Protein AF-A0A914KKF7-F1 (afdb_monomer)

Nearest PDB structures (foldseek):
  7u9x-assembly1_A  TM=9.210E-01  e=6.071E-58  Homo sapiens
  8uxm-assembly1_B  TM=9.139E-01  e=4.538E-58  Homo sapiens
  8uxc-assembly1_A  TM=9.325E-01  e=5.059E-57  Homo sapiens
  7ua4-assembly1_A  TM=9.130E-01  e=1.620E-56  Homo sapiens
  7u9z-assembly1_A  TM=9.028E-01  e=5.498E-57  Homo sapiens

Organism: Meloidogyne incognita (NCBI:txid6306)

pLDDT: mean 70.77, std 24.04, range [21.58, 95.44]

Structure (mmCIF, N/CA/C/O backbone):
data_AF-A0A914KKF7-F1
#
_entry.id   AF-A0A914KKF7-F1
#
loop_
_atom_site.group_PDB
_atom_site.id
_atom_site.type_symbol
_atom_site.label_atom_id
_atom_site.label_alt_id
_atom_site.label_comp_id
_atom_site.label_asym_id
_atom_site.label_entity_id
_atom_site.label_seq_id
_atom_site.pdbx_PDB_ins_code
_atom_site.Cartn_x
_atom_site.Cartn_y
_atom_site.Cartn_z
_atom_site.occupancy
_atom_site.B_iso_or_equiv
_atom_site.auth_seq_id
_atom_site.auth_comp_id
_atom_site.auth_asym_id
_atom_site.auth_atom_id
_atom_site.pdbx_PDB_model_num
ATOM 1 N N . MET A 1 1 ? 27.876 5.978 -58.039 1.00 63.72 1 MET A N 1
ATOM 2 C CA . MET A 1 1 ? 27.477 4.782 -58.822 1.00 63.72 1 MET A CA 1
ATOM 3 C C . MET A 1 1 ? 28.400 4.688 -60.029 1.00 63.72 1 MET A C 1
ATOM 5 O O . MET A 1 1 ? 28.925 5.722 -60.419 1.00 63.72 1 MET A O 1
ATOM 9 N N . LEU A 1 2 ? 28.614 3.495 -60.587 1.00 77.19 2 LEU A N 1
ATOM 10 C CA . LEU A 1 2 ? 29.484 3.267 -61.748 1.00 77.19 2 LEU A CA 1
ATOM 11 C C . LEU A 1 2 ? 28.759 2.457 -62.821 1.00 77.19 2 LEU A C 1
ATOM 13 O O . LEU A 1 2 ? 27.868 1.669 -62.504 1.00 77.19 2 LEU A O 1
ATOM 17 N N . ASN A 1 3 ? 29.161 2.632 -64.078 1.00 82.12 3 ASN A N 1
ATOM 18 C CA . ASN A 1 3 ? 28.668 1.826 -65.184 1.00 82.12 3 ASN A CA 1
ATOM 19 C C . ASN A 1 3 ? 29.398 0.470 -65.212 1.00 82.12 3 ASN A C 1
ATOM 21 O O . ASN A 1 3 ? 30.629 0.415 -65.195 1.00 82.12 3 ASN A O 1
ATOM 25 N N . ALA A 1 4 ? 28.656 -0.634 -65.318 1.00 75.75 4 ALA A N 1
ATOM 26 C CA . ALA A 1 4 ? 29.246 -1.969 -65.429 1.00 75.75 4 ALA A CA 1
ATOM 27 C C . ALA A 1 4 ? 30.154 -2.117 -66.669 1.00 75.75 4 ALA A C 1
ATOM 29 O O . ALA A 1 4 ? 31.123 -2.870 -66.630 1.00 75.75 4 ALA A O 1
ATOM 30 N N . ALA A 1 5 ? 29.894 -1.366 -67.748 1.00 75.31 5 ALA A N 1
ATOM 31 C CA . ALA A 1 5 ? 30.756 -1.346 -68.932 1.00 75.31 5 ALA A CA 1
ATOM 32 C C . ALA A 1 5 ? 32.116 -0.659 -68.684 1.00 75.31 5 ALA A C 1
ATOM 34 O O . ALA A 1 5 ? 33.119 -1.063 -69.269 1.00 75.31 5 ALA A O 1
ATOM 35 N N . GLU A 1 6 ? 32.173 0.337 -67.795 1.00 78.44 6 GLU A N 1
ATOM 36 C CA . GLU A 1 6 ? 33.422 1.010 -67.403 1.00 78.44 6 GLU A CA 1
ATOM 37 C C . GLU A 1 6 ? 34.251 0.096 -66.490 1.00 78.44 6 GLU A C 1
ATOM 39 O O . GLU A 1 6 ? 35.433 -0.120 -66.753 1.00 78.44 6 GLU A O 1
ATOM 44 N N . LEU A 1 7 ? 33.607 -0.541 -65.503 1.00 76.50 7 LEU A N 1
ATOM 45 C CA . LEU A 1 7 ? 34.216 -1.560 -64.633 1.00 76.50 7 LEU A CA 1
ATOM 46 C C . LEU A 1 7 ? 34.716 -2.800 -65.397 1.00 76.50 7 LEU A C 1
ATOM 48 O O . LEU A 1 7 ? 35.666 -3.441 -64.964 1.00 76.50 7 LEU A O 1
ATOM 52 N N . LEU A 1 8 ? 34.104 -3.143 -66.536 1.00 72.62 8 LEU A N 1
ATOM 53 C CA . LEU A 1 8 ? 34.609 -4.184 -67.439 1.00 72.62 8 LEU A CA 1
ATOM 54 C C . LEU A 1 8 ? 35.845 -3.738 -68.231 1.00 72.62 8 LEU A C 1
ATOM 56 O O . LEU A 1 8 ? 36.687 -4.571 -68.556 1.00 72.62 8 LEU A O 1
ATOM 60 N N . SER A 1 9 ? 35.959 -2.448 -68.561 1.00 72.75 9 SER A N 1
ATOM 61 C CA . SER A 1 9 ? 37.049 -1.925 -69.401 1.00 72.75 9 SER A CA 1
ATOM 62 C C . SER A 1 9 ? 38.413 -1.888 -68.700 1.00 72.75 9 SER A C 1
ATOM 64 O O . SER A 1 9 ? 39.440 -1.808 -69.371 1.00 72.75 9 SER A O 1
ATOM 66 N N . THR A 1 10 ? 38.432 -1.980 -67.367 1.00 69.81 10 THR A N 1
ATOM 67 C CA . THR A 1 10 ? 39.648 -2.029 -66.540 1.00 69.81 10 THR A CA 1
ATOM 68 C C . THR A 1 10 ? 40.136 -3.455 -66.244 1.00 69.81 10 THR A C 1
ATOM 70 O O . THR A 1 10 ? 41.195 -3.612 -65.640 1.00 69.81 10 THR A O 1
ATOM 73 N N . VAL A 1 11 ? 39.418 -4.497 -66.690 1.00 69.06 11 VAL A N 1
ATOM 74 C CA . VAL A 1 11 ? 39.781 -5.914 -66.491 1.00 69.06 11 VAL A CA 1
ATOM 75 C C . VAL A 1 11 ? 40.449 -6.489 -67.744 1.00 69.06 11 VAL A C 1
ATOM 77 O O . VAL A 1 11 ? 39.987 -6.274 -68.863 1.00 69.06 11 VAL A O 1
ATOM 80 N N . ALA A 1 12 ? 41.527 -7.258 -67.563 1.00 59.75 12 ALA A N 1
ATOM 81 C CA . ALA A 1 12 ? 42.398 -7.693 -68.661 1.00 59.75 12 ALA A CA 1
ATOM 82 C C . ALA A 1 12 ? 41.759 -8.671 -69.677 1.00 59.75 12 ALA A C 1
ATOM 84 O O . ALA A 1 12 ? 42.132 -8.641 -70.849 1.00 59.75 12 ALA A O 1
ATOM 85 N N . ASP A 1 13 ? 40.801 -9.509 -69.258 1.00 60.81 13 ASP A N 1
ATOM 86 C CA . ASP A 1 13 ? 40.182 -10.563 -70.087 1.00 60.81 13 ASP A CA 1
ATOM 87 C C . ASP A 1 13 ? 38.650 -10.391 -70.232 1.00 60.81 13 ASP A C 1
ATOM 89 O O . ASP A 1 13 ? 37.862 -11.118 -69.617 1.00 60.81 13 ASP A O 1
ATOM 93 N N . PRO A 1 14 ? 38.168 -9.454 -71.073 1.00 55.44 14 PRO A N 1
ATOM 94 C CA . PRO A 1 14 ? 36.731 -9.212 -71.248 1.00 55.44 14 PRO A CA 1
ATOM 95 C C . PRO A 1 14 ? 36.002 -10.320 -72.035 1.00 55.44 14 PRO A C 1
ATOM 97 O O . PRO A 1 14 ? 34.773 -10.395 -72.007 1.00 55.44 14 PRO A O 1
ATOM 100 N N . SER A 1 15 ? 36.728 -11.182 -72.753 1.00 53.16 15 SER A N 1
ATOM 101 C CA . SER A 1 15 ? 36.180 -12.141 -73.727 1.00 53.16 15 SER A CA 1
ATOM 102 C C . SER A 1 15 ? 35.348 -13.272 -73.106 1.00 53.16 15 SER A C 1
ATOM 104 O O . SER A 1 15 ? 34.365 -13.705 -73.711 1.00 53.16 15 SER A O 1
ATOM 106 N N . ASN A 1 16 ? 35.702 -13.722 -71.899 1.00 52.16 16 ASN A N 1
ATOM 107 C CA . ASN A 1 16 ? 35.090 -14.883 -71.238 1.00 52.16 16 ASN A CA 1
ATOM 108 C C . ASN A 1 16 ? 33.705 -14.568 -70.619 1.00 52.16 16 ASN A C 1
ATOM 110 O O . ASN A 1 16 ? 32.875 -15.451 -70.405 1.00 52.16 16 ASN A O 1
ATOM 114 N N . THR A 1 17 ? 33.423 -13.282 -70.384 1.00 55.81 17 THR A N 1
ATOM 115 C CA . THR A 1 17 ? 32.238 -12.785 -69.653 1.00 55.81 17 THR A CA 1
ATOM 116 C C . THR A 1 17 ? 30.891 -13.112 -70.307 1.00 55.81 17 THR A C 1
ATOM 118 O O . THR A 1 17 ? 29.871 -13.161 -69.622 1.00 55.81 17 THR A O 1
ATOM 121 N N . LYS A 1 18 ? 30.869 -13.379 -71.621 1.00 55.81 18 LYS A N 1
ATOM 122 C CA . LYS A 1 18 ? 29.641 -13.635 -72.401 1.00 55.81 18 LYS A CA 1
ATOM 123 C C . LYS A 1 18 ? 28.925 -14.950 -72.070 1.00 55.81 18 LYS A C 1
ATOM 125 O O . LYS A 1 18 ? 27.819 -15.151 -72.561 1.00 55.81 18 LYS A O 1
ATOM 130 N N . VAL A 1 19 ? 29.552 -15.842 -71.299 1.00 51.44 19 VAL A N 1
ATOM 131 C CA . VAL A 1 19 ? 29.004 -17.172 -70.963 1.00 51.44 19 VAL A CA 1
ATOM 132 C C . VAL A 1 19 ? 28.947 -17.415 -69.449 1.00 51.44 19 VAL A C 1
ATOM 134 O O . VAL A 1 19 ? 28.074 -18.142 -68.992 1.00 51.44 19 VAL A O 1
ATOM 137 N N . SER A 1 20 ? 29.833 -16.794 -68.661 1.00 60.16 20 SER A N 1
ATOM 138 C CA . SER A 1 20 ? 29.945 -17.020 -67.208 1.00 60.16 20 SER A CA 1
ATOM 139 C C . SER A 1 20 ? 29.245 -15.982 -66.321 1.00 60.16 20 SER A C 1
ATOM 141 O O . SER A 1 20 ? 29.277 -16.119 -65.102 1.00 60.16 20 SER A O 1
ATOM 143 N N . GLY A 1 21 ? 28.694 -14.909 -66.896 1.00 69.56 21 GLY A N 1
ATOM 144 C CA . GLY A 1 21 ? 28.212 -13.754 -66.132 1.00 69.56 21 GLY A CA 1
ATOM 145 C C . GLY A 1 21 ? 29.338 -12.864 -65.579 1.00 69.56 21 GLY A C 1
ATOM 146 O O . GLY A 1 21 ? 30.531 -13.133 -65.768 1.00 69.56 21 GLY A O 1
ATOM 147 N N . LEU A 1 22 ? 28.947 -11.772 -64.912 1.00 78.06 22 LEU A N 1
ATOM 148 C CA . LEU A 1 22 ? 29.850 -10.754 -64.364 1.00 78.06 22 LEU A CA 1
ATOM 149 C C . LEU A 1 22 ? 29.715 -10.642 -62.841 1.00 78.06 22 LEU A C 1
ATOM 151 O O . LEU A 1 22 ? 28.700 -10.163 -62.342 1.00 78.06 22 LEU A O 1
ATOM 155 N N . LEU A 1 23 ? 30.774 -11.008 -62.116 1.00 82.94 23 LEU A N 1
ATOM 156 C CA . LEU A 1 23 ? 30.885 -10.761 -60.680 1.00 82.94 23 LEU A CA 1
ATOM 157 C C . LEU A 1 23 ? 31.441 -9.350 -60.422 1.00 82.94 23 LEU A C 1
ATOM 159 O O . LEU A 1 23 ? 32.574 -9.052 -60.813 1.00 82.94 23 LEU A O 1
ATOM 163 N N . ILE A 1 24 ? 30.670 -8.508 -59.728 1.00 85.56 24 ILE A N 1
ATOM 164 C CA . ILE A 1 24 ? 31.110 -7.206 -59.201 1.00 85.56 24 ILE A CA 1
ATOM 165 C C . ILE A 1 24 ? 31.100 -7.281 -57.672 1.00 85.56 24 ILE A C 1
ATOM 167 O O . ILE A 1 24 ? 30.086 -7.633 -57.073 1.00 85.56 24 ILE A O 1
ATOM 171 N N . GLY A 1 25 ? 32.226 -6.946 -57.046 1.00 86.19 25 GLY A N 1
ATOM 172 C CA . GLY A 1 25 ? 32.376 -6.849 -55.597 1.00 86.19 25 GLY A CA 1
ATOM 173 C C . GLY A 1 25 ? 32.607 -5.407 -55.149 1.00 86.19 25 GLY A C 1
ATOM 174 O O . GLY A 1 25 ? 33.244 -4.622 -55.849 1.00 86.19 25 GLY A O 1
ATOM 175 N N . CYS A 1 26 ? 32.132 -5.075 -53.951 1.00 86.81 26 CYS A N 1
ATOM 176 C CA . CYS A 1 26 ? 32.373 -3.791 -53.297 1.00 86.81 26 CYS A CA 1
ATOM 177 C C . CYS A 1 26 ? 33.092 -4.034 -51.967 1.00 86.81 26 CYS A C 1
ATOM 179 O O . CYS A 1 26 ? 32.688 -4.912 -51.204 1.00 86.81 26 CYS A O 1
ATOM 181 N N . LEU A 1 27 ? 34.124 -3.245 -51.671 1.00 88.00 27 LEU A N 1
ATOM 182 C CA . LEU A 1 27 ? 34.830 -3.262 -50.390 1.00 88.00 27 LEU A CA 1
ATOM 183 C C . LEU A 1 27 ? 34.769 -1.866 -49.768 1.00 88.00 27 LEU A C 1
ATOM 185 O O . LEU A 1 27 ? 35.055 -0.880 -50.442 1.00 88.00 27 LEU A O 1
ATOM 189 N N . ILE A 1 28 ? 34.388 -1.791 -48.493 1.00 88.00 28 ILE A N 1
ATOM 190 C CA . ILE A 1 28 ? 34.272 -0.543 -47.729 1.00 88.00 28 ILE A CA 1
ATOM 191 C C . ILE A 1 28 ? 35.291 -0.592 -46.590 1.00 88.00 28 ILE A C 1
ATOM 193 O O . ILE A 1 28 ? 35.207 -1.465 -45.727 1.00 88.00 28 ILE A O 1
ATOM 197 N N . ASP A 1 29 ? 36.231 0.350 -46.578 1.00 87.50 29 ASP A N 1
ATOM 198 C CA . ASP A 1 29 ? 37.108 0.608 -45.440 1.00 87.50 29 ASP A CA 1
ATOM 199 C C . ASP A 1 29 ? 36.478 1.693 -44.556 1.00 87.50 29 ASP A C 1
ATOM 201 O O . ASP A 1 29 ? 36.497 2.884 -44.880 1.00 87.50 29 ASP A O 1
ATOM 205 N N . THR A 1 30 ? 35.915 1.276 -43.422 1.00 84.31 30 THR A N 1
ATOM 206 C CA . THR A 1 30 ? 35.274 2.169 -42.443 1.00 84.31 30 THR A CA 1
ATOM 207 C C . THR A 1 30 ? 36.265 2.961 -41.584 1.00 84.31 30 THR A C 1
ATOM 209 O O . THR A 1 30 ? 35.831 3.779 -40.780 1.00 84.31 30 THR A O 1
ATOM 212 N N . SER A 1 31 ? 37.574 2.712 -41.699 1.00 83.50 31 SER A N 1
ATOM 213 C CA . SER A 1 31 ? 38.622 3.424 -40.953 1.00 83.50 31 SER A CA 1
ATOM 214 C C . SER A 1 31 ? 39.233 4.580 -41.749 1.00 83.50 31 SER A C 1
ATOM 216 O O . SER A 1 31 ? 39.550 5.619 -41.174 1.00 83.50 31 SER A O 1
ATOM 218 N N . ILE A 1 32 ? 39.345 4.427 -43.074 1.00 84.81 32 ILE A N 1
ATOM 219 C CA . ILE A 1 32 ? 39.826 5.470 -43.999 1.00 84.81 32 ILE A CA 1
ATOM 220 C C . ILE A 1 32 ? 38.649 6.247 -44.624 1.00 84.81 32 ILE A C 1
ATOM 222 O O . ILE A 1 32 ? 38.802 7.410 -45.013 1.00 84.81 32 ILE A O 1
ATOM 226 N N . GLY A 1 33 ? 37.466 5.625 -44.692 1.00 86.75 33 GLY A N 1
ATOM 227 C CA . GLY A 1 33 ? 36.292 6.166 -45.376 1.00 86.75 33 GLY A CA 1
ATOM 228 C C . GLY A 1 33 ? 36.385 5.997 -46.892 1.00 86.75 33 GLY A C 1
ATOM 229 O O . GLY A 1 33 ? 36.071 6.930 -47.625 1.00 86.75 33 GLY A O 1
ATOM 230 N N . GLU A 1 34 ? 36.848 4.840 -47.375 1.00 89.50 34 GLU A N 1
ATOM 231 C CA . GLU A 1 34 ? 36.999 4.559 -48.811 1.00 89.50 34 GLU A CA 1
ATOM 232 C C . GLU A 1 34 ? 36.158 3.356 -49.264 1.00 89.50 34 GLU A C 1
ATOM 234 O O . GLU A 1 34 ? 36.175 2.288 -48.653 1.00 89.50 34 GLU A O 1
ATOM 239 N N . LEU A 1 35 ? 35.441 3.528 -50.377 1.00 89.62 35 LEU A N 1
ATOM 240 C CA . LEU A 1 35 ? 34.719 2.485 -51.108 1.00 89.62 35 LEU A CA 1
ATOM 241 C C . LEU A 1 35 ? 35.501 2.132 -52.380 1.00 89.62 35 LEU A C 1
ATOM 243 O O . LEU A 1 35 ? 35.684 2.994 -53.240 1.00 89.62 35 LEU A O 1
ATOM 247 N N . ALA A 1 36 ? 35.909 0.873 -52.523 1.00 88.94 36 ALA A N 1
ATOM 248 C CA . ALA A 1 36 ? 36.628 0.346 -53.683 1.00 88.94 36 ALA A CA 1
ATOM 249 C C . ALA A 1 36 ? 35.796 -0.703 -54.439 1.00 88.94 36 ALA A C 1
ATOM 251 O O . ALA A 1 36 ? 35.112 -1.530 -53.827 1.00 88.94 36 ALA A O 1
ATOM 252 N N . PHE A 1 37 ? 35.888 -0.691 -55.771 1.00 88.38 37 PHE A N 1
ATOM 253 C CA . PHE A 1 37 ? 35.188 -1.634 -56.647 1.00 88.38 37 PHE A CA 1
ATOM 254 C C . PHE A 1 37 ? 36.123 -2.712 -57.211 1.00 88.38 37 PHE A C 1
ATOM 256 O O . PHE A 1 37 ? 37.219 -2.427 -57.696 1.00 88.38 37 PHE A O 1
ATOM 263 N N . TYR A 1 38 ? 35.643 -3.954 -57.202 1.00 84.88 38 TYR A N 1
ATOM 264 C CA . TYR A 1 38 ? 36.324 -5.136 -57.722 1.00 84.88 38 TYR A CA 1
ATOM 265 C C . TYR A 1 38 ? 35.483 -5.770 -58.831 1.00 84.88 38 TYR A C 1
ATOM 267 O O . TYR A 1 38 ? 34.264 -5.874 -58.702 1.00 84.88 38 TYR A O 1
ATOM 275 N N . ALA A 1 39 ? 36.122 -6.255 -59.892 1.00 83.25 39 ALA A N 1
ATOM 276 C CA . ALA A 1 39 ? 35.463 -6.970 -60.985 1.00 83.25 39 ALA A CA 1
ATOM 277 C C . ALA A 1 39 ? 36.185 -8.301 -61.232 1.00 83.25 39 ALA A C 1
ATOM 279 O O . ALA A 1 39 ? 37.409 -8.339 -61.332 1.00 83.25 39 ALA A O 1
ATOM 280 N N . GLN A 1 40 ? 35.438 -9.412 -61.246 1.00 77.62 40 GLN A N 1
ATOM 281 C CA . GLN A 1 40 ? 35.979 -10.784 -61.321 1.00 77.62 40 GLN A CA 1
ATOM 282 C C . GLN A 1 40 ? 37.124 -11.072 -60.316 1.00 77.62 40 GLN A C 1
ATOM 284 O O . GLN A 1 40 ? 38.031 -11.859 -60.579 1.00 77.62 40 GLN A O 1
ATOM 289 N N . GLY A 1 41 ? 37.094 -10.419 -59.147 1.00 75.12 41 GLY A N 1
ATOM 290 C CA . GLY A 1 41 ? 38.106 -10.557 -58.092 1.00 75.12 41 GLY A CA 1
ATOM 291 C C . GLY A 1 41 ? 39.373 -9.700 -58.249 1.00 75.12 41 GLY A C 1
ATOM 292 O O . GLY A 1 41 ? 40.245 -9.786 -57.388 1.00 75.12 41 GLY A O 1
ATOM 293 N N . GLN A 1 42 ? 39.485 -8.865 -59.288 1.00 79.56 42 GLN A N 1
ATOM 294 C CA . GLN A 1 42 ? 40.583 -7.900 -59.464 1.00 79.56 42 GLN A CA 1
ATOM 295 C C . GLN A 1 42 ? 40.168 -6.497 -58.976 1.00 79.56 42 GLN A C 1
ATOM 297 O O . GLN A 1 42 ? 39.013 -6.112 -59.158 1.00 79.56 42 GLN A O 1
ATOM 302 N N . ASP A 1 43 ? 41.085 -5.743 -58.346 1.00 81.19 43 ASP A N 1
ATOM 303 C CA . ASP A 1 43 ? 40.869 -4.323 -57.990 1.00 81.19 43 ASP A CA 1
ATOM 304 C C . ASP A 1 43 ? 40.816 -3.498 -59.285 1.00 81.19 43 ASP A C 1
ATOM 306 O O . ASP A 1 43 ? 41.738 -3.550 -60.098 1.00 81.19 43 ASP A O 1
ATOM 310 N N . THR A 1 44 ? 39.733 -2.744 -59.483 1.00 82.56 44 THR A N 1
ATOM 311 C CA . THR A 1 44 ? 39.560 -1.882 -60.668 1.00 82.56 44 THR A CA 1
ATOM 312 C C . THR A 1 44 ? 40.289 -0.543 -60.560 1.00 82.56 44 THR A C 1
ATOM 314 O O . THR A 1 44 ? 40.272 0.247 -61.504 1.00 82.56 44 THR A O 1
ATOM 317 N N . GLY A 1 45 ? 40.886 -0.244 -59.402 1.00 81.62 45 GLY A N 1
ATOM 318 C CA . GLY A 1 45 ? 41.501 1.043 -59.081 1.00 81.62 45 GLY A CA 1
ATOM 319 C C . GLY A 1 45 ? 40.492 2.165 -58.806 1.00 81.62 45 GLY A C 1
ATOM 320 O O . GLY A 1 45 ? 40.886 3.248 -58.374 1.00 81.62 45 GLY A O 1
ATOM 321 N N . MET A 1 46 ? 39.192 1.929 -59.020 1.00 84.12 46 MET A N 1
ATOM 322 C CA . MET A 1 46 ? 38.141 2.925 -58.825 1.00 84.12 46 MET A CA 1
ATOM 323 C C . MET A 1 46 ? 37.755 3.007 -57.344 1.00 84.12 46 MET A C 1
ATOM 325 O O . MET A 1 46 ? 37.132 2.091 -56.799 1.00 84.12 46 MET A O 1
ATOM 329 N N . ARG A 1 47 ? 38.131 4.118 -56.699 1.00 88.00 47 ARG A N 1
ATOM 330 C CA . ARG A 1 47 ? 37.888 4.381 -55.273 1.00 88.00 47 ARG A CA 1
ATOM 331 C C . ARG A 1 47 ? 37.130 5.685 -55.066 1.00 88.00 47 ARG A C 1
ATOM 333 O O . ARG A 1 47 ? 37.403 6.681 -55.732 1.00 88.00 47 ARG A O 1
ATOM 340 N N . PHE A 1 48 ? 36.205 5.675 -54.114 1.00 88.94 48 PHE A N 1
ATOM 341 C CA . PHE A 1 48 ? 35.426 6.837 -53.697 1.00 88.94 48 PHE A CA 1
ATOM 342 C C . PHE A 1 48 ? 35.682 7.113 -52.224 1.00 88.94 48 PHE A C 1
ATOM 344 O O . PHE A 1 48 ? 35.528 6.213 -51.398 1.00 88.94 48 PHE A O 1
ATOM 351 N N . LYS A 1 49 ? 36.030 8.358 -51.897 1.00 89.88 49 LYS A N 1
ATOM 352 C CA . LYS A 1 49 ? 36.087 8.808 -50.510 1.00 89.88 49 LYS A CA 1
ATOM 353 C C . LYS A 1 49 ? 34.693 9.212 -50.032 1.00 89.88 49 LYS A C 1
ATOM 355 O O . LYS A 1 49 ? 33.934 9.827 -50.777 1.00 89.88 49 LYS A O 1
ATOM 360 N N . LEU A 1 50 ? 34.382 8.833 -48.802 1.00 88.00 50 LEU A N 1
ATOM 361 C CA . LEU A 1 50 ? 33.104 9.011 -48.129 1.00 88.00 50 LEU A CA 1
ATOM 362 C C . LEU A 1 50 ? 33.243 10.070 -47.031 1.00 88.00 50 LEU A C 1
ATOM 364 O O . LEU A 1 50 ? 34.330 10.263 -46.477 1.00 88.00 50 LEU A O 1
ATOM 368 N N . GLU A 1 51 ? 32.143 10.735 -46.695 1.00 86.69 51 GLU A N 1
ATOM 369 C CA . GLU A 1 51 ? 32.083 11.577 -45.499 1.00 86.69 51 GLU A CA 1
ATOM 370 C C . GLU A 1 51 ? 31.871 10.700 -44.247 1.00 86.69 51 GLU A C 1
ATOM 372 O O . GLU A 1 51 ? 31.211 9.658 -44.336 1.00 86.69 51 GLU A O 1
ATOM 377 N N . PRO A 1 52 ? 32.429 11.073 -43.078 1.00 78.75 52 PRO A N 1
ATOM 378 C CA . PRO A 1 52 ? 32.107 10.415 -41.815 1.00 78.75 52 PRO A CA 1
ATOM 379 C C . PRO A 1 52 ? 30.597 10.419 -41.546 1.00 78.75 52 PRO A C 1
ATOM 381 O O . PRO A 1 52 ? 29.897 11.341 -41.946 1.00 78.75 52 PRO A O 1
ATOM 384 N N . GLU A 1 53 ? 30.108 9.385 -40.859 1.00 78.94 53 GLU A N 1
ATOM 385 C CA . GLU A 1 53 ? 28.688 9.198 -40.494 1.00 78.94 53 GLU A CA 1
ATOM 386 C C . GLU A 1 53 ? 27.705 9.002 -41.676 1.00 78.94 53 GLU A C 1
ATOM 388 O O . GLU A 1 53 ? 26.530 8.723 -41.448 1.00 78.94 53 GLU A O 1
ATOM 393 N N . ALA A 1 54 ? 28.169 9.027 -42.933 1.00 82.88 54 ALA A N 1
ATOM 394 C CA . ALA A 1 54 ? 27.329 8.787 -44.108 1.00 82.88 54 ALA A CA 1
ATOM 395 C C . ALA A 1 54 ? 26.759 7.351 -44.167 1.00 82.88 54 ALA A C 1
ATOM 397 O O . ALA A 1 54 ? 27.497 6.360 -44.185 1.00 82.88 54 ALA A O 1
ATOM 398 N N . LEU A 1 55 ? 25.431 7.236 -44.272 1.00 84.31 55 LEU A N 1
ATOM 399 C CA . LEU A 1 55 ? 24.722 5.963 -44.436 1.00 84.31 55 LEU A CA 1
ATOM 400 C C . LEU A 1 55 ? 24.768 5.480 -45.897 1.00 84.31 55 LEU A C 1
ATOM 402 O O . LEU A 1 55 ? 24.468 6.231 -46.825 1.00 84.31 55 LEU A O 1
ATOM 406 N N . LEU A 1 56 ? 25.120 4.206 -46.109 1.00 85.75 56 LEU A N 1
ATOM 407 C CA . LEU A 1 56 ? 25.259 3.604 -47.441 1.00 85.75 56 LEU A CA 1
ATOM 408 C C . LEU A 1 56 ? 24.284 2.443 -47.665 1.00 85.75 56 LEU A C 1
ATOM 410 O O . LEU A 1 56 ? 24.379 1.400 -47.021 1.00 85.75 56 LEU A O 1
ATOM 414 N N . PHE A 1 57 ? 23.414 2.597 -48.665 1.00 86.44 57 PHE A N 1
ATOM 415 C CA . PHE A 1 57 ? 22.451 1.579 -49.089 1.00 86.44 57 PHE A CA 1
ATOM 416 C C . PHE A 1 57 ? 22.921 0.892 -50.390 1.00 86.44 57 PHE A C 1
ATOM 418 O O . PHE A 1 57 ? 22.967 1.544 -51.442 1.00 86.44 57 PHE A O 1
ATOM 425 N N . PRO A 1 58 ? 23.288 -0.407 -50.369 1.00 86.44 58 PRO A N 1
ATOM 426 C CA . PRO A 1 58 ? 23.800 -1.107 -51.547 1.00 86.44 58 PRO A CA 1
ATOM 427 C C . PRO A 1 58 ? 22.706 -1.245 -52.615 1.00 86.44 58 PRO A C 1
ATOM 429 O O . PRO A 1 58 ? 21.757 -2.007 -52.457 1.00 86.44 58 PRO A O 1
ATOM 432 N N . SER A 1 59 ? 22.852 -0.496 -53.710 1.00 87.88 59 SER A N 1
ATOM 433 C CA . SER A 1 59 ? 21.821 -0.327 -54.743 1.00 87.88 59 SER A CA 1
ATOM 434 C C . SER A 1 59 ? 22.365 -0.672 -56.130 1.00 87.88 59 SER A C 1
ATOM 436 O O . SER A 1 59 ? 23.432 -0.191 -56.512 1.00 87.88 59 SER A O 1
ATOM 438 N N . VAL A 1 60 ? 21.618 -1.467 -56.904 1.00 86.69 60 VAL A N 1
ATOM 439 C CA . VAL A 1 60 ? 21.968 -1.864 -58.279 1.00 86.69 60 VAL A CA 1
ATOM 440 C C . VAL A 1 60 ? 20.823 -1.495 -59.215 1.00 86.69 60 VAL A C 1
ATOM 442 O O . VAL A 1 60 ? 19.699 -1.957 -59.041 1.00 86.69 60 VAL A O 1
ATOM 445 N N . PHE A 1 61 ? 21.118 -0.677 -60.225 1.00 86.88 61 PHE A N 1
ATOM 446 C CA . PHE A 1 61 ? 20.159 -0.255 -61.244 1.00 86.88 61 PHE A CA 1
ATOM 447 C C . PHE A 1 61 ? 20.417 -1.048 -62.524 1.00 86.88 61 PHE A C 1
ATOM 449 O O . PHE A 1 61 ? 21.497 -0.958 -63.105 1.00 86.88 61 PHE A O 1
ATOM 456 N N . VAL A 1 62 ? 19.434 -1.839 -62.955 1.00 83.56 62 VAL A N 1
ATOM 457 C CA . VAL A 1 62 ? 19.544 -2.716 -64.127 1.00 83.56 62 VAL A CA 1
ATOM 458 C C . VAL A 1 62 ? 18.215 -2.773 -64.876 1.00 83.56 62 VAL A C 1
ATOM 460 O O . VAL A 1 62 ? 17.145 -2.764 -64.269 1.00 83.56 62 VAL A O 1
ATOM 463 N N . GLN A 1 63 ? 18.280 -2.824 -66.205 1.00 84.56 63 GLN A N 1
ATOM 464 C CA . GLN A 1 63 ? 17.111 -3.040 -67.052 1.00 84.56 63 GLN A CA 1
ATOM 465 C C . GLN A 1 63 ? 16.880 -4.554 -67.220 1.00 84.56 63 GLN A C 1
ATOM 467 O O . GLN A 1 63 ? 17.816 -5.255 -67.606 1.00 84.56 63 GLN A O 1
ATOM 472 N N . PRO A 1 64 ? 15.670 -5.083 -66.959 1.00 82.19 64 PRO A N 1
ATOM 473 C CA . PRO A 1 64 ? 15.397 -6.512 -67.085 1.00 82.19 64 PRO A CA 1
ATOM 474 C C . PRO A 1 64 ? 15.420 -6.965 -68.553 1.00 82.19 64 PRO A C 1
ATOM 476 O O . PRO A 1 64 ? 14.676 -6.442 -69.383 1.00 82.19 64 PRO A O 1
ATOM 479 N N . THR A 1 65 ? 16.268 -7.949 -68.868 1.00 81.75 65 THR A N 1
ATOM 480 C CA . THR A 1 65 ? 16.472 -8.491 -70.231 1.00 81.75 65 THR A CA 1
ATOM 481 C C . THR A 1 65 ? 16.353 -10.018 -70.329 1.00 81.75 65 THR A C 1
ATOM 483 O O . THR A 1 65 ? 16.249 -10.552 -71.433 1.00 81.75 65 THR A O 1
ATOM 486 N N . SER A 1 66 ? 16.344 -10.725 -69.198 1.00 79.00 66 SER A N 1
ATOM 487 C CA . SER A 1 66 ? 16.300 -12.189 -69.063 1.00 79.00 66 SER A CA 1
ATOM 488 C C . SER A 1 66 ? 15.428 -12.582 -67.855 1.00 79.00 66 SER A C 1
ATOM 490 O O . SER A 1 66 ? 14.804 -11.721 -67.236 1.00 79.00 66 SER A O 1
ATOM 492 N N . GLN A 1 67 ? 15.367 -13.872 -67.504 1.00 77.06 67 GLN A N 1
ATOM 493 C CA . GLN A 1 67 ? 14.805 -14.315 -66.215 1.00 77.06 67 GLN A CA 1
ATOM 494 C C . GLN A 1 67 ? 15.839 -14.251 -65.075 1.00 77.06 67 GLN A C 1
ATOM 496 O O . GLN A 1 67 ? 15.486 -13.933 -63.944 1.00 77.06 67 GLN A O 1
ATOM 501 N N . GLU A 1 68 ? 17.117 -14.482 -65.383 1.00 77.69 68 GLU A N 1
ATOM 502 C CA . GLU A 1 68 ? 18.245 -14.396 -64.449 1.00 77.69 68 GLU A CA 1
ATOM 503 C C . GLU A 1 68 ? 19.062 -13.136 -64.775 1.00 77.69 68 GLU A C 1
ATOM 505 O O . GLU A 1 68 ? 19.895 -13.134 -65.683 1.00 77.69 68 GLU A O 1
ATOM 510 N N . ILE A 1 69 ? 18.738 -12.027 -64.099 1.00 80.00 69 ILE A N 1
ATOM 511 C CA . ILE A 1 69 ? 19.279 -10.683 -64.392 1.00 80.00 69 ILE A CA 1
ATOM 512 C C . ILE A 1 69 ? 20.350 -10.267 -63.375 1.00 80.00 69 ILE A C 1
ATOM 514 O O . ILE A 1 69 ? 21.338 -9.631 -63.736 1.00 80.00 69 ILE A O 1
ATOM 518 N N . LEU A 1 70 ? 20.130 -10.581 -62.094 1.00 84.06 70 LEU A N 1
ATOM 519 C CA . LEU A 1 70 ? 20.986 -10.186 -60.976 1.00 84.06 70 LEU A CA 1
ATOM 520 C C . LEU A 1 70 ? 20.860 -11.188 -59.820 1.00 84.06 70 LEU A C 1
ATOM 522 O O . LEU A 1 70 ? 19.786 -11.744 -59.595 1.00 84.06 70 LEU A O 1
ATOM 526 N N . GLN A 1 71 ? 21.939 -11.360 -59.059 1.00 85.50 71 GLN A N 1
ATOM 527 C CA . GLN A 1 71 ? 21.989 -12.160 -57.834 1.00 85.50 71 GLN A CA 1
ATOM 528 C C . GLN A 1 71 ? 22.798 -11.391 -56.783 1.00 85.50 71 GLN A C 1
ATOM 530 O O . GLN A 1 71 ? 23.904 -10.933 -57.066 1.00 85.50 71 GLN A O 1
ATOM 535 N N . PHE A 1 72 ? 22.254 -11.235 -55.574 1.00 86.50 72 PHE A N 1
ATOM 536 C CA . PHE A 1 72 ? 22.958 -10.595 -54.460 1.00 86.50 72 PHE A CA 1
ATOM 537 C C . PHE A 1 72 ? 23.683 -11.646 -53.614 1.00 86.50 72 PHE A C 1
ATOM 539 O O . PHE A 1 72 ? 23.072 -12.322 -52.787 1.00 86.50 72 PHE A O 1
ATOM 546 N N . GLU A 1 73 ? 24.997 -11.773 -53.799 1.00 85.38 73 GLU A N 1
ATOM 547 C CA . GLU A 1 73 ? 25.825 -12.695 -53.015 1.00 85.38 73 GLU A CA 1
ATOM 548 C C . GLU A 1 73 ? 26.424 -12.011 -51.780 1.00 85.38 73 GLU A C 1
ATOM 550 O O . GLU A 1 73 ? 27.374 -11.233 -51.865 1.00 85.38 73 GLU A O 1
ATOM 555 N N . LEU A 1 74 ? 25.898 -12.339 -50.596 1.00 83.50 74 LEU A N 1
ATOM 556 C CA . LEU A 1 74 ? 26.416 -11.869 -49.304 1.00 83.50 74 LEU A CA 1
ATOM 557 C C . LEU A 1 74 ? 27.661 -12.670 -48.874 1.00 83.50 74 LEU A C 1
ATOM 559 O O . LEU A 1 74 ? 27.671 -13.346 -47.846 1.00 83.50 74 LEU A O 1
ATOM 563 N N . GLY A 1 75 ? 28.707 -12.627 -49.700 1.00 76.75 75 GLY A N 1
ATOM 564 C CA . GLY A 1 75 ? 29.976 -13.320 -49.472 1.00 76.75 75 GLY A CA 1
ATOM 565 C C . GLY A 1 75 ? 30.932 -12.602 -48.508 1.00 76.75 75 GLY A C 1
ATOM 566 O O . GLY A 1 75 ? 30.597 -11.616 -47.851 1.00 76.75 75 GLY A O 1
ATOM 567 N N . ARG A 1 76 ? 32.175 -13.099 -48.450 1.00 79.75 76 ARG A N 1
ATOM 568 C CA . ARG A 1 76 ? 33.323 -12.398 -47.849 1.00 79.75 76 ARG A CA 1
ATOM 569 C C . ARG A 1 76 ? 34.597 -12.678 -48.640 1.00 79.75 76 ARG A C 1
ATOM 571 O O . ARG A 1 76 ? 34.781 -13.786 -49.142 1.00 79.75 76 ARG A O 1
ATOM 578 N N . ILE A 1 77 ? 35.508 -11.713 -48.674 1.00 78.25 77 ILE A N 1
ATOM 579 C CA . ILE A 1 77 ? 36.869 -11.901 -49.187 1.00 78.25 77 ILE A CA 1
ATOM 580 C C . ILE A 1 77 ? 37.750 -12.445 -48.042 1.00 78.25 77 ILE A C 1
ATOM 582 O O . ILE A 1 77 ? 37.421 -12.322 -46.853 1.00 78.25 77 ILE A O 1
ATOM 586 N N . LYS A 1 78 ? 38.870 -13.103 -48.371 1.00 75.25 78 LYS A N 1
ATOM 587 C CA . LYS A 1 78 ? 39.845 -13.545 -47.359 1.00 75.25 78 LYS A CA 1
ATOM 588 C C . LYS A 1 78 ? 40.344 -12.328 -46.568 1.00 75.25 78 LYS A C 1
ATOM 590 O O . LYS A 1 78 ? 40.656 -11.302 -47.155 1.00 75.25 78 LYS A O 1
ATOM 595 N N . PHE A 1 79 ? 40.407 -12.469 -45.244 1.00 79.12 79 PHE A N 1
ATOM 596 C CA . PHE A 1 79 ? 40.783 -11.413 -44.288 1.00 79.12 79 PHE A CA 1
ATOM 597 C C . PHE A 1 79 ? 39.830 -10.199 -44.191 1.00 79.12 79 PHE A C 1
ATOM 599 O O . PHE A 1 79 ? 40.152 -9.248 -43.489 1.00 79.12 79 PHE A O 1
ATOM 606 N N . THR A 1 80 ? 38.632 -10.249 -44.792 1.00 83.56 80 THR A N 1
ATOM 607 C CA . THR A 1 80 ? 37.569 -9.239 -44.578 1.00 83.56 80 THR A CA 1
ATOM 608 C C . THR A 1 80 ? 36.436 -9.765 -43.688 1.00 83.56 80 THR A C 1
ATOM 610 O O . THR A 1 80 ? 36.158 -10.972 -43.679 1.00 83.56 80 THR A O 1
ATOM 613 N N . TYR A 1 81 ? 35.749 -8.860 -42.985 1.00 86.88 81 TYR A N 1
ATOM 614 C CA . TYR A 1 81 ? 34.459 -9.142 -42.346 1.00 86.88 81 TYR A CA 1
ATOM 615 C C . TYR A 1 81 ? 33.326 -9.195 -43.390 1.00 86.88 81 TYR A C 1
ATOM 617 O O . TYR A 1 81 ? 33.380 -8.461 -44.377 1.00 86.88 81 TYR A O 1
ATOM 625 N N . PRO A 1 82 ? 32.289 -10.032 -43.198 1.00 88.25 82 PRO A N 1
ATOM 626 C CA . PRO A 1 82 ? 31.089 -10.006 -44.031 1.00 88.25 82 PRO A CA 1
ATOM 627 C C . PRO A 1 82 ? 30.190 -8.809 -43.675 1.00 88.25 82 PRO A C 1
ATOM 629 O O . PRO A 1 82 ? 30.173 -8.352 -42.530 1.00 88.25 82 PRO A O 1
ATOM 632 N N . LEU A 1 83 ? 29.371 -8.348 -44.629 1.00 84.12 83 LEU A N 1
ATOM 633 C CA . LEU A 1 83 ? 28.470 -7.193 -44.459 1.00 84.12 83 LEU A CA 1
ATOM 634 C C . LEU A 1 83 ? 27.525 -7.329 -43.245 1.00 84.12 83 LEU A C 1
ATOM 636 O O . LEU A 1 83 ? 27.246 -6.353 -42.551 1.00 84.12 83 LEU A O 1
ATOM 640 N N . SER A 1 84 ? 27.095 -8.555 -42.932 1.00 82.69 84 SER A N 1
ATOM 641 C CA . SER A 1 84 ? 26.267 -8.876 -41.761 1.00 82.69 84 SER A CA 1
ATOM 642 C C . SER A 1 84 ? 26.891 -8.476 -40.419 1.00 82.69 84 SER A C 1
ATOM 644 O O . SER A 1 84 ? 26.170 -8.202 -39.461 1.00 82.69 84 SER A O 1
ATOM 646 N N . SER A 1 85 ? 28.221 -8.423 -40.337 1.00 83.94 85 SER A N 1
ATOM 647 C CA . SER A 1 85 ? 28.948 -8.043 -39.122 1.00 83.94 85 SER A CA 1
ATOM 648 C C . SER A 1 85 ? 29.089 -6.524 -38.975 1.00 83.94 85 SER A C 1
ATOM 650 O O . SER A 1 85 ? 29.237 -6.040 -37.860 1.00 83.94 85 SER A O 1
ATOM 652 N N . ALA A 1 86 ? 28.980 -5.757 -40.065 1.00 81.06 86 ALA A N 1
ATOM 653 C CA . ALA A 1 86 ? 28.952 -4.294 -40.002 1.00 81.06 86 ALA A CA 1
ATOM 654 C C . ALA A 1 86 ? 27.574 -3.758 -39.566 1.00 81.06 86 ALA A C 1
ATOM 656 O O . ALA A 1 86 ? 27.495 -2.809 -38.792 1.00 81.06 86 ALA A O 1
ATOM 657 N N . VAL A 1 87 ? 26.485 -4.380 -40.038 1.00 80.69 87 VAL A N 1
ATOM 658 C CA . VAL A 1 87 ? 25.112 -3.880 -39.819 1.00 80.69 87 VAL A CA 1
ATOM 659 C C . VAL A 1 87 ? 24.538 -4.274 -38.449 1.00 80.69 87 VAL A C 1
ATOM 661 O O . VAL A 1 87 ? 23.810 -3.494 -37.836 1.00 80.69 87 VAL A O 1
ATOM 664 N N . PHE A 1 88 ? 24.848 -5.470 -37.932 1.00 82.62 88 PHE A N 1
ATOM 665 C CA . PHE A 1 88 ? 24.198 -6.008 -36.730 1.00 82.62 88 PHE A CA 1
ATOM 666 C C . PHE A 1 88 ? 25.172 -6.138 -35.553 1.00 82.62 88 PHE A C 1
ATOM 668 O O . PHE A 1 88 ? 26.073 -6.976 -35.558 1.00 82.62 88 PHE A O 1
ATOM 675 N N . LYS A 1 89 ? 24.931 -5.359 -34.487 1.00 82.69 89 LYS A N 1
ATOM 676 C CA . LYS A 1 89 ? 25.761 -5.327 -33.263 1.00 82.69 89 LYS A CA 1
ATOM 677 C C . LYS A 1 89 ? 25.956 -6.707 -32.612 1.00 82.69 89 LYS A C 1
ATOM 679 O O . LYS A 1 89 ? 27.015 -6.966 -32.050 1.00 82.69 89 LYS A O 1
ATOM 684 N N . SER A 1 90 ? 24.971 -7.602 -32.718 1.00 83.31 90 SER A N 1
ATOM 685 C CA . SER A 1 90 ? 25.039 -8.982 -32.213 1.00 83.31 90 SER A CA 1
ATOM 686 C C . SER A 1 90 ? 26.016 -9.876 -32.987 1.00 83.31 90 SER A C 1
ATOM 688 O O . SER A 1 90 ? 26.627 -10.759 -32.391 1.00 83.31 90 SER A O 1
ATOM 690 N N . SER A 1 91 ? 26.212 -9.639 -34.288 1.00 81.75 91 SER A N 1
ATOM 691 C CA . SER A 1 91 ? 27.162 -10.369 -35.139 1.00 81.75 91 SER A CA 1
ATOM 692 C C . SER A 1 91 ? 28.444 -9.587 -35.439 1.00 81.75 91 SER A C 1
ATOM 694 O O . SER A 1 91 ? 29.219 -10.014 -36.287 1.00 81.75 91 SER A O 1
ATOM 696 N N . ALA A 1 92 ? 28.739 -8.502 -34.715 1.00 81.06 92 ALA A N 1
ATOM 697 C CA . ALA A 1 92 ? 29.911 -7.649 -34.959 1.00 81.06 92 ALA A CA 1
ATOM 698 C C . ALA A 1 92 ? 31.271 -8.382 -34.937 1.00 81.06 92 ALA A C 1
ATOM 700 O O . ALA A 1 92 ? 32.229 -7.935 -35.560 1.00 81.06 92 ALA A O 1
ATOM 701 N N . LYS A 1 93 ? 31.361 -9.528 -34.246 1.00 86.19 93 LYS A N 1
ATOM 702 C CA . LYS A 1 93 ? 32.559 -10.391 -34.195 1.00 86.19 93 LYS A CA 1
ATOM 703 C C . LYS A 1 93 ? 32.476 -11.630 -35.104 1.00 86.19 93 LYS A C 1
ATOM 705 O O . LYS A 1 93 ? 33.370 -12.471 -35.071 1.00 86.19 93 LYS A O 1
ATOM 710 N N . ALA A 1 94 ? 31.411 -11.786 -35.893 1.00 84.25 94 ALA A N 1
ATOM 711 C CA . ALA A 1 94 ? 31.217 -12.955 -36.745 1.00 84.25 94 ALA A CA 1
ATOM 712 C C . ALA A 1 94 ? 32.091 -12.885 -38.010 1.00 84.25 94 ALA A C 1
ATOM 714 O O . ALA A 1 94 ? 32.117 -11.878 -38.718 1.00 84.25 94 ALA A O 1
ATOM 715 N N . LEU A 1 95 ? 32.771 -13.993 -38.316 1.00 82.69 95 LEU A N 1
ATOM 716 C CA . LEU A 1 95 ? 33.552 -14.186 -39.548 1.00 82.69 95 LEU A CA 1
ATOM 717 C C . LEU A 1 95 ? 32.825 -15.051 -40.592 1.00 82.69 95 LEU A C 1
ATOM 719 O O . LEU A 1 95 ? 33.326 -15.228 -41.701 1.00 82.69 95 LEU A O 1
ATOM 723 N N . ILE A 1 96 ? 31.663 -15.602 -40.238 1.00 84.12 96 ILE A N 1
ATOM 724 C CA . ILE A 1 96 ? 30.784 -16.366 -41.128 1.00 84.12 96 ILE A CA 1
ATOM 725 C C . ILE A 1 96 ? 29.713 -15.393 -41.648 1.00 84.12 96 ILE A C 1
ATOM 727 O O . ILE A 1 96 ? 29.096 -14.715 -40.823 1.00 84.12 96 ILE A O 1
ATOM 731 N N . PRO A 1 97 ? 29.491 -15.280 -42.972 1.00 82.06 97 PRO A N 1
ATOM 732 C CA . PRO A 1 97 ? 28.404 -14.465 -43.500 1.00 82.06 97 PRO A CA 1
ATOM 733 C C . PRO A 1 97 ? 27.051 -15.044 -43.078 1.00 82.06 97 PRO A C 1
ATOM 735 O O . PRO A 1 97 ? 26.832 -16.252 -43.147 1.00 82.06 97 PRO A O 1
ATOM 738 N N . TYR A 1 98 ? 26.139 -14.171 -42.661 1.00 81.44 98 TYR A N 1
ATOM 739 C CA . TYR A 1 98 ? 24.781 -14.532 -42.266 1.00 81.44 98 TYR A CA 1
ATOM 740 C C . TYR A 1 98 ? 23.778 -13.654 -43.016 1.00 81.44 98 TYR A C 1
ATOM 742 O O . TYR A 1 98 ? 23.987 -12.449 -43.141 1.00 81.44 98 TYR A O 1
ATOM 750 N N . CYS A 1 99 ? 22.684 -14.241 -43.502 1.00 80.69 99 CYS A N 1
ATOM 751 C CA . CYS A 1 99 ? 21.581 -13.497 -44.106 1.00 80.69 99 CYS A CA 1
ATOM 752 C C . CYS A 1 99 ? 20.428 -13.407 -43.090 1.00 80.69 99 CYS A C 1
ATOM 754 O O . CYS A 1 99 ? 19.670 -14.369 -42.947 1.00 80.69 99 CYS A O 1
ATOM 756 N N . PRO A 1 100 ? 20.310 -12.308 -42.321 1.00 79.88 100 PRO A N 1
ATOM 757 C CA . PRO A 1 100 ? 19.206 -12.137 -41.387 1.00 79.88 100 PRO A CA 1
ATOM 758 C C . PRO A 1 100 ? 17.896 -11.882 -42.147 1.00 79.88 100 PRO A C 1
ATOM 760 O O . PRO A 1 100 ? 17.908 -11.134 -43.124 1.00 79.88 100 PRO A O 1
ATOM 763 N N . PRO A 1 101 ? 16.738 -12.361 -41.650 1.00 82.69 101 PRO A N 1
ATOM 764 C CA . PRO A 1 101 ? 15.431 -12.183 -42.303 1.00 82.69 101 PRO A CA 1
ATOM 765 C C . PRO A 1 101 ? 14.936 -10.724 -42.353 1.00 82.69 101 PRO A C 1
ATOM 767 O O . PRO A 1 101 ? 13.848 -10.456 -42.849 1.00 82.69 101 PRO A O 1
ATOM 770 N N . ARG A 1 102 ? 15.722 -9.778 -41.824 1.00 84.75 102 ARG A N 1
ATOM 771 C CA . ARG A 1 102 ? 15.496 -8.330 -41.912 1.00 84.75 102 ARG A CA 1
ATOM 772 C C . ARG A 1 102 ? 16.107 -7.702 -43.174 1.00 84.75 102 ARG A C 1
ATOM 774 O O . ARG A 1 102 ? 15.810 -6.553 -43.477 1.00 84.75 102 ARG A O 1
ATOM 781 N N . LEU A 1 103 ? 16.993 -8.415 -43.874 1.00 84.00 103 LEU A N 1
ATOM 782 C CA . LEU A 1 103 ? 17.622 -7.933 -45.102 1.00 84.00 103 LEU A CA 1
ATOM 783 C C . LEU A 1 103 ? 16.697 -8.234 -46.286 1.00 84.00 103 LEU A C 1
ATOM 785 O O . LEU A 1 103 ? 16.650 -9.357 -46.783 1.00 84.00 103 LEU A O 1
ATOM 789 N N . CYS A 1 104 ? 15.967 -7.212 -46.724 1.00 84.69 104 CYS A N 1
ATOM 790 C CA . CYS A 1 104 ? 15.043 -7.272 -47.854 1.00 84.69 104 CYS A CA 1
ATOM 791 C C . CYS A 1 104 ? 15.555 -6.405 -49.011 1.00 84.69 104 CYS A C 1
ATOM 793 O O . CYS A 1 104 ? 16.151 -5.352 -48.788 1.00 84.69 104 CYS A O 1
ATOM 795 N N . VAL A 1 105 ? 15.290 -6.822 -50.251 1.00 85.81 105 VAL A N 1
ATOM 796 C CA . VAL A 1 105 ? 15.537 -5.991 -51.439 1.00 85.81 105 VAL A CA 1
ATOM 797 C C . VAL A 1 105 ? 14.324 -5.089 -51.655 1.00 85.81 105 VAL A C 1
ATOM 799 O O . VAL A 1 105 ? 13.243 -5.570 -51.993 1.00 85.81 105 VAL A O 1
ATOM 802 N N . GLU A 1 106 ? 14.494 -3.785 -51.451 1.00 87.12 106 GLU A N 1
ATOM 803 C CA . GLU A 1 106 ? 13.448 -2.797 -51.724 1.00 87.12 106 GLU A CA 1
ATOM 804 C C . GLU A 1 106 ? 13.482 -2.325 -53.186 1.00 87.12 106 GLU A C 1
ATOM 806 O O . GLU A 1 106 ? 14.533 -2.289 -53.825 1.00 87.12 106 GLU A O 1
ATOM 811 N N . ASN A 1 107 ? 12.315 -1.956 -53.723 1.00 86.00 107 ASN A N 1
ATOM 812 C CA . ASN A 1 107 ? 12.168 -1.449 -55.087 1.00 86.00 107 ASN A CA 1
ATOM 813 C C . ASN A 1 107 ? 11.595 -0.025 -55.058 1.00 86.00 107 ASN A C 1
ATOM 815 O O . ASN A 1 107 ? 10.515 0.201 -54.504 1.00 86.00 107 ASN A O 1
ATOM 819 N N . LEU A 1 108 ? 12.314 0.920 -55.667 1.00 86.69 108 LEU A N 1
ATOM 820 C CA . LEU A 1 108 ? 11.951 2.335 -55.705 1.00 86.69 108 LEU A CA 1
ATOM 821 C C . LEU A 1 108 ? 10.647 2.546 -56.487 1.00 86.69 108 LEU A C 1
ATOM 823 O O . LEU A 1 108 ? 10.530 2.182 -57.657 1.00 86.69 108 LEU A O 1
ATOM 827 N N . ARG A 1 109 ? 9.664 3.175 -55.839 1.00 87.38 109 ARG A N 1
ATOM 828 C CA . ARG A 1 109 ? 8.379 3.542 -56.449 1.00 87.38 109 ARG A CA 1
ATOM 829 C C . ARG A 1 109 ? 8.411 5.003 -56.885 1.00 87.38 109 ARG A C 1
ATOM 831 O O . ARG A 1 109 ? 8.914 5.855 -56.164 1.00 87.38 109 ARG A O 1
ATOM 838 N N . SER A 1 110 ? 7.820 5.305 -58.038 1.00 88.69 110 SER A N 1
ATOM 839 C CA . SER A 1 110 ? 7.750 6.670 -58.585 1.00 88.69 110 SER A CA 1
ATOM 840 C C . SER A 1 110 ? 6.707 7.573 -57.910 1.00 88.69 110 SER A C 1
ATOM 842 O O . SER A 1 110 ? 6.599 8.742 -58.270 1.00 88.69 110 SER A O 1
ATOM 844 N N . VAL A 1 111 ? 5.909 7.038 -56.978 1.00 89.81 111 VAL A N 1
ATOM 845 C CA . VAL A 1 111 ? 4.849 7.749 -56.247 1.00 89.81 111 VAL A CA 1
ATOM 846 C C . VAL A 1 111 ? 4.820 7.252 -54.798 1.00 89.81 111 VAL A C 1
ATOM 848 O O . VAL A 1 111 ? 4.850 6.042 -54.561 1.00 89.81 111 VAL A O 1
ATOM 851 N N . HIS A 1 112 ? 4.709 8.186 -53.849 1.00 85.25 112 HIS A N 1
ATOM 852 C CA . HIS A 1 112 ? 4.415 7.945 -52.431 1.00 85.25 112 HIS A CA 1
ATOM 853 C C . HIS A 1 112 ? 3.158 8.728 -52.020 1.00 85.25 112 HIS A C 1
ATOM 855 O O . HIS A 1 112 ? 2.868 9.781 -52.589 1.00 85.25 112 HIS A O 1
ATOM 861 N N . TRP A 1 113 ? 2.425 8.223 -51.027 1.00 86.56 113 TRP A N 1
ATOM 862 C CA . TRP A 1 113 ? 1.258 8.881 -50.436 1.00 86.56 113 TRP A CA 1
ATOM 863 C C . TRP A 1 113 ? 1.674 9.677 -49.196 1.00 86.56 113 TRP A C 1
ATOM 865 O O . TRP A 1 113 ? 1.780 9.122 -48.106 1.00 86.56 113 TRP A O 1
ATOM 875 N N . ALA A 1 114 ? 1.918 10.977 -49.371 1.00 86.75 114 ALA A N 1
ATOM 876 C CA . ALA A 1 114 ? 2.227 11.895 -48.276 1.00 86.75 114 ALA A CA 1
ATOM 877 C C . ALA A 1 114 ? 0.960 12.585 -47.744 1.00 86.75 114 ALA A C 1
ATOM 879 O O . ALA A 1 114 ? 0.100 13.013 -48.521 1.00 86.75 114 ALA A O 1
ATOM 880 N N . ARG A 1 115 ? 0.857 12.741 -46.421 1.00 87.94 115 ARG A N 1
ATOM 881 C CA . ARG A 1 115 ? -0.281 13.421 -45.782 1.00 87.94 115 ARG A CA 1
ATOM 882 C C . ARG A 1 115 ? -0.280 14.938 -46.036 1.00 87.94 115 ARG A C 1
ATOM 884 O O . ARG A 1 115 ? 0.720 15.618 -45.824 1.00 87.94 115 ARG A O 1
ATOM 891 N N . VAL A 1 116 ? -1.438 15.505 -46.396 1.00 89.31 116 VAL A N 1
ATOM 892 C CA . VAL A 1 116 ? -1.624 16.968 -46.496 1.00 89.31 116 VAL A CA 1
ATOM 893 C C . VAL A 1 116 ? -1.763 17.591 -45.092 1.00 89.31 116 VAL A C 1
ATOM 895 O O . VAL A 1 116 ? -2.646 17.176 -44.333 1.00 89.31 116 VAL A O 1
ATOM 898 N N . PRO A 1 117 ? -0.955 18.606 -44.718 1.00 85.69 117 PRO A N 1
ATOM 899 C CA . PRO A 1 117 ? -1.069 19.266 -43.419 1.00 85.69 117 PRO A CA 1
ATOM 900 C C . PRO A 1 117 ? -2.405 19.996 -43.228 1.00 85.69 117 PRO A C 1
ATOM 902 O O . PRO A 1 117 ? -2.822 20.800 -44.056 1.00 85.69 117 PRO A O 1
ATOM 905 N N . SER A 1 118 ? -3.043 19.794 -42.073 1.00 83.19 118 SER A N 1
ATOM 906 C CA . SER A 1 118 ? -4.334 20.413 -41.721 1.00 83.19 118 SER A CA 1
ATOM 907 C C . SER A 1 118 ? -4.248 21.900 -41.333 1.00 83.19 118 SER A C 1
ATOM 909 O O . SER A 1 118 ? -5.274 22.528 -41.082 1.00 83.19 118 SER A O 1
ATOM 911 N N . LYS A 1 119 ? -3.036 22.463 -41.254 1.00 84.62 119 LYS A N 1
ATOM 912 C CA . LYS A 1 119 ? -2.755 23.902 -41.146 1.00 84.62 119 LYS A CA 1
ATOM 913 C C . LYS A 1 119 ? -1.474 24.211 -41.919 1.00 84.62 119 LYS A C 1
ATOM 915 O O . LYS A 1 119 ? -0.492 23.487 -41.779 1.00 84.62 119 LYS A O 1
ATOM 920 N N . THR A 1 120 ? -1.474 25.299 -42.680 1.00 84.88 120 THR A N 1
ATOM 921 C CA . THR A 1 120 ? -0.310 25.813 -43.418 1.00 84.88 120 THR A CA 1
ATOM 922 C C . THR A 1 120 ? 0.123 27.162 -42.849 1.00 84.88 120 THR A C 1
ATOM 924 O O . THR A 1 120 ? -0.696 27.885 -42.280 1.00 84.88 120 THR A O 1
ATOM 927 N N . LEU A 1 121 ? 1.397 27.529 -43.018 1.00 88.19 121 LEU A N 1
ATOM 928 C CA . LEU A 1 121 ? 1.883 28.866 -42.659 1.00 88.19 121 LEU A CA 1
ATOM 929 C C . LEU A 1 121 ? 1.127 29.933 -43.466 1.00 88.19 121 LEU A C 1
ATOM 931 O O . LEU A 1 121 ? 0.989 29.818 -44.686 1.00 88.19 121 LEU A O 1
ATOM 935 N N . ARG A 1 122 ? 0.629 30.969 -42.785 1.00 85.50 122 ARG A N 1
ATOM 936 C CA . ARG A 1 122 ? -0.119 32.072 -43.402 1.00 85.50 122 ARG A CA 1
ATOM 937 C C . ARG A 1 122 ? 0.818 33.248 -43.656 1.00 85.50 122 ARG A C 1
ATOM 939 O O . ARG A 1 122 ? 0.914 34.157 -42.839 1.00 85.50 122 ARG A O 1
ATOM 946 N N . ALA A 1 123 ? 1.512 33.209 -44.790 1.00 87.62 123 ALA A N 1
ATOM 947 C CA . ALA A 1 123 ? 2.341 34.320 -45.241 1.00 87.62 123 ALA A CA 1
ATOM 948 C C . ALA A 1 123 ? 1.496 35.374 -45.980 1.00 87.62 123 ALA A C 1
ATOM 950 O O . ALA A 1 123 ? 0.738 35.035 -46.891 1.00 87.62 123 ALA A O 1
ATOM 951 N N . SER A 1 124 ? 1.646 36.649 -45.620 1.00 89.00 124 SER A N 1
ATOM 952 C CA . SER A 1 124 ? 1.078 37.786 -46.352 1.00 89.00 124 SER A CA 1
ATOM 953 C C . SER A 1 124 ? 2.195 38.567 -47.046 1.00 89.00 124 SER A C 1
ATOM 955 O O . SER A 1 124 ? 3.186 38.936 -46.420 1.00 89.00 124 SER A O 1
ATOM 957 N N . ALA A 1 125 ? 2.057 38.788 -48.355 1.00 90.31 125 ALA A N 1
ATOM 958 C CA . ALA A 1 125 ? 3.038 39.506 -49.166 1.00 90.31 125 ALA A CA 1
ATOM 959 C C . ALA A 1 125 ? 2.466 40.854 -49.626 1.00 90.31 125 ALA A C 1
ATOM 961 O O . ALA A 1 125 ? 1.408 40.899 -50.253 1.0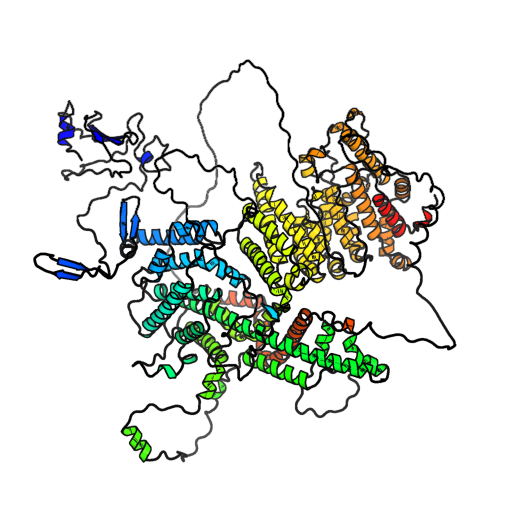0 90.31 125 ALA A O 1
ATOM 962 N N . ILE A 1 126 ? 3.169 41.949 -49.331 1.00 90.81 126 ILE A N 1
ATOM 963 C CA . ILE A 1 126 ? 2.756 43.320 -49.666 1.00 90.81 126 ILE A CA 1
ATOM 964 C C . ILE A 1 126 ? 3.937 44.056 -50.301 1.00 90.81 126 ILE A C 1
ATOM 966 O O . ILE A 1 126 ? 5.025 44.123 -49.727 1.00 90.81 126 ILE A O 1
ATOM 970 N N . LYS A 1 127 ? 3.733 44.638 -51.486 1.00 89.56 127 LYS A N 1
ATOM 971 C CA . LYS A 1 127 ? 4.741 45.479 -52.140 1.00 89.56 127 LYS A CA 1
ATOM 972 C C . LYS A 1 127 ? 4.763 46.860 -51.484 1.00 89.56 127 LYS A C 1
ATOM 974 O O . LYS A 1 127 ? 3.767 47.573 -51.541 1.00 89.56 127 LYS A O 1
ATOM 979 N N . LEU A 1 128 ? 5.889 47.229 -50.874 1.00 87.00 128 LEU A N 1
ATOM 980 C CA . LEU A 1 128 ? 6.045 48.505 -50.165 1.00 87.00 128 LEU A CA 1
ATOM 981 C C . LEU A 1 128 ? 6.377 49.658 -51.124 1.00 87.00 128 LEU A C 1
ATOM 983 O O . LEU A 1 128 ? 5.847 50.755 -50.981 1.00 87.00 128 LEU A O 1
ATOM 987 N N . SER A 1 129 ? 7.235 49.409 -52.117 1.00 89.44 129 SER A N 1
ATOM 988 C CA . SER A 1 129 ? 7.519 50.327 -53.230 1.00 89.44 129 SER A CA 1
ATOM 989 C C . SER A 1 129 ? 8.238 49.587 -54.368 1.00 89.44 129 SER A C 1
ATOM 991 O O . SER A 1 129 ? 8.586 48.413 -54.234 1.00 89.44 129 SER A O 1
ATOM 993 N N . ASP A 1 130 ? 8.508 50.263 -55.487 1.00 88.25 130 ASP A N 1
ATOM 994 C CA . ASP A 1 130 ? 9.404 49.743 -56.535 1.00 88.25 130 ASP A CA 1
ATOM 995 C C . ASP A 1 130 ? 10.883 49.683 -56.111 1.00 88.25 130 ASP A C 1
ATOM 997 O O . ASP A 1 130 ? 11.640 48.894 -56.665 1.00 88.25 130 ASP A O 1
ATOM 1001 N N . SER A 1 131 ? 11.296 50.479 -55.118 1.00 86.44 131 SER A N 1
ATOM 1002 C CA . SER A 1 131 ? 12.679 50.539 -54.618 1.00 86.44 131 SER A CA 1
ATOM 1003 C C . SER A 1 131 ? 12.964 49.616 -53.428 1.00 86.44 131 SER A C 1
ATOM 1005 O O . SER A 1 131 ? 14.110 49.229 -53.224 1.00 86.44 131 SER A O 1
ATOM 1007 N N . ILE A 1 132 ? 11.939 49.269 -52.643 1.00 82.94 132 ILE A N 1
ATOM 1008 C CA . ILE A 1 132 ? 12.024 48.398 -51.456 1.00 82.94 132 ILE A CA 1
ATOM 1009 C C . ILE A 1 132 ? 11.507 46.985 -51.781 1.00 82.94 132 ILE A C 1
ATOM 1011 O O . ILE A 1 132 ? 11.915 46.012 -51.153 1.00 82.94 132 ILE A O 1
ATOM 1015 N N . GLY A 1 133 ? 10.645 46.846 -52.794 1.00 91.94 133 GLY A N 1
ATOM 1016 C CA . GLY A 1 133 ? 10.127 45.559 -53.248 1.00 91.94 133 GLY A CA 1
ATOM 1017 C C . GLY A 1 133 ? 9.003 45.007 -52.368 1.00 91.94 133 GLY A C 1
ATOM 1018 O O . GLY A 1 133 ? 8.149 45.751 -51.876 1.00 91.94 133 GLY A O 1
ATOM 1019 N N . TRP A 1 134 ? 8.971 43.682 -52.225 1.00 91.94 134 TRP A N 1
ATOM 1020 C CA . TRP A 1 134 ? 7.944 42.949 -51.482 1.00 91.94 134 TRP A CA 1
ATOM 1021 C C . TRP A 1 134 ? 8.393 42.658 -50.050 1.00 91.94 134 TRP A C 1
ATOM 1023 O O . TRP A 1 134 ? 9.417 42.014 -49.835 1.00 91.94 134 TRP A O 1
ATOM 1033 N N . SER A 1 135 ? 7.588 43.080 -49.078 1.00 90.31 135 SER A N 1
ATOM 1034 C CA . SER A 1 135 ? 7.647 42.575 -47.708 1.00 90.31 135 SER A CA 1
ATOM 1035 C C . SER A 1 135 ? 6.808 41.302 -47.603 1.00 90.31 135 SER A C 1
ATOM 1037 O O . SER A 1 135 ? 5.744 41.215 -48.219 1.00 90.31 135 SER A O 1
ATOM 1039 N N . VAL A 1 136 ? 7.281 40.326 -46.826 1.00 90.44 136 VAL A N 1
ATOM 1040 C CA . VAL A 1 136 ? 6.551 39.093 -46.509 1.00 90.44 136 VAL A CA 1
ATOM 1041 C C . VAL A 1 136 ? 6.507 38.938 -44.991 1.00 90.44 136 VAL A C 1
ATOM 1043 O O . VAL A 1 136 ? 7.552 38.868 -44.347 1.00 90.44 136 VAL A O 1
ATOM 1046 N N . LEU A 1 137 ? 5.300 38.891 -44.433 1.00 89.88 137 LEU A N 1
ATOM 1047 C CA . LEU A 1 137 ? 5.027 38.709 -43.005 1.00 89.88 137 LEU A CA 1
ATOM 1048 C C . LEU A 1 137 ? 4.389 37.335 -42.772 1.00 89.88 137 LEU A C 1
ATOM 1050 O O . LEU A 1 137 ? 3.647 36.846 -43.624 1.00 89.88 137 LEU A O 1
ATOM 1054 N N . CYS A 1 138 ? 4.681 36.703 -41.637 1.00 87.50 138 CYS A N 1
ATOM 1055 C CA . CYS A 1 138 ? 4.170 35.379 -41.275 1.00 87.50 138 CYS A CA 1
ATOM 1056 C C . CYS A 1 138 ? 3.980 35.303 -39.754 1.00 87.50 138 CYS A C 1
ATOM 1058 O O . CYS A 1 138 ? 4.901 34.944 -39.021 1.00 87.50 138 CYS A O 1
ATOM 1060 N N . ASP A 1 139 ? 2.785 35.661 -39.290 1.00 83.31 139 ASP A N 1
ATOM 1061 C CA . ASP A 1 139 ? 2.549 35.994 -37.879 1.00 83.31 139 ASP A CA 1
ATOM 1062 C C . ASP A 1 139 ? 2.258 34.765 -36.989 1.00 83.31 139 ASP A C 1
ATOM 1064 O O . ASP A 1 139 ? 2.473 34.800 -35.778 1.00 83.31 139 ASP A O 1
ATOM 1068 N N . GLU A 1 140 ? 1.793 33.655 -37.579 1.00 84.44 140 GLU A N 1
ATOM 1069 C CA . GLU A 1 140 ? 1.402 32.430 -36.864 1.00 84.44 140 GLU A CA 1
ATOM 1070 C C . GLU A 1 140 ? 2.389 31.264 -37.111 1.00 84.44 140 GLU A C 1
ATOM 1072 O O . GLU A 1 140 ? 2.413 30.700 -38.212 1.00 84.44 140 GLU A O 1
ATOM 1077 N N . PRO A 1 141 ? 3.173 30.825 -36.104 1.00 84.50 141 PRO A N 1
ATOM 1078 C CA . PRO A 1 141 ? 4.067 29.676 -36.239 1.00 84.50 141 PRO A CA 1
ATOM 1079 C C . PRO A 1 141 ? 3.312 28.342 -36.105 1.00 84.50 141 PRO A C 1
ATOM 1081 O O . PRO A 1 141 ? 2.867 27.958 -35.019 1.00 84.50 141 PRO A O 1
ATOM 1084 N N . VAL A 1 142 ? 3.222 27.587 -37.203 1.00 84.75 142 VAL A N 1
ATOM 1085 C CA . VAL A 1 142 ? 2.683 26.215 -37.212 1.00 84.75 142 VAL A CA 1
ATOM 1086 C C . VAL A 1 142 ? 3.723 25.228 -36.663 1.00 84.75 142 VAL A C 1
ATOM 1088 O O . VAL A 1 142 ? 4.917 25.361 -36.922 1.00 84.75 142 VAL A O 1
ATOM 1091 N N . ARG A 1 143 ? 3.273 24.222 -35.900 1.00 84.81 143 ARG A N 1
ATOM 1092 C CA . ARG A 1 143 ? 4.107 23.137 -35.350 1.00 84.81 143 ARG A CA 1
ATOM 1093 C C . ARG A 1 143 ? 3.519 21.777 -35.720 1.00 84.81 143 ARG A C 1
ATOM 1095 O O . ARG A 1 143 ? 2.300 21.617 -35.693 1.00 84.81 143 ARG A O 1
ATOM 1102 N N . ALA A 1 144 ? 4.389 20.814 -36.004 1.00 86.44 144 ALA A N 1
ATOM 1103 C CA . ALA A 1 144 ? 4.063 19.411 -36.246 1.00 86.44 144 ALA A CA 1
ATOM 1104 C C . ALA A 1 144 ? 4.920 18.510 -35.339 1.00 86.44 144 ALA A C 1
ATOM 1106 O O . ALA A 1 144 ? 5.901 18.977 -34.756 1.00 86.44 144 ALA A O 1
ATOM 1107 N N . LEU A 1 145 ? 4.547 17.235 -35.227 1.00 89.81 145 LEU A N 1
ATOM 1108 C CA . LEU A 1 145 ? 5.303 16.208 -34.511 1.00 89.81 145 LEU A CA 1
ATOM 1109 C C . LEU A 1 145 ? 5.668 15.108 -35.510 1.00 89.81 145 LEU A C 1
ATOM 1111 O O . LEU A 1 145 ? 4.783 14.499 -36.107 1.00 89.81 145 LEU A O 1
ATOM 1115 N N . MET A 1 146 ? 6.968 14.895 -35.701 1.00 89.88 146 MET A N 1
ATOM 1116 C CA . MET A 1 146 ? 7.511 13.951 -36.676 1.00 89.88 146 MET A CA 1
ATOM 1117 C C . MET A 1 146 ? 8.114 12.749 -35.950 1.00 89.88 146 MET A C 1
ATOM 1119 O O . MET A 1 146 ? 8.804 12.917 -34.946 1.00 89.88 146 MET A O 1
ATOM 1123 N N . VAL A 1 147 ? 7.892 11.551 -36.482 1.00 91.38 147 VAL A N 1
ATOM 1124 C CA . VAL A 1 147 ? 8.578 10.323 -36.074 1.00 91.38 147 VAL A CA 1
ATOM 1125 C C . VAL A 1 147 ? 9.761 10.107 -37.011 1.00 91.38 147 VAL A C 1
ATOM 1127 O O . VAL A 1 147 ? 9.592 10.076 -38.229 1.00 91.38 147 VAL A O 1
ATOM 1130 N N . TYR A 1 148 ? 10.956 9.976 -36.443 1.00 92.62 148 TYR A N 1
ATOM 1131 C CA . TYR A 1 148 ? 12.196 9.699 -37.169 1.00 92.62 148 TYR A CA 1
ATOM 1132 C C . TYR A 1 148 ? 12.481 8.191 -37.194 1.00 92.62 148 TYR A C 1
ATOM 1134 O O . TYR A 1 148 ? 12.303 7.514 -36.180 1.00 92.62 148 TYR A O 1
ATOM 1142 N N . ILE A 1 149 ? 12.928 7.669 -38.339 1.00 91.75 149 ILE A N 1
ATOM 1143 C CA . ILE A 1 149 ? 13.315 6.266 -38.541 1.00 91.75 149 ILE A CA 1
ATOM 1144 C C . ILE A 1 149 ? 14.831 6.213 -38.805 1.00 91.75 149 ILE A C 1
ATOM 1146 O O . ILE A 1 149 ? 15.253 6.379 -39.952 1.00 91.75 149 ILE A O 1
ATOM 1150 N N . PRO A 1 150 ? 15.667 5.924 -37.782 1.00 88.62 150 PRO A N 1
ATOM 1151 C CA . PRO A 1 150 ? 17.131 5.962 -37.910 1.00 88.62 150 PRO A CA 1
ATOM 1152 C C . PRO A 1 150 ? 17.714 4.987 -38.940 1.00 88.62 150 PRO A C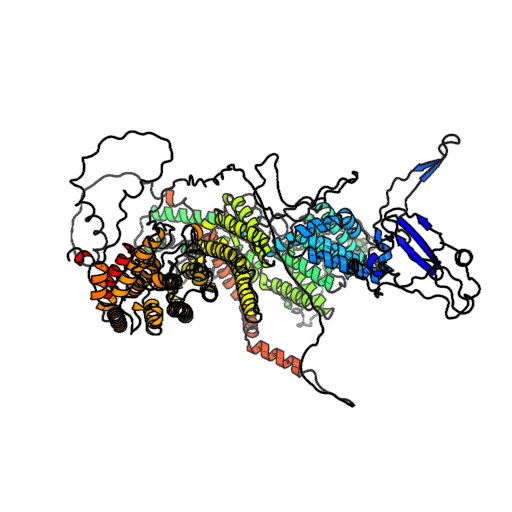 1
ATOM 1154 O O . PRO A 1 150 ? 18.832 5.162 -39.401 1.00 88.62 150 PRO A O 1
ATOM 1157 N N . GLU A 1 151 ? 16.976 3.933 -39.293 1.00 84.12 151 GLU A N 1
ATOM 1158 C CA . GLU A 1 151 ? 17.435 2.889 -40.221 1.00 84.12 151 GLU A CA 1
ATOM 1159 C C . GLU A 1 151 ? 17.257 3.263 -41.700 1.00 84.12 151 GLU A C 1
ATOM 1161 O O . GLU A 1 151 ? 17.756 2.559 -42.576 1.00 84.12 151 GLU A O 1
ATOM 1166 N N . ARG A 1 152 ? 16.548 4.364 -41.975 1.00 84.25 152 ARG A N 1
ATOM 1167 C CA . ARG A 1 152 ? 16.337 4.921 -43.320 1.00 84.25 152 ARG A CA 1
ATOM 1168 C C . ARG A 1 152 ? 16.734 6.392 -43.449 1.00 84.25 152 ARG A C 1
ATOM 1170 O O . ARG A 1 152 ? 16.741 6.907 -44.559 1.00 84.25 152 ARG A O 1
ATOM 1177 N N . ASP A 1 153 ? 17.020 7.051 -42.326 1.00 86.94 153 ASP A N 1
ATOM 1178 C CA . ASP A 1 153 ? 17.161 8.509 -42.206 1.00 86.94 153 ASP A CA 1
ATOM 1179 C C . ASP A 1 153 ? 15.911 9.295 -42.669 1.00 86.94 153 ASP A C 1
ATOM 1181 O O . ASP A 1 153 ? 15.971 10.441 -43.107 1.00 86.94 153 ASP A O 1
ATOM 1185 N N . GLU A 1 154 ? 14.734 8.665 -42.564 1.00 87.94 154 GLU A N 1
ATOM 1186 C CA . GLU A 1 154 ? 13.445 9.244 -42.959 1.00 87.94 154 GLU A CA 1
ATOM 1187 C C . GLU A 1 154 ? 12.710 9.851 -41.752 1.00 87.94 154 GLU A C 1
ATOM 1189 O O . GLU A 1 154 ? 12.792 9.345 -40.629 1.00 87.94 154 GLU A O 1
ATOM 1194 N N . SER A 1 155 ? 11.914 10.902 -41.985 1.00 91.69 155 SER A N 1
ATOM 1195 C CA . SER A 1 155 ? 10.957 11.420 -40.998 1.00 91.69 155 SER A CA 1
ATOM 1196 C C . SER A 1 155 ? 9.537 11.459 -41.565 1.00 91.69 155 SER A C 1
ATOM 1198 O O . SER A 1 155 ? 9.327 11.785 -42.732 1.00 91.69 155 SER A O 1
ATOM 1200 N N . ILE A 1 156 ? 8.562 11.089 -40.737 1.00 90.69 156 ILE A N 1
ATOM 1201 C CA . ILE A 1 156 ? 7.156 10.882 -41.108 1.00 90.69 156 ILE A CA 1
ATOM 1202 C C . ILE A 1 156 ? 6.279 11.675 -40.128 1.00 90.69 156 ILE A C 1
ATOM 1204 O O . ILE A 1 156 ? 6.563 11.694 -38.933 1.00 90.69 156 ILE A O 1
ATOM 1208 N N . ASP A 1 157 ? 5.214 12.332 -40.598 1.00 90.25 157 ASP A N 1
ATOM 1209 C CA . ASP A 1 157 ? 4.219 12.963 -39.712 1.00 90.25 157 ASP A CA 1
ATOM 1210 C C . ASP A 1 157 ? 3.598 11.888 -38.801 1.00 90.25 157 ASP A C 1
ATOM 1212 O O . ASP A 1 157 ? 3.160 10.845 -39.290 1.00 90.25 157 ASP A O 1
ATOM 1216 N N . ILE A 1 158 ? 3.513 12.122 -37.485 1.00 90.31 158 ILE A N 1
ATOM 1217 C CA . ILE A 1 158 ? 2.852 11.183 -36.559 1.00 90.31 158 ILE A CA 1
ATOM 1218 C C . ILE A 1 158 ? 1.402 10.875 -36.985 1.00 90.31 158 ILE A C 1
ATOM 1220 O O . ILE A 1 158 ? 0.872 9.809 -36.682 1.00 90.31 158 ILE A O 1
ATOM 1224 N N . LEU A 1 159 ? 0.772 11.788 -37.731 1.00 90.19 159 LEU A N 1
ATOM 1225 C CA . LEU A 1 159 ? -0.575 11.643 -38.280 1.00 90.19 159 LEU A CA 1
ATOM 1226 C C . LEU A 1 159 ? -0.630 10.842 -39.599 1.00 90.19 159 LEU A C 1
ATOM 1228 O O . LEU A 1 159 ? -1.721 10.480 -40.025 1.00 90.19 159 LEU A O 1
ATOM 1232 N N . GLU A 1 160 ? 0.505 10.547 -40.245 1.00 90.81 160 GLU A N 1
ATOM 1233 C CA . GLU A 1 160 ? 0.601 9.631 -41.401 1.00 90.81 160 GLU A CA 1
ATOM 1234 C C . GLU A 1 160 ? 0.729 8.157 -40.958 1.00 90.81 160 GLU A C 1
ATOM 1236 O O . GLU A 1 160 ? 0.476 7.252 -41.751 1.00 90.81 160 GLU A O 1
ATOM 1241 N N . LEU A 1 161 ? 1.040 7.880 -39.681 1.00 90.00 161 LEU A N 1
ATOM 1242 C CA . LEU A 1 161 ? 1.122 6.507 -39.150 1.00 90.00 161 LEU A CA 1
ATOM 1243 C C . LEU A 1 161 ? -0.175 5.698 -39.318 1.00 90.00 161 LEU A C 1
ATOM 1245 O O . LEU A 1 161 ? -0.112 4.474 -39.377 1.00 90.00 161 LEU A O 1
ATOM 1249 N N . ILE A 1 162 ? -1.337 6.352 -39.423 1.00 89.44 162 ILE A N 1
ATOM 1250 C CA . ILE A 1 162 ? -2.624 5.672 -39.637 1.00 89.44 162 ILE A CA 1
ATOM 1251 C C . ILE A 1 162 ? -2.682 4.913 -40.978 1.00 89.44 162 ILE A C 1
ATOM 1253 O O . ILE A 1 162 ? -3.308 3.861 -41.050 1.00 89.44 162 ILE A O 1
ATOM 1257 N N . GLU A 1 163 ? -1.946 5.375 -41.995 1.00 90.00 163 GLU A N 1
ATOM 1258 C CA . GLU A 1 163 ? -1.790 4.707 -43.300 1.00 90.00 163 GLU A CA 1
ATOM 1259 C C . GLU A 1 163 ? -0.694 3.617 -43.283 1.00 90.00 163 GLU A C 1
ATOM 1261 O O . GLU A 1 163 ? -0.441 2.950 -44.287 1.00 90.00 163 GLU A O 1
ATOM 1266 N N . LYS A 1 164 ? 0.007 3.444 -42.151 1.00 90.19 164 LYS A N 1
ATOM 1267 C CA . LYS A 1 164 ? 1.151 2.532 -41.975 1.00 90.19 164 LYS A CA 1
ATOM 1268 C C . LYS A 1 164 ? 0.927 1.646 -40.735 1.00 90.19 164 LYS A C 1
ATOM 1270 O O . LYS A 1 164 ? 1.656 1.784 -39.748 1.00 90.19 164 LYS A O 1
ATOM 1275 N N . PRO A 1 165 ? -0.073 0.738 -40.763 1.00 90.31 165 PRO A N 1
ATOM 1276 C CA . PRO A 1 165 ? -0.569 0.032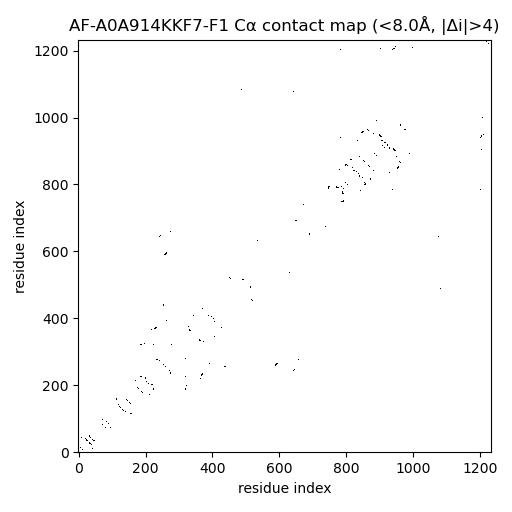 -39.577 1.00 90.31 165 PRO A CA 1
ATOM 1277 C C . PRO A 1 165 ? 0.507 -0.765 -38.827 1.00 90.31 165 PRO A C 1
ATOM 1279 O O . PRO A 1 165 ? 0.502 -0.767 -37.599 1.00 90.31 165 PRO A O 1
ATOM 1282 N N . ASP A 1 166 ? 1.472 -1.366 -39.530 1.00 91.75 166 ASP A N 1
ATOM 1283 C CA . ASP A 1 166 ? 2.576 -2.110 -38.904 1.00 91.75 166 ASP A CA 1
ATOM 1284 C C . ASP A 1 166 ? 3.467 -1.204 -38.033 1.00 91.75 166 ASP A C 1
ATOM 1286 O O . ASP A 1 166 ? 3.859 -1.577 -36.924 1.00 91.75 166 ASP A O 1
ATOM 1290 N N . LEU A 1 167 ? 3.749 0.021 -38.501 1.00 91.19 167 LEU A N 1
ATOM 1291 C CA . LEU A 1 167 ? 4.521 1.018 -37.751 1.00 91.19 167 LEU A CA 1
ATOM 1292 C C . LEU A 1 167 ? 3.705 1.613 -36.599 1.00 91.19 167 LEU A C 1
ATOM 1294 O O . LEU A 1 167 ? 4.256 1.851 -35.524 1.00 91.19 167 LEU A O 1
ATOM 1298 N N . LEU A 1 168 ? 2.399 1.820 -36.795 1.00 91.75 168 LEU A N 1
ATOM 1299 C CA . LEU A 1 168 ? 1.487 2.272 -35.743 1.00 91.75 168 LEU A CA 1
ATOM 1300 C C . LEU A 1 168 ? 1.424 1.254 -34.597 1.00 91.75 168 LEU A C 1
ATOM 1302 O O . LEU A 1 168 ? 1.619 1.635 -33.443 1.00 91.75 168 LEU A O 1
ATOM 1306 N N . ALA A 1 169 ? 1.234 -0.031 -34.908 1.00 93.75 169 ALA A N 1
ATOM 1307 C CA . ALA A 1 169 ? 1.212 -1.110 -33.923 1.00 93.75 169 ALA A CA 1
ATOM 1308 C C . ALA A 1 169 ? 2.572 -1.273 -33.218 1.00 93.75 169 ALA A C 1
ATOM 1310 O O . ALA A 1 169 ? 2.632 -1.424 -31.996 1.00 93.75 169 ALA A O 1
ATOM 1311 N N . PHE A 1 170 ? 3.687 -1.175 -33.952 1.00 94.19 170 PHE A N 1
ATOM 1312 C CA . PHE A 1 170 ? 5.026 -1.193 -33.356 1.00 94.19 170 PHE A CA 1
ATOM 1313 C C . PHE A 1 170 ? 5.251 -0.017 -32.387 1.00 94.19 170 PHE A C 1
ATOM 1315 O O . PHE A 1 170 ? 5.772 -0.201 -31.281 1.00 94.19 170 PHE A O 1
ATOM 1322 N N . HIS A 1 171 ? 4.823 1.193 -32.757 1.00 92.56 171 HIS A N 1
ATOM 1323 C CA . HIS A 1 171 ? 4.978 2.377 -31.914 1.00 92.56 171 HIS A CA 1
ATOM 1324 C C . HIS A 1 171 ? 4.038 2.352 -30.692 1.00 92.56 171 HIS A C 1
ATOM 1326 O O . HIS A 1 171 ? 4.476 2.661 -29.585 1.00 92.56 171 HIS A O 1
ATOM 1332 N N . GLU A 1 172 ? 2.796 1.876 -30.839 1.00 91.31 172 GLU A N 1
ATOM 1333 C CA . GLU A 1 172 ? 1.864 1.615 -29.727 1.00 91.31 172 GLU A CA 1
ATOM 1334 C C . GLU A 1 172 ? 2.497 0.670 -28.691 1.00 91.31 172 GLU A C 1
ATOM 1336 O O . GLU A 1 172 ? 2.521 0.965 -27.492 1.00 91.31 172 GLU A O 1
ATOM 1341 N N . ARG A 1 173 ? 3.097 -0.437 -29.147 1.00 94.75 173 ARG A N 1
ATOM 1342 C CA . ARG A 1 173 ? 3.788 -1.384 -28.259 1.00 94.75 173 ARG A CA 1
ATOM 1343 C C . ARG A 1 173 ? 5.074 -0.822 -27.658 1.00 94.75 173 ARG A C 1
ATOM 1345 O O . ARG A 1 173 ? 5.408 -1.193 -26.534 1.00 94.75 173 ARG A O 1
ATOM 1352 N N . THR A 1 174 ? 5.732 0.123 -28.327 1.00 94.31 174 THR A N 1
ATOM 1353 C CA . THR A 1 174 ? 6.863 0.880 -27.763 1.00 94.31 174 THR A CA 1
ATOM 1354 C C . THR A 1 174 ? 6.411 1.776 -26.602 1.00 94.31 174 THR A C 1
ATOM 1356 O O . THR A 1 174 ? 7.032 1.764 -25.541 1.00 94.31 174 THR A O 1
ATOM 1359 N N . LEU A 1 175 ? 5.280 2.479 -26.732 1.00 92.06 175 LEU A N 1
ATOM 1360 C CA . LEU A 1 175 ? 4.705 3.261 -25.627 1.00 92.06 175 LEU A CA 1
ATOM 1361 C C . LEU A 1 175 ? 4.207 2.364 -24.484 1.00 92.06 175 LEU A C 1
ATOM 1363 O O . LEU A 1 175 ? 4.437 2.671 -23.315 1.00 92.06 175 LEU A O 1
ATOM 1367 N N . CYS A 1 176 ? 3.595 1.217 -24.798 1.00 94.00 176 CYS A N 1
ATOM 1368 C CA . CYS A 1 176 ? 3.221 0.211 -23.800 1.00 94.00 176 CYS A CA 1
ATOM 1369 C C . CYS A 1 176 ? 4.446 -0.313 -23.023 1.00 94.00 176 CYS A C 1
ATOM 1371 O O . CYS A 1 176 ? 4.376 -0.488 -21.805 1.00 94.00 176 CYS A O 1
ATOM 1373 N N . LEU A 1 177 ? 5.585 -0.512 -23.699 1.00 95.44 177 LEU A N 1
ATOM 1374 C CA . LEU A 1 177 ? 6.853 -0.861 -23.058 1.00 95.44 177 LEU A CA 1
ATOM 1375 C C . LEU A 1 177 ? 7.334 0.256 -22.121 1.00 95.44 177 LEU A C 1
ATOM 1377 O O . LEU A 1 177 ? 7.677 -0.036 -20.980 1.00 95.44 177 LEU A O 1
ATOM 1381 N N . TYR A 1 178 ? 7.295 1.525 -22.540 1.00 94.31 178 TYR A N 1
ATOM 1382 C CA . TYR A 1 178 ? 7.653 2.651 -21.667 1.00 94.31 178 TYR A CA 1
ATOM 1383 C C . TYR A 1 178 ? 6.765 2.730 -20.412 1.00 94.31 178 TYR A C 1
ATOM 1385 O O . TYR A 1 178 ? 7.283 2.908 -19.311 1.00 94.31 178 TYR A O 1
ATOM 1393 N N . CYS A 1 179 ? 5.451 2.507 -20.545 1.00 93.19 179 CYS A N 1
ATOM 1394 C CA . CYS A 1 179 ? 4.529 2.439 -19.402 1.00 93.19 179 CYS A CA 1
ATOM 1395 C C . CYS A 1 179 ? 4.911 1.330 -18.406 1.00 93.19 179 CYS A C 1
ATOM 1397 O O . CYS A 1 179 ? 4.788 1.516 -17.199 1.00 93.19 179 CYS A O 1
ATOM 1399 N N . LYS A 1 180 ? 5.381 0.177 -18.905 1.00 92.12 180 LYS A N 1
ATOM 1400 C CA . LYS A 1 180 ? 5.831 -0.955 -18.077 1.00 92.12 180 LYS A CA 1
ATOM 1401 C C . LYS A 1 180 ? 7.198 -0.712 -17.435 1.00 92.12 180 LYS A C 1
ATOM 1403 O O . LYS A 1 180 ? 7.410 -1.133 -16.307 1.00 92.12 180 LYS A O 1
ATOM 1408 N N . LEU A 1 181 ? 8.101 -0.009 -18.118 1.00 92.06 181 LEU A N 1
ATOM 1409 C CA . LEU A 1 181 ? 9.420 0.364 -17.592 1.00 92.06 181 LEU A CA 1
ATOM 1410 C C . LEU A 1 181 ? 9.341 1.419 -16.470 1.00 92.06 181 LEU A C 1
ATOM 1412 O O . LEU A 1 181 ? 10.171 1.403 -15.566 1.00 92.06 181 LEU A O 1
ATOM 1416 N N . ALA A 1 182 ? 8.334 2.299 -16.505 1.00 89.31 182 ALA A N 1
ATOM 1417 C CA . ALA A 1 182 ? 8.043 3.278 -15.450 1.00 89.31 182 ALA A CA 1
ATOM 1418 C C . ALA A 1 182 ? 7.123 2.745 -14.325 1.00 89.31 182 ALA A C 1
ATOM 1420 O O . ALA A 1 182 ? 6.806 3.480 -13.389 1.00 89.31 182 ALA A O 1
ATOM 1421 N N . ALA A 1 183 ? 6.656 1.494 -14.410 1.00 84.31 183 ALA A N 1
ATOM 1422 C CA . ALA A 1 183 ? 5.699 0.935 -13.457 1.00 84.31 183 ALA A CA 1
ATOM 1423 C C . ALA A 1 183 ? 6.283 0.780 -12.036 1.00 84.31 183 ALA A C 1
ATOM 1425 O O . ALA A 1 183 ? 7.493 0.843 -11.824 1.00 84.31 183 ALA A O 1
ATOM 1426 N N . HIS A 1 184 ? 5.395 0.573 -11.055 1.00 80.56 184 HIS A N 1
ATOM 1427 C CA . HIS A 1 184 ? 5.732 0.325 -9.642 1.00 80.56 184 HIS A CA 1
ATOM 1428 C C . HIS A 1 184 ? 6.661 1.382 -9.005 1.00 80.56 184 HIS A C 1
ATOM 1430 O O . HIS A 1 184 ? 7.445 1.082 -8.111 1.00 80.56 184 HIS A O 1
ATOM 1436 N N . GLY A 1 185 ? 6.564 2.640 -9.452 1.00 77.12 185 GLY A N 1
ATOM 1437 C CA . GLY A 1 185 ? 7.258 3.769 -8.828 1.00 77.12 185 GLY A CA 1
ATOM 1438 C C . GLY A 1 185 ? 8.747 3.894 -9.173 1.00 77.12 185 GLY A C 1
ATOM 1439 O O . GLY A 1 185 ? 9.498 4.496 -8.398 1.00 77.12 185 GLY A O 1
ATOM 1440 N N . ASN A 1 186 ? 9.190 3.357 -10.318 1.00 88.06 186 ASN A N 1
ATOM 1441 C CA . ASN A 1 186 ? 10.574 3.461 -10.797 1.00 88.06 186 ASN A CA 1
ATOM 1442 C C . ASN A 1 186 ? 10.911 4.875 -11.322 1.00 88.06 186 ASN A C 1
ATOM 1444 O O . ASN A 1 186 ? 11.045 5.113 -12.527 1.00 88.06 186 ASN A O 1
ATOM 1448 N N . GLN A 1 187 ? 11.076 5.830 -10.401 1.00 86.88 187 GLN A N 1
ATOM 1449 C CA . GLN A 1 187 ? 11.282 7.245 -10.742 1.00 86.88 187 GLN A CA 1
ATOM 1450 C C . GLN A 1 187 ? 12.586 7.497 -11.521 1.00 86.88 187 GLN A C 1
ATOM 1452 O O . GLN A 1 187 ? 12.650 8.400 -12.354 1.00 86.88 187 GLN A O 1
ATOM 1457 N N . ARG A 1 188 ? 13.623 6.665 -11.322 1.00 86.31 188 ARG A N 1
ATOM 1458 C CA . ARG A 1 188 ? 14.887 6.755 -12.076 1.00 86.31 188 ARG A CA 1
ATOM 1459 C C . ARG A 1 188 ? 14.663 6.536 -13.573 1.00 86.31 188 ARG A C 1
ATOM 1461 O O . ARG A 1 188 ? 15.194 7.292 -14.385 1.00 86.31 188 ARG A O 1
ATOM 1468 N N . VAL A 1 189 ? 13.871 5.527 -13.933 1.00 89.94 189 VAL A N 1
ATOM 1469 C CA . VAL A 1 189 ? 13.519 5.256 -15.333 1.00 89.94 189 VAL A CA 1
ATOM 1470 C C . VAL A 1 189 ? 12.484 6.261 -15.843 1.00 89.94 189 VAL A C 1
ATOM 1472 O O . VAL A 1 189 ? 12.610 6.708 -16.979 1.00 89.94 189 VAL A O 1
ATOM 1475 N N . ALA A 1 190 ? 11.539 6.707 -15.007 1.00 90.12 190 ALA A N 1
ATOM 1476 C CA . ALA A 1 190 ? 10.595 7.774 -15.354 1.00 90.12 190 ALA A CA 1
ATOM 1477 C C . ALA A 1 190 ? 11.317 9.065 -15.802 1.00 90.12 190 ALA A C 1
ATOM 1479 O O . ALA A 1 190 ? 11.065 9.560 -16.900 1.00 90.12 190 ALA A O 1
ATOM 1480 N N . HIS A 1 191 ? 12.293 9.550 -15.023 1.00 88.56 191 HIS A N 1
ATOM 1481 C CA . HIS A 1 191 ? 13.125 10.701 -15.396 1.00 88.56 191 HIS A CA 1
ATOM 1482 C C . HIS A 1 191 ? 13.901 10.490 -16.705 1.00 88.56 191 HIS A C 1
ATOM 1484 O O . HIS A 1 191 ? 13.997 11.415 -17.511 1.00 88.56 191 HIS A O 1
ATOM 1490 N N . GLN A 1 192 ? 14.437 9.288 -16.948 1.00 89.25 192 GLN A N 1
ATOM 1491 C CA . GLN A 1 192 ? 15.138 8.991 -18.200 1.00 89.25 192 GLN A CA 1
ATOM 1492 C C . GLN A 1 192 ? 14.177 8.952 -19.402 1.00 89.25 192 GLN A C 1
ATOM 1494 O O . GLN A 1 192 ? 14.519 9.450 -20.475 1.00 89.25 192 GLN A O 1
ATOM 1499 N N . LEU A 1 193 ? 12.956 8.439 -19.233 1.00 91.56 193 LEU A N 1
ATOM 1500 C CA . LEU A 1 193 ? 11.927 8.429 -20.278 1.00 91.56 193 LEU A CA 1
ATOM 1501 C C . LEU A 1 193 ? 11.457 9.845 -20.655 1.00 91.56 193 LEU A C 1
ATOM 1503 O O . LEU A 1 193 ? 11.203 10.094 -21.833 1.00 91.56 193 LEU A O 1
ATOM 1507 N N . CYS A 1 194 ? 11.460 10.801 -19.720 1.00 89.88 194 CYS A N 1
ATOM 1508 C CA . CYS A 1 194 ? 11.230 12.221 -20.027 1.00 89.88 194 CYS A CA 1
ATOM 1509 C C . CYS A 1 194 ? 12.293 12.847 -20.957 1.00 89.88 194 CYS A C 1
ATOM 1511 O O . CYS A 1 194 ? 12.045 13.922 -21.492 1.00 89.88 194 CYS A O 1
ATOM 1513 N N . SER A 1 195 ? 13.451 12.204 -21.174 1.00 88.38 195 SER A N 1
ATOM 1514 C CA . SER A 1 195 ? 14.431 12.627 -22.198 1.00 88.38 195 SER A CA 1
ATOM 1515 C C . SER A 1 195 ? 14.170 12.035 -23.591 1.00 88.38 195 SER A C 1
ATOM 1517 O O . SER A 1 195 ? 14.730 12.509 -24.576 1.00 88.38 195 SER A O 1
ATOM 1519 N N . HIS A 1 196 ? 13.300 11.023 -23.684 1.00 88.19 196 HIS A N 1
ATOM 1520 C CA . HIS A 1 196 ? 12.824 10.461 -24.949 1.00 88.19 196 HIS A CA 1
ATOM 1521 C C . HIS A 1 196 ? 11.497 11.092 -25.402 1.00 88.19 196 HIS A C 1
ATOM 1523 O O . HIS A 1 196 ? 11.259 11.187 -26.604 1.00 88.19 196 HIS A O 1
ATOM 1529 N N . VAL A 1 197 ? 10.644 11.529 -24.464 1.00 89.69 197 VAL A N 1
ATOM 1530 C CA . VAL A 1 197 ? 9.337 12.143 -24.749 1.00 89.69 197 VAL A CA 1
ATOM 1531 C C . VAL A 1 197 ? 9.114 13.373 -23.855 1.00 89.69 197 VAL A C 1
ATOM 1533 O O . VAL A 1 197 ? 8.809 13.244 -22.670 1.00 89.69 197 VAL A O 1
ATOM 1536 N N . ASP A 1 198 ? 9.246 14.575 -24.428 1.00 86.81 198 ASP A N 1
ATOM 1537 C CA . ASP A 1 198 ? 9.091 15.850 -23.705 1.00 86.81 198 ASP A CA 1
ATOM 1538 C C . ASP A 1 198 ? 7.637 16.140 -23.274 1.00 86.81 198 ASP A C 1
ATOM 1540 O O . ASP A 1 198 ? 6.691 15.868 -24.020 1.00 86.81 198 ASP A O 1
ATOM 1544 N N . GLU A 1 199 ? 7.460 16.927 -22.199 1.00 86.69 199 GLU A N 1
ATOM 1545 C CA . GLU A 1 199 ? 6.183 17.593 -21.849 1.00 86.69 199 GLU A CA 1
ATOM 1546 C C . GLU A 1 199 ? 5.528 18.273 -23.071 1.00 86.69 199 GLU A C 1
ATOM 1548 O O . GLU A 1 199 ? 4.318 18.184 -23.276 1.00 86.69 199 GLU A O 1
ATOM 1553 N N . LYS A 1 200 ? 6.326 18.930 -23.925 1.00 86.50 200 LYS A N 1
ATOM 1554 C CA . LYS A 1 200 ? 5.838 19.627 -25.129 1.00 86.50 200 LYS A CA 1
ATOM 1555 C C . LYS A 1 200 ? 5.204 18.672 -26.145 1.00 86.50 200 LYS A C 1
ATOM 1557 O O . LYS A 1 200 ? 4.238 19.058 -26.801 1.00 86.50 200 LYS A O 1
ATOM 1562 N N . GLN A 1 201 ? 5.740 17.459 -26.277 1.00 88.50 201 GLN A N 1
ATOM 1563 C CA . GLN A 1 201 ? 5.229 16.429 -27.183 1.00 88.50 201 GLN A CA 1
ATOM 1564 C C . GLN A 1 201 ? 3.934 15.828 -26.621 1.00 88.50 201 GLN A C 1
ATOM 1566 O O . GLN A 1 201 ? 2.944 15.725 -27.345 1.00 88.50 201 GLN A O 1
ATOM 1571 N N . LEU A 1 202 ? 3.901 15.541 -25.314 1.00 88.50 202 LEU A N 1
ATOM 1572 C CA . LEU A 1 202 ? 2.709 15.050 -24.613 1.00 88.50 202 LEU A CA 1
ATOM 1573 C C . LEU A 1 202 ? 1.554 16.057 -24.691 1.00 88.50 202 LEU A C 1
ATOM 1575 O O . LEU A 1 202 ? 0.460 15.713 -25.136 1.00 88.50 202 LEU A O 1
ATOM 1579 N N . ILE A 1 203 ? 1.799 17.325 -24.347 1.00 85.56 203 ILE A N 1
ATOM 1580 C CA . ILE A 1 203 ? 0.783 18.385 -24.415 1.00 85.56 203 ILE A CA 1
ATOM 1581 C C . ILE A 1 203 ? 0.315 18.620 -25.861 1.00 85.56 203 ILE A C 1
ATOM 1583 O O . ILE A 1 203 ? -0.867 18.892 -26.067 1.00 85.56 203 ILE A O 1
ATOM 1587 N N . PHE A 1 204 ? 1.185 18.482 -26.870 1.00 85.56 204 PHE A N 1
ATOM 1588 C CA . PHE A 1 204 ? 0.774 18.530 -28.280 1.00 85.56 204 PHE A CA 1
ATOM 1589 C C . PHE A 1 204 ? -0.146 17.356 -28.648 1.00 85.56 204 PHE A C 1
ATOM 1591 O O . PHE A 1 204 ? -1.215 17.580 -29.214 1.00 85.56 204 PHE A O 1
ATOM 1598 N N . ALA A 1 205 ? 0.230 16.124 -28.298 1.00 84.31 205 ALA A N 1
ATOM 1599 C CA . ALA A 1 205 ? -0.531 14.923 -28.632 1.00 84.31 205 ALA A CA 1
ATOM 1600 C C . ALA A 1 205 ? -1.915 14.895 -27.966 1.00 84.31 205 ALA A C 1
ATOM 1602 O O . ALA A 1 205 ? -2.916 14.661 -28.640 1.00 84.31 205 ALA A O 1
ATOM 1603 N N . VAL A 1 206 ? -2.000 15.220 -26.671 1.00 81.69 206 VAL A N 1
ATOM 1604 C CA . VAL A 1 206 ? -3.273 15.258 -25.925 1.00 81.69 206 VAL A CA 1
ATOM 1605 C C . VAL A 1 206 ? -4.189 16.400 -26.412 1.00 81.69 206 VAL A C 1
ATOM 1607 O O . VAL A 1 206 ? -5.411 16.318 -26.258 1.00 81.69 206 VAL A O 1
ATOM 1610 N N . ARG A 1 207 ? -3.631 17.439 -27.056 1.00 84.00 207 ARG A N 1
ATOM 1611 C CA . ARG A 1 207 ? -4.370 18.553 -27.690 1.00 84.00 207 ARG A CA 1
ATOM 1612 C C . ARG A 1 207 ? -4.786 18.311 -29.143 1.00 84.00 207 ARG A C 1
ATOM 1614 O O . ARG A 1 207 ? -5.590 19.088 -29.654 1.00 84.00 207 ARG A O 1
ATOM 1621 N N . ASN A 1 208 ? -4.255 17.298 -29.826 1.00 86.31 208 ASN A N 1
ATOM 1622 C CA . ASN A 1 208 ? -4.475 17.118 -31.260 1.00 86.31 208 ASN A CA 1
ATOM 1623 C C . ASN A 1 208 ? -5.712 16.234 -31.541 1.00 86.31 208 ASN A C 1
ATOM 1625 O O . ASN A 1 208 ? -5.675 15.041 -31.234 1.00 86.31 208 ASN A O 1
ATOM 1629 N N . PRO A 1 209 ? -6.793 16.766 -32.150 1.00 82.31 209 PRO A N 1
ATOM 1630 C CA . PRO A 1 209 ? -8.014 15.996 -32.406 1.00 82.31 209 PRO A CA 1
ATOM 1631 C C . PRO A 1 209 ? -7.848 14.920 -33.488 1.00 82.31 209 PRO A C 1
ATOM 1633 O O . PRO A 1 209 ? -8.631 13.974 -33.530 1.00 82.31 209 PRO A O 1
ATOM 1636 N N . ASN A 1 210 ? -6.832 15.056 -34.348 1.00 85.50 210 ASN A N 1
ATOM 1637 C CA . ASN A 1 210 ? -6.640 14.229 -35.541 1.00 85.50 210 ASN A CA 1
ATOM 1638 C C . ASN A 1 210 ? -5.731 13.010 -35.296 1.00 85.50 210 ASN A C 1
ATOM 1640 O O . ASN A 1 210 ? -5.390 12.304 -36.242 1.00 85.50 210 ASN A O 1
ATOM 1644 N N . LEU A 1 211 ? -5.278 12.789 -34.057 1.00 88.19 211 LEU A N 1
ATOM 1645 C CA . LEU A 1 211 ? -4.401 11.673 -33.706 1.00 88.19 211 LEU A CA 1
ATOM 1646 C C . LEU A 1 211 ? -5.190 10.351 -33.666 1.00 88.19 211 LEU A C 1
ATOM 1648 O O . LEU A 1 211 ? -6.283 10.293 -33.104 1.00 88.19 211 LEU A O 1
ATOM 1652 N N . SER A 1 212 ? -4.619 9.281 -34.224 1.00 88.75 212 SER A N 1
ATOM 1653 C CA . SER A 1 212 ? -5.227 7.942 -34.234 1.00 88.75 212 SER A CA 1
ATOM 1654 C C . SER A 1 212 ? -5.475 7.406 -32.817 1.00 88.75 212 SER A C 1
ATOM 1656 O O . SER A 1 212 ? -4.600 7.536 -31.955 1.00 88.75 212 SER A O 1
ATOM 1658 N N . GLY A 1 213 ? -6.615 6.740 -32.601 1.00 87.31 213 GLY A N 1
ATOM 1659 C CA . GLY A 1 213 ? -7.068 6.246 -31.295 1.00 87.31 213 GLY A CA 1
ATOM 1660 C C . GLY A 1 213 ? -6.017 5.500 -30.459 1.00 87.31 213 GLY A C 1
ATOM 1661 O O . GLY A 1 213 ? -5.711 5.971 -29.361 1.00 87.31 213 GLY A O 1
ATOM 1662 N N . PRO A 1 214 ? -5.386 4.419 -30.966 1.00 88.00 214 PRO A N 1
ATOM 1663 C CA . PRO A 1 214 ? -4.381 3.660 -30.211 1.00 88.00 214 PRO A CA 1
ATOM 1664 C C . PRO A 1 214 ? -3.172 4.505 -29.790 1.00 88.00 214 PRO A C 1
ATOM 1666 O O . PRO A 1 214 ? -2.664 4.375 -28.679 1.00 88.00 214 PRO A O 1
ATOM 1669 N N . MET A 1 215 ? -2.744 5.441 -30.643 1.00 89.56 215 MET A N 1
ATOM 1670 C CA . MET A 1 215 ? -1.616 6.333 -30.355 1.00 89.56 215 MET A CA 1
ATOM 1671 C C . MET A 1 215 ? -1.972 7.401 -29.312 1.00 89.56 215 MET A C 1
ATOM 1673 O O . MET A 1 215 ? -1.179 7.699 -28.419 1.00 89.56 215 MET A O 1
ATOM 1677 N N . ARG A 1 216 ? -3.201 7.929 -29.369 1.00 89.25 216 ARG A N 1
ATOM 1678 C CA . ARG A 1 216 ? -3.757 8.833 -28.352 1.00 89.25 216 ARG A CA 1
ATOM 1679 C C . ARG A 1 216 ? -3.869 8.133 -26.994 1.00 89.25 216 ARG A C 1
ATOM 1681 O O . ARG A 1 216 ? -3.444 8.694 -25.988 1.00 89.25 216 ARG A O 1
ATOM 1688 N N . GLN A 1 217 ? -4.383 6.903 -26.971 1.00 89.06 217 GLN A N 1
ATOM 1689 C CA . GLN A 1 217 ? -4.501 6.081 -25.764 1.00 89.06 217 GLN A CA 1
ATOM 1690 C C . GLN A 1 217 ? -3.116 5.721 -25.195 1.00 89.06 217 GLN A C 1
ATOM 1692 O O . GLN A 1 217 ? -2.892 5.875 -23.998 1.00 89.06 217 GLN A O 1
ATOM 1697 N N . GLY A 1 218 ? -2.157 5.331 -26.043 1.00 89.75 218 GLY A N 1
ATOM 1698 C CA . GLY A 1 218 ? -0.777 5.027 -25.651 1.00 89.75 218 GLY A CA 1
ATOM 1699 C C . GLY A 1 218 ? -0.048 6.212 -25.008 1.00 89.75 218 GLY A C 1
ATOM 1700 O O . GLY A 1 218 ? 0.526 6.063 -23.930 1.00 89.75 218 GLY A O 1
ATOM 1701 N N . LEU A 1 219 ? -0.115 7.402 -25.617 1.00 90.69 219 LEU A N 1
ATOM 1702 C CA . LEU A 1 219 ? 0.530 8.610 -25.079 1.00 90.69 219 LEU A CA 1
ATOM 1703 C C . LEU A 1 219 ? -0.141 9.117 -23.792 1.00 90.69 219 LEU A C 1
ATOM 1705 O O . LEU A 1 219 ? 0.550 9.601 -22.897 1.00 90.69 219 LEU A O 1
ATOM 1709 N N . VAL A 1 220 ? -1.462 8.958 -23.654 1.00 90.88 220 VAL A N 1
ATOM 1710 C CA . VAL A 1 220 ? -2.176 9.258 -22.401 1.00 90.88 220 VAL A CA 1
ATOM 1711 C C . VAL A 1 220 ? -1.830 8.254 -21.296 1.00 90.88 220 VAL A C 1
ATOM 1713 O O . VAL A 1 220 ? -1.557 8.666 -20.171 1.00 90.88 220 VAL A O 1
ATOM 1716 N N . ASN A 1 221 ? -1.769 6.956 -21.602 1.00 92.56 221 ASN A N 1
ATOM 1717 C CA . ASN A 1 221 ? -1.348 5.935 -20.639 1.00 92.56 221 ASN A CA 1
ATOM 1718 C C . ASN A 1 221 ? 0.099 6.171 -20.164 1.00 92.56 221 ASN A C 1
ATOM 1720 O O . ASN A 1 221 ? 0.376 6.016 -18.977 1.00 92.56 221 ASN A O 1
ATOM 1724 N N . PHE A 1 222 ? 1.001 6.609 -21.052 1.00 92.94 222 PHE A N 1
ATOM 1725 C CA . PHE A 1 222 ? 2.376 6.986 -20.700 1.00 92.94 222 PHE A CA 1
ATOM 1726 C C . PHE A 1 222 ? 2.428 8.232 -19.802 1.00 92.94 222 PHE A C 1
ATOM 1728 O O . PHE A 1 222 ? 3.086 8.210 -18.764 1.00 92.94 222 PHE A O 1
ATOM 1735 N N . LEU A 1 223 ? 1.676 9.285 -20.147 1.00 93.06 223 LEU A N 1
ATOM 1736 C CA . LEU A 1 223 ? 1.520 10.489 -19.322 1.00 93.06 223 LEU A CA 1
ATOM 1737 C C . LEU A 1 223 ? 1.032 10.148 -17.901 1.00 93.06 223 LEU A C 1
ATOM 1739 O O . LEU A 1 223 ? 1.570 10.669 -16.923 1.00 93.06 223 LEU A O 1
ATOM 1743 N N . ILE A 1 224 ? 0.057 9.240 -17.782 1.00 92.56 224 ILE A N 1
ATOM 1744 C CA . ILE A 1 224 ? -0.430 8.746 -16.489 1.00 92.56 224 ILE A CA 1
ATOM 1745 C C . ILE A 1 224 ? 0.668 7.954 -15.769 1.00 92.56 224 ILE A C 1
ATOM 1747 O O . ILE A 1 224 ? 0.983 8.279 -14.627 1.00 92.56 224 ILE A O 1
ATOM 1751 N N . ALA A 1 225 ? 1.280 6.962 -16.422 1.00 92.50 225 ALA A N 1
ATOM 1752 C CA . ALA A 1 225 ? 2.283 6.082 -15.817 1.00 92.50 225 ALA A CA 1
ATOM 1753 C C . ALA A 1 225 ? 3.507 6.836 -15.265 1.00 92.50 225 ALA A C 1
ATOM 1755 O O . ALA A 1 225 ? 3.992 6.488 -14.194 1.00 92.50 225 ALA A O 1
ATOM 1756 N N . VAL A 1 226 ? 3.977 7.871 -15.971 1.00 91.56 226 VAL A N 1
ATOM 1757 C CA . VAL A 1 226 ? 5.190 8.629 -15.619 1.00 91.56 226 VAL A CA 1
ATOM 1758 C C . VAL A 1 226 ? 4.925 9.746 -14.601 1.00 91.56 226 VAL A C 1
ATOM 1760 O O . VAL A 1 226 ? 5.732 9.928 -13.694 1.00 91.56 226 VAL A O 1
ATOM 1763 N N . HIS A 1 227 ? 3.819 10.494 -14.723 1.00 90.00 227 HIS A N 1
ATOM 1764 C CA . HIS A 1 227 ? 3.614 11.732 -13.947 1.00 90.00 227 HIS A CA 1
ATOM 1765 C C . HIS A 1 227 ? 2.475 11.687 -12.916 1.00 90.00 227 HIS A C 1
ATOM 1767 O O . HIS A 1 227 ? 2.462 12.504 -11.998 1.00 90.00 227 HIS A O 1
ATOM 1773 N N . LEU A 1 228 ? 1.494 10.787 -13.062 1.00 91.12 228 LEU A N 1
ATOM 1774 C CA . LEU A 1 228 ? 0.286 10.777 -12.219 1.00 91.12 228 LEU A CA 1
ATOM 1775 C C . LEU A 1 228 ? 0.177 9.519 -11.352 1.00 91.12 228 LEU A C 1
ATOM 1777 O O . LEU A 1 228 ? -0.262 9.608 -10.207 1.00 91.12 228 LEU A O 1
ATOM 1781 N N . LYS A 1 229 ? 0.600 8.356 -11.864 1.00 90.25 229 LYS A N 1
ATOM 1782 C CA . LYS A 1 229 ? 0.346 7.053 -11.239 1.00 90.25 229 LYS A CA 1
ATOM 1783 C C . LYS A 1 229 ? 0.913 6.949 -9.825 1.00 90.25 229 LYS A C 1
ATOM 1785 O O . LYS A 1 229 ? 0.171 6.559 -8.934 1.00 90.25 229 LYS A O 1
ATOM 1790 N N . THR A 1 230 ? 2.152 7.381 -9.585 1.00 88.31 230 THR A N 1
ATOM 1791 C CA . THR A 1 230 ? 2.747 7.388 -8.233 1.00 88.31 230 THR A CA 1
ATOM 1792 C C . THR A 1 230 ? 1.883 8.162 -7.224 1.00 88.31 230 THR A C 1
ATOM 1794 O O . THR A 1 230 ? 1.701 7.723 -6.094 1.00 88.31 230 THR A O 1
ATOM 1797 N N . HIS A 1 231 ? 1.304 9.298 -7.628 1.00 88.75 231 HIS A N 1
ATOM 1798 C CA . HIS A 1 231 ? 0.459 10.119 -6.755 1.00 88.75 231 HIS A CA 1
ATOM 1799 C C . HIS A 1 231 ? -0.955 9.545 -6.585 1.00 88.75 231 HIS A C 1
ATOM 1801 O O . HIS A 1 231 ? -1.511 9.620 -5.489 1.00 88.75 231 HIS A O 1
ATOM 1807 N N . ALA A 1 232 ? -1.525 8.956 -7.640 1.00 91.00 232 ALA A N 1
ATOM 1808 C CA . ALA A 1 232 ? -2.823 8.290 -7.582 1.00 91.00 232 ALA A CA 1
ATOM 1809 C C . ALA A 1 232 ? -2.763 7.017 -6.719 1.00 91.00 232 ALA A C 1
ATOM 1811 O O . ALA A 1 232 ? -3.548 6.883 -5.784 1.00 91.00 232 ALA A O 1
ATOM 1812 N N . ASP A 1 233 ? -1.784 6.139 -6.951 1.00 89.94 233 ASP A N 1
ATOM 1813 C CA . ASP A 1 233 ? -1.562 4.918 -6.165 1.00 89.94 233 ASP A CA 1
ATOM 1814 C C . ASP A 1 233 ? -1.323 5.252 -4.681 1.00 89.94 233 ASP A C 1
ATOM 1816 O O . ASP A 1 233 ? -1.898 4.612 -3.799 1.00 89.94 233 ASP A O 1
ATOM 1820 N N . ALA A 1 234 ? -0.548 6.307 -4.391 1.00 87.62 234 ALA A N 1
ATOM 1821 C CA . ALA A 1 234 ? -0.329 6.776 -3.025 1.00 87.62 234 ALA A CA 1
ATOM 1822 C C . ALA A 1 234 ? -1.618 7.260 -2.339 1.00 87.62 234 ALA A C 1
ATOM 1824 O O . ALA A 1 234 ? -1.838 6.979 -1.162 1.00 87.62 234 ALA A O 1
ATOM 1825 N N . ARG A 1 235 ? -2.499 7.957 -3.069 1.00 89.06 235 ARG A N 1
ATOM 1826 C CA . ARG A 1 235 ? -3.806 8.390 -2.552 1.00 89.06 235 ARG A CA 1
ATOM 1827 C C . ARG A 1 235 ? -4.776 7.231 -2.349 1.00 89.06 235 ARG A C 1
ATOM 1829 O O . ARG A 1 235 ? -5.455 7.205 -1.328 1.00 89.06 235 ARG A O 1
ATOM 1836 N N . LEU A 1 236 ? -4.810 6.270 -3.271 1.00 89.75 236 LEU A N 1
ATOM 1837 C CA . LEU A 1 236 ? -5.654 5.076 -3.168 1.00 89.75 236 LEU A CA 1
ATOM 1838 C C . LEU A 1 236 ? -5.240 4.184 -1.988 1.00 89.75 236 LEU A C 1
ATOM 1840 O O . LEU A 1 236 ? -6.106 3.696 -1.266 1.00 89.75 236 LEU A O 1
ATOM 1844 N N . SER A 1 237 ? -3.933 4.051 -1.734 1.00 87.50 237 SER A N 1
ATOM 1845 C CA . SER A 1 237 ? -3.377 3.301 -0.595 1.00 87.50 237 SER A CA 1
ATOM 1846 C C . SER A 1 237 ? -3.889 3.786 0.771 1.00 87.50 237 SER A C 1
ATOM 1848 O O . SER A 1 237 ? -4.089 2.976 1.671 1.00 87.50 237 SER A O 1
ATOM 1850 N N . MET A 1 238 ? -4.173 5.087 0.913 1.00 84.62 238 MET A N 1
ATOM 1851 C CA . MET A 1 238 ? -4.731 5.686 2.137 1.00 84.62 238 MET A CA 1
ATOM 1852 C C . MET A 1 238 ? -6.217 6.065 2.030 1.00 84.62 238 MET A C 1
ATOM 1854 O O . MET A 1 238 ? -6.762 6.699 2.931 1.00 84.62 238 MET A O 1
ATOM 1858 N N . ALA A 1 239 ? -6.918 5.710 0.946 1.00 86.06 239 ALA A N 1
ATOM 1859 C CA . ALA A 1 239 ? -8.262 6.239 0.677 1.00 86.06 239 ALA A CA 1
ATOM 1860 C C . ALA A 1 239 ? -9.299 5.900 1.766 1.00 86.06 239 ALA A C 1
ATOM 1862 O O . ALA A 1 239 ? -10.258 6.653 1.950 1.00 86.06 239 ALA A O 1
ATOM 1863 N N . LYS A 1 240 ? -9.092 4.795 2.494 1.00 86.81 240 LYS A N 1
ATOM 1864 C CA . LYS A 1 240 ? -9.979 4.280 3.553 1.00 86.81 240 LYS A CA 1
ATOM 1865 C C . LYS A 1 240 ? -9.463 4.555 4.974 1.00 86.81 240 LYS A C 1
ATOM 1867 O O . LYS A 1 240 ? -10.021 4.020 5.925 1.00 86.81 240 LYS A O 1
ATOM 1872 N N . GLU A 1 241 ? -8.419 5.371 5.115 1.00 90.56 241 GLU A N 1
ATOM 1873 C CA . GLU A 1 241 ? -7.791 5.726 6.391 1.00 90.56 241 GLU A CA 1
ATOM 1874 C C . GLU A 1 241 ? -8.106 7.194 6.718 1.00 90.56 241 GLU A C 1
ATOM 1876 O O . GLU A 1 241 ? -7.718 8.106 5.985 1.00 90.56 241 GLU A O 1
ATOM 1881 N N . PHE A 1 242 ? -8.841 7.449 7.803 1.00 90.44 242 PHE A N 1
ATOM 1882 C CA . PHE A 1 242 ? -9.410 8.774 8.079 1.00 90.44 242 PHE A CA 1
ATOM 1883 C C . PHE A 1 242 ? -8.726 9.438 9.277 1.00 90.44 242 PHE A C 1
ATOM 1885 O O . PHE A 1 242 ? -9.191 9.354 10.412 1.00 90.44 242 PHE A O 1
ATOM 1892 N N . ILE A 1 243 ? -7.600 10.106 9.019 1.00 90.56 243 ILE A N 1
ATOM 1893 C CA . ILE A 1 243 ? -6.818 10.834 10.028 1.00 90.56 243 ILE A CA 1
ATOM 1894 C C . ILE A 1 243 ? -7.284 12.297 10.072 1.00 90.56 243 ILE A C 1
ATOM 1896 O O . ILE A 1 243 ? -6.982 13.063 9.159 1.00 90.56 243 ILE A O 1
ATOM 1900 N N . ILE A 1 244 ? -8.006 12.702 11.119 1.00 88.94 244 ILE A N 1
ATOM 1901 C CA . ILE A 1 244 ? -8.632 14.031 11.223 1.00 88.94 244 ILE A CA 1
ATOM 1902 C C . ILE A 1 244 ? -7.964 14.865 12.332 1.00 88.94 244 ILE A C 1
ATOM 1904 O O . ILE A 1 244 ? -7.980 14.458 13.496 1.00 88.94 244 ILE A O 1
ATOM 1908 N N . PRO A 1 245 ? -7.387 16.038 12.018 1.00 86.00 245 PRO A N 1
ATOM 1909 C CA . PRO A 1 245 ? -6.875 16.965 13.017 1.00 86.00 245 PRO A CA 1
ATOM 1910 C C . PRO A 1 245 ? -7.991 17.877 13.549 1.00 86.00 245 PRO A C 1
ATOM 1912 O O . PRO A 1 245 ? -8.756 18.452 12.777 1.00 86.00 245 PRO A O 1
ATOM 1915 N N . LEU A 1 246 ? -8.049 18.056 14.867 1.00 81.31 246 LEU A N 1
ATOM 1916 C CA . LEU A 1 246 ? -8.879 19.065 15.523 1.00 81.31 246 LEU A CA 1
ATOM 1917 C C . LEU A 1 246 ? -8.278 20.451 15.268 1.00 81.31 246 LEU A C 1
ATOM 1919 O O . LEU A 1 246 ? -7.264 20.801 15.874 1.00 81.31 246 LEU A O 1
ATOM 1923 N N . VAL A 1 247 ? -8.891 21.194 14.343 1.00 75.94 247 VAL A N 1
ATOM 1924 C CA . VAL A 1 247 ? -8.558 22.573 13.956 1.00 75.94 247 VAL A CA 1
ATOM 1925 C C . VAL A 1 247 ? -9.852 23.389 13.949 1.00 75.94 247 VAL A C 1
ATOM 1927 O O . VAL A 1 247 ? -10.783 23.060 13.208 1.00 75.94 247 VAL A O 1
ATOM 1930 N N . GLU A 1 248 ? -9.911 24.439 14.771 1.00 63.34 248 GLU A N 1
ATOM 1931 C CA . GLU A 1 248 ? -11.140 25.202 15.047 1.00 63.34 248 GLU A CA 1
ATOM 1932 C C . GLU A 1 248 ? -11.737 25.840 13.776 1.00 63.34 248 GLU A C 1
ATOM 1934 O O . GLU A 1 248 ? -12.943 25.743 13.549 1.00 63.34 248 GLU A O 1
ATOM 1939 N N . ASP A 1 249 ? -10.897 26.383 12.891 1.00 59.16 249 ASP A N 1
ATOM 1940 C CA . ASP A 1 249 ? -11.324 27.026 11.636 1.00 59.16 249 ASP A CA 1
ATOM 1941 C C . ASP A 1 249 ? -11.842 26.041 10.561 1.00 59.16 249 ASP A C 1
ATOM 1943 O O . ASP A 1 249 ? -12.460 26.459 9.586 1.00 59.16 249 ASP A O 1
ATOM 1947 N N . GLY A 1 250 ? -11.557 24.735 10.678 1.00 59.66 250 GLY A N 1
ATOM 1948 C CA . GLY A 1 250 ? -11.779 23.762 9.592 1.00 59.66 250 GLY A CA 1
ATOM 1949 C C . GLY A 1 250 ? -12.961 22.804 9.779 1.00 59.66 250 GLY A C 1
ATOM 1950 O O . GLY A 1 250 ? -13.502 22.286 8.798 1.00 59.66 250 GLY A O 1
ATOM 1951 N N . LEU A 1 251 ? -13.345 22.528 11.028 1.00 64.12 251 LEU A N 1
ATOM 1952 C CA . LEU A 1 251 ? -14.384 21.545 11.368 1.00 64.12 251 LEU A CA 1
ATOM 1953 C C . LEU A 1 251 ? -15.768 22.176 11.566 1.00 64.12 251 LEU A C 1
ATOM 1955 O O . LEU A 1 251 ? -16.768 21.565 11.192 1.00 64.12 251 LEU A O 1
ATOM 1959 N N . ASN A 1 252 ? -15.832 23.390 12.119 1.00 57.28 252 ASN A N 1
ATOM 1960 C CA . ASN A 1 252 ? -17.089 24.011 12.552 1.00 57.28 252 ASN A CA 1
ATOM 1961 C C . ASN A 1 252 ? -18.067 24.304 11.398 1.00 57.28 252 ASN A C 1
ATOM 1963 O O . ASN A 1 252 ? -19.269 24.089 11.547 1.00 57.28 252 ASN A O 1
ATOM 1967 N N . ASP A 1 253 ? -17.569 24.682 10.217 1.00 57.81 253 ASP A N 1
ATOM 1968 C CA . ASP A 1 253 ? -18.406 24.959 9.036 1.00 57.81 253 ASP A CA 1
ATOM 1969 C C . ASP A 1 253 ? -19.008 23.690 8.387 1.00 57.81 253 ASP A C 1
ATOM 1971 O O . ASP A 1 253 ? -19.845 23.773 7.486 1.00 57.81 253 ASP A O 1
ATOM 1975 N N . LYS A 1 254 ? -18.621 22.485 8.834 1.00 62.91 254 LYS A N 1
ATOM 1976 C CA . LYS A 1 254 ? -18.971 21.206 8.190 1.00 62.91 254 LYS A CA 1
ATOM 1977 C C . LYS A 1 254 ? -20.148 20.477 8.839 1.00 62.91 254 LYS A C 1
ATOM 1979 O O . LYS A 1 254 ? -20.098 19.258 9.020 1.00 62.91 254 LYS A O 1
ATOM 1984 N N . HIS A 1 255 ? -21.259 21.155 9.130 1.00 67.06 255 HIS A N 1
ATOM 1985 C CA . HIS A 1 255 ? -22.485 20.467 9.573 1.00 67.06 255 HIS A CA 1
ATOM 1986 C C . HIS A 1 255 ? -23.284 19.855 8.397 1.00 67.06 255 HIS A C 1
ATOM 1988 O O . HIS A 1 255 ? -24.427 20.212 8.102 1.00 67.06 255 HIS A O 1
ATOM 1994 N N . VAL A 1 256 ? -22.650 18.895 7.712 1.00 69.19 256 VAL A N 1
ATOM 1995 C CA . VAL A 1 256 ? -23.105 18.180 6.500 1.00 69.19 256 VAL A CA 1
ATOM 1996 C C . VAL A 1 256 ? -24.452 17.459 6.686 1.00 69.19 256 VAL A C 1
ATOM 1998 O O . VAL A 1 256 ? -25.153 17.188 5.709 1.00 69.19 256 VAL A O 1
ATOM 2001 N N . PHE A 1 257 ? -24.830 17.149 7.930 1.00 70.62 257 PHE A N 1
ATOM 2002 C CA . PHE A 1 257 ? -26.083 16.466 8.261 1.00 70.62 257 PHE A CA 1
ATOM 2003 C C . PHE A 1 257 ? -27.291 17.395 8.497 1.00 70.62 257 PHE A C 1
ATOM 2005 O O . PHE A 1 257 ? -28.402 16.874 8.597 1.00 70.62 257 PHE A O 1
ATOM 2012 N N . ASP A 1 258 ? -27.128 18.728 8.533 1.00 68.75 258 ASP A N 1
ATOM 2013 C CA . ASP A 1 258 ? -28.277 19.654 8.593 1.00 68.75 258 ASP A CA 1
ATOM 2014 C C . ASP A 1 258 ? -29.169 19.498 7.334 1.00 68.75 258 ASP A C 1
ATOM 2016 O O . ASP A 1 258 ? -28.736 19.131 6.235 1.00 68.75 258 ASP A O 1
ATOM 2020 N N . ALA A 1 259 ? -30.463 19.765 7.485 1.00 61.56 259 ALA A N 1
ATOM 2021 C CA . ALA A 1 259 ? -31.377 19.948 6.367 1.00 61.56 259 ALA A CA 1
ATOM 2022 C C . ALA A 1 259 ? -31.120 21.273 5.621 1.00 61.56 259 ALA A C 1
ATOM 2024 O O . ALA A 1 259 ? -31.411 21.352 4.432 1.00 61.56 259 ALA A O 1
ATOM 2025 N N . LYS A 1 260 ? -30.563 22.291 6.293 1.00 64.38 260 LYS A N 1
ATOM 2026 C CA . LYS A 1 260 ? -30.304 23.633 5.734 1.00 64.38 260 LYS A CA 1
ATOM 2027 C C . LYS A 1 260 ? -28.978 23.756 4.975 1.00 64.38 260 LYS A C 1
ATOM 2029 O O . LYS A 1 260 ? -28.826 24.698 4.206 1.00 64.38 260 LYS A O 1
ATOM 2034 N N . SER A 1 261 ? -28.026 22.846 5.196 1.00 65.00 261 SER A N 1
ATOM 2035 C CA . SER A 1 261 ? -26.715 22.847 4.523 1.00 65.00 261 SER A CA 1
ATOM 2036 C C . SER A 1 261 ? -26.694 22.038 3.218 1.00 65.00 261 SER A C 1
ATOM 2038 O O . SER A 1 261 ? -25.748 22.149 2.441 1.00 65.00 261 SER A O 1
ATOM 2040 N N . GLU A 1 262 ? -27.730 21.238 2.938 1.00 66.50 262 GLU A N 1
ATOM 2041 C CA . GLU A 1 262 ? -27.830 20.485 1.685 1.00 66.50 262 GLU A CA 1
ATOM 2042 C C . GLU A 1 262 ? -28.375 21.357 0.546 1.00 66.50 262 GLU A C 1
ATOM 2044 O O . GLU A 1 262 ? -29.522 21.795 0.581 1.00 66.50 262 GLU A O 1
ATOM 2049 N N . GLY A 1 263 ? -27.553 21.557 -0.487 1.00 71.56 263 GLY A N 1
ATOM 2050 C CA . GLY A 1 263 ? -27.942 22.213 -1.737 1.00 71.56 263 GLY A CA 1
ATOM 2051 C C . GLY A 1 263 ? -28.315 21.238 -2.866 1.00 71.56 263 GLY A C 1
ATOM 2052 O O . GLY A 1 263 ? -28.621 20.060 -2.655 1.00 71.56 263 GLY A O 1
ATOM 2053 N N . ARG A 1 264 ? -28.254 21.735 -4.113 1.00 75.44 264 ARG A N 1
ATOM 2054 C CA . ARG A 1 264 ? -28.555 20.962 -5.339 1.00 75.44 264 ARG A CA 1
ATOM 2055 C C . ARG A 1 264 ? -27.539 19.843 -5.607 1.00 75.44 264 ARG A C 1
ATOM 2057 O O . ARG A 1 264 ? -27.881 18.862 -6.263 1.00 75.44 264 ARG A O 1
ATOM 2064 N N . TYR A 1 265 ? -26.310 19.985 -5.122 1.00 81.25 265 TYR A N 1
ATOM 2065 C CA . TYR A 1 265 ? -25.220 19.026 -5.321 1.00 81.25 265 TYR A CA 1
ATOM 2066 C C . TYR A 1 265 ? -25.089 18.085 -4.112 1.00 81.25 265 TYR A C 1
ATOM 2068 O O . TYR A 1 265 ? -25.463 18.471 -3.002 1.00 81.25 265 TYR A O 1
ATOM 2076 N N . PRO A 1 266 ? -24.592 16.848 -4.294 1.00 79.94 266 PRO A N 1
ATOM 2077 C CA . PRO A 1 266 ? -24.301 15.952 -3.179 1.00 79.94 266 PRO A CA 1
ATOM 2078 C C . PRO A 1 266 ? -23.219 16.522 -2.249 1.00 79.94 266 PRO A C 1
ATOM 2080 O O . PRO A 1 266 ? -22.505 17.462 -2.589 1.00 79.94 266 PRO A O 1
ATOM 2083 N N . GLN A 1 267 ? -23.084 15.899 -1.077 1.00 77.25 267 GLN A N 1
ATOM 2084 C CA . GLN A 1 267 ? -22.141 16.240 -0.001 1.00 77.25 267 GLN A CA 1
ATOM 2085 C C . GLN A 1 267 ? -20.665 15.962 -0.391 1.00 77.25 267 GLN A C 1
ATOM 2087 O O . GLN A 1 267 ? -20.031 15.090 0.196 1.00 77.25 267 GLN A O 1
ATOM 2092 N N . ILE A 1 268 ? -20.147 16.642 -1.422 1.00 80.88 268 ILE A N 1
ATOM 2093 C CA . ILE A 1 268 ? -18.804 16.442 -2.014 1.00 80.88 268 ILE A CA 1
ATOM 2094 C C . ILE A 1 268 ? -18.009 17.742 -2.238 1.00 80.88 268 ILE A C 1
ATOM 2096 O O . ILE A 1 268 ? -16.965 17.703 -2.879 1.00 80.88 268 ILE A O 1
ATOM 2100 N N . LEU A 1 269 ? -18.552 18.883 -1.806 1.00 81.00 269 LEU A N 1
ATOM 2101 C CA . LEU A 1 269 ? -17.990 20.213 -2.050 1.00 81.00 269 LEU A CA 1
ATOM 2102 C C . LEU A 1 269 ? -17.367 20.780 -0.769 1.00 81.00 269 LEU A C 1
ATOM 2104 O O . LEU A 1 269 ? -17.895 20.571 0.328 1.00 81.00 269 LEU A O 1
ATOM 2108 N N . GLY A 1 270 ? -16.299 21.554 -0.932 1.00 76.56 270 GLY A N 1
ATOM 2109 C CA . GLY A 1 270 ? -15.551 22.215 0.130 1.00 76.56 270 GLY A CA 1
ATOM 2110 C C . GLY A 1 270 ? -14.230 21.520 0.471 1.00 76.56 270 GLY A C 1
ATOM 2111 O O . GLY A 1 270 ? -14.008 20.344 0.188 1.00 76.56 270 GLY A O 1
ATOM 2112 N N . SER A 1 271 ? -13.330 22.266 1.118 1.00 74.00 271 SER A N 1
ATOM 2113 C CA . SER A 1 271 ? -11.984 21.793 1.469 1.00 74.00 271 SER A CA 1
ATOM 2114 C C . SER A 1 271 ? -12.002 20.521 2.330 1.00 74.00 271 SER A C 1
ATOM 2116 O O . SER A 1 271 ? -12.798 20.410 3.263 1.00 74.00 271 SER A O 1
ATOM 2118 N N . VAL A 1 272 ? -11.085 19.584 2.080 1.00 77.56 272 VAL A N 1
ATOM 2119 C CA . VAL A 1 272 ? -10.858 18.390 2.917 1.00 77.56 272 VAL A CA 1
ATOM 2120 C C . VAL A 1 272 ? -9.939 18.757 4.091 1.00 77.56 272 VAL A C 1
ATOM 2122 O O . VAL A 1 272 ? -8.951 19.461 3.910 1.00 77.56 272 VAL A O 1
ATOM 2125 N N . VAL A 1 273 ? -10.271 18.294 5.299 1.00 77.62 273 VAL A N 1
ATOM 2126 C CA . VAL A 1 273 ? -9.519 18.556 6.547 1.00 77.62 273 VAL A CA 1
ATOM 2127 C C . VAL A 1 273 ? -8.713 17.334 6.995 1.00 77.62 273 VAL A C 1
ATOM 2129 O O . VAL A 1 273 ? -7.670 17.489 7.629 1.00 77.62 273 VAL A O 1
ATOM 2132 N N . GLY A 1 274 ? -9.154 16.123 6.643 1.00 76.56 274 GLY A N 1
ATOM 2133 C CA . GLY A 1 274 ? -8.386 14.901 6.866 1.00 76.56 274 GLY A CA 1
ATOM 2134 C C . GLY A 1 274 ? -7.009 14.938 6.190 1.00 76.56 274 GLY A C 1
ATOM 2135 O O . GLY A 1 274 ? -6.866 15.409 5.060 1.00 76.56 274 GLY A O 1
ATOM 2136 N N . ILE A 1 275 ? -5.984 14.430 6.877 1.00 81.44 275 ILE A N 1
ATOM 2137 C CA . ILE A 1 275 ? -4.605 14.420 6.379 1.00 81.44 275 ILE A CA 1
ATOM 2138 C C . ILE A 1 275 ? -4.492 13.400 5.241 1.00 81.44 275 ILE A C 1
ATOM 2140 O O . ILE A 1 275 ? -4.707 12.208 5.443 1.00 81.44 275 ILE A O 1
ATOM 2144 N N . LEU A 1 276 ? -4.119 13.872 4.051 1.00 82.19 276 LEU A N 1
ATOM 2145 C CA . LEU A 1 276 ? -3.906 13.053 2.856 1.00 82.19 276 LEU A CA 1
ATOM 2146 C C . LEU A 1 276 ? -2.453 13.178 2.358 1.00 82.19 276 LEU A C 1
ATOM 2148 O O . LEU A 1 276 ? -1.850 14.243 2.526 1.00 82.19 276 LEU A O 1
ATOM 2152 N N . PRO A 1 277 ? -1.901 12.150 1.681 1.00 79.06 277 PRO A N 1
ATOM 2153 C CA . PRO A 1 277 ? -0.606 12.227 1.004 1.00 79.06 277 PRO A CA 1
ATOM 2154 C C . PRO A 1 277 ? -0.449 13.491 0.148 1.00 79.06 277 PRO A C 1
ATOM 2156 O O . PRO A 1 277 ? -1.328 13.833 -0.653 1.00 79.06 277 PRO A O 1
ATOM 2159 N N . THR A 1 278 ? 0.672 14.193 0.303 1.00 73.69 278 THR A N 1
ATOM 2160 C CA . THR A 1 278 ? 0.989 15.398 -0.473 1.00 73.69 278 THR A CA 1
ATOM 2161 C C . THR A 1 278 ? 1.696 15.037 -1.779 1.00 73.69 278 THR A C 1
ATOM 2163 O O . THR A 1 278 ? 2.499 14.106 -1.834 1.00 73.69 278 THR A O 1
ATOM 2166 N N . MET A 1 279 ? 1.412 15.776 -2.856 1.00 76.38 279 MET A N 1
ATOM 2167 C CA . MET A 1 279 ? 2.221 15.677 -4.072 1.00 76.38 279 MET A CA 1
ATOM 2168 C C . MET A 1 279 ? 3.586 16.321 -3.825 1.00 76.38 279 MET A C 1
ATOM 2170 O O . MET A 1 279 ? 3.657 17.482 -3.420 1.00 76.38 279 MET A O 1
ATOM 2174 N N . LYS A 1 280 ? 4.661 15.600 -4.141 1.00 76.06 280 LYS A N 1
ATOM 2175 C CA . LYS A 1 280 ? 6.016 16.143 -4.279 1.00 76.06 280 LYS A CA 1
ATOM 2176 C C . LYS A 1 280 ? 6.615 15.593 -5.570 1.00 76.06 280 LYS A C 1
ATOM 2178 O O . LYS A 1 280 ? 6.510 14.394 -5.805 1.00 76.06 280 LYS A O 1
ATOM 2183 N N . ALA A 1 281 ? 7.202 16.452 -6.394 1.00 73.75 281 ALA A N 1
ATOM 2184 C CA . ALA A 1 281 ? 7.743 16.087 -7.701 1.00 73.75 281 ALA A CA 1
ATOM 2185 C C . ALA A 1 281 ? 9.056 16.844 -7.939 1.00 73.75 281 ALA A C 1
ATOM 2187 O O . ALA A 1 281 ? 9.134 18.032 -7.616 1.00 73.75 281 ALA A O 1
ATOM 2188 N N . ASP A 1 282 ? 10.054 16.173 -8.507 1.00 76.88 282 ASP A N 1
ATOM 2189 C CA . ASP A 1 282 ? 11.364 16.756 -8.799 1.00 76.88 282 ASP A CA 1
ATOM 2190 C C . ASP A 1 282 ? 11.394 17.371 -10.209 1.00 76.88 282 ASP A C 1
ATOM 2192 O O . ASP A 1 282 ? 10.753 16.853 -11.135 1.00 76.88 282 ASP A O 1
ATOM 2196 N N . PRO A 1 283 ? 12.159 18.458 -10.434 1.00 72.25 283 PRO A N 1
ATOM 2197 C CA . PRO A 1 283 ? 12.402 18.955 -11.783 1.00 72.25 283 PRO A CA 1
ATOM 2198 C C . PRO A 1 283 ? 13.062 17.857 -12.626 1.00 72.25 283 PRO A C 1
ATOM 2200 O O . PRO A 1 283 ? 13.955 17.149 -12.159 1.00 72.25 283 PRO A O 1
ATOM 2203 N N . VAL A 1 284 ? 12.632 17.708 -13.883 1.00 70.75 284 VAL A N 1
ATOM 2204 C CA . VAL A 1 284 ? 13.139 16.650 -14.770 1.00 70.75 284 VAL A CA 1
ATOM 2205 C C . VAL A 1 284 ? 14.664 16.725 -14.870 1.00 70.75 284 VAL A C 1
ATOM 2207 O O . VAL A 1 284 ? 15.207 17.723 -15.349 1.00 70.75 284 VAL A O 1
ATOM 2210 N N . LEU A 1 285 ? 15.345 15.656 -14.441 1.00 68.81 285 LEU A N 1
ATOM 2211 C CA . LEU A 1 285 ? 16.792 15.500 -14.563 1.00 68.81 285 LEU A CA 1
ATOM 2212 C C . LEU A 1 285 ? 17.215 15.592 -16.033 1.00 68.81 285 LEU A C 1
ATOM 2214 O O . LEU A 1 285 ? 17.134 14.619 -16.781 1.00 68.81 285 LEU A O 1
ATOM 2218 N N . GLN A 1 286 ? 17.684 16.769 -16.446 1.00 54.47 286 GLN A N 1
ATOM 2219 C CA . GLN A 1 286 ? 18.227 16.952 -17.785 1.00 54.47 286 GLN A CA 1
ATOM 2220 C C . GLN A 1 286 ? 19.480 16.076 -17.935 1.00 54.47 286 GLN A C 1
ATOM 2222 O O . GLN A 1 286 ? 20.417 16.230 -17.140 1.00 54.47 286 GLN A O 1
ATOM 2227 N N . PRO A 1 287 ? 19.555 15.184 -18.941 1.00 48.06 287 PRO A N 1
ATOM 2228 C CA . PRO A 1 287 ? 20.822 14.558 -19.275 1.00 48.06 287 PRO A CA 1
ATOM 2229 C C . PRO A 1 287 ? 21.807 15.671 -19.641 1.00 48.06 287 PRO A C 1
ATOM 2231 O O . PRO A 1 287 ? 21.492 16.549 -20.447 1.00 48.06 287 PRO A O 1
ATOM 2234 N N . LYS A 1 288 ? 23.001 15.660 -19.034 1.00 37.44 288 LYS A N 1
ATOM 2235 C CA . LYS A 1 288 ? 24.062 16.614 -19.376 1.00 37.44 288 LYS A CA 1
ATOM 2236 C C . LYS A 1 288 ? 24.475 16.383 -20.827 1.00 37.44 288 LYS A C 1
ATOM 2238 O O . LYS A 1 288 ? 25.287 15.505 -21.103 1.00 37.44 288 LYS A O 1
ATOM 2243 N N . MET A 1 289 ? 23.911 17.174 -21.737 1.00 35.75 289 MET A N 1
ATOM 2244 C CA . MET A 1 289 ? 24.312 17.189 -23.138 1.00 35.75 289 MET A CA 1
ATOM 2245 C C . MET A 1 289 ? 25.825 17.434 -23.228 1.00 35.75 289 MET A C 1
ATOM 2247 O O . MET A 1 289 ? 26.292 18.455 -22.712 1.00 35.75 289 MET A O 1
ATOM 2251 N N . PRO A 1 290 ? 26.599 16.561 -23.896 1.00 34.34 290 PRO A N 1
ATOM 2252 C CA . PRO A 1 290 ? 27.963 16.879 -24.287 1.00 34.34 290 PRO A CA 1
ATOM 2253 C C . PRO A 1 290 ? 27.901 17.906 -25.426 1.00 34.34 290 PRO A C 1
ATOM 2255 O O . PRO A 1 290 ? 27.921 17.561 -26.606 1.00 34.34 290 PRO A O 1
ATOM 2258 N N . VAL A 1 291 ? 27.749 19.184 -25.071 1.00 33.47 291 VAL A N 1
ATOM 2259 C CA . VAL A 1 291 ? 27.664 20.281 -26.042 1.00 33.47 291 VAL A CA 1
ATOM 2260 C C . VAL A 1 291 ? 29.038 20.514 -26.668 1.00 33.47 291 VAL A C 1
ATOM 2262 O O . VAL A 1 291 ? 29.886 21.184 -26.086 1.00 33.47 291 VAL A O 1
ATOM 2265 N N . SER A 1 292 ? 29.218 19.973 -27.872 1.00 37.91 292 SER A N 1
ATOM 2266 C CA . SER A 1 292 ? 30.080 20.496 -28.941 1.00 37.91 292 SER A CA 1
ATOM 2267 C C . SER A 1 292 ? 31.446 21.053 -28.509 1.00 37.91 292 SER A C 1
ATOM 2269 O O . SER A 1 292 ? 31.777 22.202 -28.802 1.00 37.91 292 SER A O 1
ATOM 2271 N N . ALA A 1 293 ? 32.262 20.220 -27.862 1.00 29.44 293 ALA A N 1
ATOM 2272 C CA . ALA A 1 293 ? 33.686 20.467 -27.634 1.00 29.44 293 ALA A CA 1
ATOM 2273 C C . ALA A 1 293 ? 34.524 19.394 -28.364 1.00 29.44 293 ALA A C 1
ATOM 2275 O O . ALA A 1 293 ? 34.079 18.247 -28.455 1.00 29.44 293 ALA A O 1
ATOM 2276 N N . PRO A 1 294 ? 35.708 19.732 -28.912 1.00 35.59 294 PRO A N 1
ATOM 2277 C CA . PRO A 1 294 ? 36.512 18.789 -29.687 1.00 35.59 294 PRO A CA 1
ATOM 2278 C C . PRO A 1 294 ? 37.031 17.627 -28.827 1.00 35.59 294 PRO A C 1
ATOM 2280 O O . PRO A 1 294 ? 37.331 17.791 -27.646 1.00 35.59 294 PRO A O 1
ATOM 2283 N N . LEU A 1 295 ? 37.154 16.455 -29.456 1.00 37.78 295 LEU A N 1
ATOM 2284 C CA . LEU A 1 295 ? 37.505 15.183 -28.820 1.00 37.78 295 LEU A CA 1
ATOM 2285 C C . LEU A 1 295 ? 38.825 15.241 -28.031 1.00 37.78 295 LEU A C 1
ATOM 2287 O O . LEU A 1 295 ? 39.913 15.165 -28.601 1.00 37.78 295 LEU A O 1
ATOM 2291 N N . VAL A 1 296 ? 38.710 15.249 -26.703 1.00 32.69 296 VAL A N 1
ATOM 2292 C CA . VAL A 1 296 ? 39.750 14.786 -25.777 1.00 32.69 296 VAL A CA 1
ATOM 2293 C C . VAL A 1 296 ? 39.137 13.682 -24.920 1.00 32.69 296 VAL A C 1
ATOM 2295 O O . VAL A 1 296 ? 38.062 13.851 -24.350 1.00 32.69 296 VAL A O 1
ATOM 2298 N N . LEU A 1 297 ? 39.806 12.530 -24.858 1.00 36.50 297 LEU A N 1
ATOM 2299 C CA . LEU A 1 297 ? 39.329 11.341 -24.153 1.00 36.50 297 LEU A CA 1
ATOM 2300 C C . LEU A 1 297 ? 39.363 11.538 -22.627 1.00 36.50 297 LEU A C 1
ATOM 2302 O O . LEU A 1 297 ? 40.381 11.285 -21.987 1.00 36.50 297 LEU A O 1
ATOM 2306 N N . SER A 1 298 ? 38.235 11.928 -22.032 1.00 25.16 298 SER A N 1
ATOM 2307 C CA . SER A 1 298 ? 37.974 11.685 -20.609 1.00 25.16 298 SER A CA 1
ATOM 2308 C C . SER A 1 298 ? 37.510 10.231 -20.411 1.00 25.16 298 SER A C 1
ATOM 2310 O O . SER A 1 298 ? 36.598 9.811 -21.130 1.00 25.16 298 SER A O 1
ATOM 2312 N N . PRO A 1 299 ? 38.072 9.456 -19.463 1.00 30.94 299 PRO A N 1
ATOM 2313 C CA . PRO A 1 299 ? 37.622 8.088 -19.206 1.00 30.94 299 PRO A CA 1
ATOM 2314 C C . PRO A 1 299 ? 36.148 7.978 -18.789 1.00 30.94 299 PRO A C 1
ATOM 2316 O O . PRO A 1 299 ? 35.517 8.947 -18.365 1.00 30.94 299 PRO A O 1
ATOM 2319 N N . VAL A 1 300 ? 35.626 6.750 -18.867 1.00 30.05 300 VAL A N 1
ATOM 2320 C CA . VAL A 1 300 ? 34.339 6.335 -18.280 1.00 30.05 300 VAL A CA 1
ATOM 2321 C C . VAL A 1 300 ? 34.249 6.811 -16.819 1.00 30.05 300 VAL A C 1
ATOM 2323 O O . VAL A 1 300 ? 35.243 6.683 -16.103 1.00 30.05 300 VAL A O 1
ATOM 2326 N N . PRO A 1 301 ? 33.090 7.312 -16.338 1.00 32.72 301 PRO A N 1
ATOM 2327 C CA . PRO A 1 301 ? 32.930 7.767 -14.957 1.00 32.72 301 PRO A CA 1
ATOM 2328 C C . PRO A 1 301 ? 32.926 6.593 -13.963 1.00 32.72 301 PRO A C 1
ATOM 2330 O O . PRO A 1 301 ? 31.882 6.151 -13.484 1.00 32.72 301 PRO A O 1
ATOM 2333 N N . THR A 1 302 ? 34.114 6.089 -13.633 1.00 30.14 302 THR A N 1
ATOM 2334 C CA . THR A 1 302 ? 34.341 5.245 -12.458 1.00 30.14 302 THR A CA 1
ATOM 2335 C C . THR A 1 302 ? 34.182 6.077 -11.191 1.00 30.14 302 THR A C 1
ATOM 2337 O O . THR A 1 302 ? 34.730 7.173 -11.090 1.00 30.14 302 THR A O 1
ATOM 2340 N N . VAL A 1 303 ? 33.453 5.542 -10.213 1.00 41.22 303 VAL A N 1
ATOM 2341 C CA . VAL A 1 303 ? 33.189 6.182 -8.918 1.00 41.22 303 VAL A CA 1
ATOM 2342 C C . VAL A 1 303 ? 34.493 6.515 -8.181 1.00 41.22 303 VAL A C 1
ATOM 2344 O O . VAL A 1 303 ? 35.195 5.590 -7.775 1.00 41.22 303 VAL A O 1
ATOM 2347 N N . ARG A 1 304 ? 34.771 7.817 -7.990 1.00 27.78 304 ARG A N 1
ATOM 2348 C CA . ARG A 1 304 ? 35.495 8.447 -6.858 1.00 27.78 304 ARG A CA 1
ATOM 2349 C C . ARG A 1 304 ? 35.675 9.958 -7.099 1.00 27.78 304 ARG A C 1
ATOM 2351 O O . ARG A 1 304 ? 36.200 10.333 -8.136 1.00 27.78 304 ARG A O 1
ATOM 2358 N N . ASP A 1 305 ? 35.235 10.761 -6.126 1.00 26.91 305 ASP A N 1
ATOM 2359 C CA . ASP A 1 305 ? 35.951 11.890 -5.492 1.00 26.91 305 ASP A CA 1
ATOM 2360 C C . ASP A 1 305 ? 36.522 13.063 -6.348 1.00 26.91 305 ASP A C 1
ATOM 2362 O O . ASP A 1 305 ? 37.109 12.875 -7.402 1.00 26.91 305 ASP A O 1
ATOM 2366 N N . SER A 1 306 ? 36.441 14.342 -5.937 1.00 31.19 306 SER A N 1
ATOM 2367 C CA . SER A 1 306 ? 35.897 14.919 -4.690 1.00 31.19 306 SER A CA 1
ATOM 2368 C C . SER A 1 306 ? 35.634 16.439 -4.747 1.00 31.19 306 SER A C 1
ATOM 2370 O O . SER A 1 306 ? 36.403 17.186 -5.340 1.00 31.19 306 SER A O 1
ATOM 2372 N N . CYS A 1 307 ? 34.640 16.862 -3.955 1.00 27.61 307 CYS A N 1
ATOM 2373 C CA . CYS A 1 307 ? 34.606 18.065 -3.100 1.00 27.61 307 CYS A CA 1
ATOM 2374 C C . CYS A 1 307 ? 34.740 19.491 -3.693 1.00 27.61 307 CYS A C 1
ATOM 2376 O O . CYS A 1 307 ? 35.825 19.992 -3.974 1.00 27.61 307 CYS A O 1
ATOM 2378 N N . SER A 1 308 ? 33.635 20.241 -3.600 1.00 24.66 308 SER A N 1
ATOM 2379 C CA . SER A 1 308 ? 33.636 21.561 -2.944 1.00 24.66 308 SER A CA 1
ATOM 2380 C C . SER A 1 308 ? 32.334 21.716 -2.137 1.00 24.66 308 SER A C 1
ATOM 2382 O O . SER A 1 308 ? 31.324 21.125 -2.510 1.00 24.66 308 SER A O 1
ATOM 2384 N N . THR A 1 309 ? 32.378 22.428 -1.000 1.00 26.88 309 THR A N 1
ATOM 2385 C CA . THR A 1 309 ? 31.270 22.587 -0.020 1.00 26.88 309 THR A CA 1
ATOM 2386 C C . THR A 1 309 ? 30.585 21.279 0.417 1.00 26.88 309 THR A C 1
ATOM 2388 O O . THR A 1 309 ? 29.440 21.008 0.065 1.00 26.88 309 THR A O 1
ATOM 2391 N N . ALA A 1 310 ? 31.279 20.476 1.229 1.00 33.19 310 ALA A N 1
ATOM 2392 C CA . ALA A 1 310 ? 30.700 19.302 1.883 1.00 33.19 310 ALA A CA 1
ATOM 2393 C C . ALA A 1 310 ? 29.949 19.688 3.176 1.00 33.19 310 ALA A C 1
ATOM 2395 O O . ALA A 1 310 ? 30.572 20.080 4.161 1.00 33.19 310 ALA A O 1
ATOM 2396 N N . ALA A 1 311 ? 28.621 19.550 3.160 1.00 31.11 311 ALA A N 1
ATOM 2397 C CA . ALA A 1 311 ? 27.754 19.574 4.344 1.00 31.11 311 ALA A CA 1
ATOM 2398 C C . ALA A 1 311 ? 26.514 18.683 4.126 1.00 31.11 311 ALA A C 1
ATOM 2400 O O . ALA A 1 311 ? 26.260 17.774 4.910 1.00 31.11 311 ALA A O 1
ATOM 2401 N N . ASP A 1 312 ? 25.817 18.872 2.999 1.00 30.92 312 ASP A N 1
ATOM 2402 C CA . ASP A 1 312 ? 24.515 18.235 2.729 1.00 30.92 312 ASP A CA 1
ATOM 2403 C C . ASP A 1 312 ? 24.579 16.972 1.846 1.0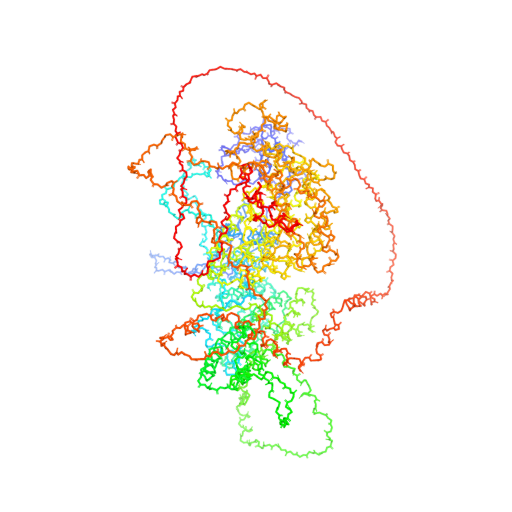0 30.92 312 ASP A C 1
ATOM 2405 O O . ASP A 1 312 ? 23.554 16.389 1.500 1.00 30.92 312 ASP A O 1
ATOM 2409 N N . SER A 1 313 ? 25.773 16.497 1.479 1.00 34.19 313 SER A N 1
ATOM 2410 C CA . SER A 1 313 ? 25.959 15.292 0.652 1.00 34.19 313 SER A CA 1
ATOM 2411 C C . SER A 1 313 ? 25.854 13.987 1.460 1.00 34.19 313 SER A C 1
ATOM 2413 O O . SER A 1 313 ? 26.700 13.102 1.324 1.00 34.19 313 SER A O 1
ATOM 2415 N N . SER A 1 314 ? 24.852 13.875 2.337 1.00 33.16 314 SER A N 1
ATOM 2416 C CA . SER A 1 314 ? 24.623 12.682 3.156 1.00 33.16 314 SER A CA 1
ATOM 2417 C C . SER A 1 314 ? 23.320 11.971 2.775 1.00 33.16 314 SER A C 1
ATOM 2419 O O . SER A 1 314 ? 22.251 12.568 2.668 1.00 33.16 314 SER A O 1
ATOM 2421 N N . SER A 1 315 ? 23.432 10.651 2.611 1.00 38.62 315 SER A N 1
ATOM 2422 C CA . SER A 1 315 ? 22.382 9.706 2.208 1.00 38.62 315 SER A CA 1
ATOM 2423 C C . SER A 1 315 ? 21.920 9.739 0.739 1.00 38.62 315 SER A C 1
ATOM 2425 O O . SER A 1 315 ? 21.862 10.761 0.059 1.00 38.62 315 SER A O 1
ATOM 2427 N N . SER A 1 316 ? 21.580 8.548 0.250 1.00 45.75 316 SER A N 1
ATOM 2428 C CA . SER A 1 316 ? 21.017 8.283 -1.071 1.00 45.75 316 SER A CA 1
ATOM 2429 C C . SER A 1 316 ? 19.535 8.661 -1.106 1.00 45.75 316 SER A C 1
ATOM 2431 O O . SER A 1 316 ? 18.664 7.854 -0.768 1.00 45.75 316 SER A O 1
ATOM 2433 N N . ASN A 1 317 ? 19.225 9.904 -1.474 1.00 55.19 317 ASN A N 1
ATOM 2434 C CA . ASN A 1 317 ? 17.837 10.330 -1.641 1.00 55.19 317 ASN A CA 1
ATOM 2435 C C . ASN A 1 317 ? 17.181 9.621 -2.834 1.00 55.19 317 ASN A C 1
ATOM 2437 O O . ASN A 1 317 ? 17.734 9.562 -3.933 1.00 55.19 317 ASN A O 1
ATOM 2441 N N . ARG A 1 318 ? 15.982 9.082 -2.596 1.00 66.06 318 ARG A N 1
ATOM 2442 C CA . ARG A 1 318 ? 15.098 8.557 -3.637 1.00 66.06 318 ARG A CA 1
ATOM 2443 C C . ARG A 1 318 ? 14.597 9.736 -4.476 1.00 66.06 318 ARG A C 1
ATOM 2445 O O . ARG A 1 318 ? 14.089 10.697 -3.909 1.00 66.06 318 ARG A O 1
ATOM 2452 N N . LEU A 1 319 ? 14.728 9.643 -5.799 1.00 79.06 319 LEU A N 1
ATOM 2453 C CA . LEU A 1 319 ? 14.145 10.619 -6.726 1.00 79.06 319 LEU A CA 1
ATOM 2454 C C . LEU A 1 319 ? 12.619 10.622 -6.592 1.00 79.06 319 LEU A C 1
ATOM 2456 O O . LEU A 1 319 ? 12.009 9.552 -6.519 1.00 79.06 319 LEU A O 1
ATOM 2460 N N . LEU A 1 320 ? 12.012 11.805 -6.585 1.00 83.88 320 LEU A N 1
ATOM 2461 C CA . LEU A 1 320 ? 10.562 11.970 -6.663 1.00 83.88 320 LEU A CA 1
ATOM 2462 C C . LEU A 1 320 ? 10.084 11.829 -8.124 1.00 83.88 320 LEU A C 1
ATOM 2464 O O . LEU A 1 320 ? 10.902 11.812 -9.042 1.00 83.88 320 LEU A O 1
ATOM 2468 N N . PRO A 1 321 ? 8.768 11.712 -8.381 1.00 85.69 321 PRO A N 1
ATOM 2469 C CA . PRO A 1 321 ? 8.239 11.711 -9.743 1.00 85.69 321 PRO A CA 1
ATOM 2470 C C . PRO A 1 321 ? 8.624 12.970 -10.541 1.00 85.69 321 PRO A C 1
ATOM 2472 O O . PRO A 1 321 ? 8.717 14.055 -9.959 1.00 85.69 321 PRO A O 1
ATOM 2475 N N . PRO A 1 322 ? 8.797 12.873 -11.871 1.00 88.94 322 PRO A N 1
ATOM 2476 C CA . PRO A 1 322 ? 9.131 14.018 -12.715 1.00 88.94 322 PRO A CA 1
ATOM 2477 C C . PRO A 1 322 ? 7.993 15.050 -12.777 1.00 88.94 322 PRO A C 1
ATOM 2479 O O . PRO A 1 322 ? 6.844 14.724 -13.087 1.00 88.94 322 PRO A O 1
ATOM 2482 N N . GLN A 1 323 ? 8.318 16.321 -12.538 1.00 86.62 323 GLN A N 1
ATOM 2483 C CA . GLN A 1 323 ? 7.361 17.430 -12.544 1.00 86.62 323 GLN A CA 1
ATOM 2484 C C . GLN A 1 323 ? 6.721 17.676 -13.927 1.00 86.62 323 GLN A C 1
ATOM 2486 O O . GLN A 1 323 ? 7.381 17.607 -14.964 1.00 86.62 323 GLN A O 1
ATOM 2491 N N . LEU A 1 324 ? 5.433 18.041 -13.920 1.00 87.69 324 LEU A N 1
ATOM 2492 C CA . LEU A 1 324 ? 4.623 18.425 -15.082 1.00 87.69 324 LEU A CA 1
ATOM 2493 C C . LEU A 1 324 ? 3.784 19.674 -14.748 1.00 87.69 324 LEU A C 1
ATOM 2495 O O . LEU A 1 324 ? 3.413 19.881 -13.590 1.00 87.69 324 LEU A O 1
ATOM 2499 N N . ASN A 1 325 ? 3.408 20.492 -15.737 1.00 87.88 325 ASN A N 1
ATOM 2500 C CA . ASN A 1 325 ? 2.436 21.569 -15.528 1.00 87.88 325 ASN A CA 1
ATOM 2501 C C . ASN A 1 325 ? 0.987 21.039 -15.406 1.00 87.88 325 ASN A C 1
ATOM 2503 O O . ASN A 1 325 ? 0.183 21.114 -16.340 1.00 87.88 325 ASN A O 1
ATOM 2507 N N . PHE A 1 326 ? 0.640 20.524 -14.222 1.00 86.25 326 PHE A N 1
ATOM 2508 C CA . PHE A 1 326 ? -0.678 19.944 -13.937 1.00 86.25 326 PHE A CA 1
ATOM 2509 C C . PHE A 1 326 ? -1.852 20.923 -14.133 1.00 86.25 326 PHE A C 1
ATOM 2511 O O . PHE A 1 326 ? -2.931 20.491 -14.530 1.00 86.25 326 PHE A O 1
ATOM 2518 N N . LEU A 1 327 ? -1.655 22.234 -13.936 1.00 88.19 327 LEU A N 1
ATOM 2519 C CA . LEU A 1 327 ? -2.703 23.242 -14.165 1.00 88.19 327 LEU A CA 1
ATOM 2520 C C . LEU A 1 327 ? -3.104 23.322 -15.648 1.00 88.19 327 LEU A C 1
ATOM 2522 O O . LEU A 1 327 ? -4.289 23.255 -15.967 1.00 88.19 327 LEU A O 1
ATOM 2526 N N . ARG A 1 328 ? -2.124 23.376 -16.564 1.00 88.69 328 ARG A N 1
ATOM 2527 C CA . ARG A 1 328 ? -2.366 23.350 -18.022 1.00 88.69 328 ARG A CA 1
ATOM 2528 C C . ARG A 1 328 ? -2.927 22.019 -18.516 1.00 88.69 328 ARG A C 1
ATOM 2530 O O . ARG A 1 328 ? -3.619 21.998 -19.536 1.00 88.69 328 ARG A O 1
ATOM 2537 N N . LEU A 1 329 ? -2.607 20.917 -17.832 1.00 90.25 329 LEU A N 1
ATOM 2538 C CA . LEU A 1 329 ? -3.217 19.616 -18.103 1.00 90.25 329 LEU A CA 1
ATOM 2539 C C . LEU A 1 329 ? -4.694 19.622 -17.690 1.00 90.25 329 LEU A C 1
ATOM 2541 O O . LEU A 1 329 ? -5.538 19.263 -18.503 1.00 90.25 329 LEU A O 1
ATOM 2545 N N . LYS A 1 330 ? -5.013 20.086 -16.476 1.00 91.62 330 LYS A N 1
ATOM 2546 C CA . LYS A 1 330 ? -6.384 20.149 -15.952 1.00 91.62 330 LYS A CA 1
ATOM 2547 C C . LYS A 1 330 ? -7.294 21.043 -16.794 1.00 91.62 330 LYS A C 1
ATOM 2549 O O . LYS A 1 330 ? -8.344 20.587 -17.237 1.00 91.62 330 LYS A O 1
ATOM 2554 N N . GLU A 1 331 ? -6.854 22.268 -17.093 1.00 91.81 331 GLU A N 1
ATOM 2555 C CA . GLU A 1 331 ? -7.555 23.202 -17.990 1.00 91.81 331 GLU A CA 1
ATOM 2556 C C . GLU A 1 331 ? -7.884 22.541 -19.340 1.00 91.81 331 GLU A C 1
ATOM 2558 O O . GLU A 1 331 ? -8.988 22.682 -19.871 1.00 91.81 331 GLU A O 1
ATOM 2563 N N . HIS A 1 332 ? -6.934 21.781 -19.894 1.00 89.44 332 HIS A N 1
ATOM 2564 C CA . HIS A 1 332 ? -7.132 21.069 -21.151 1.00 89.44 332 HIS A CA 1
ATOM 2565 C C . HIS A 1 332 ? -8.101 19.887 -21.022 1.00 89.44 332 HIS A C 1
ATOM 2567 O O . HIS A 1 332 ? -8.978 19.740 -21.869 1.00 89.44 332 HIS A O 1
ATOM 2573 N N . VAL A 1 333 ? -7.984 19.068 -19.973 1.00 92.12 333 VAL A N 1
ATOM 2574 C CA . VAL A 1 333 ? -8.870 17.915 -19.726 1.00 92.12 333 VAL A CA 1
ATOM 2575 C C . VAL A 1 333 ? -10.318 18.370 -19.527 1.00 92.12 333 VAL A C 1
ATOM 2577 O O . VAL A 1 333 ? -11.209 17.810 -20.162 1.00 92.12 333 VAL A O 1
ATOM 2580 N N . MET A 1 334 ? -10.555 19.428 -18.743 1.00 92.75 334 MET A N 1
ATOM 2581 C CA . MET A 1 334 ? -11.891 19.999 -18.531 1.00 92.75 334 MET A CA 1
ATOM 2582 C C . MET A 1 334 ? -12.508 20.518 -19.837 1.00 92.75 334 MET A C 1
ATOM 2584 O O . MET A 1 334 ? -13.621 20.133 -20.197 1.00 92.75 334 MET A O 1
ATOM 2588 N N . ASN A 1 335 ? -11.769 21.324 -20.610 1.00 91.75 335 ASN A N 1
ATOM 2589 C CA . ASN A 1 335 ? -12.256 21.812 -21.904 1.00 91.75 335 ASN A CA 1
ATOM 2590 C C . ASN A 1 335 ? -12.485 20.668 -22.912 1.00 91.75 335 ASN A C 1
ATOM 2592 O O . ASN A 1 335 ? -13.489 20.673 -23.626 1.00 91.75 335 ASN A O 1
ATOM 2596 N N . ALA A 1 336 ? -11.606 19.662 -22.947 1.00 90.06 336 ALA A N 1
ATOM 2597 C CA . ALA A 1 336 ? -11.768 18.486 -23.798 1.00 90.06 336 ALA A CA 1
ATOM 2598 C C . ALA A 1 336 ? -13.003 17.658 -23.407 1.00 90.06 336 ALA A C 1
ATOM 2600 O O . ALA A 1 336 ? -13.739 17.230 -24.292 1.00 90.06 336 ALA A O 1
ATOM 2601 N N . PHE A 1 337 ? -13.275 17.479 -22.111 1.00 91.31 337 PHE A N 1
ATOM 2602 C CA . PHE A 1 337 ? -14.452 16.766 -21.607 1.00 91.31 337 PHE A CA 1
ATOM 2603 C C . PHE A 1 337 ? -15.763 17.508 -21.915 1.00 91.31 337 PHE A C 1
ATOM 2605 O O . PHE A 1 337 ? -16.721 16.899 -22.402 1.00 91.31 337 PHE A O 1
ATOM 2612 N N . ARG A 1 338 ? -15.781 18.837 -21.736 1.00 89.75 338 ARG A N 1
ATOM 2613 C CA . ARG A 1 338 ? -16.893 19.720 -22.126 1.00 89.75 338 ARG A CA 1
ATOM 2614 C C . ARG A 1 338 ? -17.196 19.622 -23.626 1.00 89.75 338 ARG A C 1
ATOM 2616 O O . ARG A 1 338 ? -18.353 19.457 -24.015 1.00 89.75 338 ARG A O 1
ATOM 2623 N N . MET A 1 339 ? -16.166 19.686 -24.477 1.00 87.50 339 MET A N 1
ATOM 2624 C CA . MET A 1 339 ? -16.317 19.566 -25.934 1.00 87.50 339 MET A CA 1
ATOM 2625 C C . MET A 1 339 ? -16.745 18.158 -26.370 1.00 87.50 339 MET A C 1
ATOM 2627 O O . MET A 1 339 ? -17.648 18.034 -27.194 1.00 87.50 339 MET A O 1
ATOM 2631 N N . ALA A 1 340 ? -16.149 17.108 -25.797 1.00 88.06 340 ALA A N 1
ATOM 2632 C CA . ALA A 1 340 ? -16.495 15.714 -26.074 1.00 88.06 340 ALA A CA 1
ATOM 2633 C C . ALA A 1 340 ? -17.970 15.425 -25.761 1.00 88.06 340 ALA A C 1
ATOM 2635 O O . ALA A 1 340 ? -18.711 14.942 -26.617 1.00 88.06 340 ALA A O 1
ATOM 2636 N N . THR A 1 341 ? -18.420 15.808 -24.563 1.00 86.94 341 THR A N 1
ATOM 2637 C CA . THR A 1 341 ? -19.809 15.623 -24.122 1.00 86.94 341 THR A CA 1
ATOM 2638 C C . THR A 1 341 ? -20.779 16.400 -25.015 1.00 86.94 341 THR A C 1
ATOM 2640 O O . THR A 1 341 ? -21.762 15.832 -25.488 1.00 86.94 341 THR A O 1
ATOM 2643 N N . ARG A 1 342 ? -20.478 17.668 -25.345 1.00 85.00 342 ARG A N 1
ATOM 2644 C CA . ARG A 1 342 ? -21.305 18.469 -26.266 1.00 85.00 342 ARG A CA 1
ATOM 2645 C C . ARG A 1 342 ? -21.416 17.826 -27.652 1.00 85.00 342 ARG A C 1
ATOM 2647 O O . ARG A 1 342 ? -22.517 17.756 -28.191 1.00 85.00 342 ARG A O 1
ATOM 2654 N N . ASN A 1 343 ? -20.310 17.340 -28.216 1.00 83.81 343 ASN A N 1
ATOM 2655 C CA . ASN A 1 343 ? -20.300 16.692 -29.530 1.00 83.81 343 ASN A CA 1
ATOM 2656 C C . ASN A 1 343 ? -21.080 15.367 -29.528 1.00 83.81 343 ASN A C 1
ATOM 2658 O O . ASN A 1 343 ? -21.799 15.085 -30.485 1.00 83.81 343 ASN A O 1
ATOM 2662 N N . ALA A 1 344 ? -20.991 14.586 -28.448 1.00 84.19 344 ALA A N 1
ATOM 2663 C CA . ALA A 1 344 ? -21.736 13.338 -28.309 1.00 84.19 344 ALA A CA 1
ATOM 2664 C C . ALA A 1 344 ? -23.250 13.572 -28.154 1.00 84.19 344 ALA A C 1
ATOM 2666 O O . ALA A 1 344 ? -24.034 12.912 -28.832 1.00 84.19 344 ALA A O 1
ATOM 2667 N N . VAL A 1 345 ? -23.685 14.559 -27.354 1.00 82.31 345 VAL A N 1
ATOM 2668 C CA . VAL A 1 345 ? -25.118 14.918 -27.258 1.00 82.31 345 VAL A CA 1
ATOM 2669 C C . VAL A 1 345 ? -25.657 15.443 -28.597 1.00 82.31 345 VAL A C 1
ATOM 2671 O O . VAL A 1 345 ? -26.777 15.111 -28.983 1.00 82.31 345 VAL A O 1
ATOM 2674 N N . LEU A 1 346 ? -24.848 16.198 -29.350 1.00 81.88 346 LEU A N 1
ATOM 2675 C CA . LEU A 1 346 ? -25.166 16.631 -30.718 1.00 81.88 346 LEU A CA 1
ATOM 2676 C C . LEU A 1 346 ? -25.109 15.496 -31.761 1.00 81.88 346 LEU A C 1
ATOM 2678 O O . LEU A 1 346 ? -25.434 15.734 -32.922 1.00 81.88 346 LEU A O 1
ATOM 2682 N N . SER A 1 347 ? -24.731 14.271 -31.368 1.00 79.06 347 SER A N 1
ATOM 2683 C CA . SER A 1 347 ? -24.596 13.105 -32.256 1.00 79.06 347 SER A CA 1
ATOM 2684 C C . SER A 1 347 ? -23.659 13.354 -33.451 1.00 79.06 347 SER A C 1
ATOM 2686 O O . SER A 1 347 ? -23.904 12.888 -34.567 1.00 79.06 347 SER A O 1
ATOM 2688 N N . CYS A 1 348 ? -22.577 14.109 -33.224 1.00 79.25 348 CYS A N 1
ATOM 2689 C CA . CYS A 1 348 ? -21.521 14.321 -34.212 1.00 79.25 348 CYS A CA 1
ATOM 2690 C C . CYS A 1 348 ? -20.908 12.977 -34.633 1.00 79.25 348 CYS A C 1
ATOM 2692 O O . CYS A 1 348 ? -20.601 12.147 -33.785 1.00 79.25 348 CYS A O 1
ATOM 2694 N N . ARG A 1 349 ? -20.688 12.771 -35.938 1.00 78.88 349 ARG A N 1
ATOM 2695 C CA . ARG A 1 349 ? -20.074 11.533 -36.458 1.00 78.88 349 ARG A CA 1
ATOM 2696 C C . ARG A 1 349 ? -18.563 11.463 -36.216 1.00 78.88 349 ARG A C 1
ATOM 2698 O O . ARG A 1 349 ? -18.023 10.377 -36.036 1.00 78.88 349 ARG A O 1
ATOM 2705 N N . ASP A 1 350 ? -17.901 12.616 -36.192 1.00 78.06 350 ASP A N 1
ATOM 2706 C CA . ASP A 1 350 ? -16.441 12.717 -36.204 1.00 78.06 350 ASP A CA 1
ATOM 2707 C C . ASP A 1 350 ? -15.869 12.752 -34.776 1.00 78.06 350 ASP A C 1
ATOM 2709 O O . ASP A 1 350 ? -15.488 13.798 -34.241 1.00 78.06 350 ASP A O 1
ATOM 2713 N N . PHE A 1 351 ? -15.820 11.588 -34.128 1.00 82.62 351 PHE A N 1
ATOM 2714 C CA . PHE A 1 351 ? -15.181 11.432 -32.822 1.00 82.62 351 PHE A CA 1
ATOM 2715 C C . PHE A 1 351 ? -13.649 11.375 -32.951 1.00 82.62 351 PHE A C 1
ATOM 2717 O O . PHE A 1 351 ? -13.102 10.498 -33.618 1.00 82.62 351 PHE A O 1
ATOM 2724 N N . MET A 1 352 ? -12.933 12.282 -32.262 1.00 81.38 352 MET A N 1
ATOM 2725 C CA . MET A 1 352 ? -11.460 12.244 -32.141 1.00 81.38 352 MET A CA 1
ATOM 2726 C C . MET A 1 352 ? -10.983 10.834 -31.759 1.00 81.38 352 MET A C 1
ATOM 2728 O O . MET A 1 352 ? -11.389 10.329 -30.713 1.00 81.38 352 MET A O 1
ATOM 2732 N N . GLY A 1 353 ? -10.107 10.238 -32.568 1.00 76.38 353 GLY A N 1
ATOM 2733 C CA . GLY A 1 353 ? -9.584 8.880 -32.375 1.00 76.38 353 GLY A CA 1
ATOM 2734 C C . GLY A 1 353 ? -10.289 7.781 -33.185 1.00 76.38 353 GLY A C 1
ATOM 2735 O O . GLY A 1 353 ? -9.652 6.760 -33.434 1.00 76.38 353 GLY A O 1
ATOM 2736 N N . GLY A 1 354 ? -11.527 8.003 -33.646 1.00 78.75 354 GLY A N 1
ATOM 2737 C CA . GLY A 1 354 ? -12.276 7.103 -34.538 1.00 78.75 354 GLY A CA 1
ATOM 2738 C C . GLY A 1 354 ? -13.673 6.721 -34.032 1.00 78.75 354 GLY A C 1
ATOM 2739 O O . GLY A 1 354 ? -14.611 6.684 -34.825 1.00 78.75 354 GLY A O 1
ATOM 2740 N N . GLY A 1 355 ? -13.837 6.485 -32.728 1.00 83.88 355 GLY A N 1
ATOM 2741 C CA . GLY A 1 355 ? -15.104 6.072 -32.121 1.00 83.88 355 GLY A CA 1
ATOM 2742 C C . GLY A 1 355 ? -15.261 6.514 -30.663 1.00 83.88 355 GLY A C 1
ATOM 2743 O O . GLY A 1 355 ? -14.406 7.199 -30.098 1.00 83.88 355 GLY A O 1
ATOM 2744 N N . ASN A 1 356 ? -16.385 6.137 -30.039 1.00 86.38 356 ASN A N 1
ATOM 2745 C CA . ASN A 1 356 ? -16.736 6.566 -28.676 1.00 86.38 356 ASN A CA 1
ATOM 2746 C C . ASN A 1 356 ? -15.687 6.148 -27.627 1.00 86.38 356 ASN A C 1
ATOM 2748 O O . ASN A 1 356 ? -15.461 6.882 -26.663 1.00 86.38 356 ASN A O 1
ATOM 2752 N N . LEU A 1 357 ? -15.046 4.989 -27.805 1.00 88.31 357 LEU A N 1
ATOM 2753 C CA . LEU A 1 357 ? -14.067 4.443 -26.863 1.00 88.31 357 LEU A CA 1
ATOM 2754 C C . LEU A 1 357 ? -12.775 5.269 -26.880 1.00 88.31 357 LEU A C 1
ATOM 2756 O O . LEU A 1 357 ? -12.366 5.817 -25.857 1.00 88.31 357 LEU A O 1
ATOM 2760 N N . GLU A 1 358 ? -12.192 5.445 -28.063 1.00 87.50 358 GLU A N 1
ATOM 2761 C CA . GLU A 1 358 ? -10.947 6.180 -28.308 1.00 87.50 358 GLU A CA 1
ATOM 2762 C C . GLU A 1 358 ? -11.098 7.679 -28.002 1.00 87.50 358 GLU A C 1
ATOM 2764 O O . GLU A 1 358 ? -10.119 8.373 -27.698 1.00 87.50 358 GLU A O 1
ATOM 2769 N N . HIS A 1 359 ? -12.336 8.179 -28.067 1.00 88.50 359 HIS A N 1
ATOM 2770 C CA . HIS A 1 359 ? -12.692 9.550 -27.746 1.00 88.50 359 HIS A CA 1
ATOM 2771 C C . HIS A 1 359 ? -12.726 9.821 -26.241 1.00 88.50 359 HIS A C 1
ATOM 2773 O O . HIS A 1 359 ? -12.036 10.734 -25.772 1.00 88.50 359 HIS A O 1
ATOM 2779 N N . PHE A 1 360 ? -13.519 9.047 -25.494 1.00 91.12 360 PHE A N 1
ATOM 2780 C CA . PHE A 1 360 ? -13.814 9.322 -24.088 1.00 91.12 360 PHE A CA 1
ATOM 2781 C C . PHE A 1 360 ? -12.850 8.649 -23.113 1.00 91.12 360 PHE A C 1
ATOM 2783 O O . PHE A 1 360 ? -12.457 9.293 -22.143 1.00 91.12 360 PHE A O 1
ATOM 2790 N N . GLU A 1 361 ? -12.434 7.400 -23.347 1.00 91.06 361 GLU A N 1
ATOM 2791 C CA . GLU A 1 361 ? -11.636 6.637 -22.374 1.00 91.06 361 GLU A CA 1
ATOM 2792 C C . GLU A 1 361 ? -10.333 7.360 -21.959 1.00 91.06 361 GLU A C 1
ATOM 2794 O O . GLU A 1 361 ? -10.089 7.465 -20.754 1.00 91.06 361 GLU A O 1
ATOM 2799 N N . PRO A 1 362 ? -9.535 7.961 -22.872 1.00 91.06 362 PRO A N 1
ATOM 2800 C CA . PRO A 1 362 ? -8.324 8.682 -22.475 1.00 91.06 362 PRO A CA 1
ATOM 2801 C C . PRO A 1 362 ? -8.619 9.982 -21.706 1.00 91.06 362 PRO A C 1
ATOM 2803 O O . PRO A 1 362 ? -7.820 10.402 -20.873 1.00 91.06 362 PRO A O 1
ATOM 2806 N N . ILE A 1 363 ? -9.763 10.629 -21.967 1.00 91.88 363 ILE A N 1
ATOM 2807 C CA . ILE A 1 363 ? -10.174 11.848 -21.251 1.00 91.88 363 ILE A CA 1
ATOM 2808 C C . ILE A 1 363 ? -10.613 11.482 -19.830 1.00 91.88 363 ILE A C 1
ATOM 2810 O O . ILE A 1 363 ? -10.152 12.103 -18.876 1.00 91.88 363 ILE A O 1
ATOM 2814 N N . LEU A 1 364 ? -11.452 10.450 -19.683 1.00 93.75 364 LEU A N 1
ATOM 2815 C CA . LEU A 1 364 ? -11.938 9.992 -18.382 1.00 93.75 364 LEU A CA 1
ATOM 2816 C C . LEU A 1 364 ? -10.800 9.452 -17.506 1.00 93.75 364 LEU A C 1
ATOM 2818 O O . LEU A 1 364 ? -10.741 9.810 -16.338 1.00 93.75 364 LEU A O 1
ATOM 2822 N N . LYS A 1 365 ? -9.841 8.698 -18.063 1.00 93.75 365 LYS A N 1
ATOM 2823 C CA . LYS A 1 365 ? -8.650 8.232 -17.323 1.00 93.75 365 LYS A CA 1
ATOM 2824 C C . LYS A 1 365 ? -7.805 9.372 -16.749 1.00 93.75 365 LYS A C 1
ATOM 2826 O O . LYS A 1 365 ? -7.313 9.271 -15.624 1.00 93.75 365 LYS A O 1
ATOM 2831 N N . LEU A 1 366 ? -7.637 10.465 -17.500 1.00 93.38 366 LEU A N 1
ATOM 2832 C CA . LEU A 1 366 ? -6.954 11.663 -17.001 1.00 93.38 366 LEU A CA 1
ATOM 2833 C C . LEU A 1 366 ? -7.796 12.405 -15.958 1.00 93.38 366 LEU A C 1
ATOM 2835 O O . LEU A 1 366 ? -7.248 12.842 -14.951 1.00 93.38 366 LEU A O 1
ATOM 2839 N N . LEU A 1 367 ? -9.107 12.525 -16.177 1.00 94.50 367 LEU A N 1
ATOM 2840 C CA . LEU A 1 367 ? -10.027 13.174 -15.242 1.00 94.50 367 LEU A CA 1
ATOM 2841 C C . LEU A 1 367 ? -10.063 12.448 -13.888 1.00 94.50 367 LEU A C 1
ATOM 2843 O O . LEU A 1 367 ? -9.914 13.092 -12.855 1.00 94.50 367 LEU A O 1
ATOM 2847 N N . ASP A 1 368 ? -10.172 11.118 -13.902 1.00 94.81 368 ASP A N 1
ATOM 2848 C CA . ASP A 1 368 ? -10.179 10.266 -12.709 1.00 94.81 368 ASP A CA 1
ATOM 2849 C C . ASP A 1 368 ? -8.834 10.344 -11.966 1.00 94.81 368 ASP A C 1
ATOM 2851 O O . ASP A 1 368 ? -8.792 10.580 -10.761 1.00 94.81 368 ASP A O 1
ATOM 2855 N N . SER A 1 369 ? -7.712 10.303 -12.698 1.00 93.88 369 SER A N 1
ATOM 2856 C CA . SER A 1 369 ? -6.375 10.517 -12.118 1.00 93.88 369 SER A CA 1
ATOM 2857 C C . SER A 1 369 ? -6.258 11.877 -11.408 1.00 93.88 369 SER A C 1
ATOM 2859 O O . SER A 1 369 ? -5.729 11.954 -10.301 1.00 93.88 369 SER A O 1
ATOM 2861 N N . LEU A 1 370 ? -6.762 12.958 -12.016 1.00 93.19 370 LEU A N 1
ATOM 2862 C CA . LEU A 1 370 ? -6.747 14.304 -11.424 1.00 93.19 370 LEU A CA 1
ATOM 2863 C C . LEU A 1 370 ? -7.719 14.442 -10.234 1.00 93.19 370 LEU A C 1
ATOM 2865 O O . LEU A 1 370 ? -7.441 15.219 -9.315 1.00 93.19 370 LEU A O 1
ATOM 2869 N N . LEU A 1 371 ? -8.821 13.684 -10.230 1.00 92.56 371 LEU A N 1
ATOM 2870 C CA . LEU A 1 371 ? -9.803 13.616 -9.143 1.00 92.56 371 LEU A CA 1
ATOM 2871 C C . LEU A 1 371 ? -9.228 12.906 -7.907 1.00 92.56 371 LEU A C 1
ATOM 2873 O O . LEU A 1 371 ? -9.237 13.486 -6.825 1.00 92.56 371 LEU A O 1
ATOM 2877 N N . ILE A 1 372 ? -8.643 11.713 -8.072 1.00 92.06 372 ILE A N 1
ATOM 2878 C CA . ILE A 1 372 ? -7.986 10.931 -7.001 1.00 92.06 372 ILE A CA 1
ATOM 2879 C C . ILE A 1 372 ? -6.869 11.747 -6.321 1.00 92.06 372 ILE A C 1
ATOM 2881 O O . ILE A 1 372 ? -6.719 11.760 -5.094 1.00 92.06 372 ILE A O 1
ATOM 2885 N N . ILE A 1 373 ? -6.082 12.467 -7.127 1.00 90.31 373 ILE A N 1
ATOM 2886 C CA . ILE A 1 373 ? -4.992 13.330 -6.654 1.00 90.31 373 ILE A CA 1
ATOM 2887 C C . ILE A 1 373 ? -5.532 14.609 -5.972 1.00 90.31 373 ILE A C 1
ATOM 2889 O O . ILE A 1 373 ? -4.843 15.204 -5.140 1.00 90.31 373 ILE A O 1
ATOM 2893 N N . GLY A 1 374 ? -6.785 15.000 -6.222 1.00 87.25 374 GLY A N 1
ATOM 2894 C CA . GLY A 1 374 ? -7.425 16.166 -5.603 1.00 87.25 374 GLY A CA 1
ATOM 2895 C C . GLY A 1 374 ? -6.989 17.499 -6.215 1.00 87.25 374 GLY A C 1
ATOM 2896 O O . GLY A 1 374 ? -6.737 18.454 -5.488 1.00 87.25 374 GLY A O 1
ATOM 2897 N N . LEU A 1 375 ? -6.852 17.555 -7.546 1.00 88.88 375 LEU A N 1
ATOM 2898 C CA . LEU A 1 375 ? -6.516 18.783 -8.287 1.00 88.88 375 LEU A CA 1
ATOM 2899 C C . LEU A 1 375 ? -7.746 19.506 -8.865 1.00 88.88 375 LEU A C 1
ATOM 2901 O O . LEU A 1 375 ? -7.630 20.659 -9.291 1.00 88.88 375 LEU A O 1
ATOM 2905 N N . ILE A 1 376 ? -8.898 18.833 -8.897 1.00 89.88 376 ILE A N 1
ATOM 2906 C CA . ILE A 1 376 ? -10.199 19.375 -9.317 1.00 89.88 376 ILE A CA 1
ATOM 2907 C C . ILE A 1 376 ? -10.735 20.323 -8.229 1.00 89.88 376 ILE A C 1
ATOM 2909 O O . ILE A 1 376 ? -10.677 19.985 -7.049 1.00 89.88 376 ILE A O 1
ATOM 2913 N N . THR A 1 377 ? -11.235 21.504 -8.603 1.00 90.06 377 THR A N 1
ATOM 2914 C CA . THR A 1 377 ? -11.875 22.461 -7.673 1.00 90.06 377 THR A CA 1
ATOM 2915 C C . THR A 1 377 ? -13.385 22.244 -7.572 1.00 90.06 377 THR A C 1
ATOM 2917 O O . THR A 1 377 ? -13.986 21.628 -8.448 1.00 90.06 377 THR A O 1
ATOM 2920 N N . ASP A 1 378 ? -14.027 22.807 -6.543 1.00 88.88 378 ASP A N 1
ATOM 2921 C CA . ASP A 1 378 ? -15.488 22.743 -6.354 1.00 88.88 378 ASP A CA 1
ATOM 2922 C C . ASP A 1 378 ? -16.285 23.214 -7.588 1.00 88.88 378 ASP A C 1
ATOM 2924 O O . ASP A 1 378 ? -17.290 22.607 -7.955 1.00 88.88 378 ASP A O 1
ATOM 2928 N N . GLU A 1 379 ? -15.819 24.266 -8.272 1.00 89.00 379 GLU A N 1
ATOM 2929 C CA . GLU A 1 379 ? -16.444 24.789 -9.497 1.00 89.00 379 GLU A CA 1
ATOM 2930 C C . GLU A 1 379 ? -16.365 23.790 -10.665 1.00 89.00 379 GLU A C 1
ATOM 2932 O O . GLU A 1 379 ? -17.348 23.559 -11.370 1.00 89.00 379 GLU A O 1
ATOM 2937 N N . GLU A 1 380 ? -15.205 23.154 -10.846 1.00 90.50 380 GLU A N 1
ATOM 2938 C CA . GLU A 1 380 ? -14.985 22.125 -11.867 1.00 90.50 380 GLU A CA 1
ATOM 2939 C C . GLU A 1 380 ? -15.759 20.839 -11.537 1.00 90.50 380 GLU A C 1
ATOM 2941 O O . GLU A 1 380 ? -16.300 20.189 -12.430 1.00 90.50 380 GLU A O 1
ATOM 2946 N N . LEU A 1 381 ? -15.869 20.494 -10.252 1.00 90.12 381 LEU A N 1
ATOM 2947 C CA . LEU A 1 381 ? -16.618 19.344 -9.748 1.00 90.12 381 LEU A CA 1
ATOM 2948 C C . LEU A 1 381 ? -18.130 19.503 -9.974 1.00 90.12 381 LEU A C 1
ATOM 2950 O O . LEU A 1 381 ? -18.805 18.561 -10.401 1.00 90.12 381 LEU A O 1
ATOM 2954 N N . VAL A 1 382 ? -18.648 20.719 -9.778 1.00 89.25 382 VAL A N 1
ATOM 2955 C CA . VAL A 1 382 ? -20.005 21.114 -10.181 1.00 89.25 382 VAL A CA 1
ATOM 2956 C C . VAL A 1 382 ? -20.201 20.974 -11.694 1.00 89.25 382 VAL A C 1
ATOM 2958 O O . VAL A 1 382 ? -21.220 20.423 -12.119 1.00 89.25 382 VAL A O 1
ATOM 2961 N N . GLU A 1 383 ? -19.243 21.410 -12.518 1.00 88.81 383 GLU A N 1
ATOM 2962 C CA . GLU A 1 383 ? -19.338 21.260 -13.976 1.00 88.81 383 GLU A CA 1
ATOM 2963 C C . GLU A 1 383 ? -19.362 19.782 -14.406 1.00 88.81 383 GLU A C 1
ATOM 2965 O O . GLU A 1 383 ? -20.198 19.393 -15.224 1.00 88.81 383 GLU A O 1
ATOM 2970 N N . ILE A 1 384 ? -18.507 18.935 -13.821 1.00 90.75 384 ILE A N 1
ATOM 2971 C CA . ILE A 1 384 ? -18.466 17.491 -14.105 1.00 90.75 384 ILE A CA 1
ATOM 2972 C C . ILE A 1 384 ? -19.831 16.845 -13.825 1.00 90.75 384 ILE A C 1
ATOM 2974 O O . ILE A 1 384 ? -20.345 16.114 -14.674 1.00 90.75 384 ILE A O 1
ATOM 2978 N N . LEU A 1 385 ? -20.468 17.155 -12.689 1.00 88.44 385 LEU A N 1
ATOM 2979 C CA . LEU A 1 385 ? -21.813 16.654 -12.377 1.00 88.44 385 LEU A CA 1
ATOM 2980 C C . LEU A 1 385 ? -22.874 17.132 -13.383 1.00 88.44 385 LEU A C 1
ATOM 2982 O O . LEU A 1 385 ? -23.735 16.343 -13.783 1.00 88.44 385 LEU A O 1
ATOM 2986 N N . GLN A 1 386 ? -22.811 18.394 -13.820 1.00 87.56 386 GLN A N 1
ATOM 2987 C CA . GLN A 1 386 ? -23.728 18.940 -14.828 1.00 87.56 386 GLN A CA 1
ATOM 2988 C C . GLN A 1 386 ? -23.547 18.282 -16.206 1.00 87.56 386 GLN A C 1
ATOM 2990 O O . GLN A 1 386 ? -24.540 18.041 -16.892 1.00 87.56 386 GLN A O 1
ATOM 2995 N N . LEU A 1 387 ? -22.313 17.948 -16.600 1.00 88.12 387 LEU A N 1
ATOM 2996 C CA . LEU A 1 387 ? -22.015 17.232 -17.846 1.00 88.12 387 LEU A CA 1
ATOM 2997 C C . LEU A 1 387 ? -22.442 15.753 -17.790 1.00 88.12 387 LEU A C 1
ATOM 2999 O O . LEU A 1 387 ? -22.923 15.213 -18.789 1.00 88.12 387 LEU A O 1
ATOM 3003 N N . ILE A 1 388 ? -22.317 15.100 -16.628 1.00 88.19 388 ILE A N 1
ATOM 3004 C CA . ILE A 1 388 ? -22.770 13.713 -16.438 1.00 88.19 388 ILE A CA 1
ATOM 3005 C C . ILE A 1 388 ? -24.300 13.619 -16.522 1.00 88.19 388 ILE A C 1
ATOM 3007 O O . ILE A 1 388 ? -24.805 12.782 -17.275 1.00 88.19 388 ILE A O 1
ATOM 3011 N N . HIS A 1 389 ? -25.037 14.466 -15.790 1.00 84.50 389 HIS A N 1
ATOM 3012 C CA . HIS A 1 389 ? -26.505 14.455 -15.788 1.00 84.50 389 HIS A CA 1
ATOM 3013 C C . HIS A 1 389 ? -27.116 15.852 -15.513 1.00 84.50 389 HIS A C 1
ATOM 3015 O O . HIS A 1 389 ? -27.388 16.208 -14.355 1.00 84.50 389 HIS A O 1
ATOM 3021 N N . PRO A 1 390 ? -27.396 16.653 -16.563 1.00 81.81 390 PRO A N 1
ATOM 3022 C CA . PRO A 1 390 ? -27.868 18.031 -16.416 1.00 81.81 390 PRO A CA 1
ATOM 3023 C C . PRO A 1 390 ? -29.258 18.106 -15.774 1.00 81.81 390 PRO A C 1
ATOM 3025 O O . PRO A 1 390 ? -29.556 19.070 -15.077 1.00 81.81 390 PRO A O 1
ATOM 3028 N N . THR A 1 391 ? -30.087 17.071 -15.924 1.00 75.75 391 THR A N 1
ATOM 3029 C CA . THR A 1 391 ? -31.449 17.013 -15.370 1.00 75.75 391 THR A CA 1
ATOM 3030 C C . THR A 1 391 ? -31.474 16.938 -13.834 1.00 75.75 391 THR A C 1
ATOM 3032 O O . THR A 1 391 ? -32.448 17.368 -13.221 1.00 75.75 391 THR A O 1
ATOM 3035 N N . SER A 1 392 ? -30.409 16.446 -13.181 1.00 75.50 392 SER A N 1
ATOM 3036 C CA . SER A 1 392 ? -30.297 16.467 -11.706 1.00 75.50 392 SER A CA 1
ATOM 3037 C C . SER A 1 392 ? -29.590 17.709 -11.168 1.00 75.50 392 SER A C 1
ATOM 3039 O O . SER A 1 392 ? -29.955 18.191 -10.094 1.00 75.50 392 SER A O 1
ATOM 3041 N N . PHE A 1 393 ? -28.564 18.191 -11.878 1.00 80.25 393 PHE A N 1
ATOM 3042 C CA . PHE A 1 393 ? -27.565 19.118 -11.329 1.00 80.25 393 PHE A CA 1
ATOM 3043 C C . PHE A 1 393 ? -27.433 20.446 -12.079 1.00 80.25 393 PHE A C 1
ATOM 3045 O O . PHE A 1 393 ? -26.782 21.363 -11.580 1.00 80.25 393 PHE A O 1
ATOM 3052 N N . GLY A 1 394 ? -28.051 20.576 -13.253 1.00 68.75 394 GLY A N 1
ATOM 3053 C CA . GLY A 1 394 ? -28.089 21.820 -14.013 1.00 68.75 394 GLY A CA 1
ATOM 3054 C C . GLY A 1 394 ? -28.791 22.949 -13.257 1.00 68.75 394 GLY A C 1
ATOM 3055 O O . GLY A 1 394 ? -29.514 22.735 -12.281 1.00 68.75 394 GLY A O 1
ATOM 3056 N N . SER A 1 395 ? -28.586 24.182 -13.721 1.00 62.34 395 SER A N 1
ATOM 3057 C CA . SER A 1 395 ? -29.323 25.340 -13.216 1.00 62.34 395 SER A CA 1
ATOM 3058 C C . SER A 1 395 ? -30.150 25.980 -14.324 1.00 62.34 395 SER A C 1
ATOM 3060 O O . SER A 1 395 ? -29.641 26.280 -15.406 1.00 62.34 395 SER A O 1
ATOM 3062 N N . ASN A 1 396 ? -31.418 26.266 -14.024 1.00 51.50 396 ASN A N 1
ATOM 3063 C CA . ASN A 1 396 ? -32.373 26.830 -14.984 1.00 51.50 396 ASN A CA 1
ATOM 3064 C C . ASN A 1 396 ? -31.985 28.245 -15.475 1.00 51.50 396 ASN A C 1
ATOM 3066 O O . ASN A 1 396 ? -32.650 28.805 -16.341 1.00 51.50 396 ASN A O 1
ATOM 3070 N N . LYS A 1 397 ? -30.900 28.829 -14.942 1.00 46.19 397 LYS A N 1
ATOM 3071 C CA . LYS A 1 397 ? -30.333 30.124 -15.349 1.00 46.19 397 LYS A CA 1
ATOM 3072 C C . LYS A 1 397 ? -29.550 30.068 -16.670 1.00 46.19 397 LYS A C 1
ATOM 3074 O O . LYS A 1 397 ? -29.302 31.116 -17.251 1.00 46.19 397 LYS A O 1
ATOM 3079 N N . ILE A 1 398 ? -29.176 28.879 -17.156 1.00 43.22 398 ILE A N 1
ATOM 3080 C CA . ILE A 1 398 ? -28.399 28.706 -18.402 1.00 43.22 398 ILE A CA 1
ATOM 3081 C C . ILE A 1 398 ? -29.303 28.753 -19.661 1.00 43.22 398 ILE A C 1
ATOM 3083 O O . ILE A 1 398 ? -28.818 28.888 -20.780 1.00 43.22 398 ILE A O 1
ATOM 3087 N N . HIS A 1 399 ? -30.631 28.695 -19.509 1.00 42.12 399 HIS A N 1
ATOM 3088 C CA . HIS A 1 399 ? -31.574 28.500 -20.623 1.00 42.12 399 HIS A CA 1
ATOM 3089 C C . HIS A 1 399 ? -31.786 29.690 -21.581 1.00 42.12 399 HIS A C 1
ATOM 3091 O O . HIS A 1 399 ? -32.504 29.527 -22.565 1.00 42.12 399 HIS A O 1
ATOM 3097 N N . ASN A 1 400 ? -31.188 30.860 -21.341 1.00 37.44 400 ASN A N 1
ATOM 3098 C CA . ASN A 1 400 ? -31.537 32.076 -22.089 1.00 37.44 400 ASN A CA 1
ATOM 3099 C C . ASN A 1 400 ? -30.699 32.350 -23.353 1.00 37.44 400 ASN A C 1
ATOM 3101 O O . ASN A 1 400 ? -31.120 33.183 -24.148 1.00 37.44 400 ASN A O 1
ATOM 3105 N N . ASP A 1 401 ? -29.552 31.684 -23.555 1.00 38.84 401 ASP A N 1
ATOM 3106 C CA . ASP A 1 401 ? -28.537 32.133 -24.536 1.00 38.84 401 ASP A CA 1
ATOM 3107 C C . ASP A 1 401 ? -28.127 31.085 -25.597 1.00 38.84 401 ASP A C 1
ATOM 3109 O O . ASP A 1 401 ? -27.108 31.225 -26.276 1.00 38.84 401 ASP A O 1
ATOM 3113 N N . THR A 1 402 ? -28.891 29.998 -25.794 1.00 38.16 402 THR A N 1
ATOM 3114 C CA . THR A 1 402 ? -28.742 29.158 -27.007 1.00 38.16 402 THR A CA 1
ATOM 3115 C C . THR A 1 402 ? -30.013 28.385 -27.378 1.00 38.16 402 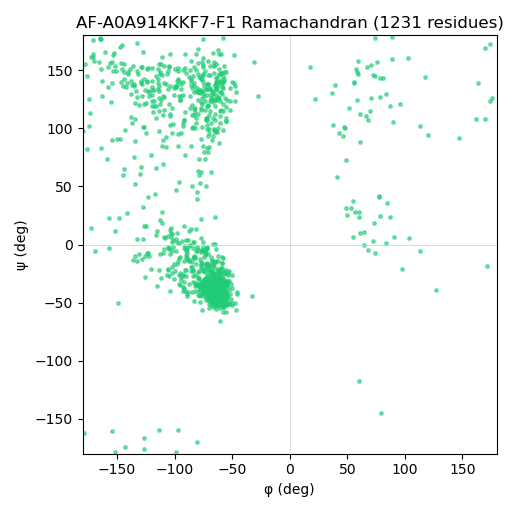THR A C 1
ATOM 3117 O O . THR A 1 402 ? -30.673 27.791 -26.531 1.00 38.16 402 THR A O 1
ATOM 3120 N N . PHE A 1 403 ? -30.310 28.323 -28.680 1.00 41.22 403 PHE A N 1
ATOM 3121 C CA . PHE A 1 403 ? -31.487 27.685 -29.294 1.00 41.22 403 PHE A CA 1
ATOM 3122 C C . PHE A 1 403 ? -31.482 26.130 -29.288 1.00 41.22 403 PHE A C 1
ATOM 3124 O O . PHE A 1 403 ? -31.739 25.508 -30.311 1.00 41.22 403 PHE A O 1
ATOM 3131 N N . THR A 1 404 ? -31.231 25.480 -28.146 1.00 40.59 404 THR A N 1
ATOM 3132 C CA . THR A 1 404 ? -31.601 24.063 -27.890 1.00 40.59 404 THR A CA 1
ATOM 3133 C C . THR A 1 404 ? -31.560 23.758 -26.386 1.00 40.59 404 THR A C 1
ATOM 3135 O O . THR A 1 404 ? -30.500 23.948 -25.783 1.00 40.59 404 THR A O 1
ATOM 3138 N N . PRO A 1 405 ? -32.622 23.200 -25.770 1.00 44.91 405 PRO A N 1
ATOM 3139 C CA . PRO A 1 405 ? -32.539 22.674 -24.409 1.00 44.91 405 PRO A CA 1
ATOM 3140 C C . PRO A 1 405 ? -31.729 21.367 -24.395 1.00 44.91 405 PRO A C 1
ATOM 3142 O O . PRO A 1 405 ? -32.190 20.325 -24.862 1.00 44.91 405 PRO A O 1
ATOM 3145 N N . VAL A 1 406 ? -30.511 21.410 -23.850 1.00 52.47 406 VAL A N 1
ATOM 3146 C CA . VAL A 1 406 ? -29.628 20.237 -23.712 1.00 52.47 406 VAL A CA 1
ATOM 3147 C C . VAL A 1 406 ? -30.078 19.387 -22.515 1.00 52.47 406 VAL A C 1
ATOM 3149 O O . VAL A 1 406 ? -29.467 19.390 -21.453 1.00 52.47 406 VAL A O 1
ATOM 3152 N N . ALA A 1 407 ? -31.196 18.680 -22.686 1.00 60.66 407 ALA A N 1
ATOM 3153 C CA . ALA A 1 407 ? -31.840 17.854 -21.657 1.00 60.66 407 ALA A CA 1
ATOM 3154 C C . ALA A 1 407 ? -31.278 16.416 -21.550 1.00 60.66 407 ALA A C 1
ATOM 3156 O O . ALA A 1 407 ? -31.905 15.558 -20.935 1.00 60.66 407 ALA A O 1
ATOM 3157 N N . LYS A 1 408 ? -30.125 16.139 -22.174 1.00 74.44 408 LYS A N 1
ATOM 3158 C CA . LYS A 1 408 ? -29.421 14.846 -22.141 1.00 74.44 408 LYS A CA 1
ATOM 3159 C C . LYS A 1 408 ? -28.003 15.044 -21.614 1.00 74.44 408 LYS A C 1
ATOM 3161 O O . LYS A 1 408 ? -27.313 15.948 -22.085 1.00 74.44 408 LYS A O 1
ATOM 3166 N N . GLY A 1 409 ? -27.579 14.208 -20.671 1.00 83.69 409 GLY A N 1
ATOM 3167 C CA . GLY A 1 409 ? -26.204 14.169 -20.164 1.00 83.69 409 GLY A CA 1
ATOM 3168 C C . GLY A 1 409 ? -25.363 13.065 -20.793 1.00 83.69 409 GLY A C 1
ATOM 3169 O O . GLY A 1 409 ? -25.847 12.291 -21.618 1.00 83.69 409 GLY A O 1
ATOM 3170 N N . LEU A 1 410 ? -24.109 12.940 -20.354 1.00 85.81 410 LEU A N 1
ATOM 3171 C CA . LEU A 1 410 ? -23.247 11.815 -20.733 1.00 85.81 410 LEU A CA 1
ATOM 3172 C C . LEU A 1 410 ? -23.860 10.456 -20.345 1.00 85.81 410 LEU A C 1
ATOM 3174 O O . LEU A 1 410 ? -23.729 9.493 -21.096 1.00 85.81 410 LEU A O 1
ATOM 3178 N N . ALA A 1 411 ? -24.570 10.387 -19.212 1.00 83.88 411 ALA A N 1
ATOM 3179 C CA . ALA A 1 411 ? -25.247 9.173 -18.744 1.00 83.88 411 ALA A CA 1
ATOM 3180 C C . ALA A 1 411 ? -26.412 8.713 -19.649 1.00 83.88 411 ALA A C 1
ATOM 3182 O O . ALA A 1 411 ? -26.837 7.561 -19.554 1.00 83.88 411 ALA A O 1
ATOM 3183 N N . ASP A 1 412 ? -26.919 9.584 -20.531 1.00 83.69 412 ASP A N 1
ATOM 3184 C CA . ASP A 1 412 ? -28.037 9.279 -21.431 1.00 83.69 412 ASP A CA 1
ATOM 3185 C C . ASP A 1 412 ? -27.627 8.668 -22.775 1.00 83.69 412 ASP A C 1
ATOM 3187 O O . ASP A 1 412 ? -28.499 8.227 -23.530 1.00 83.69 412 ASP A O 1
ATOM 3191 N N . ILE A 1 413 ? -26.328 8.678 -23.078 1.00 85.81 413 ILE A N 1
ATOM 3192 C CA . ILE A 1 413 ? -25.745 8.327 -24.375 1.00 85.81 413 ILE A CA 1
ATOM 3193 C C . ILE A 1 413 ? -25.368 6.839 -24.411 1.00 85.81 413 ILE A C 1
ATOM 3195 O O . ILE A 1 413 ? -24.996 6.240 -23.402 1.00 85.81 413 ILE A O 1
ATOM 3199 N N . GLU A 1 414 ? -25.415 6.242 -25.601 1.00 85.44 414 GLU A N 1
ATOM 3200 C CA . GLU A 1 414 ? -24.912 4.892 -25.860 1.00 85.44 414 GLU A CA 1
ATOM 3201 C C . GLU A 1 414 ? -23.370 4.869 -25.811 1.00 85.44 414 GLU A C 1
ATOM 3203 O O . GLU A 1 414 ? -22.664 5.166 -26.781 1.00 85.44 414 GLU A O 1
ATOM 3208 N N . LEU A 1 415 ? -22.834 4.553 -24.629 1.00 88.56 415 LEU A N 1
ATOM 3209 C CA . LEU A 1 415 ? -21.398 4.470 -24.354 1.00 88.56 415 LEU A CA 1
ATOM 3210 C C . LEU A 1 415 ? -20.876 3.028 -24.458 1.00 88.56 415 LEU A C 1
ATOM 3212 O O . LEU A 1 415 ? -21.511 2.087 -23.979 1.00 88.56 415 LEU A O 1
ATOM 3216 N N . ALA A 1 416 ? -19.675 2.868 -25.021 1.00 90.44 416 ALA A N 1
ATOM 3217 C CA . ALA A 1 416 ? -18.960 1.590 -25.060 1.00 90.44 416 ALA A CA 1
ATOM 3218 C C . ALA A 1 416 ? -18.561 1.114 -23.647 1.00 90.44 416 ALA A C 1
ATOM 3220 O O . ALA A 1 416 ? -18.353 1.935 -22.750 1.00 90.44 416 ALA A O 1
ATOM 3221 N N . GLU A 1 417 ? -18.395 -0.199 -23.445 1.00 90.81 417 GLU A N 1
ATOM 3222 C CA . GLU A 1 417 ? -18.135 -0.782 -22.114 1.00 90.81 417 GLU A CA 1
ATOM 3223 C C . GLU A 1 417 ? -16.910 -0.193 -21.401 1.00 90.81 417 GLU A C 1
ATOM 3225 O O . GLU A 1 417 ? -16.992 0.126 -20.216 1.00 90.81 417 GLU A O 1
ATOM 3230 N N . GLY A 1 418 ? -15.803 0.035 -22.116 1.00 89.00 418 GLY A N 1
ATOM 3231 C CA . GLY A 1 418 ? -14.611 0.674 -21.543 1.00 89.00 418 GLY A CA 1
ATOM 3232 C C . GLY A 1 418 ? -14.888 2.082 -20.997 1.00 89.00 418 GLY A C 1
ATOM 3233 O O . GLY A 1 418 ? -14.355 2.461 -19.958 1.00 89.00 418 GLY A O 1
ATOM 3234 N N . VAL A 1 419 ? -15.793 2.832 -21.635 1.00 92.56 419 VAL A N 1
ATOM 3235 C CA . VAL A 1 419 ? -16.218 4.168 -21.186 1.00 92.56 419 VAL A CA 1
ATOM 3236 C C . VAL A 1 419 ? -17.176 4.064 -19.996 1.00 92.56 419 VAL A C 1
ATOM 3238 O O . VAL A 1 419 ? -17.012 4.807 -19.028 1.00 92.56 419 VAL A O 1
ATOM 3241 N N . LYS A 1 420 ? -18.119 3.104 -20.015 1.00 93.19 420 LYS A N 1
ATOM 3242 C CA . LYS A 1 420 ? -18.979 2.784 -18.859 1.00 93.19 420 LYS A CA 1
ATOM 3243 C C . LYS A 1 420 ? -18.127 2.449 -17.624 1.00 93.19 420 LYS A C 1
ATOM 3245 O O . LYS A 1 420 ? -18.394 2.981 -16.552 1.00 93.19 420 LYS A O 1
ATOM 3250 N N . LEU A 1 421 ? -17.062 1.654 -17.777 1.00 93.44 421 LEU A N 1
ATOM 3251 C CA . LEU A 1 421 ? -16.144 1.281 -16.690 1.00 93.44 421 LEU A CA 1
ATOM 3252 C C . LEU A 1 421 ? -15.427 2.496 -16.078 1.00 93.44 421 LEU A C 1
ATOM 3254 O O . LEU A 1 421 ? -15.410 2.636 -14.857 1.00 93.44 421 LEU A O 1
ATOM 3258 N N . GLN A 1 422 ? -14.885 3.403 -16.899 1.00 93.81 422 GLN A N 1
ATOM 3259 C CA . GLN A 1 422 ? -14.242 4.623 -16.384 1.00 93.81 422 GLN A CA 1
ATOM 3260 C C . GLN A 1 422 ? -15.245 5.571 -15.702 1.00 93.81 422 GLN A C 1
ATOM 3262 O O . GLN A 1 422 ? -14.916 6.190 -14.694 1.00 93.81 422 GLN A O 1
ATOM 3267 N N . LEU A 1 423 ? -16.484 5.658 -16.199 1.00 93.50 423 LEU A N 1
ATOM 3268 C CA . LEU A 1 423 ? -17.531 6.458 -15.557 1.00 93.50 423 LEU A CA 1
ATOM 3269 C C . LEU A 1 423 ? -17.980 5.855 -14.209 1.00 93.50 423 LEU A C 1
ATOM 3271 O O . LEU A 1 423 ? -18.265 6.607 -13.280 1.00 93.50 423 LEU A O 1
ATOM 3275 N N . VAL A 1 424 ? -17.982 4.524 -14.063 1.00 94.75 424 VAL A N 1
ATOM 3276 C CA . VAL A 1 424 ? -18.209 3.858 -12.765 1.00 94.75 424 VAL A CA 1
ATOM 3277 C C . VAL A 1 424 ? -17.064 4.138 -11.784 1.00 94.75 424 VAL A C 1
ATOM 3279 O O . VAL A 1 424 ? -17.357 4.469 -10.640 1.00 94.75 424 VAL A O 1
ATOM 3282 N N . SER A 1 425 ? -15.799 4.101 -12.230 1.00 94.19 425 SER A N 1
ATOM 3283 C CA . SER A 1 425 ? -14.620 4.473 -11.416 1.00 94.19 425 SER A CA 1
ATOM 3284 C C . SER A 1 425 ? -14.759 5.884 -10.829 1.00 94.19 425 SER A C 1
ATOM 3286 O O . SER A 1 425 ? -14.726 6.071 -9.614 1.00 94.19 425 SER A O 1
ATOM 3288 N N . ILE A 1 426 ? -15.062 6.870 -11.682 1.00 94.62 426 ILE A N 1
ATOM 3289 C CA . ILE A 1 426 ? -15.286 8.261 -11.261 1.00 94.62 426 ILE A CA 1
ATOM 3290 C C . ILE A 1 426 ? -16.440 8.351 -10.248 1.00 94.62 426 ILE A C 1
ATOM 3292 O O . ILE A 1 426 ? -16.304 9.003 -9.215 1.00 94.62 426 ILE A O 1
ATOM 3296 N N . LEU A 1 427 ? -17.572 7.680 -10.496 1.00 93.94 427 LEU A N 1
ATOM 3297 C CA . LEU A 1 427 ? -18.706 7.672 -9.562 1.00 93.94 427 LEU A CA 1
ATOM 3298 C C . LEU A 1 427 ? -18.373 6.994 -8.219 1.00 93.94 427 LEU A C 1
ATOM 3300 O O . LEU A 1 427 ? -18.921 7.401 -7.193 1.00 93.94 427 LEU A O 1
ATOM 3304 N N . GLU A 1 428 ? -17.474 6.008 -8.197 1.00 93.25 428 GLU A N 1
ATOM 3305 C CA . GLU A 1 428 ? -16.974 5.381 -6.970 1.00 93.25 428 GLU A CA 1
ATOM 3306 C C . GLU A 1 428 ? -16.077 6.341 -6.169 1.00 93.25 428 GLU A C 1
ATOM 3308 O O . GLU A 1 428 ? -16.328 6.549 -4.980 1.00 93.25 428 GLU A O 1
ATOM 3313 N N . HIS A 1 429 ? -15.132 7.034 -6.812 1.00 93.00 429 HIS A N 1
ATOM 3314 C CA . HIS A 1 429 ? -14.296 8.044 -6.149 1.00 93.00 429 HIS A CA 1
ATOM 3315 C C . HIS A 1 429 ? -15.109 9.249 -5.632 1.00 93.00 429 HIS A C 1
ATOM 3317 O O . HIS A 1 429 ? -14.832 9.775 -4.551 1.00 93.00 429 HIS A O 1
ATOM 3323 N N . LEU A 1 430 ? -16.180 9.649 -6.330 1.00 92.44 430 LEU A N 1
ATOM 3324 C CA . LEU A 1 430 ? -17.138 10.642 -5.819 1.00 92.44 430 LEU A CA 1
ATOM 3325 C C . LEU A 1 430 ? -17.897 10.145 -4.571 1.00 92.44 430 LEU A C 1
ATOM 3327 O O . LEU A 1 430 ? -18.241 10.948 -3.700 1.00 92.44 430 LEU A O 1
ATOM 3331 N N . CYS A 1 431 ? -18.126 8.834 -4.438 1.00 91.50 431 CYS A N 1
ATOM 3332 C CA . CYS A 1 431 ? -18.673 8.250 -3.211 1.00 91.50 431 CYS A CA 1
ATOM 3333 C C . CYS A 1 431 ? -17.638 8.225 -2.070 1.00 91.50 431 CYS A C 1
ATOM 3335 O O . CYS A 1 431 ? -18.011 8.506 -0.932 1.00 91.50 431 CYS A O 1
ATOM 3337 N N . ASP A 1 432 ? -16.351 7.985 -2.349 1.00 91.31 432 ASP A N 1
ATOM 3338 C CA . ASP A 1 432 ? -15.280 8.084 -1.337 1.00 91.31 432 ASP A CA 1
ATOM 3339 C C . ASP A 1 432 ? -15.162 9.502 -0.762 1.00 91.31 432 ASP A C 1
ATOM 3341 O O . ASP A 1 432 ? -15.032 9.678 0.452 1.00 91.31 432 ASP A O 1
ATOM 3345 N N . ILE A 1 433 ? -15.249 10.524 -1.620 1.00 89.06 433 ILE A N 1
ATOM 3346 C CA . ILE A 1 433 ? -15.287 11.935 -1.205 1.00 89.06 433 ILE A CA 1
ATOM 3347 C C . ILE A 1 433 ? -16.515 12.185 -0.312 1.00 89.06 433 ILE A C 1
ATOM 3349 O O . ILE A 1 433 ? -16.378 12.716 0.791 1.00 89.06 433 ILE A O 1
ATOM 3353 N N . GLN A 1 434 ? -17.698 11.716 -0.726 1.00 88.00 434 GLN A N 1
ATOM 3354 C CA . GLN A 1 434 ? -18.935 11.849 0.053 1.00 88.00 434 GLN A CA 1
ATOM 3355 C C . GLN A 1 434 ? -18.855 11.194 1.443 1.00 88.00 434 GLN A C 1
ATOM 3357 O O . GLN A 1 434 ? -19.367 11.738 2.424 1.00 88.00 434 GLN A O 1
ATOM 3362 N N . VAL A 1 435 ? -18.221 10.025 1.547 1.00 88.56 435 VAL A N 1
ATOM 3363 C CA . VAL A 1 435 ? -18.010 9.337 2.828 1.00 88.56 435 VAL A CA 1
ATOM 3364 C C . VAL A 1 435 ? -17.011 10.098 3.699 1.00 88.56 435 VAL A C 1
ATOM 3366 O O . VAL A 1 435 ? -17.278 10.290 4.885 1.00 88.56 435 VAL A O 1
ATOM 3369 N N . ARG A 1 436 ? -15.929 10.637 3.122 1.00 88.81 436 ARG A N 1
ATOM 3370 C CA . ARG A 1 436 ? -14.950 11.453 3.859 1.00 88.81 436 ARG A CA 1
ATOM 3371 C C . ARG A 1 436 ? -15.594 12.679 4.514 1.00 88.81 436 ARG A C 1
ATOM 3373 O O . ARG A 1 436 ? -15.432 12.856 5.719 1.00 88.81 436 ARG A O 1
ATOM 3380 N N . HIS A 1 437 ? -16.405 13.454 3.790 1.00 86.75 437 HIS A N 1
ATOM 3381 C CA . HIS A 1 437 ? -17.106 14.611 4.374 1.00 86.75 437 HIS A CA 1
ATOM 3382 C C . HIS A 1 437 ? -18.098 14.228 5.486 1.00 86.75 437 HIS A C 1
ATOM 3384 O O . HIS A 1 437 ? -18.258 14.974 6.454 1.00 86.75 437 HIS A O 1
ATOM 3390 N N . ARG A 1 438 ? -18.744 13.056 5.403 1.00 87.19 438 ARG A N 1
ATOM 3391 C CA . ARG A 1 438 ? -19.614 12.545 6.481 1.00 87.19 438 ARG A CA 1
ATOM 3392 C C . ARG A 1 438 ? -18.837 12.194 7.746 1.00 87.19 438 ARG A C 1
ATOM 3394 O O . ARG A 1 438 ? -19.341 12.430 8.841 1.00 87.19 438 ARG A O 1
ATOM 3401 N N . ILE A 1 439 ? -17.633 11.644 7.607 1.00 88.00 439 ILE A N 1
ATOM 3402 C CA . ILE A 1 439 ? -16.760 11.296 8.736 1.00 88.00 439 ILE A CA 1
ATOM 3403 C C . ILE A 1 439 ? -16.176 12.564 9.368 1.00 88.00 439 ILE A C 1
ATOM 3405 O O . ILE A 1 439 ? -16.184 12.687 10.588 1.00 88.00 439 ILE A O 1
ATOM 3409 N N . GLU A 1 440 ? -15.767 13.548 8.563 1.00 87.12 440 GLU A N 1
ATOM 3410 C CA . GLU A 1 440 ? -15.349 14.870 9.053 1.00 87.12 440 GLU A CA 1
ATOM 3411 C C . GLU A 1 440 ? -16.475 15.589 9.811 1.00 87.12 440 GLU A C 1
ATOM 3413 O O . GLU A 1 440 ? -16.249 16.108 10.902 1.00 87.12 440 GLU A O 1
ATOM 3418 N N . SER A 1 441 ? -17.705 15.556 9.289 1.00 85.38 441 SER A N 1
ATOM 3419 C CA . SER A 1 441 ? -18.878 16.124 9.965 1.00 85.38 441 SER A CA 1
ATOM 3420 C C . SER A 1 441 ? -19.221 15.393 11.269 1.00 85.38 441 SER A C 1
ATOM 3422 O O . SER A 1 441 ? -19.563 16.021 12.270 1.00 85.38 441 SER A O 1
ATOM 3424 N N . LEU A 1 442 ? -19.071 14.064 11.295 1.00 86.88 442 LEU A N 1
ATOM 3425 C CA . LEU A 1 442 ? -19.215 13.268 12.513 1.00 86.88 442 LEU A CA 1
ATOM 3426 C C . LEU A 1 442 ? -18.123 13.586 13.548 1.00 86.88 442 LEU A C 1
ATOM 3428 O O . LEU A 1 442 ? -18.422 13.623 14.741 1.00 86.88 442 LEU A O 1
ATOM 3432 N N . ALA A 1 443 ? -16.880 13.822 13.120 1.00 86.56 443 ALA A N 1
ATOM 3433 C CA . ALA A 1 443 ? -15.795 14.242 14.002 1.00 86.56 443 ALA A CA 1
ATOM 3434 C C . ALA A 1 443 ? -16.070 15.632 14.601 1.00 86.56 443 ALA A C 1
ATOM 3436 O O . ALA A 1 443 ? -15.973 15.783 15.816 1.00 86.56 443 ALA A O 1
ATOM 3437 N N . ALA A 1 444 ? -16.511 16.597 13.784 1.00 84.56 444 ALA A N 1
ATOM 3438 C CA . ALA A 1 444 ? -16.904 17.935 14.234 1.00 84.56 444 ALA A CA 1
ATOM 3439 C C . ALA A 1 444 ? -18.035 17.890 15.279 1.00 84.56 444 ALA A C 1
ATOM 3441 O O . ALA A 1 444 ? -17.898 18.452 16.365 1.00 84.56 444 ALA A O 1
ATOM 3442 N N . PHE A 1 445 ? -19.119 17.152 14.997 1.00 85.94 445 PHE A N 1
ATOM 3443 C CA . PHE A 1 445 ? -20.206 16.949 15.962 1.00 85.94 445 PHE A CA 1
ATOM 3444 C C . PHE A 1 445 ? -19.713 16.276 17.252 1.00 85.94 445 PHE A C 1
ATOM 3446 O O . PHE A 1 445 ? -20.096 16.680 18.348 1.00 85.94 445 PHE A O 1
ATOM 3453 N N . SER A 1 446 ? -18.852 15.260 17.133 1.00 86.88 446 SER A N 1
ATOM 3454 C CA . SER A 1 446 ? -18.344 14.518 18.292 1.00 86.88 446 SER A CA 1
ATOM 3455 C C . SER A 1 446 ? -17.480 15.384 19.208 1.00 86.88 446 SER A C 1
ATOM 3457 O O . SER A 1 446 ? -17.585 15.235 20.419 1.00 86.88 446 SER A O 1
ATOM 3459 N N . ASP A 1 447 ? -16.654 16.281 18.665 1.00 85.19 447 ASP A N 1
ATOM 3460 C CA . ASP A 1 447 ? -15.784 17.155 19.463 1.00 85.19 447 ASP A CA 1
ATOM 3461 C C . ASP A 1 447 ? -16.602 18.183 20.267 1.00 85.19 447 ASP A C 1
ATOM 3463 O O . ASP A 1 447 ? -16.499 18.245 21.495 1.00 85.19 447 ASP A O 1
ATOM 3467 N N . GLY A 1 448 ? -17.527 18.890 19.603 1.00 84.88 448 GLY A N 1
ATOM 3468 C CA . GLY A 1 448 ? -18.444 19.828 20.262 1.00 84.88 448 GLY A CA 1
ATOM 3469 C C . GLY A 1 448 ? -19.343 19.156 21.308 1.00 84.88 448 GLY A C 1
ATOM 3470 O O . GLY A 1 448 ? -19.448 19.630 22.441 1.00 84.88 448 GLY A O 1
ATOM 3471 N N . PHE A 1 449 ? -19.925 17.997 20.978 1.00 87.00 449 PHE A N 1
ATOM 3472 C CA . PHE A 1 449 ? -20.742 17.224 21.919 1.00 87.00 449 PHE A CA 1
ATOM 3473 C C . PHE A 1 449 ? -19.932 16.738 23.133 1.00 87.00 449 PHE A C 1
ATOM 3475 O O . PHE A 1 449 ? -20.435 16.735 24.257 1.00 87.00 449 PHE A O 1
ATOM 3482 N N . VAL A 1 450 ? -18.663 16.361 22.942 1.00 87.50 450 VAL A N 1
ATOM 3483 C CA . VAL A 1 450 ? -17.760 15.982 24.040 1.00 87.50 450 VAL A CA 1
ATOM 3484 C C . VAL A 1 450 ? -17.431 17.172 24.937 1.00 87.50 450 VAL A C 1
ATOM 3486 O O . VAL A 1 450 ? -17.388 16.993 26.155 1.00 87.50 450 VAL A O 1
ATOM 3489 N N . ALA A 1 451 ? -17.249 18.374 24.386 1.00 86.25 451 ALA A N 1
ATOM 3490 C CA . ALA A 1 451 ? -17.020 19.578 25.180 1.00 86.25 451 ALA A CA 1
ATOM 3491 C C . ALA A 1 451 ? -18.219 19.901 26.098 1.00 86.25 451 ALA A C 1
ATOM 3493 O O . ALA A 1 451 ? -18.035 20.076 27.308 1.00 86.25 451 ALA A O 1
ATOM 3494 N N . GLU A 1 452 ? -19.451 19.891 25.570 1.00 88.69 452 GLU A N 1
ATOM 3495 C CA . GLU A 1 452 ? -20.663 20.086 26.387 1.00 88.69 452 GLU A CA 1
ATOM 3496 C C . GLU A 1 452 ? -20.847 18.957 27.423 1.00 88.69 452 GLU A C 1
ATOM 3498 O O . GLU A 1 452 ? -21.154 19.215 28.591 1.00 88.69 452 GLU A O 1
ATOM 3503 N N . LEU A 1 453 ? -20.590 17.701 27.038 1.00 88.00 453 LEU A N 1
ATOM 3504 C CA . LEU A 1 453 ? -20.689 16.532 27.920 1.00 88.00 453 LEU A CA 1
ATOM 3505 C C . LEU A 1 453 ? -19.676 16.572 29.079 1.00 88.00 453 LEU A C 1
ATOM 3507 O O . LEU A 1 453 ? -20.019 16.217 30.211 1.00 88.00 453 LEU A O 1
ATOM 3511 N N . GLN A 1 454 ? -18.445 17.029 28.830 1.00 87.00 454 GLN A N 1
ATOM 3512 C CA . GLN A 1 454 ? -17.438 17.246 29.875 1.00 87.00 454 GLN A CA 1
ATOM 3513 C C . GLN A 1 454 ? -17.857 18.369 30.835 1.00 87.00 454 GLN A C 1
ATOM 3515 O O . GLN A 1 454 ? -17.670 18.241 32.048 1.00 87.00 454 GLN A O 1
ATOM 3520 N N . GLN A 1 455 ? -18.468 19.445 30.328 1.00 88.69 455 GLN A N 1
ATOM 3521 C CA . GLN A 1 455 ? -18.975 20.535 31.163 1.00 88.69 455 GLN A CA 1
ATOM 3522 C C . GLN A 1 455 ? -20.152 20.079 32.047 1.00 88.69 455 GLN A C 1
ATOM 3524 O O . GLN A 1 455 ? -20.171 20.378 33.245 1.00 88.69 455 GLN A O 1
ATOM 3529 N N . ASP A 1 456 ? -21.087 19.294 31.500 1.00 89.12 456 ASP A N 1
ATOM 3530 C CA . ASP A 1 456 ? -22.182 18.666 32.252 1.00 89.12 456 ASP A CA 1
ATOM 3531 C C . ASP A 1 456 ? -21.665 17.711 33.341 1.00 89.12 456 ASP A C 1
ATOM 3533 O O . ASP A 1 456 ? -22.092 17.792 34.496 1.00 89.12 456 ASP A O 1
ATOM 3537 N N . GLN A 1 457 ? -20.698 16.850 33.013 1.00 87.19 457 GLN A N 1
ATOM 3538 C CA . GLN A 1 457 ? -20.086 15.946 33.986 1.00 87.19 457 GLN A CA 1
ATOM 3539 C C . GLN A 1 457 ? -19.335 16.711 35.093 1.00 87.19 457 GLN A C 1
ATOM 3541 O O . GLN A 1 457 ? -19.444 16.354 36.269 1.00 87.19 457 GLN A O 1
ATOM 3546 N N . CYS A 1 458 ? -18.613 17.783 34.753 1.00 87.12 458 CYS A N 1
ATOM 3547 C CA . CYS A 1 458 ? -17.933 18.638 35.728 1.00 87.12 458 CYS A CA 1
ATOM 3548 C C . CYS A 1 458 ? -18.934 19.320 36.680 1.00 87.12 458 CYS A C 1
ATOM 3550 O O . CYS A 1 458 ? -18.742 19.304 37.898 1.00 87.12 458 CYS A O 1
ATOM 3552 N N . ARG A 1 459 ? -20.056 19.831 36.150 1.00 88.62 459 ARG A N 1
ATOM 3553 C CA . ARG A 1 459 ? -21.173 20.368 36.946 1.00 88.62 459 ARG A CA 1
ATOM 3554 C C . ARG A 1 459 ? -21.726 19.323 37.920 1.00 88.62 459 ARG A C 1
ATOM 3556 O O . ARG A 1 459 ? -21.792 19.602 39.116 1.00 88.62 459 ARG A O 1
ATOM 3563 N N . ARG A 1 460 ? -22.059 18.118 37.440 1.00 87.06 460 ARG A N 1
ATOM 3564 C CA . ARG A 1 460 ? -22.598 17.031 38.281 1.00 87.06 460 ARG A CA 1
ATOM 3565 C C . ARG A 1 460 ? -21.603 16.574 39.356 1.00 87.06 460 ARG A C 1
ATOM 3567 O O . ARG A 1 460 ? -21.999 16.320 40.492 1.00 87.06 460 ARG A O 1
ATOM 3574 N N . TYR A 1 461 ? -20.303 16.551 39.050 1.00 87.81 461 TYR A N 1
ATOM 3575 C CA . TYR A 1 461 ? -19.249 16.291 40.039 1.00 87.81 461 TYR A CA 1
ATOM 3576 C C . TYR A 1 461 ? -19.195 17.364 41.140 1.00 87.81 461 TYR A C 1
ATOM 3578 O O . TYR A 1 461 ? -19.049 17.039 42.320 1.00 87.81 461 TYR A O 1
ATOM 3586 N N . LEU A 1 462 ? -19.333 18.643 40.772 1.00 87.69 462 LEU A N 1
ATOM 3587 C CA . LEU A 1 462 ? -19.355 19.755 41.724 1.00 87.69 462 LEU A CA 1
ATOM 3588 C C . LEU A 1 462 ? -20.609 19.744 42.608 1.00 87.69 462 LEU A C 1
ATOM 3590 O O . LEU A 1 462 ? -20.466 19.965 43.808 1.00 87.69 462 LEU A O 1
ATOM 3594 N N . GLU A 1 463 ? -21.792 19.425 42.069 1.00 86.00 463 GLU A N 1
ATOM 3595 C CA . GLU A 1 463 ? -23.010 19.214 42.871 1.00 86.00 463 GLU A CA 1
ATOM 3596 C C . GLU A 1 463 ? -22.810 18.104 43.908 1.00 86.00 463 GLU A C 1
ATOM 3598 O O . GLU A 1 463 ? -22.964 18.347 45.103 1.00 86.00 463 GLU A O 1
ATOM 3603 N N . ILE A 1 464 ? -22.368 16.916 43.476 1.00 86.31 464 ILE A N 1
ATOM 3604 C CA . ILE A 1 464 ? -22.127 15.760 44.359 1.00 86.31 464 ILE A CA 1
ATOM 3605 C C . ILE A 1 464 ? -21.095 16.081 45.456 1.00 86.31 464 ILE A C 1
ATOM 3607 O O . ILE A 1 464 ? -21.194 15.565 46.568 1.00 86.31 464 ILE A O 1
ATOM 3611 N N . LYS A 1 465 ? -20.114 16.945 45.168 1.00 84.75 465 LYS A N 1
ATOM 3612 C CA . LYS A 1 465 ? -19.110 17.423 46.134 1.00 84.75 465 LYS A CA 1
ATOM 3613 C C . LYS A 1 465 ? -19.662 18.465 47.123 1.00 84.75 465 LYS A C 1
ATOM 3615 O O . LYS A 1 465 ? -19.068 18.649 48.184 1.00 84.75 465 LYS A O 1
ATOM 3620 N N . GLN A 1 466 ? -20.744 19.166 46.780 1.00 85.56 466 GLN A N 1
ATOM 3621 C CA . GLN A 1 466 ? -21.362 20.222 47.597 1.00 85.56 466 GLN A CA 1
ATOM 3622 C C . GLN A 1 466 ? -22.574 19.737 48.412 1.00 85.56 466 GLN A C 1
ATOM 3624 O O . GLN A 1 466 ? -22.962 20.407 49.367 1.00 85.56 466 GLN A O 1
ATOM 3629 N N . THR A 1 467 ? -23.157 18.584 48.076 1.00 84.31 467 THR A N 1
ATOM 3630 C CA . THR A 1 467 ? -24.306 17.993 48.780 1.00 84.31 467 THR A CA 1
ATOM 3631 C C . THR A 1 467 ? -23.901 16.874 49.742 1.00 84.31 467 THR A C 1
ATOM 3633 O O . THR A 1 467 ? -23.178 15.956 49.357 1.00 84.31 467 THR A O 1
ATOM 3636 N N . GLU A 1 468 ? -24.438 16.874 50.965 1.00 76.69 468 GLU A N 1
ATOM 3637 C CA . GLU A 1 468 ? -24.374 15.701 51.850 1.00 76.69 468 GLU A CA 1
ATOM 3638 C C . GLU A 1 468 ? -25.457 14.686 51.447 1.00 76.69 468 GLU A C 1
ATOM 3640 O O . GLU A 1 468 ? -26.636 15.028 51.369 1.00 76.69 468 GLU A O 1
ATOM 3645 N N . MET A 1 469 ? -25.063 13.438 51.165 1.00 80.75 469 MET A N 1
ATOM 3646 C CA . MET A 1 469 ? -25.943 12.408 50.590 1.00 80.75 469 MET A CA 1
ATOM 3647 C C . MET A 1 469 ? -25.829 11.067 51.340 1.00 80.75 469 MET A C 1
ATOM 3649 O O . MET A 1 469 ? -24.736 10.726 51.808 1.00 80.75 469 MET A O 1
ATOM 3653 N N . PRO A 1 470 ? -26.899 10.248 51.414 1.00 84.00 470 PRO A N 1
ATOM 3654 C CA . PRO A 1 470 ? -26.835 8.907 51.995 1.00 84.00 470 PRO A CA 1
ATOM 3655 C C . PRO A 1 470 ? -25.832 7.987 51.265 1.00 84.00 470 PRO A C 1
ATOM 3657 O O . PRO A 1 470 ? -25.719 8.066 50.039 1.00 84.00 470 PRO A O 1
ATOM 3660 N N . PRO A 1 471 ? -25.152 7.043 51.953 1.00 81.62 471 PRO A N 1
ATOM 3661 C CA . PRO A 1 471 ? -24.112 6.207 51.337 1.00 81.62 471 PRO A CA 1
ATOM 3662 C C . PRO A 1 471 ? -24.555 5.390 50.111 1.00 81.62 471 PRO A C 1
ATOM 3664 O O . PRO A 1 471 ? -23.761 5.206 49.191 1.00 81.62 471 PRO A O 1
ATOM 3667 N N . ALA A 1 472 ? -25.809 4.924 50.074 1.00 81.75 472 ALA A N 1
ATOM 3668 C CA . ALA A 1 472 ? -26.359 4.188 48.932 1.00 81.75 472 ALA A CA 1
ATOM 3669 C C . ALA A 1 472 ? -26.532 5.086 47.693 1.00 81.75 472 ALA A C 1
ATOM 3671 O O . ALA A 1 472 ? -26.116 4.726 46.592 1.00 81.75 472 ALA A O 1
ATOM 3672 N N . GLU A 1 473 ? -27.064 6.296 47.879 1.00 79.62 473 GLU A N 1
ATOM 3673 C CA . GLU A 1 473 ? -27.203 7.276 46.802 1.00 79.62 473 GLU A CA 1
ATOM 3674 C C . GLU A 1 473 ? -25.834 7.784 46.332 1.00 79.62 473 GLU A C 1
ATOM 3676 O O . GLU A 1 473 ? -25.579 7.858 45.130 1.00 79.62 473 GLU A O 1
ATOM 3681 N N . ALA A 1 474 ? -24.908 8.034 47.262 1.00 80.50 474 ALA A N 1
ATOM 3682 C CA . ALA A 1 474 ? -23.524 8.359 46.939 1.00 80.50 474 ALA A CA 1
ATOM 3683 C C . ALA A 1 474 ? -22.839 7.239 46.139 1.00 80.50 474 ALA A C 1
ATOM 3685 O O . ALA A 1 474 ? -22.097 7.533 45.201 1.00 80.50 474 ALA A O 1
ATOM 3686 N N . ALA A 1 475 ? -23.106 5.964 46.441 1.00 81.25 475 ALA A N 1
ATOM 3687 C CA . ALA A 1 475 ? -22.597 4.840 45.658 1.00 81.25 475 ALA A CA 1
ATOM 3688 C C . ALA A 1 475 ? -23.165 4.814 44.227 1.00 81.25 475 ALA A C 1
ATOM 3690 O O . ALA A 1 475 ? -22.388 4.629 43.290 1.00 81.25 475 ALA A O 1
ATOM 3691 N N . LYS A 1 476 ? -24.473 5.058 44.049 1.00 79.75 476 LYS A N 1
ATOM 3692 C CA . LYS A 1 476 ? -25.124 5.096 42.727 1.00 79.75 476 LYS A CA 1
ATOM 3693 C C . LYS A 1 476 ? -24.664 6.306 41.901 1.00 79.75 476 LYS A C 1
ATOM 3695 O O . LYS A 1 476 ? -24.152 6.120 40.800 1.00 79.75 476 LYS A O 1
ATOM 3700 N N . ARG A 1 477 ? -24.727 7.526 42.455 1.00 79.50 477 ARG A N 1
ATOM 3701 C CA . ARG A 1 477 ? -24.312 8.767 41.769 1.00 79.50 477 ARG A CA 1
ATOM 3702 C C . ARG A 1 477 ? -22.816 8.801 41.434 1.00 79.50 477 ARG A C 1
ATOM 3704 O O . ARG A 1 477 ? -22.453 9.205 40.340 1.00 79.50 477 ARG A O 1
ATOM 3711 N N . THR A 1 478 ? -21.927 8.342 42.324 1.00 84.38 478 THR A N 1
ATOM 3712 C CA . THR A 1 478 ? -20.474 8.387 42.037 1.00 84.38 478 THR A CA 1
ATOM 3713 C C . THR A 1 478 ? -19.966 7.257 41.136 1.00 84.38 478 THR A C 1
ATOM 3715 O O . THR A 1 478 ? -18.781 7.253 40.805 1.00 84.38 478 THR A O 1
ATOM 3718 N N . LYS A 1 479 ? -20.819 6.309 40.719 1.00 82.56 479 LYS A N 1
ATOM 3719 C CA . LYS A 1 479 ? -20.438 5.156 39.882 1.00 82.56 479 LYS A CA 1
ATOM 3720 C C . LYS A 1 479 ? -19.751 5.602 38.581 1.00 82.56 479 LYS A C 1
ATOM 3722 O O . LYS A 1 479 ? -18.704 5.062 38.241 1.00 82.56 479 LYS A O 1
ATOM 3727 N N . GLU A 1 480 ? -20.242 6.665 37.936 1.00 80.50 480 GLU A N 1
ATOM 3728 C CA . GLU A 1 480 ? -19.667 7.202 36.687 1.00 80.50 480 GLU A CA 1
ATOM 3729 C C . GLU A 1 480 ? -18.220 7.718 36.808 1.00 80.50 480 GLU A C 1
ATOM 3731 O O . GLU A 1 480 ? -17.484 7.678 35.827 1.00 80.50 480 GLU A O 1
ATOM 3736 N N . PHE A 1 481 ? -17.791 8.169 37.994 1.00 84.44 481 PHE A N 1
ATOM 3737 C CA . PHE A 1 481 ? -16.430 8.676 38.244 1.00 84.44 481 PHE A CA 1
ATOM 3738 C C . PHE A 1 481 ? -15.453 7.572 38.681 1.00 84.44 481 PHE A C 1
ATOM 3740 O O . PHE A 1 481 ? -14.271 7.840 38.894 1.00 84.44 481 PHE A O 1
ATOM 3747 N N . ARG A 1 482 ? -15.949 6.340 38.859 1.00 85.62 482 ARG A N 1
ATOM 3748 C CA . ARG A 1 482 ? -15.156 5.145 39.198 1.00 85.62 482 ARG A CA 1
ATOM 3749 C C . ARG A 1 482 ? -14.891 4.265 37.975 1.00 85.62 482 ARG A C 1
ATOM 3751 O O . ARG A 1 482 ? -13.884 3.565 37.948 1.00 85.62 482 ARG A O 1
ATOM 3758 N N . CYS A 1 483 ? -15.800 4.282 37.000 1.00 82.00 483 CYS A N 1
ATOM 3759 C CA . CYS A 1 483 ? -15.664 3.567 35.734 1.00 82.00 483 CYS A CA 1
ATOM 3760 C C . CYS A 1 483 ? -14.455 4.084 34.925 1.00 82.00 483 CYS A C 1
ATOM 3762 O O . CYS A 1 483 ? -14.210 5.293 34.909 1.00 82.00 483 CYS A O 1
ATOM 3764 N N . PRO A 1 484 ? -13.726 3.219 34.193 1.00 86.12 484 PRO A N 1
ATOM 3765 C CA . PRO A 1 484 ? -12.734 3.666 33.216 1.00 86.12 484 PRO A CA 1
ATOM 3766 C C . PRO A 1 484 ? -13.414 4.439 32.064 1.00 86.12 484 PRO A C 1
ATOM 3768 O O . PRO A 1 484 ? -14.582 4.164 31.771 1.00 86.12 484 PRO A O 1
ATOM 3771 N N . PRO A 1 485 ? -12.704 5.337 31.345 1.00 82.44 485 PRO A N 1
ATOM 3772 C CA . PRO A 1 485 ? -13.301 6.228 30.337 1.00 82.44 485 PRO A CA 1
ATOM 3773 C C . PRO A 1 485 ? -14.175 5.532 29.281 1.00 82.44 485 PRO A C 1
ATOM 3775 O O . PRO A 1 485 ? -15.198 6.068 28.864 1.00 82.44 485 PRO A O 1
ATOM 3778 N N . LYS A 1 486 ? -13.826 4.298 28.894 1.00 81.38 486 LYS A N 1
ATOM 3779 C CA . LYS A 1 486 ? -14.604 3.475 27.954 1.00 81.38 486 LYS A CA 1
ATOM 3780 C C . LYS A 1 486 ? -15.990 3.084 28.484 1.00 81.38 486 LYS A C 1
ATOM 3782 O O . LYS A 1 486 ? -16.990 3.263 27.792 1.00 81.38 486 LYS A O 1
ATOM 3787 N N . GLU A 1 487 ? -16.059 2.572 29.711 1.00 83.56 487 GLU A N 1
ATOM 3788 C CA . GLU A 1 487 ? -17.322 2.190 30.360 1.00 83.56 487 GLU A CA 1
ATOM 3789 C C . GLU A 1 487 ? -18.123 3.434 30.781 1.00 83.56 487 GLU A C 1
ATOM 3791 O O . GLU A 1 487 ? -19.346 3.476 30.648 1.00 83.56 487 GLU A O 1
ATOM 3796 N N . GLN A 1 488 ? -17.424 4.482 31.223 1.00 85.25 488 GLN A N 1
ATOM 3797 C CA . GLN A 1 488 ? -17.995 5.792 31.523 1.00 85.25 488 GLN A CA 1
ATOM 3798 C C . GLN A 1 488 ? -18.706 6.388 30.297 1.00 85.25 488 GLN A C 1
ATOM 3800 O O . GLN A 1 488 ? -19.869 6.775 30.401 1.00 85.25 488 GLN A O 1
ATOM 3805 N N . MET A 1 489 ? -18.057 6.401 29.128 1.00 83.38 489 MET A N 1
ATOM 3806 C CA . MET A 1 489 ? -18.655 6.894 27.885 1.00 83.38 489 MET A CA 1
ATOM 3807 C C . MET A 1 489 ? -19.849 6.037 27.445 1.00 83.38 489 MET A C 1
ATOM 3809 O O . MET A 1 489 ? -20.899 6.579 27.111 1.00 83.38 489 MET A O 1
ATOM 3813 N N . TYR A 1 490 ? -19.746 4.707 27.540 1.00 82.75 490 TYR A N 1
ATOM 3814 C CA . TYR A 1 490 ? -20.878 3.813 27.272 1.00 82.75 490 TYR A CA 1
ATOM 3815 C C . TYR A 1 490 ? -22.092 4.118 28.174 1.00 82.75 490 TYR A C 1
ATOM 3817 O O . TYR A 1 490 ? -23.211 4.213 27.673 1.00 82.75 490 TYR A O 1
ATOM 3825 N N . ARG A 1 491 ? -21.884 4.364 29.481 1.00 80.94 491 ARG A N 1
ATOM 3826 C CA . ARG A 1 491 ? -22.946 4.802 30.410 1.00 80.94 491 ARG A CA 1
ATOM 3827 C C . ARG A 1 491 ? -23.548 6.151 30.001 1.00 80.94 491 ARG A C 1
ATOM 3829 O O . ARG A 1 491 ? -24.769 6.271 29.961 1.00 80.94 491 ARG A O 1
ATOM 3836 N N . LEU A 1 492 ? -22.714 7.157 29.726 1.00 81.88 492 LEU A N 1
ATOM 3837 C CA . LEU A 1 492 ? -23.152 8.522 29.390 1.00 81.88 492 LEU A CA 1
ATOM 3838 C C . LEU A 1 492 ? -23.958 8.586 28.084 1.00 81.88 492 LEU A C 1
ATOM 3840 O O . LEU A 1 492 ? -24.840 9.432 27.941 1.00 81.88 492 LEU A O 1
ATOM 3844 N N . LEU A 1 493 ? -23.678 7.680 27.147 1.00 81.06 493 LEU A N 1
ATOM 3845 C CA . LEU A 1 493 ? -24.366 7.596 25.864 1.00 81.06 493 LEU A CA 1
ATOM 3846 C C . LEU A 1 493 ? -25.602 6.678 25.887 1.00 81.06 493 LEU A C 1
ATOM 3848 O O . LEU A 1 493 ? -26.304 6.623 24.876 1.00 81.06 493 LEU A O 1
ATOM 3852 N N . ASN A 1 494 ? -25.929 5.980 26.984 1.00 77.19 494 ASN A N 1
ATOM 3853 C CA . ASN A 1 494 ? -27.018 4.983 27.036 1.00 77.19 494 ASN A CA 1
ATOM 3854 C C . ASN A 1 494 ? -28.440 5.579 27.209 1.00 77.19 494 ASN A C 1
ATOM 3856 O O . ASN A 1 494 ? -29.294 5.062 27.927 1.00 77.19 494 ASN A O 1
ATOM 3860 N N . CYS A 1 495 ? -28.705 6.698 26.538 1.00 67.69 495 CYS A N 1
ATOM 3861 C CA . CYS A 1 495 ? -29.981 7.411 26.498 1.00 67.69 495 CYS A CA 1
ATOM 3862 C C . CYS A 1 495 ? -31.152 6.499 26.035 1.00 67.69 495 CYS A C 1
ATOM 3864 O O . CYS A 1 495 ? -31.246 6.169 24.844 1.00 67.69 495 CYS A O 1
ATOM 3866 N N . LYS A 1 496 ? -32.069 6.124 26.946 1.00 59.84 496 LYS A N 1
ATOM 3867 C CA . LYS A 1 496 ? -33.269 5.294 26.664 1.00 59.84 496 LYS A CA 1
ATOM 3868 C C . LYS A 1 496 ? -34.159 5.920 25.587 1.00 59.84 496 LYS A C 1
ATOM 3870 O O . LYS A 1 496 ? -34.297 7.137 25.555 1.00 59.84 496 LYS A O 1
ATOM 3875 N N . VAL A 1 497 ? -34.768 5.134 24.700 1.00 55.31 497 VAL A N 1
ATOM 3876 C CA . VAL A 1 497 ? -35.749 5.662 23.728 1.00 55.31 497 VAL A CA 1
ATOM 3877 C C . VAL A 1 497 ? -36.956 6.239 24.482 1.00 55.31 497 VAL A C 1
ATOM 3879 O O . VAL A 1 497 ? -37.440 5.616 25.423 1.00 55.31 497 VAL A O 1
ATOM 3882 N N . LYS A 1 498 ? -37.424 7.430 24.087 1.00 52.19 498 LYS A N 1
ATOM 3883 C CA . LYS A 1 498 ? -38.723 7.956 24.526 1.00 52.19 498 LYS A CA 1
ATOM 3884 C C . LYS A 1 498 ? -39.803 7.148 23.803 1.00 52.19 498 LYS A C 1
ATOM 3886 O O . LYS A 1 498 ? -39.946 7.278 22.592 1.00 52.19 498 LYS A O 1
ATOM 3891 N N . GLU A 1 499 ? -40.496 6.270 24.522 1.00 43.38 499 GLU A N 1
ATOM 3892 C CA . GLU A 1 499 ? -41.702 5.612 24.013 1.00 43.38 499 GLU A CA 1
ATOM 3893 C C . GLU A 1 499 ? -42.891 6.560 24.201 1.00 43.38 499 GLU A C 1
ATOM 3895 O O . GLU A 1 499 ? -43.425 6.706 25.303 1.00 43.38 499 GLU A O 1
ATOM 3900 N N . ASP A 1 500 ? -43.273 7.245 23.124 1.00 39.44 500 ASP A N 1
ATOM 3901 C CA . ASP A 1 500 ? -44.355 8.226 23.147 1.00 39.44 500 ASP A CA 1
ATOM 3902 C C . ASP A 1 500 ? -45.704 7.554 23.460 1.00 39.44 500 ASP A C 1
ATOM 3904 O O . ASP A 1 500 ? -46.290 6.862 22.629 1.00 39.44 500 ASP A O 1
ATOM 3908 N N . GLY A 1 501 ? -46.207 7.781 24.679 1.00 44.47 501 GLY A N 1
ATOM 3909 C CA . GLY A 1 501 ? -47.542 7.362 25.125 1.00 44.47 501 GLY A CA 1
ATOM 3910 C C . GLY A 1 501 ? -47.585 6.292 26.223 1.00 44.47 501 GLY A C 1
ATOM 3911 O O . GLY A 1 501 ? -48.668 6.018 26.741 1.00 44.47 501 GLY A O 1
ATOM 3912 N N . ALA A 1 502 ? -46.451 5.712 26.632 1.00 34.47 502 ALA A N 1
ATOM 3913 C CA . ALA A 1 502 ? -46.427 4.737 27.724 1.00 34.47 502 ALA A CA 1
ATOM 3914 C C . ALA A 1 502 ? -46.674 5.411 29.093 1.00 34.47 502 ALA A C 1
ATOM 3916 O O . ALA A 1 502 ? -45.824 6.130 29.624 1.00 34.47 502 ALA A O 1
ATOM 3917 N N . MET A 1 503 ? -47.849 5.167 29.683 1.00 36.81 503 MET A N 1
ATOM 3918 C CA . MET A 1 503 ? -48.185 5.614 31.040 1.00 36.81 503 MET A CA 1
ATOM 3919 C C . MET A 1 503 ? -47.200 5.000 32.047 1.00 36.81 503 MET A C 1
ATOM 3921 O O . MET A 1 503 ? -47.091 3.777 32.130 1.00 36.81 503 MET A O 1
ATOM 3925 N N . ARG A 1 504 ? -46.504 5.833 32.837 1.00 35.59 504 ARG A N 1
ATOM 3926 C CA . ARG A 1 504 ? -45.613 5.359 33.910 1.00 35.59 504 ARG A CA 1
ATOM 3927 C C . ARG A 1 504 ? -46.418 4.675 35.015 1.00 35.59 504 ARG A C 1
ATOM 3929 O O . ARG A 1 504 ? -46.858 5.326 35.961 1.00 35.59 504 ARG A O 1
ATOM 3936 N N . TYR A 1 505 ? -46.544 3.358 34.922 1.00 39.00 505 TYR A N 1
ATOM 3937 C CA . TYR A 1 505 ? -46.679 2.530 36.111 1.00 39.00 505 TYR A CA 1
ATOM 3938 C C . TYR A 1 505 ? -45.344 2.545 36.860 1.00 39.00 505 TYR A C 1
ATOM 3940 O O . TYR A 1 505 ? -44.278 2.462 36.249 1.00 39.00 505 TYR A O 1
ATOM 3948 N N . ILE A 1 506 ? -45.417 2.727 38.176 1.00 44.56 506 ILE A N 1
ATOM 3949 C CA . ILE A 1 506 ? -44.269 2.603 39.071 1.00 44.56 506 ILE A CA 1
ATOM 3950 C C . ILE A 1 506 ? -44.128 1.110 39.357 1.00 44.56 506 ILE A C 1
ATOM 3952 O O . ILE A 1 506 ? -45.034 0.523 39.945 1.00 44.56 506 ILE A O 1
ATOM 3956 N N . ASP A 1 507 ? -43.029 0.520 38.900 1.00 34.91 507 ASP A N 1
ATOM 3957 C CA . ASP A 1 507 ? -42.662 -0.868 39.171 1.00 34.91 507 ASP A CA 1
ATOM 3958 C C . ASP A 1 507 ? -41.226 -0.842 39.718 1.00 34.91 507 ASP A C 1
ATOM 3960 O O . ASP A 1 507 ? -40.269 -0.573 38.989 1.00 34.91 507 ASP A O 1
ATOM 3964 N N . ASP A 1 508 ? -41.095 -0.964 41.042 1.00 42.31 508 ASP A N 1
ATOM 3965 C CA . ASP A 1 508 ? -39.905 -0.532 41.798 1.00 42.31 508 ASP A CA 1
ATOM 3966 C C . ASP A 1 508 ? -38.751 -1.566 41.820 1.00 42.31 508 ASP A C 1
ATOM 3968 O O . ASP A 1 508 ? -37.718 -1.323 42.444 1.00 42.31 508 ASP A O 1
ATOM 3972 N N . GLU A 1 509 ? -38.885 -2.713 41.138 1.00 40.19 509 GLU A N 1
ATOM 3973 C CA . GLU A 1 509 ? -37.942 -3.849 41.233 1.00 40.19 509 GLU A CA 1
ATOM 3974 C C . GLU A 1 509 ? -37.089 -4.114 39.969 1.00 40.19 509 GLU A C 1
ATOM 3976 O O . GLU A 1 509 ? -36.614 -5.229 39.744 1.00 40.19 509 GLU A O 1
ATOM 3981 N N . ALA A 1 510 ? -36.806 -3.080 39.168 1.00 41.16 510 ALA A N 1
ATOM 3982 C CA . ALA A 1 510 ? -35.784 -3.133 38.114 1.00 41.16 510 ALA A CA 1
ATOM 3983 C C . ALA A 1 510 ? -34.768 -1.985 38.253 1.00 41.16 510 ALA A C 1
ATOM 3985 O O . ALA A 1 510 ? -35.015 -0.853 37.837 1.00 41.16 510 ALA A O 1
ATOM 3986 N N . ASP A 1 511 ? -33.588 -2.284 38.811 1.00 47.03 511 ASP A N 1
ATOM 3987 C CA . ASP A 1 511 ? -32.508 -1.314 39.067 1.00 47.03 511 ASP A CA 1
ATOM 3988 C C . ASP A 1 511 ? -31.713 -0.970 37.781 1.00 47.03 511 ASP A C 1
ATOM 3990 O O . ASP A 1 511 ? -30.490 -1.104 37.699 1.00 47.03 511 ASP A O 1
ATOM 3994 N N . GLU A 1 512 ? -32.429 -0.566 36.727 1.00 49.41 512 GLU A N 1
ATOM 3995 C CA . GLU A 1 512 ? -31.840 -0.175 35.448 1.00 49.41 512 GLU A CA 1
ATOM 3996 C C . GLU A 1 512 ? -31.023 1.120 35.597 1.00 49.41 512 GLU A C 1
ATOM 3998 O O . GLU A 1 512 ? -31.539 2.169 35.989 1.00 49.41 512 GLU A O 1
ATOM 4003 N N . ASP A 1 513 ? -29.734 1.054 35.242 1.00 55.81 513 ASP A N 1
ATOM 4004 C CA . ASP A 1 513 ? -28.783 2.174 35.250 1.00 55.81 513 ASP A CA 1
ATOM 4005 C C . ASP A 1 513 ? -29.243 3.295 34.287 1.00 55.81 513 ASP A C 1
ATOM 4007 O O . ASP A 1 513 ? -28.885 3.333 33.106 1.00 55.81 513 ASP A O 1
ATOM 4011 N N . GLN A 1 514 ? -30.079 4.209 34.787 1.00 62.41 514 GLN A N 1
ATOM 4012 C CA . GLN A 1 514 ? -30.619 5.325 34.015 1.00 62.41 514 GLN A CA 1
ATOM 4013 C C . GLN A 1 514 ? -29.499 6.280 33.572 1.00 62.41 514 GLN A C 1
ATOM 4015 O O . GLN A 1 514 ? -28.624 6.652 34.355 1.00 62.41 514 GLN A O 1
ATOM 4020 N N . CYS A 1 515 ? -29.542 6.684 32.299 1.00 71.31 515 CYS A N 1
ATOM 4021 C CA . CYS A 1 515 ? -28.556 7.570 31.683 1.00 71.31 515 CYS A CA 1
ATOM 4022 C C . CYS A 1 515 ? -28.471 8.911 32.448 1.00 71.31 515 CYS A C 1
ATOM 4024 O O . CYS A 1 515 ? -29.491 9.594 32.540 1.00 71.31 515 CYS A O 1
ATOM 4026 N N . PRO A 1 516 ? -27.302 9.304 32.999 1.00 73.38 516 PRO A N 1
ATOM 4027 C CA . PRO A 1 516 ? -27.193 10.457 33.900 1.00 73.38 516 PRO A CA 1
ATOM 4028 C C . PRO A 1 516 ? -26.941 11.796 33.179 1.00 73.38 516 PRO A C 1
ATOM 4030 O O . PRO A 1 516 ? -26.732 12.816 33.831 1.00 73.38 516 PRO A O 1
ATOM 4033 N N . THR A 1 517 ? -26.920 11.799 31.844 1.00 79.12 517 THR A N 1
ATOM 4034 C CA . THR A 1 517 ? -26.766 12.998 31.007 1.00 79.12 517 THR A CA 1
ATOM 4035 C C . THR A 1 517 ? -28.055 13.812 30.942 1.00 79.12 517 THR A C 1
ATOM 4037 O O . THR A 1 517 ? -29.148 13.249 30.863 1.00 79.12 517 THR A O 1
ATOM 4040 N N . SER A 1 518 ? -27.935 15.145 30.936 1.00 82.38 518 SER A N 1
ATOM 4041 C CA . SER A 1 518 ? -29.102 16.035 30.824 1.00 82.38 518 SER A CA 1
ATOM 4042 C C . SER A 1 518 ? -29.922 15.783 29.549 1.00 82.38 518 SER A C 1
ATOM 4044 O O . SER A 1 518 ? -29.355 15.478 28.497 1.00 82.38 518 SER A O 1
ATOM 4046 N N . ASP A 1 519 ? -31.249 15.934 29.628 1.00 82.56 519 ASP A N 1
ATOM 4047 C CA . ASP A 1 519 ? -32.164 15.608 28.522 1.00 82.56 519 ASP A CA 1
ATOM 4048 C C . ASP A 1 519 ? -31.846 16.383 27.230 1.00 82.56 519 ASP A C 1
ATOM 4050 O O . ASP A 1 519 ? -31.926 15.809 26.147 1.00 82.56 519 ASP A O 1
ATOM 4054 N N . ASN A 1 520 ? -31.374 17.633 27.334 1.00 86.00 520 ASN A N 1
ATOM 4055 C CA . ASN A 1 520 ? -30.933 18.437 26.187 1.00 86.00 520 ASN A CA 1
ATOM 4056 C C . ASN A 1 520 ? -29.840 17.727 25.364 1.00 86.00 520 ASN A C 1
ATOM 4058 O O . ASN A 1 520 ? -29.951 17.643 24.143 1.00 86.00 520 ASN A O 1
ATOM 4062 N N . LEU A 1 521 ? -28.816 17.172 26.027 1.00 84.62 521 LEU A N 1
ATOM 4063 C CA . LEU A 1 521 ? -27.741 16.412 25.371 1.00 84.62 521 LEU A CA 1
ATOM 4064 C C . LEU A 1 521 ? -28.272 15.093 24.788 1.00 84.62 521 LEU A C 1
ATOM 4066 O O . LEU A 1 521 ? -27.843 14.656 23.720 1.00 84.62 521 LEU A O 1
ATOM 4070 N N . GLN A 1 522 ? -29.228 14.449 25.468 1.00 83.81 522 GLN A N 1
ATOM 4071 C CA . GLN A 1 522 ? -29.860 13.234 24.949 1.00 83.81 522 GLN A CA 1
ATOM 4072 C C . GLN A 1 522 ? -30.679 13.509 23.679 1.00 83.81 522 GLN A C 1
ATOM 4074 O O . GLN A 1 522 ? -30.701 12.661 22.787 1.00 83.81 522 GLN A O 1
ATOM 4079 N N . ASP A 1 523 ? -31.350 14.658 23.590 1.00 84.88 523 ASP A N 1
ATOM 4080 C CA . ASP A 1 523 ? -32.176 15.030 22.441 1.00 84.88 523 ASP A CA 1
ATOM 4081 C C . ASP A 1 523 ? -31.337 15.564 21.265 1.00 84.88 523 ASP A C 1
ATOM 4083 O O . ASP A 1 523 ? -31.559 15.101 20.146 1.00 84.88 523 ASP A O 1
ATOM 4087 N N . GLN A 1 524 ? -30.296 16.379 21.501 1.00 84.88 524 GLN A N 1
ATOM 4088 C CA . GLN A 1 524 ? -29.272 16.711 20.485 1.00 84.88 524 GLN A CA 1
ATOM 4089 C C . GLN A 1 524 ? -28.716 15.438 19.817 1.00 84.88 524 GLN A C 1
ATOM 4091 O O . GLN A 1 524 ? -28.694 15.305 18.592 1.00 84.88 524 GLN A O 1
ATOM 4096 N N . LEU A 1 525 ? -28.298 14.458 20.631 1.00 84.44 525 LEU A N 1
ATOM 4097 C CA . LEU A 1 525 ? -27.728 13.203 20.142 1.00 84.44 525 LEU A CA 1
ATOM 4098 C C . LEU A 1 525 ? -28.750 12.374 19.344 1.00 84.44 525 LEU A C 1
ATOM 4100 O O . LEU A 1 525 ? -28.367 11.671 18.407 1.00 84.44 525 LEU A O 1
ATOM 4104 N N . ARG A 1 526 ? -30.050 12.455 19.670 1.00 83.06 526 ARG A N 1
ATOM 4105 C CA . ARG A 1 526 ? -31.124 11.817 18.884 1.00 83.06 526 ARG A CA 1
ATOM 4106 C C . ARG A 1 526 ? -31.338 12.498 17.548 1.00 83.06 526 ARG A C 1
ATOM 4108 O O . ARG A 1 526 ? -31.423 11.786 16.552 1.00 83.06 526 ARG A O 1
ATOM 4115 N N . GLU A 1 527 ? -31.422 13.824 17.528 1.00 84.94 527 GLU A N 1
ATOM 4116 C CA . GLU A 1 527 ? -31.619 14.616 16.312 1.00 84.94 527 GLU A CA 1
ATOM 4117 C C . GLU A 1 527 ? -30.473 14.375 15.318 1.00 84.94 527 GLU A C 1
ATOM 4119 O O . GLU A 1 527 ? -30.717 14.081 14.144 1.00 84.94 527 GLU A O 1
ATOM 4124 N N . PHE A 1 528 ? -29.228 14.351 15.807 1.00 84.00 528 PHE A N 1
ATOM 4125 C CA . PHE A 1 528 ? -28.065 13.979 15.003 1.00 84.00 528 PHE A CA 1
ATOM 4126 C C . PHE A 1 528 ? -28.137 12.525 14.502 1.00 84.00 528 PHE A C 1
ATOM 4128 O O . PHE A 1 528 ? -27.970 12.283 13.306 1.00 84.00 528 PHE A O 1
ATOM 4135 N N . CYS A 1 529 ? -28.449 11.547 15.369 1.00 82.38 529 CYS A N 1
ATOM 4136 C CA . CYS A 1 529 ? -28.608 10.144 14.951 1.00 82.38 529 CYS A CA 1
ATOM 4137 C C . CYS A 1 529 ? -29.686 9.983 13.867 1.00 82.38 529 CYS A C 1
ATOM 4139 O O . CYS A 1 529 ? -29.455 9.311 12.864 1.00 82.38 529 CYS A O 1
ATOM 4141 N N . GLN A 1 530 ? -30.855 10.603 14.051 1.00 81.56 530 GLN A N 1
ATOM 4142 C CA . GLN A 1 530 ? -31.962 10.557 13.095 1.00 81.56 530 GLN A CA 1
ATOM 4143 C C . GLN A 1 530 ? -31.565 11.192 11.759 1.00 81.56 530 GLN A C 1
ATOM 4145 O O . GLN A 1 530 ? -31.804 10.591 10.713 1.00 81.56 530 GLN A O 1
ATOM 4150 N N . SER A 1 531 ? -30.897 12.348 11.787 1.00 81.56 531 SER A N 1
ATOM 4151 C CA . SER A 1 531 ? -30.414 13.046 10.589 1.00 81.56 531 SER A CA 1
ATOM 4152 C C . SER A 1 531 ? -29.371 12.222 9.827 1.00 81.56 531 SER A C 1
ATOM 4154 O O . SER A 1 531 ? -29.487 12.042 8.612 1.00 81.56 531 SER A O 1
ATOM 4156 N N . LEU A 1 532 ? -28.402 11.631 10.534 1.00 82.31 532 LEU A N 1
ATOM 4157 C CA . LEU A 1 532 ? -27.402 10.729 9.960 1.00 82.31 532 LEU A CA 1
ATOM 4158 C C . LEU A 1 532 ? -28.069 9.508 9.313 1.00 82.31 532 LEU A C 1
ATOM 4160 O O . LEU A 1 532 ? -27.833 9.235 8.134 1.00 82.31 532 LEU A O 1
ATOM 4164 N N . VAL A 1 533 ? -28.951 8.803 10.033 1.00 80.38 533 VAL A N 1
ATOM 4165 C CA . VAL A 1 533 ? -29.666 7.634 9.494 1.00 80.38 533 VAL A CA 1
ATOM 4166 C C . VAL A 1 533 ? -30.552 8.016 8.303 1.00 80.38 533 VAL A C 1
ATOM 4168 O O . VAL A 1 533 ? -30.582 7.266 7.328 1.00 80.38 533 VAL A O 1
ATOM 4171 N N . PHE A 1 534 ? -31.215 9.175 8.318 1.00 78.75 534 PHE A N 1
ATOM 4172 C CA . PHE A 1 534 ? -32.072 9.658 7.227 1.00 78.75 534 PHE A CA 1
ATOM 4173 C C . PHE A 1 534 ? -31.294 9.963 5.938 1.00 78.75 534 PHE A C 1
ATOM 4175 O O . PHE A 1 534 ? -31.736 9.569 4.858 1.00 78.75 534 PHE A O 1
ATOM 4182 N N . LYS A 1 535 ? -30.132 10.630 6.029 1.00 75.88 535 LYS A N 1
ATOM 4183 C CA . LYS A 1 535 ? -29.291 10.949 4.857 1.00 75.88 535 LYS A CA 1
ATOM 4184 C C . LYS A 1 535 ? -28.566 9.697 4.327 1.00 75.88 535 LYS A C 1
ATOM 4186 O O . LYS A 1 535 ? -28.481 9.485 3.114 1.00 75.88 535 LYS A O 1
ATOM 4191 N N . VAL A 1 536 ? -28.052 8.844 5.219 1.00 76.25 536 VAL A N 1
ATOM 4192 C CA . VAL A 1 536 ? -27.239 7.666 4.854 1.00 76.25 536 VAL A CA 1
ATOM 4193 C C . VAL A 1 536 ? -28.092 6.484 4.373 1.00 76.25 536 VAL A C 1
ATOM 4195 O O . VAL A 1 536 ? -27.680 5.778 3.454 1.00 76.25 536 VAL A O 1
ATOM 4198 N N . SER A 1 537 ? -29.289 6.268 4.925 1.00 70.12 537 SER A N 1
ATOM 4199 C CA . SER A 1 537 ? -30.137 5.129 4.540 1.00 70.12 537 SER A CA 1
ATOM 4200 C C . SER A 1 537 ? -30.814 5.321 3.182 1.00 70.12 537 SER A C 1
ATOM 4202 O O . SER A 1 537 ? -31.267 6.410 2.825 1.00 70.12 537 SER A O 1
ATOM 4204 N N . HIS A 1 538 ? -30.981 4.224 2.443 1.00 61.84 538 HIS A N 1
ATOM 4205 C CA . HIS A 1 538 ? -31.841 4.188 1.265 1.00 61.84 538 HIS A CA 1
ATOM 4206 C C . HIS A 1 538 ? -33.322 4.126 1.691 1.00 61.84 538 HIS A C 1
ATOM 4208 O O . HIS A 1 538 ? -33.838 3.049 2.005 1.00 61.84 538 HIS A O 1
ATOM 4214 N N . LYS A 1 539 ? -34.044 5.258 1.645 1.00 58.81 539 LYS A N 1
ATOM 4215 C CA . LYS A 1 539 ? -35.519 5.272 1.725 1.00 58.81 539 LYS A CA 1
ATOM 4216 C C . LYS A 1 539 ? -36.085 4.296 0.692 1.00 58.81 539 LYS A C 1
ATOM 4218 O O . LYS A 1 539 ? -35.797 4.426 -0.496 1.00 58.81 539 LYS A O 1
ATOM 4223 N N . ARG A 1 540 ? -36.897 3.316 1.097 1.00 42.03 540 ARG A N 1
ATOM 4224 C CA . ARG A 1 540 ? -37.685 2.557 0.114 1.00 42.03 540 ARG A CA 1
ATOM 4225 C C . ARG A 1 540 ? -38.672 3.524 -0.531 1.00 42.03 540 ARG A C 1
ATOM 4227 O O . ARG A 1 540 ? -39.596 3.962 0.143 1.00 42.03 540 ARG A O 1
ATOM 4234 N N . ILE A 1 541 ? -38.493 3.818 -1.817 1.00 36.28 541 ILE A N 1
ATOM 4235 C CA . ILE A 1 541 ? -39.541 4.453 -2.617 1.00 36.28 541 ILE A CA 1
ATOM 4236 C C . ILE A 1 541 ? -40.739 3.495 -2.611 1.00 36.28 541 ILE A C 1
ATOM 4238 O O . ILE A 1 541 ? -40.645 2.367 -3.105 1.00 36.28 541 ILE A O 1
ATOM 4242 N N . SER A 1 542 ? -41.843 3.925 -2.004 1.00 26.56 542 SER A N 1
ATOM 4243 C CA . SER A 1 542 ? -43.118 3.213 -1.958 1.00 26.56 542 SER A CA 1
ATOM 4244 C C . SER A 1 542 ? -43.763 3.227 -3.346 1.00 26.56 542 SER A C 1
ATOM 4246 O O . SER A 1 542 ? -44.624 4.045 -3.650 1.00 26.56 542 SER A O 1
ATOM 4248 N N . ILE A 1 543 ? -43.365 2.278 -4.204 1.00 32.50 543 ILE A N 1
ATOM 4249 C CA . ILE A 1 543 ? -43.934 2.081 -5.558 1.00 32.50 543 ILE A CA 1
ATOM 4250 C C . ILE A 1 543 ? -45.478 1.947 -5.521 1.00 32.50 543 ILE A C 1
ATOM 4252 O O . ILE A 1 543 ? -46.158 2.300 -6.482 1.00 32.50 543 ILE A O 1
ATOM 4256 N N . SER A 1 544 ? -46.041 1.552 -4.374 1.00 27.64 544 SER A N 1
ATOM 4257 C CA . SER A 1 544 ? -47.479 1.533 -4.076 1.00 27.64 544 SER A CA 1
ATOM 4258 C C . SER A 1 544 ? -48.225 2.861 -4.290 1.00 27.64 544 SER A C 1
ATOM 4260 O O . SER A 1 544 ? -49.427 2.828 -4.531 1.00 27.64 544 SER A O 1
ATOM 4262 N N . GLU A 1 545 ? -47.562 4.021 -4.245 1.00 35.16 545 GLU A N 1
ATOM 4263 C CA . GLU A 1 545 ? -48.223 5.338 -4.361 1.00 35.16 545 GLU A CA 1
ATOM 4264 C C . GLU A 1 545 ? -48.491 5.803 -5.808 1.00 35.16 545 GLU A C 1
ATOM 4266 O O . GLU A 1 545 ? -49.048 6.879 -6.010 1.00 35.16 545 GLU A O 1
ATOM 4271 N N . ARG A 1 546 ? -48.162 4.995 -6.831 1.00 33.88 546 ARG A N 1
ATOM 4272 C CA . ARG A 1 546 ? -48.605 5.240 -8.224 1.00 33.88 546 ARG A CA 1
ATOM 4273 C C . ARG A 1 546 ? -49.587 4.213 -8.790 1.00 33.88 546 ARG A C 1
ATOM 4275 O O . ARG A 1 546 ? -50.151 4.461 -9.852 1.00 33.88 546 ARG A O 1
ATOM 4282 N N . GLU A 1 547 ? -49.839 3.113 -8.084 1.00 30.89 547 GLU A N 1
ATOM 4283 C CA . GLU A 1 547 ? -50.765 2.055 -8.531 1.00 30.89 547 GLU A CA 1
ATOM 4284 C C . GLU A 1 547 ? -51.906 1.769 -7.534 1.00 30.89 547 GLU A C 1
ATOM 4286 O O . GLU A 1 547 ? -52.853 1.066 -7.874 1.00 30.89 547 GLU A O 1
ATOM 4291 N N . GLY A 1 548 ? -51.882 2.363 -6.333 1.00 27.66 548 GLY A N 1
ATOM 4292 C CA . GLY A 1 548 ? -52.902 2.169 -5.291 1.00 27.66 548 GLY A CA 1
ATOM 4293 C C . GLY A 1 548 ? -54.253 2.873 -5.502 1.00 27.66 548 GLY A C 1
ATOM 4294 O O . GLY A 1 548 ? -55.142 2.698 -4.674 1.00 27.66 548 GLY A O 1
ATOM 4295 N N . SER A 1 549 ? -54.425 3.650 -6.578 1.00 29.45 549 SER A N 1
ATOM 4296 C CA . SER A 1 549 ? -55.589 4.535 -6.792 1.00 29.45 549 SER A CA 1
ATOM 4297 C C . SER A 1 549 ? -56.432 4.159 -8.018 1.00 29.45 549 SER A C 1
ATOM 4299 O O . SER A 1 549 ? -56.829 5.024 -8.800 1.00 29.45 549 SER A O 1
ATOM 4301 N N . LYS A 1 550 ? -56.694 2.861 -8.217 1.00 33.19 550 LYS A N 1
ATOM 4302 C CA . LYS A 1 550 ? -57.698 2.351 -9.169 1.00 33.19 550 LYS A CA 1
ATOM 4303 C C . LYS A 1 550 ? -58.480 1.184 -8.558 1.00 33.19 550 LYS A C 1
ATOM 4305 O O . LYS A 1 550 ? -57.918 0.402 -7.799 1.00 33.19 550 LYS A O 1
ATOM 4310 N N . VAL A 1 551 ? -59.735 1.040 -9.001 1.00 31.58 551 VAL A N 1
ATOM 4311 C CA . VAL A 1 551 ? -60.801 0.144 -8.495 1.00 31.58 551 VAL A CA 1
ATOM 4312 C C . VAL A 1 551 ? -61.564 0.722 -7.292 1.00 31.58 551 VAL A C 1
ATOM 4314 O O . VAL A 1 551 ? -60.971 1.100 -6.288 1.00 31.58 551 VAL A O 1
ATOM 4317 N N . LYS A 1 552 ? -62.904 0.695 -7.419 1.00 27.59 552 LYS A N 1
ATOM 4318 C CA . LYS A 1 552 ? -63.932 1.485 -6.707 1.00 27.59 552 LYS A CA 1
ATOM 4319 C C . LYS A 1 552 ? -63.955 2.966 -7.116 1.00 27.59 552 LYS A C 1
ATOM 4321 O O . LYS A 1 552 ? -62.924 3.620 -7.063 1.00 27.59 552 LYS A O 1
ATOM 4326 N N . GLU A 1 553 ? -65.080 3.540 -7.539 1.00 27.89 553 GLU A N 1
ATOM 4327 C CA . GLU A 1 553 ? -66.416 2.982 -7.841 1.00 27.89 553 GLU A CA 1
ATOM 4328 C C . GLU A 1 553 ? -67.011 3.747 -9.044 1.00 27.89 553 GLU A C 1
ATOM 4330 O O . GLU A 1 553 ? -66.602 4.873 -9.323 1.00 27.89 553 GLU A O 1
ATOM 4335 N N . GLU A 1 554 ? -67.931 3.139 -9.801 1.00 29.48 554 GLU A N 1
ATOM 4336 C CA . GLU A 1 554 ? -68.610 3.814 -10.920 1.00 29.48 554 GLU A CA 1
ATOM 4337 C C . GLU A 1 554 ? -69.785 4.647 -10.383 1.00 29.48 554 GLU A C 1
ATOM 4339 O O . GLU A 1 554 ? -70.731 4.082 -9.834 1.00 29.48 554 GLU A O 1
ATOM 4344 N N . GLY A 1 555 ? -69.757 5.977 -10.535 1.00 27.31 555 GLY A N 1
ATOM 4345 C CA . GLY A 1 555 ? -70.812 6.821 -9.962 1.00 27.31 555 GLY A CA 1
ATOM 4346 C C . GLY A 1 555 ? -70.727 8.315 -10.276 1.00 27.31 555 GLY A C 1
ATOM 4347 O O . GLY A 1 555 ? -70.338 9.087 -9.414 1.00 27.31 555 GLY A O 1
ATOM 4348 N N . GLN A 1 556 ? -71.216 8.692 -11.464 1.00 26.45 556 GLN A N 1
ATOM 4349 C CA . GLN A 1 556 ? -71.539 10.066 -11.898 1.00 26.45 556 GLN A CA 1
ATOM 4350 C C . GLN A 1 556 ? -70.363 11.053 -12.075 1.00 26.45 556 GLN A C 1
ATOM 4352 O O . GLN A 1 556 ? -69.291 10.925 -11.496 1.00 26.45 556 GLN A O 1
ATOM 4357 N N . ILE A 1 557 ? -70.592 12.021 -12.967 1.00 29.00 557 ILE A N 1
ATOM 4358 C CA . ILE A 1 557 ? -69.712 13.153 -13.269 1.00 29.00 557 ILE A CA 1
ATOM 4359 C C . ILE A 1 557 ? -70.415 14.396 -12.733 1.00 29.00 557 ILE A C 1
ATOM 4361 O O . ILE A 1 557 ? -71.559 14.634 -13.110 1.00 29.00 557 ILE A O 1
ATOM 4365 N N . GLU A 1 558 ? -69.718 15.189 -11.929 1.00 27.03 558 GLU A N 1
ATOM 4366 C CA . GLU A 1 558 ? -69.916 16.635 -11.816 1.00 27.03 558 GLU A CA 1
ATOM 4367 C C . GLU A 1 558 ? -68.560 17.254 -11.431 1.00 27.03 558 GLU A C 1
ATOM 4369 O O . GLU A 1 558 ? -67.698 16.575 -10.866 1.00 27.03 558 GLU A O 1
ATOM 4374 N N . GLU A 1 559 ? -68.316 18.488 -11.865 1.00 30.12 559 GLU A N 1
ATOM 4375 C CA . GLU A 1 559 ? -66.968 19.046 -12.026 1.00 30.12 559 GLU A CA 1
ATOM 4376 C C . GLU A 1 559 ? -66.651 20.096 -10.951 1.00 30.12 559 GLU A C 1
ATOM 4378 O O . GLU A 1 559 ? -67.458 20.985 -10.693 1.00 30.12 559 GLU A O 1
ATOM 4383 N N . GLU A 1 560 ? -65.433 20.062 -10.403 1.00 25.73 560 GLU A N 1
ATOM 4384 C CA . GLU A 1 560 ? -64.789 21.246 -9.812 1.00 25.73 560 GLU A CA 1
ATOM 4385 C C . GLU A 1 560 ? -63.620 21.680 -10.717 1.00 25.73 560 GLU A C 1
ATOM 4387 O O . GLU A 1 560 ? -62.444 21.547 -10.376 1.00 25.73 560 GLU A O 1
ATOM 4392 N N . GLU A 1 561 ? -63.949 22.187 -11.912 1.00 30.72 561 GLU A N 1
ATOM 4393 C CA . GLU A 1 561 ? -63.038 23.082 -12.634 1.00 30.72 561 GLU A CA 1
ATOM 4394 C C . GLU A 1 561 ? -63.053 24.457 -11.943 1.00 30.72 561 GLU A C 1
ATOM 4396 O O . GLU A 1 561 ? -64.067 25.157 -11.968 1.00 30.72 561 GLU A O 1
ATOM 4401 N N . GLU A 1 562 ? -61.929 24.901 -11.371 1.00 37.78 562 GLU A N 1
ATOM 4402 C CA . GLU A 1 562 ? -61.770 26.325 -11.047 1.00 37.78 562 GLU A CA 1
ATOM 4403 C C . GLU A 1 562 ? -61.642 27.126 -12.359 1.00 37.78 562 GLU A C 1
ATOM 4405 O O . GLU A 1 562 ? -60.686 26.958 -13.124 1.00 37.78 562 GLU A O 1
ATOM 4410 N N . GLU A 1 563 ? -62.623 27.990 -12.644 1.00 34.50 563 GLU A N 1
ATOM 4411 C CA . GLU A 1 563 ? -62.742 28.683 -13.932 1.00 34.50 563 GLU A CA 1
ATOM 4412 C C . GLU A 1 563 ? -61.530 29.578 -14.262 1.00 34.50 563 GLU A C 1
ATOM 4414 O O . GLU A 1 563 ? -61.414 30.722 -13.814 1.00 34.50 563 GLU A O 1
ATOM 4419 N N . LEU A 1 564 ? -60.666 29.114 -15.170 1.00 48.59 564 LEU A N 1
ATOM 4420 C CA . LEU A 1 564 ? -59.683 29.981 -15.823 1.00 48.59 564 LEU A CA 1
ATOM 4421 C C . LEU A 1 564 ? -60.384 31.034 -16.694 1.00 48.59 564 LEU A C 1
ATOM 4423 O O . LEU A 1 564 ? -61.064 30.695 -17.675 1.00 48.59 564 LEU A O 1
ATOM 4427 N N . SER A 1 565 ? -60.154 32.303 -16.343 1.00 58.03 565 SER A N 1
ATOM 4428 C CA . SER A 1 565 ? -60.733 33.495 -16.969 1.00 58.03 565 SER A CA 1
ATOM 4429 C C . SER A 1 565 ? -60.588 33.503 -18.492 1.00 58.03 565 SER A C 1
ATOM 4431 O O . SER A 1 565 ? -59.542 33.183 -19.066 1.00 58.03 565 SER A O 1
ATOM 4433 N N . TRP A 1 566 ? -61.648 33.953 -19.166 1.00 55.31 566 TRP A N 1
ATOM 4434 C CA . TRP A 1 566 ? -61.697 34.071 -20.624 1.00 55.31 566 TRP A CA 1
ATOM 4435 C C . TRP A 1 566 ? -60.641 35.037 -21.184 1.00 55.31 566 TRP A C 1
ATOM 4437 O O . TRP A 1 566 ? -60.244 34.896 -22.338 1.00 55.31 566 TRP A O 1
ATOM 4447 N N . VAL A 1 567 ? -60.151 35.986 -20.376 1.00 61.28 567 VAL A N 1
ATOM 4448 C CA . VAL A 1 567 ? -59.075 36.911 -20.772 1.00 61.28 567 VAL A CA 1
ATOM 4449 C C . VAL A 1 567 ? -57.737 36.174 -20.911 1.00 61.28 567 VAL A C 1
ATOM 4451 O O . VAL A 1 567 ? -57.016 36.396 -21.882 1.00 61.28 567 VAL A O 1
ATOM 4454 N N . ASP A 1 568 ? -57.433 35.244 -20.003 1.00 53.84 568 ASP A N 1
ATOM 4455 C CA . ASP A 1 568 ? -56.163 34.505 -19.995 1.00 53.84 568 ASP A CA 1
ATOM 4456 C C . ASP A 1 568 ? -56.112 33.441 -21.101 1.00 53.84 568 ASP A C 1
ATOM 4458 O O . ASP A 1 568 ? -55.092 33.286 -21.778 1.00 53.84 568 ASP A O 1
ATOM 4462 N N . LYS A 1 569 ? -57.251 32.785 -21.373 1.00 59.66 569 LYS A N 1
ATOM 4463 C CA . LYS A 1 569 ? -57.427 31.890 -22.533 1.00 59.66 569 LYS A CA 1
ATOM 4464 C C . LYS A 1 569 ? -57.220 32.627 -23.869 1.00 59.66 569 LYS A C 1
ATOM 4466 O O . LYS A 1 569 ? -56.718 32.036 -24.822 1.00 59.66 569 LYS A O 1
ATOM 4471 N N . LEU A 1 570 ? -57.548 33.921 -23.937 1.00 53.28 570 LEU A N 1
ATOM 4472 C CA . LEU A 1 570 ? -57.321 34.767 -25.117 1.00 53.28 570 LEU A CA 1
ATOM 4473 C C . LEU A 1 570 ? -55.862 35.265 -25.192 1.00 53.28 570 LEU A C 1
ATOM 4475 O O . LEU A 1 570 ? -55.288 35.325 -26.278 1.00 53.28 570 LEU A O 1
ATOM 4479 N N . ALA A 1 571 ? -55.223 35.538 -24.048 1.00 53.84 571 ALA A N 1
ATOM 4480 C CA . ALA A 1 571 ? -53.814 35.932 -23.974 1.00 53.84 571 ALA A CA 1
ATOM 4481 C C . ALA A 1 571 ? -52.850 34.812 -24.421 1.00 53.84 571 ALA A C 1
ATOM 4483 O O . ALA A 1 571 ? -51.944 35.071 -25.216 1.00 53.84 571 ALA A O 1
ATOM 4484 N N . GLN A 1 572 ? -53.069 33.564 -23.982 1.00 54.41 572 GLN A N 1
ATOM 4485 C CA . GLN A 1 572 ? -52.251 32.408 -24.394 1.00 54.41 572 GLN A CA 1
ATOM 4486 C C . GLN A 1 572 ? -52.305 32.132 -25.906 1.00 54.41 572 GLN A C 1
ATOM 4488 O O . GLN A 1 572 ? -51.337 31.634 -26.480 1.00 54.41 572 GLN A O 1
ATOM 4493 N N . LEU A 1 573 ? -53.414 32.482 -26.565 1.00 55.03 573 LEU A N 1
ATOM 4494 C CA . LEU A 1 573 ? -53.600 32.303 -28.009 1.00 55.03 573 LEU A CA 1
ATOM 4495 C C . LEU A 1 573 ? -52.855 33.367 -28.841 1.00 55.03 573 LEU A C 1
ATOM 4497 O O . LEU A 1 573 ? -52.632 33.164 -30.033 1.00 55.03 573 LEU A O 1
ATOM 4501 N N . LEU A 1 574 ? -52.449 34.486 -28.227 1.00 46.53 574 LEU A N 1
ATOM 4502 C CA . LEU A 1 574 ? -51.745 35.582 -28.902 1.00 46.53 574 LEU A CA 1
ATOM 4503 C C . LEU A 1 574 ? -50.242 35.653 -28.576 1.00 46.53 574 LEU A C 1
ATOM 4505 O O . LEU A 1 574 ? -49.489 36.242 -29.351 1.00 46.53 574 LEU A O 1
ATOM 4509 N N . ILE A 1 575 ? -49.791 35.070 -27.456 1.00 46.69 575 ILE A N 1
ATOM 4510 C CA . ILE A 1 575 ? -48.374 35.047 -27.054 1.00 46.69 575 ILE A CA 1
ATOM 4511 C C . ILE A 1 575 ? -47.992 33.666 -26.501 1.00 46.69 575 ILE A C 1
ATOM 4513 O O . ILE A 1 575 ? -48.356 33.300 -25.385 1.00 46.69 575 ILE A O 1
ATOM 4517 N N . SER A 1 576 ? -47.185 32.916 -27.256 1.00 37.41 576 SER A N 1
ATOM 4518 C CA . SER A 1 576 ? -46.661 31.608 -26.842 1.00 37.41 576 SER A CA 1
ATOM 4519 C C . SER A 1 576 ? -45.533 31.738 -25.807 1.00 37.41 576 SER A C 1
ATOM 4521 O O . SER A 1 576 ? -44.353 31.722 -26.154 1.00 37.41 576 SER A O 1
ATOM 4523 N N . VAL A 1 577 ? -45.891 31.848 -24.526 1.00 38.50 577 VAL A N 1
ATOM 4524 C CA . VAL A 1 577 ? -44.947 31.753 -23.396 1.00 38.50 577 VAL A CA 1
ATOM 4525 C C . VAL A 1 577 ? -45.033 30.347 -22.779 1.00 38.50 577 VAL A C 1
ATOM 4527 O O . VAL A 1 577 ? -46.142 29.912 -22.465 1.00 38.50 577 VAL A O 1
ATOM 4530 N N . PRO A 1 578 ? -43.915 29.620 -22.578 1.00 36.62 578 PRO A N 1
ATOM 4531 C CA . PRO A 1 578 ? -43.930 28.349 -21.853 1.00 36.62 578 PRO A CA 1
ATOM 4532 C C . PRO A 1 578 ? -44.416 28.524 -20.400 1.00 36.62 578 PRO A C 1
ATOM 4534 O O . PRO A 1 578 ? -44.119 29.553 -19.786 1.00 36.62 578 PRO A O 1
ATOM 4537 N N . PRO A 1 579 ? -45.124 27.539 -19.817 1.00 38.53 579 PRO A N 1
ATOM 4538 C CA . PRO A 1 579 ? -45.572 27.622 -18.430 1.00 38.53 579 PRO A CA 1
ATOM 4539 C C . PRO A 1 579 ? -44.381 27.670 -17.463 1.00 38.53 579 PRO A C 1
ATOM 4541 O O . PRO A 1 579 ? -43.391 26.960 -17.633 1.00 38.53 579 PRO A O 1
ATOM 4544 N N . ILE A 1 580 ? -44.489 28.506 -16.428 1.00 40.44 580 ILE A N 1
ATOM 4545 C CA . ILE A 1 580 ? -43.497 28.605 -15.352 1.00 40.44 580 ILE A CA 1
ATOM 4546 C C . ILE A 1 580 ? -44.031 27.840 -14.139 1.00 40.44 580 ILE A C 1
ATOM 4548 O O . ILE A 1 580 ? -44.884 28.359 -13.416 1.00 40.44 580 ILE A O 1
ATOM 4552 N N . ASP A 1 581 ? -43.505 26.639 -13.888 1.00 36.50 581 ASP A N 1
ATOM 4553 C CA . ASP A 1 581 ? -43.833 25.837 -12.702 1.00 36.50 581 ASP A CA 1
ATOM 4554 C C . ASP A 1 581 ? -43.413 26.560 -11.414 1.00 36.50 581 ASP A C 1
ATOM 4556 O O . ASP A 1 581 ? -42.242 26.581 -11.028 1.00 36.50 581 ASP A O 1
ATOM 4560 N N . ARG A 1 582 ? -44.382 27.186 -10.736 1.00 43.59 582 ARG A N 1
ATOM 4561 C CA . ARG A 1 582 ? -44.112 28.200 -9.702 1.00 43.59 582 ARG A CA 1
ATOM 4562 C C . ARG A 1 582 ? -44.276 27.752 -8.248 1.00 43.59 582 ARG A C 1
ATOM 4564 O O . ARG A 1 582 ? -44.286 28.607 -7.368 1.00 43.59 582 ARG A O 1
ATOM 4571 N N . GLN A 1 583 ? -44.392 26.445 -7.984 1.00 38.22 583 GLN A N 1
ATOM 4572 C CA . GLN A 1 583 ? -44.551 25.913 -6.614 1.00 38.22 583 GLN A CA 1
ATOM 4573 C C . GLN A 1 583 ? -43.641 24.724 -6.228 1.00 38.22 583 GLN A C 1
ATOM 4575 O O . GLN A 1 583 ? -43.496 24.459 -5.037 1.00 38.22 583 GLN A O 1
ATOM 4580 N N . ASN A 1 584 ? -42.969 24.040 -7.168 1.00 37.00 584 ASN A N 1
ATOM 4581 C CA . ASN A 1 584 ? -42.056 22.927 -6.829 1.00 37.00 584 ASN A CA 1
ATOM 4582 C C . ASN A 1 584 ? -40.588 23.343 -6.602 1.00 37.00 584 ASN A C 1
ATOM 4584 O O . ASN A 1 584 ? -39.866 22.640 -5.893 1.00 37.00 584 ASN A O 1
ATOM 4588 N N . SER A 1 585 ? -40.160 24.497 -7.134 1.00 36.38 585 SER A N 1
ATOM 4589 C CA . SER A 1 585 ? -38.749 24.923 -7.219 1.00 36.38 585 SER A CA 1
ATOM 4590 C C . SER A 1 585 ? -37.935 24.735 -5.936 1.00 36.38 585 SER A C 1
ATOM 4592 O O . SER A 1 585 ? -36.805 24.261 -5.987 1.00 36.38 585 SER A O 1
ATOM 4594 N N . ASN A 1 586 ? -38.504 25.068 -4.777 1.00 44.28 586 ASN A N 1
ATOM 4595 C CA . ASN A 1 586 ? -37.747 25.139 -3.526 1.00 44.28 586 ASN A CA 1
ATOM 4596 C C . ASN A 1 586 ? -37.401 23.754 -2.947 1.00 44.28 586 ASN A C 1
ATOM 4598 O O . ASN A 1 586 ? -36.440 23.637 -2.187 1.00 44.28 586 ASN A O 1
ATOM 4602 N N . LYS A 1 587 ? -38.148 22.696 -3.306 1.00 48.94 587 LYS A N 1
ATOM 4603 C CA . LYS A 1 587 ? -37.817 21.314 -2.907 1.00 48.94 587 LYS A CA 1
ATOM 4604 C C . LYS A 1 587 ? -36.667 20.749 -3.742 1.00 48.94 587 LYS A C 1
ATOM 4606 O O . LYS A 1 587 ? -35.853 19.987 -3.228 1.00 48.94 587 LYS A O 1
ATOM 4611 N N . ASP A 1 588 ? -36.572 21.160 -5.005 1.00 51.25 588 ASP A N 1
ATOM 4612 C CA . ASP A 1 588 ? -35.562 20.682 -5.950 1.00 51.25 588 ASP A CA 1
ATOM 4613 C C . ASP A 1 588 ? -34.135 21.171 -5.660 1.00 51.25 588 ASP A C 1
ATOM 4615 O O . ASP A 1 588 ? -33.180 20.562 -6.154 1.00 51.25 588 ASP A O 1
ATOM 4619 N N . GLU A 1 589 ? -33.978 22.238 -4.872 1.00 57.53 589 GLU A N 1
ATOM 4620 C CA . GLU A 1 589 ? -32.674 22.828 -4.534 1.00 57.53 589 GLU A CA 1
ATOM 4621 C C . GLU A 1 589 ? -32.017 22.242 -3.271 1.00 57.53 589 GLU A C 1
ATOM 4623 O O . GLU A 1 589 ? -30.869 22.580 -3.016 1.00 57.53 589 GLU A O 1
ATOM 4628 N N . HIS A 1 590 ? -32.688 21.350 -2.525 1.00 63.34 590 HIS A N 1
ATOM 4629 C CA . HIS A 1 590 ? -32.239 20.865 -1.202 1.00 63.34 590 HIS A CA 1
ATOM 4630 C C . HIS A 1 590 ? -32.188 19.323 -1.082 1.00 63.34 590 HIS A C 1
ATOM 4632 O O . HIS A 1 590 ? -32.501 18.756 -0.035 1.00 63.34 590 HIS A O 1
ATOM 4638 N N . GLN A 1 591 ? -31.881 18.615 -2.178 1.00 71.62 591 GLN A N 1
ATOM 4639 C CA . GLN A 1 591 ? -31.900 17.137 -2.243 1.00 71.62 591 GLN A CA 1
ATOM 4640 C C . GLN A 1 591 ? -30.748 16.535 -3.072 1.00 71.62 591 GLN A C 1
ATOM 4642 O O . GLN A 1 591 ? -30.893 15.457 -3.658 1.00 71.62 591 GLN A O 1
ATOM 4647 N N . GLY A 1 592 ? -29.603 17.218 -3.173 1.00 77.88 592 GLY A N 1
ATOM 4648 C CA . GLY A 1 592 ? -28.496 16.795 -4.038 1.00 77.88 592 GLY A CA 1
ATOM 4649 C C . GLY A 1 592 ? -27.957 15.384 -3.767 1.00 77.88 592 GLY A C 1
ATOM 4650 O O . GLY A 1 592 ? -27.605 14.667 -4.705 1.00 77.88 592 GLY A O 1
ATOM 4651 N N . THR A 1 593 ? -27.964 14.934 -2.511 1.00 80.94 593 THR A N 1
ATOM 4652 C CA . THR A 1 593 ? -27.529 13.586 -2.104 1.00 80.94 593 THR A CA 1
ATOM 4653 C C . THR A 1 593 ? -28.499 12.508 -2.577 1.00 80.94 593 THR A C 1
ATOM 4655 O O . THR A 1 593 ? -28.077 11.466 -3.083 1.00 80.94 593 THR A O 1
ATOM 4658 N N . GLU A 1 594 ? -29.806 12.751 -2.445 1.00 80.81 594 GLU A N 1
ATOM 4659 C CA . GLU A 1 594 ? -30.827 11.797 -2.884 1.00 80.81 594 GLU A CA 1
ATOM 4660 C C . GLU A 1 594 ? -30.881 11.730 -4.417 1.00 80.81 594 GLU A C 1
ATOM 4662 O O . GLU A 1 594 ? -30.912 10.633 -4.976 1.00 80.81 594 GLU A O 1
ATOM 4667 N N . LYS A 1 595 ? -30.747 12.874 -5.103 1.00 82.75 595 LYS A N 1
ATOM 4668 C CA . LYS A 1 595 ? -30.611 12.946 -6.568 1.00 82.75 595 LYS A CA 1
ATOM 4669 C C . LYS A 1 595 ? -29.369 12.211 -7.084 1.00 82.75 595 LYS A C 1
ATOM 4671 O O . LYS A 1 595 ? -29.469 11.494 -8.075 1.00 82.75 595 LYS A O 1
ATOM 4676 N N . PHE A 1 596 ? -28.225 12.319 -6.403 1.00 87.50 596 PHE A N 1
ATOM 4677 C CA . PHE A 1 596 ? -27.002 11.589 -6.763 1.00 87.50 596 PHE A CA 1
ATOM 4678 C C . PHE A 1 596 ? -27.148 10.069 -6.590 1.00 87.50 596 PHE A C 1
ATOM 4680 O O . PHE A 1 596 ? -26.806 9.309 -7.497 1.00 87.50 596 PHE A O 1
ATOM 4687 N N . ARG A 1 597 ? -27.739 9.610 -5.477 1.00 86.38 597 ARG A N 1
ATOM 4688 C CA . ARG A 1 597 ? -28.030 8.180 -5.264 1.00 86.38 597 ARG A CA 1
ATOM 4689 C C . ARG A 1 597 ? -29.002 7.639 -6.317 1.00 86.38 597 ARG A C 1
ATOM 4691 O O . ARG A 1 597 ? -28.772 6.560 -6.863 1.00 86.38 597 ARG A O 1
ATOM 4698 N N . GLN A 1 598 ? -30.066 8.386 -6.626 1.00 86.25 598 GLN A N 1
ATOM 4699 C CA . GLN A 1 598 ? -31.031 8.014 -7.664 1.00 86.25 598 GLN A CA 1
ATOM 4700 C C . GLN A 1 598 ? -30.380 7.955 -9.053 1.00 86.25 598 GLN A C 1
ATOM 4702 O O . GLN A 1 598 ? -30.614 6.985 -9.768 1.00 86.25 598 GLN A O 1
ATOM 4707 N N . LEU A 1 599 ? -29.518 8.917 -9.410 1.00 88.38 599 LEU A N 1
ATOM 4708 C CA . LEU A 1 599 ? -28.758 8.900 -10.666 1.00 88.38 599 LEU A CA 1
ATOM 4709 C C . LEU A 1 599 ? -27.952 7.604 -10.823 1.00 88.38 599 LEU A C 1
ATOM 4711 O O . LEU A 1 599 ? -28.076 6.939 -11.851 1.00 88.38 599 LEU A O 1
ATOM 4715 N N . ILE A 1 600 ? -27.167 7.223 -9.810 1.00 90.38 600 ILE A N 1
ATOM 4716 C CA . ILE A 1 600 ? -26.360 5.994 -9.848 1.00 90.38 600 ILE A CA 1
ATOM 4717 C C . ILE A 1 600 ? -27.269 4.769 -10.018 1.00 90.38 600 ILE A C 1
ATOM 4719 O O . ILE A 1 600 ? -27.112 4.012 -10.974 1.00 90.38 600 ILE A O 1
ATOM 4723 N N . VAL A 1 601 ? -28.261 4.590 -9.140 1.00 90.12 601 VAL A N 1
ATOM 4724 C CA . VAL A 1 601 ? -29.136 3.403 -9.157 1.00 90.12 601 VAL A CA 1
ATOM 4725 C C . VAL A 1 601 ? -29.919 3.285 -10.472 1.00 90.12 601 VAL A C 1
ATOM 4727 O O . VAL A 1 601 ? -30.044 2.183 -11.007 1.00 90.12 601 VAL A O 1
ATOM 4730 N N . LEU A 1 602 ? -30.421 4.395 -11.023 1.00 88.88 602 LEU A N 1
ATOM 4731 C CA . LEU A 1 602 ? -31.163 4.394 -12.286 1.00 88.88 602 LEU A CA 1
ATOM 4732 C C . LEU A 1 602 ? -30.253 4.162 -13.498 1.00 88.88 602 LEU A C 1
ATOM 4734 O O . LEU A 1 602 ? -30.625 3.374 -14.362 1.00 88.88 602 LEU A O 1
ATOM 4738 N N . THR A 1 603 ? -29.064 4.771 -13.549 1.00 88.62 603 THR A N 1
ATOM 4739 C CA . THR A 1 603 ? -28.114 4.606 -14.669 1.00 88.62 603 THR A CA 1
ATOM 4740 C C . THR A 1 603 ? -27.580 3.176 -14.737 1.00 88.62 603 THR A C 1
ATOM 4742 O O . THR A 1 603 ? -27.641 2.542 -15.789 1.00 88.62 603 THR A O 1
ATOM 4745 N N . LEU A 1 604 ? -27.143 2.620 -13.600 1.00 91.12 604 LEU A N 1
ATOM 4746 C CA . LEU A 1 604 ? -26.654 1.241 -13.525 1.00 91.12 604 LEU A CA 1
ATOM 4747 C C . LEU A 1 604 ? -27.755 0.231 -13.882 1.00 91.12 604 LEU A C 1
ATOM 4749 O O . LEU A 1 604 ? -27.520 -0.702 -14.651 1.00 91.12 604 LEU A O 1
ATOM 4753 N N . ARG A 1 605 ? -28.983 0.443 -13.382 1.00 90.00 605 ARG A N 1
ATOM 4754 C CA . ARG A 1 605 ? -30.144 -0.384 -13.743 1.00 90.00 605 ARG A CA 1
ATOM 4755 C C . ARG A 1 605 ? -30.511 -0.241 -15.221 1.00 90.00 605 ARG A C 1
ATOM 4757 O O . ARG A 1 605 ? -30.940 -1.220 -15.817 1.00 90.00 605 ARG A O 1
ATOM 4764 N N . ARG A 1 606 ? -30.382 0.948 -15.811 1.00 90.12 606 ARG A N 1
ATOM 4765 C CA . ARG A 1 606 ? -30.666 1.200 -17.229 1.00 90.12 606 ARG A CA 1
ATOM 4766 C C . ARG A 1 606 ? -29.698 0.415 -18.118 1.00 90.12 606 ARG A C 1
ATOM 4768 O O . ARG A 1 606 ? -30.162 -0.439 -18.868 1.00 90.12 606 ARG A O 1
ATOM 4775 N N . TRP A 1 607 ? -28.385 0.581 -17.941 1.00 91.06 607 TRP A N 1
ATOM 4776 C CA . TRP A 1 607 ? -27.382 -0.133 -18.745 1.00 91.06 607 TRP A CA 1
ATOM 4777 C C . TRP A 1 607 ? -27.503 -1.662 -18.658 1.00 91.06 607 TRP A C 1
ATOM 4779 O O . TRP A 1 607 ? -27.314 -2.335 -19.665 1.00 91.06 607 TRP A O 1
ATOM 4789 N N . ALA A 1 608 ? -27.855 -2.205 -17.486 1.00 88.56 608 ALA A N 1
ATOM 4790 C CA . ALA A 1 608 ? -28.061 -3.643 -17.285 1.00 88.56 608 ALA A CA 1
ATOM 4791 C C . ALA A 1 608 ? -29.371 -4.199 -17.892 1.00 88.56 608 ALA A C 1
ATOM 4793 O O . ALA A 1 608 ? -29.547 -5.414 -17.925 1.00 88.56 608 ALA A O 1
ATOM 4794 N N . ASN A 1 609 ? -30.294 -3.339 -18.345 1.00 89.38 609 ASN A N 1
ATOM 4795 C CA . ASN A 1 609 ? -31.509 -3.736 -19.074 1.00 89.38 609 ASN A CA 1
ATOM 4796 C C . ASN A 1 609 ? -31.433 -3.428 -20.584 1.00 89.38 609 ASN A C 1
ATOM 4798 O O . ASN A 1 609 ? -32.190 -4.013 -21.351 1.00 89.38 609 ASN A O 1
ATOM 4802 N N . GLU A 1 610 ? -30.579 -2.489 -21.007 1.00 87.44 610 GLU A N 1
ATOM 4803 C CA . GLU A 1 610 ? -30.430 -2.077 -22.414 1.00 87.44 610 GLU A CA 1
ATOM 4804 C C . GLU A 1 610 ? -29.579 -3.052 -23.241 1.00 87.44 610 GLU A C 1
ATOM 4806 O O . GLU A 1 610 ? -29.858 -3.263 -24.420 1.00 87.44 610 GLU A O 1
ATOM 4811 N N . SER A 1 611 ? -28.534 -3.625 -22.641 1.00 86.06 611 SER A N 1
ATOM 4812 C CA . SER A 1 611 ? -27.535 -4.451 -23.325 1.00 86.06 611 SER A CA 1
ATOM 4813 C C . SER A 1 611 ? -27.026 -5.563 -22.412 1.00 86.06 611 SER A C 1
ATOM 4815 O O . SER A 1 611 ? -26.741 -5.299 -21.243 1.00 86.06 611 SER A O 1
ATOM 4817 N N . GLU A 1 612 ? -26.824 -6.766 -22.953 1.00 88.25 612 GLU A N 1
ATOM 4818 C CA . GLU A 1 612 ? -25.942 -7.754 -22.319 1.00 88.25 612 GLU A CA 1
ATOM 4819 C C . GLU A 1 612 ? -24.517 -7.173 -22.218 1.00 88.25 612 GLU A C 1
ATOM 4821 O O . GLU A 1 612 ? -24.125 -6.352 -23.048 1.00 88.25 612 GLU A O 1
ATOM 4826 N N . ILE A 1 613 ? -23.786 -7.528 -21.157 1.00 90.56 613 ILE A N 1
ATOM 4827 C CA . ILE A 1 613 ? -22.468 -6.959 -20.833 1.00 90.56 613 ILE A CA 1
ATOM 4828 C C . ILE A 1 613 ? -21.434 -8.083 -20.867 1.00 90.56 613 ILE A C 1
ATOM 4830 O O . ILE A 1 613 ? -21.567 -9.057 -20.126 1.00 90.56 613 ILE A O 1
ATOM 4834 N N . GLU A 1 614 ? -20.391 -7.939 -21.682 1.00 91.56 614 GLU A N 1
ATOM 4835 C CA . GLU A 1 614 ? -19.341 -8.954 -21.840 1.00 91.56 614 GLU A CA 1
ATOM 4836 C C . GLU A 1 614 ? -18.214 -8.792 -20.803 1.00 91.56 614 GLU A C 1
ATOM 4838 O O . GLU A 1 614 ? -17.638 -9.778 -20.324 1.00 91.56 614 GLU A O 1
ATOM 4843 N N . SER A 1 615 ? -17.887 -7.555 -20.406 1.00 92.19 615 SER A N 1
ATOM 4844 C CA . SER A 1 615 ? -16.793 -7.293 -19.467 1.00 92.19 615 SER A CA 1
ATOM 4845 C C . SER A 1 615 ? -17.114 -7.719 -18.030 1.00 92.19 615 SER A C 1
ATOM 4847 O O . SER A 1 615 ? -17.810 -7.043 -17.267 1.00 92.19 615 SER A O 1
ATOM 4849 N N . ASN A 1 616 ? -16.468 -8.809 -17.610 1.00 92.94 616 ASN A N 1
ATOM 4850 C CA . ASN A 1 616 ? -16.421 -9.281 -16.222 1.00 92.94 616 ASN A CA 1
ATOM 4851 C C . ASN A 1 616 ? -15.942 -8.214 -15.215 1.00 92.94 616 ASN A C 1
ATOM 4853 O O . ASN A 1 616 ? -16.277 -8.292 -14.032 1.00 92.94 616 ASN A O 1
ATOM 4857 N N . GLU A 1 617 ? -15.142 -7.237 -15.648 1.00 93.38 617 GLU A N 1
ATOM 4858 C CA . GLU A 1 617 ? -14.675 -6.136 -14.796 1.00 93.38 617 GLU A CA 1
ATOM 4859 C C . GLU A 1 617 ? -15.767 -5.079 -14.618 1.00 93.38 617 GLU A C 1
ATOM 4861 O O . GLU A 1 617 ? -16.054 -4.681 -13.488 1.00 93.38 617 GLU A O 1
ATOM 4866 N N . LEU A 1 618 ? -16.454 -4.711 -15.706 1.00 93.56 618 LEU A N 1
ATOM 4867 C CA . LEU A 1 618 ? -17.601 -3.805 -15.665 1.00 93.56 618 LEU A CA 1
ATOM 4868 C C . LEU A 1 618 ? -18.737 -4.380 -14.810 1.00 93.56 618 LEU A C 1
ATOM 4870 O O . LEU A 1 618 ? -19.272 -3.671 -13.963 1.00 93.56 618 LEU A O 1
ATOM 4874 N N . ILE A 1 619 ? -19.049 -5.673 -14.946 1.00 93.44 619 ILE A N 1
ATOM 4875 C CA . ILE A 1 619 ? -20.051 -6.357 -14.110 1.00 93.44 619 ILE A CA 1
ATOM 4876 C C . ILE A 1 619 ? -19.710 -6.225 -12.616 1.00 93.44 619 ILE A C 1
ATOM 4878 O O . ILE A 1 619 ? -20.573 -5.864 -11.813 1.00 93.44 619 ILE A O 1
ATOM 4882 N N . ARG A 1 620 ? -18.449 -6.471 -12.226 1.00 94.75 620 ARG A N 1
ATOM 4883 C CA . ARG A 1 620 ? -18.005 -6.338 -10.826 1.00 94.75 620 ARG A CA 1
ATOM 4884 C C . ARG A 1 620 ? -18.116 -4.899 -10.326 1.00 94.75 620 ARG A C 1
ATOM 4886 O O . ARG A 1 620 ? -18.650 -4.697 -9.240 1.00 94.75 620 ARG A O 1
ATOM 4893 N N . ALA A 1 621 ? -17.664 -3.924 -11.114 1.00 93.38 621 ALA A N 1
ATOM 4894 C CA . ALA A 1 621 ? -17.714 -2.508 -10.754 1.00 93.38 621 ALA A CA 1
ATOM 4895 C C . ALA A 1 621 ? -19.164 -2.005 -10.595 1.00 93.38 621 ALA A C 1
ATOM 4897 O O . ALA A 1 621 ? -19.496 -1.366 -9.596 1.00 93.38 621 ALA A O 1
ATOM 4898 N N . ILE A 1 622 ? -20.061 -2.374 -11.521 1.00 92.75 622 ILE A N 1
ATOM 4899 C CA . ILE A 1 622 ? -21.498 -2.063 -11.450 1.00 92.75 622 ILE A CA 1
ATOM 4900 C C . ILE A 1 622 ? -22.108 -2.617 -10.156 1.00 92.75 622 ILE A C 1
ATOM 4902 O O . ILE A 1 622 ? -22.773 -1.877 -9.429 1.00 92.75 622 ILE A O 1
ATOM 4906 N N . PHE A 1 623 ? -21.883 -3.896 -9.833 1.00 92.56 623 PHE A N 1
ATOM 4907 C CA . PHE A 1 623 ? -22.458 -4.493 -8.624 1.00 92.56 623 PHE A CA 1
ATOM 4908 C C . PHE A 1 623 ? -21.822 -3.977 -7.326 1.00 92.56 623 PHE A C 1
ATOM 4910 O O . PHE A 1 623 ? -22.539 -3.845 -6.334 1.00 92.56 623 PHE A O 1
ATOM 4917 N N . ALA A 1 624 ? -20.529 -3.638 -7.320 1.00 92.00 624 ALA A N 1
ATOM 4918 C CA . ALA A 1 624 ? -19.865 -3.019 -6.173 1.00 92.00 624 ALA A CA 1
ATOM 4919 C C . ALA A 1 624 ? -20.455 -1.631 -5.866 1.00 92.00 624 ALA A C 1
ATOM 4921 O O . ALA A 1 624 ? -20.922 -1.393 -4.748 1.00 92.00 624 ALA A O 1
ATOM 4922 N N . LEU A 1 625 ? -20.532 -0.751 -6.872 1.00 92.69 625 LEU A N 1
ATOM 4923 C CA . LEU A 1 625 ? -21.105 0.587 -6.716 1.00 92.69 625 LEU A CA 1
ATOM 4924 C C . LEU A 1 625 ? -22.606 0.535 -6.380 1.00 92.69 625 LEU A C 1
ATOM 4926 O O . LEU A 1 625 ? -23.076 1.317 -5.554 1.00 92.69 625 LEU A O 1
ATOM 4930 N N . LEU A 1 626 ? -23.362 -0.406 -6.959 1.00 90.62 626 LEU A N 1
ATOM 4931 C CA . LEU A 1 626 ? -24.779 -0.596 -6.635 1.00 90.62 626 LEU A CA 1
ATOM 4932 C C . LEU A 1 626 ? -24.980 -1.078 -5.191 1.00 90.62 626 LEU A C 1
ATOM 4934 O O . LEU A 1 626 ? -25.830 -0.535 -4.486 1.00 90.62 626 LEU A O 1
ATOM 4938 N N . LEU A 1 627 ? -24.193 -2.060 -4.731 1.00 89.62 627 LEU A N 1
ATOM 4939 C CA . LEU A 1 627 ? -24.228 -2.541 -3.346 1.00 89.62 627 LEU A CA 1
ATOM 4940 C C . LEU A 1 627 ? -23.957 -1.389 -2.373 1.00 89.62 627 LEU A C 1
ATOM 4942 O O . LEU A 1 627 ? -24.745 -1.192 -1.449 1.00 89.62 627 LEU A O 1
ATOM 4946 N N . ARG A 1 628 ? -22.921 -0.587 -2.648 1.00 88.44 628 ARG A N 1
ATOM 4947 C CA . ARG A 1 628 ? -22.529 0.605 -1.880 1.00 88.44 628 ARG A CA 1
ATOM 4948 C C . ARG A 1 628 ? -23.703 1.567 -1.647 1.00 88.44 628 ARG A C 1
ATOM 4950 O O . ARG A 1 628 ? -23.973 1.940 -0.506 1.00 88.44 628 ARG A O 1
ATOM 4957 N N . GLN A 1 629 ? -24.493 1.875 -2.685 1.00 87.56 629 GLN A N 1
ATOM 4958 C CA . GLN A 1 629 ? -25.674 2.751 -2.558 1.00 87.56 629 GLN A CA 1
ATOM 4959 C C . GLN A 1 629 ? -26.783 2.199 -1.639 1.00 87.56 629 GLN A C 1
ATOM 4961 O O . GLN A 1 629 ? -27.574 2.981 -1.104 1.00 87.56 629 GLN A O 1
ATOM 4966 N N . TYR A 1 630 ? -26.853 0.879 -1.437 1.00 84.69 630 TYR A N 1
ATOM 4967 C CA . TYR A 1 630 ? -27.779 0.240 -0.494 1.00 84.69 630 TYR A CA 1
ATOM 4968 C C . TYR A 1 630 ? -27.155 -0.021 0.887 1.00 84.69 630 TYR A C 1
ATOM 4970 O O . TYR A 1 630 ? -27.878 -0.037 1.885 1.00 84.69 630 TYR A O 1
ATOM 4978 N N . SER A 1 631 ? -25.835 -0.213 0.968 1.00 85.25 631 SER A N 1
ATOM 4979 C CA . SER A 1 631 ? -25.107 -0.576 2.191 1.00 85.25 631 SER A CA 1
ATOM 4980 C C . SER A 1 631 ? -24.455 0.600 2.923 1.00 85.25 631 SER A C 1
ATOM 4982 O O . SER A 1 631 ? -23.715 0.356 3.873 1.00 85.25 631 SER A O 1
ATOM 4984 N N . GLY A 1 632 ? -24.737 1.852 2.543 1.00 82.62 632 GLY A N 1
ATOM 4985 C CA . GLY A 1 632 ? -24.100 3.062 3.095 1.00 82.62 632 GLY A CA 1
ATOM 4986 C C . GLY A 1 632 ? -24.067 3.168 4.632 1.00 82.62 632 GLY A C 1
ATOM 4987 O O . GLY A 1 632 ? -23.162 3.774 5.197 1.00 82.62 632 GLY A O 1
ATOM 4988 N N . VAL A 1 633 ? -25.014 2.534 5.335 1.00 84.00 633 VAL A N 1
ATOM 4989 C CA . VAL A 1 633 ? -25.009 2.433 6.808 1.00 84.00 633 VAL A CA 1
ATOM 4990 C C . VAL A 1 633 ? -23.863 1.550 7.325 1.00 84.00 633 VAL A C 1
ATOM 4992 O O . VAL A 1 633 ? -23.212 1.906 8.303 1.00 84.00 633 VAL A O 1
ATOM 4995 N N . VAL A 1 634 ? -23.611 0.412 6.674 1.00 86.19 634 VAL A N 1
ATOM 4996 C CA . VAL A 1 634 ? -22.509 -0.507 7.008 1.00 86.19 634 VAL A CA 1
ATOM 4997 C C . VAL A 1 634 ? -21.175 0.119 6.610 1.00 86.19 634 VAL A C 1
ATOM 4999 O O . VAL A 1 634 ? -20.261 0.167 7.419 1.00 86.19 634 VAL A O 1
ATOM 5002 N N . GLU A 1 635 ? -21.109 0.713 5.419 1.00 86.50 635 GLU A N 1
ATOM 5003 C CA . GLU A 1 635 ? -19.942 1.461 4.939 1.00 86.50 635 GLU A CA 1
ATOM 5004 C C . GLU A 1 635 ? -19.512 2.575 5.907 1.00 86.50 635 GLU A C 1
ATOM 5006 O O . GLU A 1 635 ? -18.325 2.712 6.210 1.00 86.50 635 GLU A O 1
ATOM 5011 N N . MET A 1 636 ? -20.470 3.352 6.426 1.00 85.88 636 MET A N 1
ATOM 5012 C CA . MET A 1 636 ? -20.186 4.383 7.423 1.00 85.88 636 MET A CA 1
ATOM 5013 C C . MET A 1 636 ? -19.660 3.762 8.723 1.00 85.88 636 MET A C 1
ATOM 5015 O O . MET A 1 636 ? -18.701 4.276 9.287 1.00 85.88 636 MET A O 1
ATOM 5019 N N . MET A 1 637 ? -20.234 2.647 9.189 1.00 85.88 637 MET A N 1
ATOM 5020 C CA . MET A 1 637 ? -19.744 1.936 10.379 1.00 85.88 637 MET A CA 1
ATOM 5021 C C . MET A 1 637 ? -18.312 1.409 10.213 1.00 85.88 637 MET A C 1
ATOM 5023 O O . MET A 1 637 ? -17.501 1.555 11.128 1.00 85.88 637 MET A O 1
ATOM 5027 N N . ASP A 1 638 ? -17.996 0.826 9.059 1.00 87.38 638 ASP A N 1
ATOM 5028 C CA . ASP A 1 638 ? -16.671 0.272 8.777 1.00 87.38 638 ASP A CA 1
ATOM 5029 C C . ASP A 1 638 ? -15.625 1.395 8.652 1.00 87.38 638 ASP A C 1
ATOM 5031 O O . ASP A 1 638 ? -14.532 1.291 9.205 1.00 87.38 638 ASP A O 1
ATOM 5035 N N . SER A 1 639 ? -15.990 2.516 8.017 1.00 88.38 639 SER A N 1
ATOM 5036 C CA . SER A 1 639 ? -15.119 3.693 7.862 1.00 88.38 639 SER A CA 1
ATOM 5037 C C . SER A 1 639 ? -14.907 4.455 9.179 1.00 88.38 639 SER A C 1
ATOM 5039 O O . SER A 1 639 ? -13.800 4.908 9.466 1.00 88.38 639 SER A O 1
ATOM 5041 N N . ILE A 1 640 ? -15.932 4.526 10.039 1.00 87.50 640 ILE A N 1
ATOM 5042 C CA . ILE A 1 640 ? -15.812 4.977 11.436 1.00 87.50 640 ILE A CA 1
ATOM 5043 C C . ILE A 1 640 ? -14.788 4.114 12.194 1.00 87.50 640 ILE A C 1
ATOM 5045 O O . ILE A 1 640 ? -13.983 4.644 12.958 1.00 87.50 640 ILE A O 1
ATOM 5049 N N . GLY A 1 641 ? -14.774 2.801 11.945 1.00 86.00 641 GLY A N 1
ATOM 5050 C CA . GLY A 1 641 ? -13.772 1.875 12.481 1.00 86.00 641 GLY A CA 1
ATOM 5051 C C . GLY A 1 641 ? -12.338 2.124 11.995 1.00 86.00 641 GLY A C 1
ATOM 5052 O O . GLY A 1 641 ? -11.415 1.609 12.616 1.00 86.00 641 GLY A O 1
ATOM 5053 N N . GLN A 1 642 ? -12.152 2.926 10.938 1.00 88.31 642 GLN A N 1
ATOM 5054 C CA . GLN A 1 642 ? -10.864 3.345 10.362 1.00 88.31 642 GLN A CA 1
ATOM 5055 C C . GLN A 1 642 ? -10.587 4.853 10.543 1.00 88.31 642 GLN A C 1
ATOM 5057 O O . GLN A 1 642 ? -9.799 5.451 9.806 1.00 88.31 642 GLN A O 1
ATOM 5062 N N . THR A 1 643 ? -11.246 5.491 11.518 1.00 90.19 643 THR A N 1
ATOM 5063 C CA . THR A 1 643 ? -11.115 6.930 11.803 1.00 90.19 643 THR A CA 1
ATOM 5064 C C . THR A 1 643 ? -10.297 7.194 13.070 1.00 90.19 643 THR A C 1
ATOM 5066 O O . THR A 1 643 ? -10.544 6.592 14.114 1.00 90.19 643 THR A O 1
ATOM 5069 N N . TYR A 1 644 ? -9.355 8.139 12.999 1.00 90.81 644 TYR A N 1
ATOM 5070 C CA . TYR A 1 644 ? -8.541 8.606 14.126 1.00 90.81 644 TYR A CA 1
ATOM 5071 C C . TYR A 1 644 ? -8.574 10.130 14.233 1.00 90.81 644 TYR A C 1
ATOM 5073 O O . TYR A 1 644 ? -8.501 10.830 13.224 1.00 90.81 644 TYR A O 1
ATOM 5081 N N . VAL A 1 645 ? -8.624 10.646 15.462 1.00 88.88 645 VAL A N 1
ATOM 5082 C CA . VAL A 1 645 ? -8.686 12.086 15.748 1.00 88.88 645 VAL A CA 1
ATOM 5083 C C . VAL A 1 645 ? -7.405 12.531 16.458 1.00 88.88 645 VAL A C 1
ATOM 5085 O O . VAL A 1 645 ? -6.947 11.875 17.393 1.00 88.88 645 VAL A O 1
ATOM 5088 N N . LEU A 1 646 ? -6.812 13.640 16.012 1.00 86.88 646 LEU A N 1
ATOM 5089 C CA . LEU A 1 646 ? -5.538 14.180 16.504 1.00 86.88 646 LEU A CA 1
ATOM 5090 C C . LEU A 1 646 ? -5.678 15.621 16.994 1.00 86.88 646 LEU A C 1
ATOM 5092 O O . LEU A 1 646 ? -6.442 16.403 16.444 1.00 86.88 646 LEU A O 1
ATOM 5096 N N . HIS A 1 647 ? -4.848 16.018 17.957 1.00 85.50 647 HIS A N 1
ATOM 5097 C CA . HIS A 1 647 ? -4.657 17.431 18.290 1.00 85.50 647 HIS A CA 1
ATOM 5098 C C . HIS A 1 647 ? -3.717 18.092 17.266 1.00 85.50 647 HIS A C 1
ATOM 5100 O O . HIS A 1 647 ? -2.632 17.570 17.009 1.00 85.50 647 HIS A O 1
ATOM 5106 N N . GLU A 1 648 ? -4.100 19.268 16.755 1.00 83.56 648 GLU A N 1
ATOM 5107 C CA . GLU A 1 648 ? -3.319 20.149 15.863 1.00 83.56 648 GLU A CA 1
ATOM 5108 C C . GLU A 1 648 ? -1.791 20.142 16.079 1.00 83.56 648 GLU A C 1
ATOM 5110 O O . GLU A 1 648 ? -1.031 20.028 15.122 1.00 83.56 648 GLU A O 1
ATOM 5115 N N . ARG A 1 649 ? -1.318 20.200 17.334 1.00 86.75 649 ARG A N 1
ATOM 5116 C CA . ARG A 1 649 ? 0.118 20.250 17.692 1.00 86.75 649 ARG A CA 1
ATOM 5117 C C . ARG A 1 649 ? 0.962 19.103 17.127 1.00 86.75 649 ARG A C 1
ATOM 5119 O O . ARG A 1 649 ? 2.177 19.240 17.038 1.00 86.75 649 ARG A O 1
ATOM 5126 N N . ASN A 1 650 ? 0.329 17.986 16.776 1.00 87.38 650 ASN A N 1
ATOM 5127 C CA . ASN A 1 650 ? 0.977 16.793 16.242 1.00 87.38 650 ASN A CA 1
ATOM 5128 C C . ASN A 1 650 ? 0.954 16.735 14.696 1.00 87.38 650 ASN A C 1
ATOM 5130 O O . ASN A 1 650 ? 1.445 15.762 14.126 1.00 87.38 650 ASN A O 1
ATOM 5134 N N . LEU A 1 651 ? 0.397 17.745 14.011 1.00 85.62 651 LEU A N 1
ATOM 5135 C CA . LEU A 1 651 ? 0.190 17.758 12.556 1.00 85.62 651 LEU A CA 1
ATOM 5136 C C . LEU A 1 651 ? 1.453 17.455 11.746 1.00 85.62 651 LEU A C 1
ATOM 5138 O O . LEU A 1 651 ? 1.415 16.599 10.866 1.00 85.62 651 LEU A O 1
ATOM 5142 N N . ASP A 1 652 ? 2.558 18.153 12.008 1.00 87.69 652 ASP A N 1
ATOM 5143 C CA . ASP A 1 652 ? 3.763 18.031 11.179 1.00 87.69 652 ASP A CA 1
ATOM 5144 C C . ASP A 1 652 ? 4.528 16.729 11.448 1.00 87.69 652 ASP A C 1
ATOM 5146 O O . ASP A 1 652 ? 4.940 16.063 10.497 1.00 87.69 652 ASP A O 1
ATOM 5150 N N . ASP A 1 653 ? 4.597 16.292 12.712 1.00 88.94 653 ASP A N 1
ATOM 5151 C CA . ASP A 1 653 ? 5.110 14.963 13.075 1.00 88.94 653 ASP A CA 1
ATOM 5152 C C . ASP A 1 653 ? 4.307 13.854 12.345 1.00 88.94 653 ASP A C 1
ATOM 5154 O O . ASP A 1 653 ? 4.892 12.878 11.869 1.00 88.94 653 ASP A O 1
ATOM 5158 N N . VAL A 1 654 ? 2.984 14.011 12.174 1.00 88.69 654 VAL A N 1
ATOM 5159 C CA . VAL A 1 654 ? 2.126 13.051 11.444 1.00 88.69 654 VAL A CA 1
ATOM 5160 C C . VAL A 1 654 ? 2.263 13.151 9.920 1.00 88.69 654 VAL A C 1
ATOM 5162 O O . VAL A 1 654 ? 2.280 12.115 9.258 1.00 88.69 654 VAL A O 1
ATOM 5165 N N . LYS A 1 655 ? 2.432 14.345 9.335 1.00 87.75 655 LYS A N 1
ATOM 5166 C CA . LYS A 1 655 ? 2.739 14.488 7.894 1.00 87.75 655 LYS A CA 1
ATOM 5167 C C . LYS A 1 655 ? 4.036 13.753 7.534 1.00 87.75 655 LYS A C 1
ATOM 5169 O O . LYS A 1 655 ? 4.072 13.023 6.547 1.00 87.75 655 LYS A O 1
ATOM 5174 N N . ILE A 1 656 ? 5.069 13.901 8.369 1.00 89.00 656 ILE A N 1
ATOM 5175 C CA . ILE A 1 656 ? 6.360 13.214 8.217 1.00 89.00 656 ILE A CA 1
ATOM 5176 C C . ILE A 1 656 ? 6.198 11.696 8.405 1.00 89.00 656 ILE A C 1
ATOM 5178 O O . ILE A 1 656 ? 6.773 10.919 7.645 1.00 89.00 656 ILE A O 1
ATOM 5182 N N . PHE A 1 657 ? 5.385 11.255 9.373 1.00 90.69 657 PHE A N 1
ATOM 5183 C CA . PHE A 1 657 ? 5.066 9.834 9.559 1.00 90.69 657 PHE A CA 1
ATOM 5184 C C . PHE A 1 657 ? 4.438 9.217 8.297 1.00 90.69 657 PHE A C 1
ATOM 5186 O O . PHE A 1 657 ? 4.892 8.178 7.820 1.00 90.69 657 PHE A O 1
ATOM 5193 N N . ILE A 1 658 ? 3.423 9.879 7.733 1.00 89.31 658 ILE A N 1
ATOM 5194 C CA . ILE A 1 658 ? 2.707 9.424 6.532 1.00 89.31 658 ILE A CA 1
ATOM 5195 C C . ILE A 1 658 ? 3.644 9.348 5.320 1.00 89.31 658 ILE A C 1
ATOM 5197 O O . ILE A 1 658 ? 3.573 8.394 4.551 1.00 89.31 658 ILE A O 1
ATOM 5201 N N . GLU A 1 659 ? 4.558 10.306 5.162 1.00 87.31 659 GLU A N 1
ATOM 5202 C CA . GLU A 1 659 ? 5.537 10.300 4.071 1.00 87.31 659 GLU A CA 1
ATOM 5203 C C . GLU A 1 659 ? 6.459 9.067 4.096 1.00 87.31 659 GLU A C 1
ATOM 5205 O O . GLU A 1 659 ? 6.699 8.465 3.047 1.00 87.31 659 GLU A O 1
ATOM 5210 N N . TYR A 1 660 ? 6.935 8.647 5.272 1.00 89.31 660 TYR A N 1
ATOM 5211 C CA . TYR A 1 660 ? 7.743 7.428 5.396 1.00 89.31 660 TYR A CA 1
ATOM 5212 C C . TYR A 1 660 ? 6.906 6.141 5.332 1.00 89.31 660 TYR A C 1
ATOM 5214 O O . TYR A 1 660 ? 7.370 5.153 4.763 1.00 89.31 660 TYR A O 1
ATOM 5222 N N . LEU A 1 661 ? 5.665 6.146 5.835 1.00 91.38 661 LEU A N 1
ATOM 5223 C CA . LEU A 1 661 ? 4.738 5.020 5.665 1.00 91.38 661 LEU A CA 1
ATOM 5224 C C . LEU A 1 661 ? 4.441 4.773 4.180 1.00 91.38 661 LEU A C 1
ATOM 5226 O O . LEU A 1 661 ? 4.475 3.630 3.728 1.00 91.38 661 LEU A O 1
ATOM 5230 N N . MET A 1 662 ? 4.232 5.834 3.396 1.00 87.38 662 MET A N 1
ATOM 5231 C CA . MET A 1 662 ? 4.016 5.702 1.956 1.00 87.38 662 MET A CA 1
ATOM 5232 C C . MET A 1 662 ? 5.227 5.109 1.233 1.00 87.38 662 MET A C 1
ATOM 5234 O O . MET A 1 662 ? 5.045 4.216 0.409 1.00 87.38 662 MET A O 1
ATOM 5238 N N . GLN A 1 663 ? 6.451 5.515 1.592 1.00 86.38 663 GLN A N 1
ATOM 5239 C CA . GLN A 1 663 ? 7.673 4.915 1.037 1.00 86.38 663 GLN A CA 1
ATOM 5240 C C . GLN A 1 663 ? 7.762 3.407 1.326 1.00 86.38 663 GLN A C 1
ATOM 5242 O O . GLN A 1 663 ? 8.190 2.649 0.461 1.00 86.38 663 GLN A O 1
ATOM 5247 N N . ILE A 1 664 ? 7.330 2.957 2.509 1.00 89.88 664 ILE A N 1
ATOM 5248 C CA . ILE A 1 664 ? 7.287 1.529 2.865 1.00 89.88 664 ILE A CA 1
ATOM 5249 C C . ILE A 1 664 ? 6.197 0.799 2.066 1.00 89.88 664 ILE A C 1
ATOM 5251 O O . ILE A 1 664 ? 6.450 -0.279 1.530 1.00 89.88 664 ILE A O 1
ATOM 5255 N N . ARG A 1 665 ? 5.008 1.393 1.910 1.00 90.50 665 ARG A N 1
ATOM 5256 C CA . ARG A 1 665 ? 3.908 0.787 1.139 1.00 90.50 665 ARG A CA 1
ATOM 5257 C C . ARG A 1 665 ? 4.180 0.705 -0.363 1.00 90.50 665 ARG A C 1
ATOM 5259 O O . ARG A 1 665 ? 3.726 -0.236 -1.008 1.00 90.50 665 ARG A O 1
ATOM 5266 N N . GLU A 1 666 ? 4.949 1.633 -0.929 1.00 85.81 666 GLU A N 1
ATOM 5267 C CA . GLU A 1 666 ? 5.425 1.520 -2.314 1.00 85.81 666 GLU A CA 1
ATOM 5268 C C . GLU A 1 666 ? 6.321 0.282 -2.506 1.00 85.81 666 GLU A C 1
ATOM 5270 O O . GLU A 1 666 ? 6.216 -0.394 -3.530 1.00 85.81 666 GLU A O 1
ATOM 5275 N N . LEU A 1 667 ? 7.132 -0.076 -1.501 1.00 88.00 667 LEU A N 1
ATOM 5276 C CA . LEU A 1 667 ? 8.019 -1.244 -1.544 1.00 88.00 667 LEU A CA 1
ATOM 5277 C C . LEU A 1 667 ? 7.292 -2.599 -1.454 1.00 88.00 667 LEU A C 1
ATOM 5279 O O . LEU A 1 667 ? 7.860 -3.598 -1.884 1.00 88.00 667 LEU A O 1
ATOM 5283 N N . LEU A 1 668 ? 6.036 -2.657 -0.986 1.00 87.75 668 LEU A N 1
ATOM 5284 C CA . LEU A 1 668 ? 5.242 -3.903 -0.928 1.00 87.75 668 LEU A CA 1
ATOM 5285 C C . LEU A 1 668 ? 5.111 -4.606 -2.290 1.00 87.75 668 LEU A C 1
ATOM 5287 O O . LEU A 1 668 ? 4.998 -5.829 -2.347 1.00 87.75 668 LEU A O 1
ATOM 5291 N N . ASN A 1 669 ? 5.111 -3.830 -3.378 1.00 82.81 669 ASN A N 1
ATOM 5292 C CA . ASN A 1 669 ? 4.930 -4.311 -4.750 1.00 82.81 669 ASN A CA 1
ATOM 5293 C C . ASN A 1 669 ? 6.247 -4.384 -5.546 1.00 82.81 669 ASN A C 1
ATOM 5295 O O . ASN A 1 669 ? 6.214 -4.612 -6.755 1.00 82.81 669 ASN A O 1
ATOM 5299 N N . VAL A 1 670 ? 7.392 -4.137 -4.903 1.00 84.31 670 VAL A N 1
ATOM 5300 C CA . VAL A 1 670 ? 8.709 -4.042 -5.547 1.00 84.31 670 VAL A CA 1
ATOM 5301 C C . VAL A 1 670 ? 9.581 -5.203 -5.084 1.00 84.31 670 VAL A C 1
ATOM 5303 O O . VAL A 1 670 ? 9.632 -5.528 -3.899 1.00 84.31 670 VAL A O 1
ATOM 5306 N N . GLN A 1 671 ? 10.309 -5.830 -6.012 1.00 83.19 671 GLN A N 1
ATOM 5307 C CA . GLN A 1 671 ? 11.317 -6.809 -5.622 1.00 83.19 671 GLN A CA 1
ATOM 5308 C C . GLN A 1 671 ? 12.479 -6.083 -4.942 1.00 83.19 671 GLN A C 1
ATOM 5310 O O . GLN A 1 671 ? 13.223 -5.353 -5.587 1.00 83.19 671 GLN A O 1
ATOM 5315 N N . LEU A 1 672 ? 12.631 -6.307 -3.638 1.00 81.06 672 LEU A N 1
ATOM 5316 C CA . LEU A 1 672 ? 13.703 -5.712 -2.849 1.00 81.06 672 LEU A CA 1
ATOM 5317 C C . LEU A 1 672 ? 15.087 -6.195 -3.307 1.00 81.06 672 LEU A C 1
ATOM 5319 O O . LEU A 1 672 ? 15.338 -7.405 -3.381 1.00 81.06 672 LEU A O 1
ATOM 5323 N N . GLU A 1 673 ? 15.961 -5.222 -3.557 1.00 80.62 673 GLU A N 1
ATOM 5324 C CA . GLU A 1 673 ? 17.414 -5.333 -3.709 1.00 80.62 673 GLU A CA 1
ATOM 5325 C C . GLU A 1 673 ? 18.095 -4.332 -2.743 1.00 80.62 673 GLU A C 1
ATOM 5327 O O . GLU A 1 673 ? 17.426 -3.689 -1.928 1.00 80.62 673 GLU A O 1
ATOM 5332 N N . SER A 1 674 ? 19.426 -4.199 -2.779 1.00 80.38 674 SER A N 1
ATOM 5333 C CA . SER A 1 674 ? 20.189 -3.434 -1.772 1.00 80.38 674 SER A CA 1
ATOM 5334 C C . SER A 1 674 ? 19.868 -1.930 -1.730 1.00 80.38 674 SER A C 1
ATOM 5336 O O . SER A 1 674 ? 20.001 -1.288 -0.684 1.00 80.38 674 SER A O 1
ATOM 5338 N N . THR A 1 675 ? 19.405 -1.349 -2.839 1.00 81.81 675 THR A N 1
ATOM 5339 C CA . THR A 1 675 ? 18.936 0.044 -2.904 1.00 81.81 675 THR A CA 1
ATOM 5340 C C . THR A 1 675 ? 17.635 0.251 -2.126 1.00 81.81 675 THR A C 1
ATOM 5342 O O . THR A 1 675 ? 17.524 1.185 -1.329 1.00 81.81 675 THR A O 1
ATOM 5345 N N . GLU A 1 676 ? 16.674 -0.644 -2.320 1.00 84.75 676 GLU A N 1
ATOM 5346 C CA . GLU A 1 676 ? 15.346 -0.644 -1.713 1.00 84.75 676 GLU A CA 1
ATOM 5347 C C . GLU A 1 676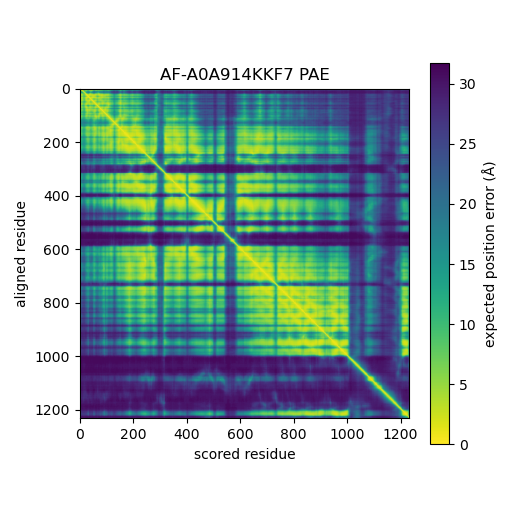 ? 15.433 -1.014 -0.229 1.00 84.75 676 GLU A C 1
ATOM 5349 O O . GLU A 1 676 ? 14.798 -0.379 0.611 1.00 84.75 676 GLU A O 1
ATOM 5354 N N . GLU A 1 677 ? 16.302 -1.963 0.120 1.00 84.12 677 GLU A N 1
ATOM 5355 C CA . GLU A 1 677 ? 16.657 -2.302 1.498 1.00 84.12 677 GLU A CA 1
ATOM 5356 C C . GLU A 1 677 ? 17.208 -1.079 2.257 1.00 84.12 677 GLU A C 1
ATOM 5358 O O . GLU A 1 677 ? 16.782 -0.783 3.377 1.00 84.12 677 GLU A O 1
ATOM 5363 N N . GLY A 1 678 ? 18.105 -0.310 1.628 1.00 85.38 678 GLY A N 1
ATOM 5364 C CA . GLY A 1 678 ? 18.629 0.945 2.173 1.00 85.38 678 GLY A CA 1
ATOM 5365 C C . GLY A 1 678 ? 17.587 2.068 2.292 1.00 85.38 678 GLY A C 1
ATOM 5366 O O . GLY A 1 678 ? 17.800 3.026 3.040 1.00 85.38 678 GLY A O 1
ATOM 5367 N N . ILE A 1 679 ? 16.455 1.980 1.587 1.00 86.50 679 ILE A N 1
ATOM 5368 C CA . ILE A 1 679 ? 15.292 2.862 1.780 1.00 86.50 679 ILE A CA 1
ATOM 5369 C C . ILE A 1 679 ? 14.443 2.344 2.948 1.00 86.50 679 ILE A C 1
ATOM 5371 O O . ILE A 1 679 ? 14.162 3.109 3.869 1.00 86.50 679 ILE A O 1
ATOM 5375 N N . LEU A 1 680 ? 14.120 1.048 2.978 1.00 90.25 680 LEU A N 1
ATOM 5376 C CA . LEU A 1 680 ? 13.320 0.411 4.028 1.00 90.25 680 LEU A CA 1
ATOM 5377 C C . LEU A 1 680 ? 13.938 0.579 5.424 1.00 90.25 680 LEU A C 1
ATOM 5379 O O . LEU A 1 680 ? 13.253 1.037 6.338 1.00 90.25 680 LEU A O 1
ATOM 5383 N N . LYS A 1 681 ? 15.238 0.287 5.590 1.00 89.50 681 LYS A N 1
ATOM 5384 C CA . LYS A 1 681 ? 15.960 0.460 6.868 1.00 89.50 681 LYS A CA 1
ATOM 5385 C C . LYS A 1 681 ? 15.847 1.897 7.396 1.00 89.50 681 LYS A C 1
ATOM 5387 O O . LYS A 1 681 ? 15.607 2.099 8.586 1.00 89.50 681 LYS A O 1
ATOM 5392 N N . ARG A 1 682 ? 15.962 2.899 6.511 1.00 89.19 682 ARG A N 1
ATOM 5393 C CA . ARG A 1 682 ? 15.774 4.319 6.862 1.00 89.19 682 ARG A CA 1
ATOM 5394 C C . ARG A 1 682 ? 14.317 4.641 7.189 1.00 89.19 682 ARG A C 1
ATOM 5396 O O . ARG A 1 682 ? 14.081 5.305 8.192 1.00 89.19 682 ARG A O 1
ATOM 5403 N N . GLY A 1 683 ? 13.357 4.153 6.403 1.00 90.38 683 GLY A N 1
ATOM 5404 C CA . GLY A 1 683 ? 11.925 4.341 6.651 1.00 90.38 683 GLY A CA 1
ATOM 5405 C C . GLY A 1 683 ? 11.505 3.820 8.027 1.00 90.38 683 GLY A C 1
ATOM 5406 O O . GLY A 1 683 ? 10.969 4.580 8.830 1.00 90.38 683 GLY A O 1
ATOM 5407 N N . LEU A 1 684 ? 11.838 2.564 8.346 1.00 93.38 684 LEU A N 1
ATOM 5408 C CA . LEU A 1 684 ? 11.559 1.946 9.650 1.00 93.38 684 LEU A CA 1
ATOM 5409 C C . LEU A 1 684 ? 12.194 2.725 10.810 1.00 93.38 684 LEU A C 1
ATOM 5411 O O . LEU A 1 684 ? 11.541 2.959 11.829 1.00 93.38 684 LEU A O 1
ATOM 5415 N N . TRP A 1 685 ? 13.446 3.171 10.652 1.00 91.50 685 TRP A N 1
ATOM 5416 C CA . TRP A 1 685 ? 14.123 3.980 11.667 1.00 91.50 685 TRP A CA 1
ATOM 5417 C C . TRP A 1 685 ? 13.455 5.347 11.864 1.00 91.50 685 TRP A C 1
ATOM 5419 O O . TRP A 1 685 ? 13.258 5.759 13.003 1.00 91.50 685 TRP A O 1
ATOM 5429 N N . GLN A 1 686 ? 13.044 6.027 10.789 1.00 90.94 686 GLN A N 1
ATOM 5430 C CA . GLN A 1 686 ? 12.359 7.322 10.877 1.00 90.94 686 GLN A CA 1
ATOM 5431 C C . GLN A 1 686 ? 10.939 7.202 11.454 1.00 90.94 686 GLN A C 1
ATOM 5433 O O . GLN A 1 686 ? 10.540 8.061 12.239 1.00 90.94 686 GLN A O 1
ATOM 5438 N N . LEU A 1 687 ? 10.194 6.130 11.145 1.00 92.31 687 LEU A N 1
ATOM 5439 C CA . LEU A 1 687 ? 8.914 5.843 11.808 1.00 92.31 687 LEU A CA 1
ATOM 5440 C C . LEU A 1 687 ? 9.105 5.624 13.316 1.00 92.31 687 LEU A C 1
ATOM 5442 O O . LEU A 1 687 ? 8.360 6.186 14.115 1.00 92.31 687 LEU A O 1
ATOM 5446 N N . MET A 1 688 ? 10.122 4.853 13.711 1.00 90.19 688 MET A N 1
ATOM 5447 C CA . MET A 1 688 ? 10.442 4.574 15.117 1.00 90.19 688 MET A CA 1
ATOM 5448 C C . MET A 1 688 ? 10.973 5.808 15.869 1.00 90.19 688 MET A C 1
ATOM 5450 O O . MET A 1 688 ? 10.694 5.971 17.053 1.00 90.19 688 MET A O 1
ATOM 5454 N N . ASN A 1 689 ? 11.724 6.691 15.206 1.00 90.62 689 ASN A N 1
ATOM 5455 C CA . ASN A 1 689 ? 12.246 7.935 15.785 1.00 90.62 689 ASN A CA 1
ATOM 5456 C C . ASN A 1 689 ? 11.171 9.044 15.888 1.00 90.62 689 ASN A C 1
ATOM 5458 O O . ASN A 1 689 ? 11.404 10.109 16.463 1.00 90.62 689 ASN A O 1
ATOM 5462 N N . ASN A 1 690 ? 9.973 8.809 15.346 1.00 89.50 690 ASN A N 1
ATOM 5463 C CA . ASN A 1 690 ? 8.863 9.747 15.399 1.00 89.50 690 ASN A CA 1
ATOM 5464 C C . ASN A 1 690 ? 8.126 9.675 16.752 1.00 89.50 690 ASN A C 1
ATOM 5466 O O . ASN A 1 690 ? 7.766 8.606 17.244 1.00 89.50 690 ASN A O 1
ATOM 5470 N N . ARG A 1 691 ? 7.821 10.835 17.345 1.00 88.19 691 ARG A N 1
ATOM 5471 C CA . ARG A 1 691 ? 7.098 10.942 18.628 1.00 88.19 691 ARG A CA 1
ATOM 5472 C C . ARG A 1 691 ? 5.715 10.288 18.596 1.00 88.19 691 ARG A C 1
ATOM 5474 O O . ARG A 1 691 ? 5.260 9.778 19.620 1.00 88.19 691 ARG A O 1
ATOM 5481 N N . ILE A 1 692 ? 5.058 10.293 17.437 1.00 89.31 692 ILE A N 1
ATOM 5482 C CA . ILE A 1 692 ? 3.717 9.732 17.237 1.00 89.31 692 ILE A CA 1
ATOM 5483 C C . ILE A 1 692 ? 3.695 8.225 17.501 1.00 89.31 692 ILE A C 1
ATOM 5485 O O . ILE A 1 692 ? 2.734 7.743 18.095 1.00 89.31 692 ILE A O 1
ATOM 5489 N N . PHE A 1 693 ? 4.772 7.504 17.172 1.00 89.75 693 PHE A N 1
ATOM 5490 C CA . PHE A 1 693 ? 4.892 6.056 17.377 1.00 89.75 693 PHE A CA 1
ATOM 5491 C C . PHE A 1 693 ? 4.694 5.639 18.846 1.00 89.75 693 PHE A C 1
ATOM 5493 O O . PHE A 1 693 ? 4.088 4.606 19.132 1.00 89.75 693 PHE A O 1
ATOM 5500 N N . PHE A 1 694 ? 5.158 6.473 19.784 1.00 89.12 694 PHE A N 1
ATOM 5501 C CA . PHE A 1 694 ? 5.039 6.234 21.227 1.00 89.12 694 PHE A CA 1
ATOM 5502 C C . PHE A 1 694 ? 3.841 6.939 21.878 1.00 89.12 694 PHE A C 1
ATOM 5504 O O . PHE A 1 694 ? 3.365 6.481 22.913 1.00 89.12 694 PHE A O 1
ATOM 5511 N N . GLN A 1 695 ? 3.356 8.050 21.310 1.00 89.50 695 GLN A N 1
ATOM 5512 C CA . GLN A 1 695 ? 2.175 8.759 21.826 1.00 89.50 695 GLN A CA 1
ATOM 5513 C C . GLN A 1 695 ? 0.853 8.110 21.398 1.00 89.50 695 GLN A C 1
ATOM 5515 O O . GLN A 1 695 ? -0.108 8.138 22.158 1.00 89.50 695 GLN A O 1
ATOM 5520 N N . HIS A 1 696 ? 0.801 7.551 20.185 1.00 89.50 696 HIS A N 1
ATOM 5521 C CA . HIS A 1 696 ? -0.422 7.092 19.521 1.00 89.50 696 HIS A CA 1
ATOM 5522 C C . HIS A 1 696 ? -0.264 5.653 18.989 1.00 89.50 696 HIS A C 1
ATOM 5524 O O . HIS A 1 696 ? -0.392 5.431 17.783 1.00 89.50 696 HIS A O 1
ATOM 5530 N N . PRO A 1 697 ? -0.001 4.646 19.852 1.00 90.88 697 PRO A N 1
ATOM 5531 C CA . PRO A 1 697 ? 0.165 3.251 19.418 1.00 90.88 697 PRO A CA 1
ATOM 5532 C C . PRO A 1 697 ? -1.090 2.690 18.728 1.00 90.88 697 PRO A C 1
ATOM 5534 O O . PRO A 1 697 ? -0.998 1.781 17.908 1.00 90.88 697 PRO A O 1
ATOM 5537 N N . ASP A 1 698 ? -2.259 3.260 19.019 1.00 88.94 698 ASP A N 1
ATOM 5538 C CA . ASP A 1 698 ? -3.538 2.893 18.416 1.00 88.94 698 ASP A CA 1
ATOM 5539 C C . ASP A 1 698 ? -3.628 3.296 16.936 1.00 88.94 698 ASP A C 1
ATOM 5541 O O . ASP A 1 698 ? -4.111 2.509 16.121 1.00 88.94 698 ASP A O 1
ATOM 5545 N N . LEU A 1 699 ? -3.057 4.447 16.559 1.00 90.50 699 LEU A N 1
ATOM 5546 C CA . LEU A 1 699 ? -2.919 4.864 15.158 1.00 90.50 699 LEU A CA 1
ATOM 5547 C C . LEU A 1 699 ? -2.016 3.897 14.372 1.00 90.50 699 LEU A C 1
ATOM 5549 O O . LEU A 1 699 ? -2.283 3.614 13.208 1.00 90.50 699 LEU A O 1
ATOM 5553 N N . MET A 1 700 ? -0.982 3.336 15.011 1.00 90.62 700 MET A N 1
ATOM 5554 C CA . MET A 1 700 ? -0.060 2.378 14.378 1.00 90.62 700 MET A CA 1
ATOM 5555 C C . MET A 1 700 ? -0.737 1.034 14.045 1.00 90.62 700 MET A C 1
ATOM 5557 O O . MET A 1 700 ? -0.324 0.347 13.108 1.00 90.62 700 MET A O 1
ATOM 5561 N N . ARG A 1 701 ? -1.783 0.652 14.797 1.00 91.19 701 ARG A N 1
ATOM 5562 C CA . ARG A 1 701 ? -2.650 -0.490 14.450 1.00 91.19 701 ARG A CA 1
ATOM 5563 C C . ARG A 1 701 ? -3.643 -0.131 13.355 1.00 91.19 701 ARG A C 1
ATOM 5565 O O . ARG A 1 701 ? -3.813 -0.919 12.435 1.00 91.19 701 ARG A O 1
ATOM 5572 N N . LEU A 1 702 ? -4.266 1.045 13.453 1.00 90.38 702 LEU A N 1
ATOM 5573 C CA . LEU A 1 702 ? -5.272 1.517 12.499 1.00 90.38 702 LEU A CA 1
ATOM 5574 C C . LEU A 1 702 ? -4.707 1.617 11.076 1.00 90.38 702 LEU A C 1
ATOM 5576 O O . LEU A 1 702 ? -5.310 1.117 10.139 1.00 90.38 702 LEU A O 1
ATOM 5580 N N . LEU A 1 703 ? -3.499 2.175 10.946 1.00 90.38 703 LEU A N 1
ATOM 5581 C CA . LEU A 1 703 ? -2.755 2.261 9.685 1.00 90.38 703 LEU A CA 1
ATOM 5582 C C . LEU A 1 703 ? -2.012 0.961 9.327 1.00 90.38 703 LEU A C 1
ATOM 5584 O O . LEU A 1 703 ? -1.112 0.980 8.493 1.00 90.38 703 LEU A O 1
ATOM 5588 N N . ARG A 1 704 ? -2.324 -0.160 9.996 1.00 92.19 704 ARG A N 1
ATOM 5589 C CA . ARG A 1 704 ? -1.862 -1.528 9.678 1.00 92.19 704 ARG A CA 1
ATOM 5590 C C . ARG A 1 704 ? -0.346 -1.674 9.460 1.00 92.19 704 ARG A C 1
ATOM 5592 O O . ARG A 1 704 ? 0.106 -2.618 8.826 1.00 92.19 704 ARG A O 1
ATOM 5599 N N . VAL A 1 705 ? 0.460 -0.783 10.046 1.00 92.94 705 VAL A N 1
ATOM 5600 C CA . VAL A 1 705 ? 1.905 -0.640 9.761 1.00 92.94 705 VAL A CA 1
ATOM 5601 C C . VAL A 1 705 ? 2.682 -1.920 10.082 1.00 92.94 705 VAL A C 1
ATOM 5603 O O . VAL A 1 705 ? 3.666 -2.259 9.434 1.00 92.94 705 VAL A O 1
ATOM 5606 N N . HIS A 1 706 ? 2.216 -2.656 11.086 1.00 93.06 706 HIS A N 1
ATOM 5607 C CA . HIS A 1 706 ? 2.739 -3.961 11.463 1.00 93.06 706 HIS A CA 1
ATOM 5608 C C . HIS A 1 706 ? 2.449 -5.047 10.412 1.00 93.06 706 HIS A C 1
ATOM 5610 O O . HIS A 1 706 ? 3.320 -5.873 10.163 1.00 93.06 706 HIS A O 1
ATOM 5616 N N . GLU A 1 707 ? 1.291 -5.012 9.746 1.00 93.75 707 GLU A N 1
ATOM 5617 C CA . GLU A 1 707 ? 0.959 -5.909 8.631 1.00 93.75 707 GLU A CA 1
ATOM 5618 C C . GLU A 1 707 ? 1.763 -5.566 7.370 1.00 93.75 707 GLU A C 1
ATOM 5620 O O . GLU A 1 707 ? 2.258 -6.476 6.706 1.00 93.75 707 GLU A O 1
ATOM 5625 N N . ASP A 1 708 ? 1.965 -4.275 7.072 1.00 93.94 708 ASP A N 1
ATOM 5626 C CA . ASP A 1 708 ? 2.832 -3.826 5.970 1.00 93.94 708 ASP A CA 1
ATOM 5627 C C . ASP A 1 708 ? 4.262 -4.379 6.156 1.00 93.94 708 ASP A C 1
ATOM 5629 O O . ASP A 1 708 ? 4.827 -5.016 5.262 1.00 93.94 708 ASP A O 1
ATOM 5633 N N . VAL A 1 709 ? 4.835 -4.216 7.356 1.00 94.88 709 VAL A N 1
ATOM 5634 C CA . VAL A 1 709 ? 6.183 -4.713 7.688 1.00 94.88 709 VAL A CA 1
ATOM 5635 C C . VAL A 1 709 ? 6.244 -6.244 7.730 1.00 94.88 709 VAL A C 1
ATOM 5637 O O . VAL A 1 709 ? 7.205 -6.823 7.221 1.00 94.88 709 VAL A O 1
ATOM 5640 N N . MET A 1 710 ? 5.219 -6.919 8.259 1.00 93.25 710 MET A N 1
ATOM 5641 C CA . MET A 1 710 ? 5.126 -8.384 8.228 1.00 93.25 710 MET A CA 1
ATOM 5642 C C . MET A 1 710 ? 5.002 -8.935 6.804 1.00 93.25 710 MET A C 1
ATOM 5644 O O . MET A 1 710 ? 5.578 -9.981 6.516 1.00 93.25 710 MET A O 1
ATOM 5648 N N . THR A 1 711 ? 4.317 -8.235 5.899 1.00 92.75 711 THR A N 1
ATOM 5649 C CA . THR A 1 711 ? 4.190 -8.630 4.486 1.00 92.75 711 THR A CA 1
ATOM 5650 C C . THR A 1 711 ? 5.534 -8.515 3.765 1.00 92.75 711 THR A C 1
ATOM 5652 O O . THR A 1 711 ? 5.943 -9.441 3.067 1.00 92.75 711 THR A O 1
ATOM 5655 N N . ILE A 1 712 ? 6.277 -7.426 3.991 1.00 91.12 712 ILE A N 1
ATOM 5656 C CA . ILE A 1 712 ? 7.645 -7.262 3.472 1.00 91.12 712 ILE A CA 1
ATOM 5657 C C . ILE A 1 712 ? 8.571 -8.373 3.991 1.00 91.12 712 ILE A C 1
ATOM 5659 O O . ILE A 1 712 ? 9.276 -9.018 3.212 1.00 91.12 712 ILE A O 1
ATOM 5663 N N . MET A 1 713 ? 8.535 -8.630 5.300 1.00 90.69 713 MET A N 1
ATOM 5664 C CA . MET A 1 713 ? 9.312 -9.685 5.948 1.00 90.69 713 MET A CA 1
ATOM 5665 C C . MET A 1 713 ? 8.956 -11.075 5.391 1.00 90.69 713 MET A C 1
ATOM 5667 O O . MET A 1 713 ? 9.851 -11.839 5.037 1.00 90.69 713 MET A O 1
ATOM 5671 N N . MET A 1 714 ? 7.665 -11.376 5.221 1.00 88.25 714 MET A N 1
ATOM 5672 C CA . MET A 1 714 ? 7.172 -12.629 4.641 1.00 88.25 714 MET A CA 1
ATOM 5673 C C . MET A 1 714 ? 7.624 -12.827 3.191 1.00 88.25 714 MET A C 1
ATOM 5675 O O . MET A 1 714 ? 8.077 -13.919 2.845 1.00 88.25 714 MET A O 1
ATOM 5679 N N . ASN A 1 715 ? 7.564 -11.785 2.358 1.00 87.75 715 ASN A N 1
ATOM 5680 C CA . ASN A 1 715 ? 7.997 -11.853 0.961 1.00 87.75 715 ASN A CA 1
ATOM 5681 C C . ASN A 1 715 ? 9.492 -12.203 0.836 1.00 87.75 715 ASN A C 1
ATOM 5683 O O . ASN A 1 715 ? 9.872 -12.980 -0.040 1.00 87.75 715 ASN A O 1
ATOM 5687 N N . VAL A 1 716 ? 10.343 -11.678 1.725 1.00 85.75 716 VAL A N 1
ATOM 5688 C CA . VAL A 1 716 ? 11.785 -11.984 1.728 1.00 85.75 716 VAL A CA 1
ATOM 5689 C C . VAL A 1 716 ? 12.082 -13.372 2.298 1.00 85.75 716 VAL A C 1
ATOM 5691 O O . VAL A 1 716 ? 12.836 -14.118 1.675 1.00 85.75 716 VAL A O 1
ATOM 5694 N N . LEU A 1 717 ? 11.444 -13.761 3.407 1.00 82.75 717 LEU A N 1
ATOM 5695 C CA . LEU A 1 717 ? 11.592 -15.098 4.000 1.00 82.75 717 LEU A CA 1
ATOM 5696 C C . LEU A 1 717 ? 11.172 -16.209 3.021 1.00 82.75 717 LEU A C 1
ATOM 5698 O O . LEU A 1 717 ? 11.928 -17.149 2.778 1.00 82.75 717 LEU A O 1
ATOM 5702 N N . THR A 1 718 ? 10.013 -16.053 2.374 1.00 81.50 718 THR A N 1
ATOM 5703 C CA . THR A 1 718 ? 9.493 -17.018 1.388 1.00 81.50 718 THR A CA 1
ATOM 5704 C C . THR A 1 718 ? 10.412 -17.121 0.164 1.00 81.50 718 THR A C 1
ATOM 5706 O O . THR A 1 718 ? 10.668 -18.218 -0.341 1.00 81.50 718 THR A O 1
ATOM 5709 N N . ARG A 1 719 ? 10.972 -15.991 -0.302 1.00 77.00 719 ARG A N 1
ATOM 5710 C CA . ARG A 1 719 ? 11.961 -15.970 -1.396 1.00 77.00 719 ARG A CA 1
ATOM 5711 C C . ARG A 1 719 ? 13.255 -16.688 -1.002 1.00 77.00 719 ARG A C 1
ATOM 5713 O O . ARG A 1 719 ? 13.821 -17.387 -1.838 1.00 77.00 719 ARG A O 1
ATOM 5720 N N . GLN A 1 720 ? 13.709 -16.544 0.244 1.00 74.25 720 GLN A N 1
ATOM 5721 C CA . GLN A 1 720 ? 14.899 -17.232 0.749 1.00 74.25 720 GLN A CA 1
ATOM 5722 C C . GLN A 1 720 ? 14.686 -18.750 0.831 1.00 74.25 720 GLN A C 1
ATOM 5724 O O . GLN A 1 720 ? 15.536 -19.493 0.347 1.00 74.25 720 GLN A O 1
ATOM 5729 N N . GLN A 1 721 ? 13.543 -19.212 1.349 1.00 71.62 721 GLN A N 1
ATOM 5730 C CA . GLN A 1 721 ? 13.178 -20.638 1.360 1.00 71.62 721 GLN A CA 1
ATOM 5731 C C . GLN A 1 721 ? 13.149 -21.217 -0.064 1.00 71.62 721 GLN A C 1
ATOM 5733 O O . GLN A 1 721 ? 13.854 -22.183 -0.352 1.00 71.62 721 GLN A O 1
ATOM 5738 N N . SER A 1 722 ? 12.456 -20.541 -0.987 1.00 66.88 722 SER A N 1
ATOM 5739 C CA . SER A 1 722 ? 12.385 -20.932 -2.406 1.00 66.88 722 SER A CA 1
ATOM 5740 C C . SER A 1 722 ? 13.768 -21.015 -3.078 1.00 66.88 722 SER A C 1
ATOM 5742 O O . SER A 1 722 ? 13.986 -21.836 -3.967 1.00 66.88 722 SER A O 1
ATOM 5744 N N . ALA A 1 723 ? 14.714 -20.158 -2.675 1.00 64.94 723 ALA A N 1
ATOM 5745 C CA . ALA A 1 723 ? 16.079 -20.161 -3.197 1.00 64.94 723 ALA A CA 1
ATOM 5746 C C . ALA A 1 723 ? 16.938 -21.307 -2.631 1.00 64.94 723 ALA A C 1
ATOM 5748 O O . ALA A 1 723 ? 17.798 -21.819 -3.345 1.00 64.94 723 ALA A O 1
ATOM 5749 N N . VAL A 1 724 ? 16.697 -21.731 -1.384 1.00 65.75 724 VAL A N 1
ATOM 5750 C CA . VAL A 1 724 ? 17.365 -22.898 -0.780 1.00 65.75 724 VAL A CA 1
ATOM 5751 C C . VAL A 1 724 ? 16.864 -24.194 -1.422 1.00 65.75 724 VAL A C 1
ATOM 5753 O O . VAL A 1 724 ? 17.682 -24.980 -1.889 1.00 65.75 724 VAL A O 1
ATOM 5756 N N . GLU A 1 725 ? 15.547 -24.372 -1.571 1.00 60.59 725 GLU A N 1
ATOM 5757 C CA . GLU A 1 725 ? 14.958 -25.533 -2.267 1.00 60.59 725 GLU A CA 1
ATOM 5758 C C . GLU A 1 725 ? 15.462 -25.651 -3.723 1.00 60.59 725 GLU A C 1
ATOM 5760 O O . GLU A 1 725 ? 15.772 -26.740 -4.218 1.00 60.59 725 GLU A O 1
ATOM 5765 N N . ALA A 1 726 ? 15.623 -24.516 -4.413 1.00 59.19 726 ALA A N 1
ATOM 5766 C CA . ALA A 1 726 ? 16.213 -24.475 -5.749 1.00 59.19 726 ALA A CA 1
ATOM 5767 C C . ALA A 1 726 ? 17.712 -24.849 -5.760 1.00 59.19 726 ALA A C 1
ATOM 5769 O O . ALA A 1 726 ? 18.157 -25.514 -6.694 1.00 59.19 726 ALA A O 1
ATOM 5770 N N . ALA A 1 727 ? 18.483 -24.477 -4.732 1.00 55.59 727 ALA A N 1
ATOM 5771 C CA . ALA A 1 727 ? 19.904 -24.815 -4.621 1.00 55.59 727 ALA A CA 1
ATOM 5772 C C . ALA A 1 727 ? 20.140 -26.296 -4.265 1.00 55.59 727 ALA A C 1
ATOM 5774 O O . ALA A 1 727 ? 21.015 -26.933 -4.852 1.00 55.59 727 ALA A O 1
ATOM 5775 N N . GLU A 1 728 ? 19.320 -26.884 -3.385 1.00 55.03 728 GLU A N 1
ATOM 5776 C CA . GLU A 1 728 ? 19.371 -28.322 -3.058 1.00 55.03 728 GLU A CA 1
ATOM 5777 C C . GLU A 1 728 ? 19.103 -29.217 -4.282 1.00 55.03 728 GLU A C 1
ATOM 5779 O O . GLU A 1 728 ? 19.617 -30.332 -4.374 1.00 55.03 728 GLU A O 1
ATOM 5784 N N . SER A 1 729 ? 18.352 -28.710 -5.266 1.00 52.94 729 SER A N 1
ATOM 5785 C CA . SER A 1 729 ? 18.099 -29.386 -6.546 1.00 52.94 729 SER A CA 1
ATOM 5786 C C . SER A 1 729 ? 19.108 -29.055 -7.665 1.00 52.94 729 SER A C 1
ATOM 5788 O O . SER A 1 729 ? 19.026 -29.631 -8.754 1.00 52.94 729 SER A O 1
ATOM 5790 N N . GLY A 1 730 ? 20.091 -28.183 -7.411 1.00 45.72 730 GLY A N 1
ATOM 5791 C CA . GLY A 1 730 ? 21.059 -27.708 -8.404 1.00 45.72 730 GLY A CA 1
ATOM 5792 C C . GLY A 1 730 ? 22.339 -27.154 -7.777 1.00 45.72 730 GLY A C 1
ATOM 5793 O O . GLY A 1 730 ? 22.550 -25.945 -7.777 1.00 45.72 730 GLY A O 1
ATOM 5794 N N . GLY A 1 731 ? 23.196 -28.045 -7.268 1.00 33.91 731 GLY A N 1
ATOM 5795 C CA . GLY A 1 731 ? 24.371 -27.697 -6.460 1.00 33.91 731 GLY A CA 1
ATOM 5796 C C . GLY A 1 731 ? 25.356 -26.716 -7.113 1.00 33.91 731 GLY A C 1
ATOM 5797 O O . GLY A 1 731 ? 26.149 -27.094 -7.977 1.00 33.91 731 GLY A O 1
ATOM 5798 N N . GLY A 1 732 ? 25.337 -25.477 -6.624 1.00 34.25 732 GLY A N 1
ATOM 5799 C CA . GLY A 1 732 ? 26.301 -24.410 -6.881 1.00 34.25 732 GLY A CA 1
ATOM 5800 C C . GLY A 1 732 ? 26.247 -23.377 -5.750 1.00 34.25 732 GLY A C 1
ATOM 5801 O O . GLY A 1 732 ? 25.218 -23.245 -5.087 1.00 34.25 732 GLY A O 1
ATOM 5802 N N . ASP A 1 733 ? 27.355 -22.677 -5.502 1.00 38.03 733 ASP A N 1
ATOM 5803 C CA . ASP A 1 733 ? 27.507 -21.802 -4.331 1.00 38.03 733 ASP A CA 1
ATOM 5804 C C . ASP A 1 733 ? 26.500 -20.638 -4.308 1.00 38.03 733 ASP A C 1
ATOM 5806 O O . ASP A 1 733 ? 26.229 -20.014 -5.333 1.00 38.03 733 ASP A O 1
ATOM 5810 N N . LEU A 1 734 ? 25.968 -20.334 -3.117 1.00 44.09 734 LEU A N 1
ATOM 5811 C CA . LEU A 1 734 ? 24.867 -19.391 -2.868 1.00 44.09 734 LEU A CA 1
ATOM 5812 C C . LEU A 1 734 ? 25.344 -17.923 -2.763 1.00 44.09 734 LEU A C 1
ATOM 5814 O O . LEU A 1 734 ? 25.759 -17.495 -1.683 1.00 44.09 734 LEU A O 1
ATOM 5818 N N . PRO A 1 735 ? 25.201 -17.073 -3.799 1.00 36.81 735 PRO A N 1
ATOM 5819 C CA . PRO A 1 735 ? 25.720 -15.710 -3.794 1.00 36.81 735 PRO A CA 1
ATOM 5820 C C . PRO A 1 735 ? 24.616 -14.719 -3.381 1.00 36.81 735 PRO A C 1
ATOM 5822 O O . PRO A 1 735 ? 24.289 -13.792 -4.121 1.00 36.81 735 PRO A O 1
ATOM 5825 N N . GLY A 1 736 ? 23.975 -14.950 -2.226 1.00 41.72 736 GLY A N 1
ATOM 5826 C CA . GLY A 1 736 ? 22.802 -14.152 -1.831 1.00 41.72 736 GLY A CA 1
ATOM 5827 C C . GLY A 1 736 ? 22.256 -14.274 -0.403 1.00 41.72 736 GLY A C 1
ATOM 5828 O O . GLY A 1 736 ? 21.360 -13.503 -0.062 1.00 41.72 736 GLY A O 1
ATOM 5829 N N . GLN A 1 737 ? 22.760 -15.175 0.451 1.00 47.75 737 GLN A N 1
ATOM 5830 C CA . GLN A 1 737 ? 22.229 -15.332 1.821 1.00 47.75 737 GLN A CA 1
ATOM 5831 C C . GLN A 1 737 ? 22.445 -14.094 2.713 1.00 47.75 737 GLN A C 1
ATOM 5833 O O . GLN A 1 737 ? 21.622 -13.808 3.581 1.00 47.75 737 GLN A O 1
ATOM 5838 N N . THR A 1 738 ? 23.514 -13.328 2.481 1.00 48.88 738 THR A N 1
ATOM 5839 C CA . THR A 1 738 ? 23.896 -12.169 3.305 1.00 48.88 738 THR A CA 1
ATOM 5840 C C . THR A 1 738 ? 22.838 -11.064 3.319 1.00 48.88 738 THR A C 1
ATOM 5842 O O . THR A 1 738 ? 22.526 -10.524 4.376 1.00 48.88 738 THR A O 1
ATOM 5845 N N . ASN A 1 739 ? 22.240 -10.744 2.170 1.00 53.69 739 ASN A N 1
ATOM 5846 C CA . ASN A 1 739 ? 21.498 -9.487 1.999 1.00 53.69 739 ASN A CA 1
ATOM 5847 C C . ASN A 1 739 ? 20.060 -9.553 2.544 1.00 53.69 739 ASN A C 1
ATOM 5849 O O . ASN A 1 739 ? 19.501 -8.542 2.949 1.00 53.69 739 ASN A O 1
ATOM 5853 N N . ALA A 1 740 ? 19.448 -10.740 2.600 1.00 60.81 740 ALA A N 1
ATOM 5854 C CA . ALA A 1 740 ? 18.126 -10.899 3.215 1.00 60.81 740 ALA A CA 1
ATOM 5855 C C . ALA A 1 740 ? 18.163 -10.675 4.742 1.00 60.81 740 ALA A C 1
ATOM 5857 O O . ALA A 1 740 ? 17.168 -10.261 5.343 1.00 60.81 740 ALA A O 1
ATOM 5858 N N . SER A 1 741 ? 19.316 -10.943 5.367 1.00 75.25 741 SER A N 1
ATOM 5859 C CA . SER A 1 741 ? 19.453 -11.015 6.822 1.00 75.25 741 SER A CA 1
ATOM 5860 C C . SER A 1 741 ? 19.235 -9.677 7.530 1.00 75.25 741 SER A C 1
ATOM 5862 O O . SER A 1 741 ? 18.365 -9.566 8.394 1.00 75.25 741 SER A O 1
ATOM 5864 N N . GLU A 1 742 ? 19.965 -8.636 7.130 1.00 82.31 742 GLU A N 1
ATOM 5865 C CA . GLU A 1 742 ? 19.892 -7.314 7.756 1.00 82.31 742 GLU A CA 1
ATOM 5866 C C . GLU A 1 742 ? 18.511 -6.659 7.594 1.00 82.31 742 GLU A C 1
ATOM 5868 O O . GLU A 1 742 ? 18.083 -5.871 8.442 1.00 82.31 742 GLU A O 1
ATOM 5873 N N . MET A 1 743 ? 17.786 -6.989 6.521 1.00 86.00 743 MET A N 1
ATOM 5874 C CA . MET A 1 743 ? 16.414 -6.533 6.322 1.00 86.00 743 MET A CA 1
ATOM 5875 C C . MET A 1 743 ? 15.440 -7.199 7.305 1.00 86.00 743 MET A C 1
ATOM 5877 O O . MET A 1 743 ? 14.627 -6.507 7.926 1.00 86.00 743 MET A O 1
ATOM 5881 N N . VAL A 1 744 ? 15.541 -8.522 7.488 1.00 88.44 744 VAL A N 1
ATOM 5882 C CA . VAL A 1 744 ? 14.756 -9.270 8.488 1.00 88.44 744 VAL A CA 1
ATOM 5883 C C . VAL A 1 744 ? 15.066 -8.772 9.903 1.00 88.44 744 VAL A C 1
ATOM 5885 O O . VAL A 1 744 ? 14.141 -8.605 10.698 1.00 88.44 744 VAL A O 1
ATOM 5888 N N . VAL A 1 745 ? 16.327 -8.434 10.190 1.00 89.50 745 VAL A N 1
ATOM 5889 C CA . VAL A 1 745 ? 16.767 -7.808 11.450 1.00 89.50 745 VAL A CA 1
ATOM 5890 C C . VAL A 1 745 ? 16.112 -6.442 11.670 1.00 89.50 745 VAL A C 1
ATOM 5892 O O . VAL A 1 745 ? 15.561 -6.183 12.742 1.00 89.50 745 VAL A O 1
ATOM 5895 N N . ALA A 1 746 ? 16.104 -5.569 10.657 1.00 90.69 746 ALA A N 1
ATOM 5896 C CA . ALA A 1 746 ? 15.476 -4.251 10.756 1.00 90.69 746 ALA A CA 1
ATOM 5897 C C . ALA A 1 746 ? 13.953 -4.341 10.976 1.00 90.69 746 ALA A C 1
ATOM 5899 O O . ALA A 1 746 ? 13.414 -3.640 11.839 1.00 90.69 746 ALA A O 1
ATOM 5900 N N . CYS A 1 747 ? 13.271 -5.236 10.251 1.00 93.44 747 CYS A N 1
ATOM 5901 C CA . CYS A 1 747 ? 11.839 -5.495 10.420 1.00 93.44 747 CYS A CA 1
ATOM 5902 C C . CYS A 1 747 ? 11.537 -6.054 11.818 1.00 93.44 747 CYS A C 1
ATOM 5904 O O . CYS A 1 747 ? 10.709 -5.502 12.540 1.00 93.44 747 CYS A O 1
ATOM 5906 N N . SER A 1 748 ? 12.260 -7.093 12.242 1.00 93.31 748 SER A N 1
ATOM 5907 C CA . SER A 1 748 ? 12.066 -7.738 13.545 1.00 93.31 748 SER A CA 1
ATOM 5908 C C . SER A 1 748 ? 12.316 -6.767 14.700 1.00 93.31 748 SER A C 1
ATOM 5910 O O . SER A 1 748 ? 11.500 -6.668 15.614 1.00 93.31 748 SER A O 1
ATOM 5912 N N . ARG A 1 749 ? 13.384 -5.958 14.633 1.00 92.88 749 ARG A N 1
ATOM 5913 C CA . ARG A 1 749 ? 13.671 -4.917 15.633 1.00 92.88 749 ARG A CA 1
ATOM 5914 C C . ARG A 1 749 ? 12.536 -3.894 15.741 1.00 92.88 749 ARG A C 1
ATOM 5916 O O . ARG A 1 749 ? 12.135 -3.554 16.853 1.00 92.88 749 ARG A O 1
ATOM 5923 N N . PHE A 1 750 ? 11.999 -3.422 14.613 1.00 95.00 750 PHE A N 1
ATOM 5924 C CA . PHE A 1 750 ? 10.847 -2.512 14.586 1.00 95.00 750 PHE A CA 1
ATOM 5925 C C . PHE A 1 750 ? 9.602 -3.150 15.226 1.00 95.00 750 PHE A C 1
ATOM 5927 O O . PHE A 1 750 ? 8.965 -2.536 16.086 1.00 95.00 750 PHE A O 1
ATOM 5934 N N . LEU A 1 751 ? 9.297 -4.405 14.880 1.00 94.88 751 LEU A N 1
ATOM 5935 C CA . LEU A 1 751 ? 8.157 -5.148 15.425 1.00 94.88 751 LEU A CA 1
ATOM 5936 C C . LEU A 1 751 ? 8.301 -5.411 16.938 1.00 94.88 751 LEU A C 1
ATOM 5938 O O . LEU A 1 751 ? 7.329 -5.258 17.678 1.00 94.88 751 LEU A O 1
ATOM 5942 N N . CYS A 1 752 ? 9.512 -5.682 17.437 1.00 93.38 752 CYS A N 1
ATOM 5943 C CA . CYS A 1 752 ? 9.802 -5.760 18.874 1.00 93.38 752 CYS A CA 1
ATOM 5944 C C . CYS A 1 752 ? 9.469 -4.452 19.619 1.00 93.38 752 CYS A C 1
ATOM 5946 O O . CYS A 1 752 ? 8.901 -4.495 20.713 1.00 93.38 752 CYS A O 1
ATOM 5948 N N . TYR A 1 753 ? 9.778 -3.278 19.048 1.00 92.94 753 TYR A N 1
ATOM 5949 C CA . TYR A 1 753 ? 9.359 -1.997 19.637 1.00 92.94 753 TYR A CA 1
ATOM 5950 C C . TYR A 1 753 ? 7.843 -1.778 19.530 1.00 92.94 753 TYR A C 1
ATOM 5952 O O . TYR A 1 753 ? 7.241 -1.317 20.498 1.00 92.94 753 TYR A O 1
ATOM 5960 N N . PHE A 1 754 ? 7.215 -2.146 18.408 1.00 94.19 754 PHE A N 1
ATOM 5961 C CA . PHE A 1 754 ? 5.763 -2.050 18.213 1.00 94.19 754 PHE A CA 1
ATOM 5962 C C . PHE A 1 754 ? 4.971 -2.894 19.227 1.00 94.19 754 PHE A C 1
ATOM 5964 O O . PHE A 1 754 ? 3.984 -2.408 19.781 1.00 94.19 754 PHE A O 1
ATOM 5971 N N . CYS A 1 755 ? 5.424 -4.112 19.543 1.00 93.12 755 CYS A N 1
ATOM 5972 C CA . CYS A 1 755 ? 4.855 -4.922 20.624 1.00 93.12 755 CYS A CA 1
ATOM 5973 C C . CYS A 1 755 ? 4.955 -4.202 21.980 1.00 93.12 755 CYS A C 1
ATOM 5975 O O . CYS A 1 755 ? 3.975 -4.104 22.716 1.00 93.12 755 CYS A O 1
ATOM 5977 N N . ARG A 1 756 ? 6.127 -3.641 22.303 1.00 90.31 756 ARG A N 1
ATOM 5978 C CA . ARG A 1 756 ? 6.399 -3.006 23.606 1.00 90.31 756 ARG A CA 1
ATOM 5979 C C . ARG A 1 756 ? 5.605 -1.721 23.875 1.00 90.31 756 ARG A C 1
ATOM 5981 O O . ARG A 1 756 ? 5.579 -1.287 25.024 1.00 90.31 756 ARG A O 1
ATOM 5988 N N . THR A 1 757 ? 4.963 -1.101 22.879 1.00 90.88 757 THR A N 1
ATOM 5989 C CA . THR A 1 757 ? 4.161 0.119 23.100 1.00 90.88 757 THR A CA 1
ATOM 5990 C C . THR A 1 757 ? 2.717 -0.139 23.536 1.00 90.88 757 THR A C 1
ATOM 5992 O O . THR A 1 757 ? 2.111 0.768 24.105 1.00 90.88 757 THR A O 1
ATOM 5995 N N . SER A 1 758 ? 2.140 -1.334 23.328 1.00 89.75 758 SER A N 1
ATOM 5996 C CA . SER A 1 758 ? 0.775 -1.638 23.798 1.00 89.75 758 SER A CA 1
ATOM 5997 C C . SER A 1 758 ? 0.438 -3.133 23.831 1.00 89.75 758 SER A C 1
ATOM 5999 O O . SER A 1 758 ? 0.678 -3.861 22.869 1.00 89.75 758 SER A O 1
ATOM 6001 N N . ARG A 1 759 ? -0.292 -3.562 24.874 1.00 90.00 759 ARG A N 1
ATOM 6002 C CA . ARG A 1 759 ? -0.911 -4.904 24.963 1.00 90.00 759 ARG A CA 1
ATOM 6003 C C . ARG A 1 759 ? -1.890 -5.216 23.822 1.00 90.00 759 ARG A C 1
ATOM 6005 O O . ARG A 1 759 ? -2.158 -6.383 23.545 1.00 90.00 759 ARG A O 1
ATOM 6012 N N . LEU A 1 760 ? -2.412 -4.194 23.139 1.00 90.44 760 LEU A N 1
ATOM 6013 C CA . LEU A 1 760 ? -3.249 -4.364 21.947 1.00 90.44 760 LEU A CA 1
ATOM 6014 C C . LEU A 1 760 ? -2.418 -4.530 20.661 1.00 90.44 760 LEU A C 1
ATOM 6016 O O . LEU A 1 760 ? -2.877 -5.190 19.734 1.00 90.44 760 LEU A O 1
ATOM 6020 N N . ASN A 1 761 ? -1.197 -3.985 20.610 1.00 93.00 761 ASN A N 1
ATOM 6021 C CA . ASN A 1 761 ? -0.253 -4.209 19.504 1.00 93.00 761 ASN A CA 1
ATOM 6022 C C . ASN A 1 761 ? 0.283 -5.643 19.551 1.00 93.00 761 ASN A C 1
ATOM 6024 O O . ASN A 1 761 ? 0.318 -6.332 18.538 1.00 93.00 761 ASN A O 1
ATOM 6028 N N . GLN A 1 762 ? 0.605 -6.104 20.761 1.00 93.56 762 GLN A N 1
ATOM 6029 C CA . GLN A 1 762 ? 0.903 -7.500 21.078 1.00 93.56 762 GLN A CA 1
ATOM 6030 C C . GLN A 1 762 ? -0.161 -8.456 20.542 1.00 93.56 762 GLN A C 1
ATOM 6032 O O . GLN A 1 762 ? 0.165 -9.351 19.769 1.00 93.56 762 GLN A O 1
ATOM 6037 N N . LYS A 1 763 ? -1.441 -8.207 20.852 1.00 92.38 763 LYS A N 1
ATOM 6038 C CA . LYS A 1 763 ? -2.545 -9.034 20.348 1.00 92.38 763 LYS A CA 1
ATOM 6039 C C . LYS A 1 763 ? -2.601 -9.096 18.817 1.00 92.38 763 LYS A C 1
ATOM 6041 O O . LYS A 1 763 ? -2.826 -10.175 18.287 1.00 92.38 763 LYS A O 1
ATOM 6046 N N . ALA A 1 764 ? -2.374 -7.981 18.122 1.00 92.44 764 ALA A N 1
ATOM 6047 C CA . ALA A 1 764 ? -2.344 -7.977 16.659 1.00 92.44 764 ALA A CA 1
ATOM 6048 C C . ALA A 1 764 ? -1.164 -8.803 16.104 1.00 92.44 764 ALA A C 1
ATOM 6050 O O . ALA A 1 764 ? -1.340 -9.607 15.196 1.00 92.44 764 ALA A O 1
ATOM 6051 N N . MET A 1 765 ? 0.025 -8.697 16.711 1.00 94.50 765 MET A N 1
ATOM 6052 C CA . MET A 1 765 ? 1.181 -9.526 16.334 1.00 94.50 765 MET A CA 1
ATOM 6053 C C . MET A 1 765 ? 1.005 -11.013 16.665 1.00 94.50 765 MET A C 1
ATOM 6055 O O . MET A 1 765 ? 1.536 -11.863 15.953 1.00 94.50 765 MET A O 1
ATOM 6059 N N . PHE A 1 766 ? 0.247 -11.338 17.714 1.00 94.12 766 PHE A N 1
ATOM 6060 C CA . PHE A 1 766 ? -0.044 -12.712 18.125 1.00 94.12 766 PHE A CA 1
ATOM 6061 C C . PHE A 1 766 ? -0.844 -13.484 17.061 1.00 94.12 766 PHE A C 1
ATOM 6063 O O . PHE A 1 766 ? -0.661 -14.690 16.909 1.00 94.12 766 PHE A O 1
ATOM 6070 N N . GLU A 1 767 ? -1.661 -12.805 16.248 1.00 91.12 767 GLU A N 1
ATOM 6071 C CA . GLU A 1 767 ? -2.365 -13.428 15.113 1.00 91.12 767 GLU A CA 1
ATOM 6072 C C . GLU A 1 767 ? -1.394 -13.928 14.019 1.00 91.12 767 GLU A C 1
ATOM 6074 O O . GLU A 1 767 ? -1.723 -14.849 13.271 1.00 91.12 767 GLU A O 1
ATOM 6079 N N . HIS A 1 768 ? -0.157 -13.414 13.987 1.00 93.12 768 HIS A N 1
ATOM 6080 C CA . HIS A 1 768 ? 0.928 -13.879 13.116 1.00 93.12 768 HIS A CA 1
ATOM 6081 C C . HIS A 1 768 ? 1.922 -14.844 13.799 1.00 93.12 768 HIS A C 1
ATOM 6083 O O . HIS A 1 768 ? 2.885 -15.272 13.156 1.00 93.12 768 HIS A O 1
ATOM 6089 N N . LEU A 1 769 ? 1.709 -15.219 15.071 1.00 93.88 769 LEU A N 1
ATOM 6090 C CA . LEU A 1 769 ? 2.658 -16.015 15.868 1.00 93.88 769 LEU A CA 1
ATOM 6091 C C . LEU A 1 769 ? 3.072 -17.319 15.174 1.00 93.88 769 LEU A C 1
ATOM 6093 O O . LEU A 1 769 ? 4.258 -17.628 15.106 1.00 93.88 769 LEU A O 1
ATOM 6097 N N . SER A 1 770 ? 2.112 -18.061 14.614 1.00 92.31 770 SER A N 1
ATOM 6098 C CA . SER A 1 770 ? 2.390 -19.322 13.914 1.00 92.31 770 SER A CA 1
ATOM 6099 C C . SER A 1 770 ? 3.401 -19.151 12.765 1.00 92.31 770 SER A C 1
ATOM 6101 O O . SER A 1 770 ? 4.317 -19.961 12.660 1.00 92.31 770 SER A O 1
ATOM 6103 N N . PHE A 1 771 ? 3.299 -18.077 11.968 1.00 91.44 771 PHE A N 1
ATOM 6104 C CA . PHE A 1 771 ? 4.237 -17.790 10.871 1.00 91.44 771 PHE A CA 1
ATOM 6105 C C . PHE A 1 771 ? 5.624 -17.365 11.379 1.00 91.44 771 PHE A C 1
ATOM 6107 O O . PHE A 1 771 ? 6.640 -17.773 10.816 1.00 91.44 771 PHE A O 1
ATOM 6114 N N . LEU A 1 772 ? 5.681 -16.570 12.455 1.00 92.25 772 LEU A N 1
ATOM 6115 C CA . LEU A 1 772 ? 6.950 -16.201 13.094 1.00 92.25 772 LEU A CA 1
ATOM 6116 C C . LEU A 1 772 ? 7.678 -17.436 13.645 1.00 92.25 772 LEU A C 1
ATOM 6118 O O . LEU A 1 772 ? 8.898 -17.522 13.527 1.00 92.25 772 LEU A O 1
ATOM 6122 N N . LEU A 1 773 ? 6.935 -18.407 14.189 1.00 92.25 773 LEU A N 1
ATOM 6123 C CA . LEU A 1 773 ? 7.485 -19.679 14.660 1.00 92.25 773 LEU A CA 1
ATOM 6124 C C . LEU A 1 773 ? 7.972 -20.576 13.515 1.00 92.25 773 LEU A C 1
ATOM 6126 O O . LEU A 1 773 ? 9.049 -21.147 13.638 1.00 92.25 773 LEU A O 1
ATOM 6130 N N . ASP A 1 774 ? 7.262 -20.632 12.385 1.00 90.00 774 ASP A N 1
ATOM 6131 C CA . ASP A 1 774 ? 7.706 -21.387 11.198 1.00 90.00 774 ASP A CA 1
ATOM 6132 C C . ASP A 1 774 ? 8.997 -20.831 10.560 1.00 90.00 774 ASP A C 1
ATOM 6134 O O . ASP A 1 774 ? 9.662 -21.528 9.796 1.00 90.00 774 ASP A O 1
ATOM 6138 N N . ASN A 1 775 ? 9.389 -19.600 10.913 1.00 88.69 775 ASN A N 1
ATOM 6139 C CA . ASN A 1 775 ? 10.626 -18.942 10.477 1.00 88.69 775 ASN A CA 1
ATOM 6140 C C . ASN A 1 775 ? 11.604 -18.666 11.641 1.00 88.69 775 ASN A C 1
ATOM 6142 O O . ASN A 1 775 ? 12.573 -17.921 11.478 1.00 88.69 775 ASN A O 1
ATOM 6146 N N . ALA A 1 776 ? 11.369 -19.243 12.826 1.00 86.31 776 ALA A N 1
ATOM 6147 C CA . ALA A 1 776 ? 12.096 -18.886 14.046 1.00 86.31 776 ALA A CA 1
ATOM 6148 C C . ALA A 1 776 ? 13.584 -19.266 14.038 1.00 86.31 776 ALA A C 1
ATOM 6150 O O . ALA A 1 776 ? 14.348 -18.642 14.763 1.00 86.31 776 ALA A O 1
ATOM 6151 N N . THR A 1 777 ? 13.996 -20.255 13.238 1.00 83.38 777 THR A N 1
ATOM 6152 C CA . THR A 1 777 ? 15.393 -20.725 13.119 1.00 83.38 777 THR A CA 1
ATOM 6153 C C . THR A 1 777 ? 16.321 -19.733 12.405 1.00 83.38 777 THR A C 1
ATOM 6155 O O . THR A 1 777 ? 17.524 -19.960 12.328 1.00 83.38 777 THR A O 1
ATOM 6158 N N . MET A 1 778 ? 15.799 -18.649 11.822 1.00 80.69 778 MET A N 1
ATOM 6159 C CA . MET A 1 778 ? 16.613 -17.730 11.027 1.00 80.69 778 MET A CA 1
ATOM 6160 C C . MET A 1 778 ? 17.495 -16.819 11.896 1.00 80.69 778 MET A C 1
ATOM 6162 O O . MET A 1 778 ? 17.004 -16.140 12.798 1.00 80.69 778 MET A O 1
ATOM 6166 N N . LEU A 1 779 ? 18.783 -16.737 11.528 1.00 79.50 779 LEU A N 1
ATOM 6167 C CA . LEU A 1 779 ? 19.812 -15.881 12.140 1.00 79.50 779 LEU A CA 1
ATOM 6168 C C . LEU A 1 779 ? 20.068 -16.156 13.624 1.00 79.50 779 LEU A C 1
ATOM 6170 O O . LEU A 1 779 ? 20.554 -15.284 14.347 1.00 79.50 779 LEU A O 1
ATOM 6174 N N . LEU A 1 780 ? 19.751 -17.364 14.095 1.00 80.06 780 LEU A N 1
ATOM 6175 C CA . LEU A 1 780 ? 19.914 -17.669 15.503 1.00 80.06 780 LEU A CA 1
ATOM 6176 C C . LEU A 1 780 ? 21.389 -17.818 15.909 1.00 80.06 780 LEU A C 1
ATOM 6178 O O . LEU A 1 780 ? 21.723 -17.335 16.983 1.00 80.06 780 LEU A O 1
ATOM 6182 N N . ALA A 1 781 ? 22.298 -18.342 15.089 1.00 74.19 781 ALA A N 1
ATOM 6183 C CA . ALA A 1 781 ? 23.713 -18.503 15.465 1.00 74.19 781 ALA A CA 1
ATOM 6184 C C . ALA A 1 781 ? 24.473 -17.206 15.866 1.00 74.19 781 ALA A C 1
ATOM 6186 O O . ALA A 1 781 ? 25.583 -17.294 16.385 1.00 74.19 781 ALA A O 1
ATOM 6187 N N . ARG A 1 782 ? 23.904 -16.007 15.649 1.00 79.56 782 ARG A N 1
ATOM 6188 C CA . ARG A 1 782 ? 24.563 -14.698 15.837 1.00 79.56 782 ARG A CA 1
ATOM 6189 C C . ARG A 1 782 ? 24.118 -13.968 17.121 1.00 79.56 782 ARG A C 1
ATOM 6191 O O . ARG A 1 782 ? 22.981 -13.485 17.169 1.00 79.56 782 ARG A O 1
ATOM 6198 N N . PRO A 1 783 ? 24.978 -13.811 18.152 1.00 77.94 783 PRO A N 1
ATOM 6199 C CA . PRO A 1 783 ? 24.613 -13.138 19.407 1.00 77.94 783 PRO A CA 1
ATOM 6200 C C . PRO A 1 783 ? 24.230 -11.664 19.253 1.00 77.94 783 PRO A C 1
ATOM 6202 O O . PRO A 1 783 ? 23.330 -11.193 19.955 1.00 77.94 783 PRO A O 1
ATOM 6205 N N . SER A 1 784 ? 24.877 -10.939 18.331 1.00 79.75 784 SER A N 1
ATOM 6206 C CA . SER A 1 784 ? 24.653 -9.499 18.110 1.00 79.75 784 SER A CA 1
ATOM 6207 C C . SER A 1 784 ? 23.202 -9.157 17.737 1.00 79.75 784 SER A C 1
ATOM 6209 O O . SER A 1 784 ? 22.733 -8.045 17.986 1.00 79.75 784 SER A O 1
ATOM 6211 N N . LEU A 1 785 ? 22.461 -10.127 17.189 1.00 82.44 785 LEU A N 1
ATOM 6212 C CA . LEU A 1 785 ? 21.103 -9.952 16.676 1.00 82.44 785 LEU A CA 1
ATOM 6213 C C . LEU A 1 785 ? 20.000 -10.190 17.726 1.00 82.44 785 LEU A C 1
ATOM 6215 O O . LEU A 1 785 ? 18.814 -10.105 17.390 1.00 82.44 785 LEU A O 1
ATOM 6219 N N . ARG A 1 786 ? 20.346 -10.448 18.997 1.00 82.25 786 ARG A N 1
ATOM 6220 C CA . ARG A 1 786 ? 19.373 -10.677 20.083 1.00 82.25 786 ARG A CA 1
ATOM 6221 C C . ARG A 1 786 ? 18.490 -9.443 20.337 1.00 82.25 786 ARG A C 1
ATOM 6223 O O . ARG A 1 786 ? 18.969 -8.338 20.585 1.00 82.25 786 ARG A O 1
ATOM 6230 N N . GLY A 1 787 ? 17.174 -9.644 20.316 1.00 80.31 787 GLY A N 1
ATOM 6231 C CA . GLY A 1 787 ? 16.156 -8.587 20.292 1.00 80.31 787 GLY A CA 1
ATOM 6232 C C . GLY A 1 787 ? 15.734 -8.150 18.879 1.00 80.31 787 GLY A C 1
ATOM 6233 O O . GLY A 1 787 ? 14.983 -7.178 18.749 1.00 80.31 787 GLY A O 1
ATOM 6234 N N . SER A 1 788 ? 16.212 -8.834 17.835 1.00 86.00 788 SER A N 1
ATOM 6235 C CA . SER A 1 788 ? 15.958 -8.536 16.423 1.00 86.00 788 SER A CA 1
ATOM 6236 C C . SER A 1 788 ? 15.918 -9.763 15.491 1.00 86.00 788 SER A C 1
ATOM 6238 O O . SER A 1 788 ? 16.068 -9.597 14.285 1.00 86.00 788 SER A O 1
ATOM 6240 N N . VAL A 1 789 ? 15.652 -10.973 15.995 1.00 89.31 789 VAL A N 1
ATOM 6241 C CA . VAL A 1 789 ? 15.313 -12.151 15.160 1.00 89.31 789 VAL A CA 1
ATOM 6242 C C . VAL A 1 789 ? 13.802 -12.466 15.206 1.00 89.31 789 VAL A C 1
ATOM 6244 O O . VAL A 1 789 ? 13.112 -11.981 16.109 1.00 89.31 789 VAL A O 1
ATOM 6247 N N . PRO A 1 790 ? 13.235 -13.278 14.284 1.00 91.88 790 PRO A N 1
ATOM 6248 C CA . PRO A 1 790 ? 11.791 -13.562 14.256 1.00 91.88 790 PRO A CA 1
ATOM 6249 C C . PRO A 1 790 ? 11.257 -14.182 15.560 1.00 91.88 790 PRO A C 1
ATOM 6251 O O . PRO A 1 790 ? 10.143 -13.873 15.989 1.00 91.88 790 PRO A O 1
ATOM 6254 N N . LEU A 1 791 ? 12.080 -14.994 16.235 1.00 93.31 791 LEU A N 1
ATOM 6255 C CA . LEU A 1 791 ? 11.785 -15.583 17.545 1.00 93.31 791 LEU A CA 1
ATOM 6256 C C . LEU A 1 791 ? 11.619 -14.524 18.657 1.00 93.31 791 LEU A C 1
ATOM 6258 O O . LEU A 1 791 ? 10.789 -14.701 19.552 1.00 93.31 791 LEU A O 1
ATOM 6262 N N . ASP A 1 792 ? 12.336 -13.396 18.577 1.00 92.62 792 ASP A N 1
ATOM 6263 C CA . ASP A 1 792 ? 12.206 -12.300 19.546 1.00 92.62 792 ASP A CA 1
ATOM 6264 C C . ASP A 1 792 ? 10.874 -11.562 19.384 1.00 92.62 792 ASP A C 1
ATOM 6266 O O . ASP A 1 792 ? 10.239 -11.183 20.374 1.00 92.62 792 ASP A O 1
ATOM 6270 N N . VAL A 1 793 ? 10.420 -11.393 18.137 1.00 93.25 793 VAL A N 1
ATOM 6271 C CA . VAL A 1 793 ? 9.088 -10.854 17.824 1.00 93.25 793 VAL A CA 1
ATOM 6272 C C . VAL A 1 793 ? 8.012 -11.809 18.339 1.00 93.25 793 VAL A C 1
ATOM 6274 O O . VAL A 1 793 ? 7.039 -11.362 18.951 1.00 93.25 793 VAL A O 1
ATOM 6277 N N . ALA A 1 794 ? 8.217 -13.119 18.150 1.00 93.88 794 ALA A N 1
ATOM 6278 C CA . ALA A 1 794 ? 7.298 -14.163 18.582 1.00 93.88 794 ALA A CA 1
ATOM 6279 C C . ALA A 1 794 ? 7.029 -14.100 20.096 1.00 93.88 794 ALA A C 1
ATOM 6281 O O . ALA A 1 794 ? 5.867 -13.947 20.475 1.00 93.88 794 ALA A O 1
ATOM 6282 N N . TYR A 1 795 ? 8.050 -14.110 20.969 1.00 90.38 795 TYR A N 1
ATOM 6283 C CA . TYR A 1 795 ? 7.789 -13.964 22.414 1.00 90.38 795 TYR A CA 1
ATOM 6284 C C . TYR A 1 795 ? 7.355 -12.542 22.803 1.00 90.38 795 TYR A C 1
ATOM 6286 O O . TYR A 1 795 ? 6.503 -12.375 23.678 1.00 90.38 795 TYR A O 1
ATOM 6294 N N . SER A 1 796 ? 7.855 -11.498 22.126 1.00 92.19 796 SER A N 1
ATOM 6295 C CA . SER A 1 796 ? 7.424 -10.113 22.386 1.00 92.19 796 SER A CA 1
ATOM 6296 C C . SER A 1 796 ? 5.926 -9.893 22.123 1.00 92.19 796 SER A C 1
ATOM 6298 O O . SER A 1 796 ? 5.346 -8.976 22.710 1.00 92.19 796 SER A O 1
ATOM 6300 N N . SER A 1 797 ? 5.290 -10.729 21.288 1.00 93.69 797 SER A N 1
ATOM 6301 C CA . SER A 1 797 ? 3.852 -10.675 20.982 1.00 93.69 797 SER A CA 1
ATOM 6302 C C . SER A 1 797 ? 2.928 -11.061 22.148 1.00 93.69 797 SER A C 1
ATOM 6304 O O . SER A 1 797 ? 1.761 -10.687 22.124 1.00 93.69 797 SER A O 1
ATOM 6306 N N . PHE A 1 798 ? 3.422 -11.748 23.188 1.00 91.25 798 PHE A N 1
ATOM 6307 C CA . PHE A 1 798 ? 2.641 -12.089 24.394 1.00 91.25 798 PHE A CA 1
ATOM 6308 C C . PHE A 1 798 ? 3.343 -11.762 25.724 1.00 91.25 798 PHE A C 1
ATOM 6310 O O . PHE A 1 798 ? 2.711 -11.828 26.781 1.00 91.25 798 PHE A O 1
ATOM 6317 N N . MET A 1 799 ? 4.623 -11.376 25.695 1.00 84.75 799 MET A N 1
ATOM 6318 C CA . MET A 1 799 ? 5.380 -10.904 26.860 1.00 84.75 799 MET A CA 1
ATOM 6319 C C . MET A 1 799 ? 4.584 -9.860 27.669 1.00 84.75 799 MET A C 1
ATOM 6321 O O . MET A 1 799 ? 3.968 -8.962 27.110 1.00 84.75 799 MET A O 1
ATOM 6325 N N . ASP A 1 800 ? 4.580 -9.969 28.996 1.00 83.12 800 ASP A N 1
ATOM 6326 C CA . ASP A 1 800 ? 3.835 -9.088 29.915 1.00 83.12 800 ASP A CA 1
ATOM 6327 C C . ASP A 1 800 ? 2.291 -9.079 29.747 1.00 83.12 800 ASP A C 1
ATOM 6329 O O . ASP A 1 800 ? 1.617 -8.270 30.400 1.00 83.12 800 ASP A O 1
ATOM 6333 N N . ASN A 1 801 ? 1.702 -9.986 28.949 1.00 88.50 801 ASN A N 1
ATOM 6334 C CA . ASN A 1 801 ? 0.253 -10.101 28.732 1.00 88.50 801 ASN A CA 1
ATOM 6335 C C . ASN A 1 801 ? -0.306 -11.511 29.034 1.00 88.50 801 ASN A C 1
ATOM 6337 O O . ASN A 1 801 ? -0.344 -12.392 28.173 1.00 88.50 801 ASN A O 1
ATOM 6341 N N . ASN A 1 802 ? -0.821 -11.690 30.257 1.00 88.81 802 ASN A N 1
ATOM 6342 C CA . ASN A 1 802 ? -1.390 -12.952 30.747 1.00 88.81 802 ASN A CA 1
ATOM 6343 C C . ASN A 1 802 ? -2.523 -13.511 29.851 1.00 88.81 802 ASN A C 1
ATOM 6345 O O . ASN A 1 802 ? -2.657 -14.727 29.750 1.00 88.81 802 ASN A O 1
ATOM 6349 N N . GLU A 1 803 ? -3.329 -12.663 29.192 1.00 88.56 803 GLU A N 1
ATOM 6350 C CA . GLU A 1 803 ? -4.454 -13.119 28.350 1.00 88.56 803 GLU A CA 1
ATOM 6351 C C . GLU A 1 803 ? -3.986 -13.857 27.088 1.00 88.56 803 GLU A C 1
ATOM 6353 O O . GLU A 1 803 ? -4.611 -14.831 26.677 1.00 88.56 803 GLU A O 1
ATOM 6358 N N . LEU A 1 804 ? -2.887 -13.405 26.473 1.00 91.19 804 LEU A N 1
ATOM 6359 C CA . LEU A 1 804 ? -2.351 -14.009 25.247 1.00 91.19 804 LEU A CA 1
ATOM 6360 C C . LEU A 1 804 ? -1.568 -15.287 25.549 1.00 91.19 804 LEU A C 1
ATOM 6362 O O . LEU A 1 804 ? -1.652 -16.252 24.798 1.00 91.19 804 LEU A O 1
ATOM 6366 N N . ALA A 1 805 ? -0.874 -15.337 26.685 1.00 88.69 805 ALA A N 1
ATOM 6367 C CA . ALA A 1 805 ? -0.186 -16.547 27.121 1.00 88.69 805 ALA A CA 1
ATOM 6368 C C . ALA A 1 805 ? -1.149 -17.701 27.448 1.00 88.69 805 ALA A C 1
ATOM 6370 O O . ALA A 1 805 ? -0.827 -18.851 27.170 1.00 88.69 805 ALA A O 1
ATOM 6371 N N . LEU A 1 806 ? -2.344 -17.401 27.972 1.00 88.69 806 LEU A N 1
ATOM 6372 C CA . LEU A 1 806 ? -3.434 -18.373 28.142 1.00 88.69 806 LEU A CA 1
ATOM 6373 C C . LEU A 1 806 ? -4.128 -18.756 26.817 1.00 88.69 806 LEU A C 1
ATOM 6375 O O . LEU A 1 806 ? -4.947 -19.670 26.801 1.00 88.69 806 LEU A O 1
ATOM 6379 N N . ALA A 1 807 ? -3.818 -18.070 25.712 1.00 90.94 807 ALA A N 1
ATOM 6380 C CA . ALA A 1 807 ? -4.336 -18.355 24.372 1.00 90.94 807 ALA A CA 1
ATOM 6381 C C . ALA A 1 807 ? -3.326 -19.091 23.461 1.00 90.94 807 ALA A C 1
ATOM 6383 O O . ALA A 1 807 ? -3.638 -19.341 22.295 1.00 90.94 807 ALA A O 1
ATOM 6384 N N . LEU A 1 808 ? -2.134 -19.432 23.971 1.00 91.69 808 LEU A N 1
ATOM 6385 C CA . LEU A 1 808 ? -1.120 -20.220 23.258 1.00 91.69 808 LEU A CA 1
ATOM 6386 C C . LEU A 1 808 ? -1.622 -21.641 22.964 1.00 91.69 808 LEU A C 1
ATOM 6388 O O . LEU A 1 808 ? -2.230 -22.288 23.818 1.00 91.69 808 LEU A O 1
ATOM 6392 N N . LYS A 1 809 ? -1.337 -22.156 21.763 1.00 91.56 809 LYS A N 1
ATOM 6393 C CA . LYS A 1 809 ? -1.742 -23.510 21.353 1.00 91.56 809 LYS A CA 1
ATOM 6394 C C . LYS A 1 809 ? -0.676 -24.553 21.684 1.00 91.56 809 LYS A C 1
ATOM 6396 O O . LYS A 1 809 ? 0.524 -24.287 21.613 1.00 91.56 809 LYS A O 1
ATOM 6401 N N . GLU A 1 810 ? -1.112 -25.794 21.915 1.00 91.56 810 GLU A N 1
ATOM 6402 C CA . GLU A 1 810 ? -0.200 -26.941 22.064 1.00 91.56 810 GLU A CA 1
ATOM 6403 C C . GLU A 1 810 ? 0.659 -27.162 20.806 1.00 91.56 810 GLU A C 1
ATOM 6405 O O . GLU A 1 810 ? 1.840 -27.465 20.928 1.00 91.56 810 GLU A O 1
ATOM 6410 N N . GLU A 1 811 ? 0.123 -26.887 19.613 1.00 91.75 811 GLU A N 1
ATOM 6411 C CA . GLU A 1 811 ? 0.860 -26.924 18.338 1.00 91.75 811 GLU A CA 1
ATOM 6412 C C . GLU A 1 811 ? 2.024 -25.917 18.280 1.00 91.75 811 GLU A C 1
ATOM 6414 O O . GLU A 1 811 ? 3.088 -26.221 17.746 1.00 91.75 811 GLU A O 1
ATOM 6419 N N . GLU A 1 812 ? 1.844 -24.716 18.837 1.00 92.62 812 GLU A N 1
ATOM 6420 C CA . GLU A 1 812 ? 2.841 -23.636 18.799 1.00 92.62 812 GLU A CA 1
ATOM 6421 C C . GLU A 1 812 ? 3.999 -23.930 19.765 1.00 92.62 812 GLU A C 1
ATOM 6423 O O . GLU A 1 812 ? 5.166 -23.727 19.426 1.00 92.62 812 GLU A O 1
ATOM 6428 N N . LEU A 1 813 ? 3.689 -24.502 20.932 1.00 93.06 813 LEU A N 1
ATOM 6429 C CA . LEU A 1 813 ? 4.687 -24.970 21.895 1.00 93.06 813 LEU A CA 1
ATOM 6430 C C . LEU A 1 813 ? 5.383 -26.266 21.437 1.00 93.06 813 LEU A C 1
ATOM 6432 O O . LEU A 1 813 ? 6.578 -26.428 21.692 1.00 93.06 813 LEU A O 1
ATOM 6436 N N . ASP A 1 814 ? 4.693 -27.166 20.724 1.00 93.06 814 ASP A N 1
ATOM 6437 C CA . ASP A 1 814 ? 5.312 -28.381 20.176 1.00 93.06 814 ASP A CA 1
ATOM 6438 C C . ASP A 1 814 ? 6.314 -28.062 19.055 1.00 93.06 814 ASP A C 1
ATOM 6440 O O . ASP A 1 814 ? 7.388 -28.661 19.035 1.00 93.06 814 ASP A O 1
ATOM 6444 N N . LYS A 1 815 ? 6.044 -27.061 18.195 1.00 93.12 815 LYS A N 1
ATOM 6445 C CA . LYS A 1 815 ? 7.030 -26.546 17.218 1.00 93.12 815 LYS A CA 1
ATOM 6446 C C . LYS A 1 815 ? 8.331 -26.113 17.904 1.00 93.12 815 LYS A C 1
ATOM 6448 O O . LYS A 1 815 ? 9.407 -26.572 17.523 1.00 93.12 815 LYS A O 1
ATOM 6453 N N . VAL A 1 816 ? 8.240 -25.293 18.955 1.00 94.00 816 VAL A N 1
ATOM 6454 C CA . VAL A 1 816 ? 9.416 -24.828 19.718 1.00 94.00 816 VAL A CA 1
ATOM 6455 C C . VAL A 1 816 ? 10.139 -25.989 20.409 1.00 94.00 816 VAL A C 1
ATOM 6457 O O . VAL A 1 816 ? 11.367 -26.054 20.368 1.00 94.00 816 VAL A O 1
ATOM 6460 N N . ALA A 1 817 ? 9.407 -26.957 20.968 1.00 92.44 817 ALA A N 1
ATOM 6461 C CA . ALA A 1 817 ? 10.001 -28.168 21.535 1.00 92.44 817 ALA A CA 1
ATOM 6462 C C . ALA A 1 817 ? 10.682 -29.060 20.474 1.00 92.44 817 ALA A C 1
ATOM 6464 O O . ALA A 1 817 ? 11.666 -29.729 20.781 1.00 92.44 817 ALA A O 1
ATOM 6465 N N . VAL A 1 818 ? 10.198 -29.071 19.227 1.00 92.69 818 VAL A N 1
ATOM 6466 C CA . VAL A 1 818 ? 10.841 -29.771 18.102 1.00 92.69 818 VAL A CA 1
ATOM 6467 C C . VAL A 1 818 ? 12.119 -29.061 17.648 1.00 92.69 818 VAL A C 1
ATOM 6469 O O . VAL A 1 818 ? 13.094 -29.751 17.358 1.00 92.69 818 VAL A O 1
ATOM 6472 N N . TYR A 1 819 ? 12.164 -27.725 17.623 1.00 92.06 819 TYR A N 1
ATOM 6473 C CA . TYR A 1 819 ? 13.407 -26.999 17.332 1.00 92.06 819 TYR A CA 1
ATOM 6474 C C . TYR A 1 819 ? 14.457 -27.206 18.435 1.00 92.06 819 TYR A C 1
ATOM 6476 O O . TYR A 1 819 ? 15.576 -27.611 18.132 1.00 92.06 819 TYR A O 1
ATOM 6484 N N . LEU A 1 820 ? 14.077 -27.071 19.711 1.00 92.62 820 LEU A N 1
ATOM 6485 C CA . LEU A 1 820 ? 14.965 -27.337 20.852 1.00 92.62 820 LEU A CA 1
ATOM 6486 C C . LEU A 1 820 ? 15.501 -28.787 20.862 1.00 92.62 820 LEU A C 1
ATOM 6488 O O . LEU A 1 820 ? 16.658 -29.018 21.209 1.00 92.62 820 LEU A O 1
ATOM 6492 N N . MET A 1 821 ? 14.696 -29.763 20.424 1.00 91.19 821 MET A N 1
ATOM 6493 C CA . MET A 1 821 ? 15.137 -31.153 20.234 1.00 91.19 821 MET A CA 1
ATOM 6494 C C . MET A 1 821 ? 16.201 -31.291 19.132 1.00 91.19 821 MET A C 1
ATOM 6496 O O . MET A 1 821 ? 17.132 -32.076 19.305 1.00 91.19 821 MET A O 1
ATOM 6500 N N . ARG A 1 822 ? 16.117 -30.515 18.039 1.00 89.69 822 ARG A N 1
ATOM 6501 C CA . ARG A 1 822 ? 17.154 -30.495 16.988 1.00 89.69 822 ARG A CA 1
ATOM 6502 C C . ARG A 1 822 ? 18.467 -29.913 17.505 1.00 89.69 822 ARG A C 1
ATOM 6504 O O . ARG A 1 822 ? 19.500 -30.542 17.302 1.00 89.69 822 ARG A O 1
ATOM 6511 N N . CYS A 1 823 ? 18.430 -28.800 18.245 1.00 89.06 823 CYS A N 1
ATOM 6512 C CA . CYS A 1 823 ? 19.616 -28.242 18.912 1.00 89.06 823 CYS A CA 1
ATOM 6513 C C . CYS A 1 823 ? 20.285 -29.279 19.836 1.00 89.06 823 CYS A C 1
ATOM 6515 O O . CYS A 1 823 ? 21.505 -29.363 19.907 1.00 89.06 823 CYS A O 1
ATOM 6517 N N . GLY A 1 824 ? 19.495 -30.133 20.497 1.00 85.81 824 GLY A N 1
ATOM 6518 C CA . GLY A 1 824 ? 19.984 -31.245 21.319 1.00 85.81 824 GLY A CA 1
ATOM 6519 C C . GLY A 1 824 ? 20.515 -32.474 20.558 1.00 85.81 824 GLY A C 1
ATOM 6520 O O . GLY A 1 824 ? 20.859 -33.463 21.215 1.00 85.81 824 GLY A O 1
ATOM 6521 N N . LEU A 1 825 ? 20.551 -32.458 19.219 1.00 86.62 825 LEU A N 1
ATOM 6522 C CA . LEU A 1 825 ? 20.950 -33.580 18.348 1.00 86.62 825 LEU A CA 1
ATOM 6523 C C . LEU A 1 825 ? 21.880 -33.199 17.181 1.00 86.62 825 LEU A C 1
ATOM 6525 O O . LEU A 1 825 ? 22.396 -34.099 16.517 1.00 86.62 825 LEU A O 1
ATOM 6529 N N . GLN A 1 826 ? 22.033 -31.911 16.872 1.00 85.00 826 GLN A N 1
ATOM 6530 C CA . GLN A 1 826 ? 22.783 -31.417 15.717 1.00 85.00 826 GLN A CA 1
ATOM 6531 C C . GLN A 1 826 ? 23.672 -30.236 16.140 1.00 85.00 826 GLN A C 1
ATOM 6533 O O . GLN A 1 826 ? 23.192 -29.363 16.867 1.00 85.00 826 GLN A O 1
ATOM 6538 N N . PRO A 1 827 ? 24.942 -30.176 15.700 1.00 83.25 827 PRO A N 1
ATOM 6539 C CA . PRO A 1 827 ? 25.786 -29.001 15.889 1.00 83.25 827 PRO A CA 1
ATOM 6540 C C . PRO A 1 827 ? 25.410 -27.880 14.910 1.00 83.25 827 PRO A C 1
ATOM 6542 O O . PRO A 1 827 ? 24.847 -28.129 13.840 1.00 83.25 827 PRO A O 1
ATOM 6545 N N . ASN A 1 828 ? 25.743 -26.638 15.261 1.00 82.69 828 ASN A N 1
ATOM 6546 C CA . ASN A 1 828 ? 25.379 -25.474 14.457 1.00 82.69 828 ASN A CA 1
ATOM 6547 C C . ASN A 1 828 ? 26.274 -25.325 13.215 1.00 82.69 828 ASN A C 1
ATOM 6549 O O . ASN A 1 828 ? 27.469 -25.042 13.322 1.00 82.69 828 ASN A O 1
ATOM 6553 N N . SER A 1 829 ? 25.688 -25.449 12.024 1.00 81.62 829 SER A N 1
ATOM 6554 C CA . SER A 1 829 ? 26.418 -25.342 10.756 1.00 81.62 829 SER A CA 1
ATOM 6555 C C . SER A 1 829 ? 26.995 -23.950 10.469 1.00 81.62 829 SER A C 1
ATOM 6557 O O . SER A 1 829 ? 27.999 -23.868 9.768 1.00 81.62 829 SER A O 1
ATOM 6559 N N . GLU A 1 830 ? 26.411 -22.863 10.993 1.00 78.81 830 GLU A N 1
ATOM 6560 C CA . GLU A 1 830 ? 26.986 -21.515 10.831 1.00 78.81 830 GLU A CA 1
ATOM 6561 C C . GLU A 1 830 ? 28.238 -21.343 11.707 1.00 78.81 830 GLU A C 1
ATOM 6563 O O . GLU A 1 830 ? 29.190 -20.691 11.288 1.00 78.81 830 GLU A O 1
ATOM 6568 N N . LEU A 1 831 ? 28.283 -21.973 12.887 1.00 82.25 831 LEU A N 1
ATOM 6569 C CA . LEU A 1 831 ? 29.455 -21.926 13.769 1.00 82.25 831 LEU A CA 1
ATOM 6570 C C . LEU A 1 831 ? 30.594 -22.813 13.251 1.00 82.25 831 LEU A C 1
ATOM 6572 O O . LEU A 1 831 ? 31.742 -22.373 13.219 1.00 82.25 831 LEU A O 1
ATOM 6576 N N . LEU A 1 8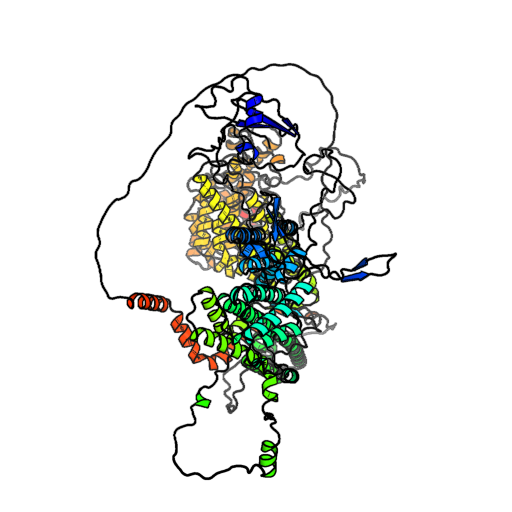32 ? 30.284 -24.014 12.751 1.00 84.06 832 LEU A N 1
ATOM 6577 C CA . LEU A 1 832 ? 31.274 -24.873 12.084 1.00 84.06 832 LEU A CA 1
ATOM 6578 C C . LEU A 1 832 ? 31.891 -24.191 10.847 1.00 84.06 832 LEU A C 1
ATOM 6580 O O . LEU A 1 832 ? 33.073 -24.369 10.572 1.00 84.06 832 LEU A O 1
ATOM 6584 N N . ALA A 1 833 ? 31.125 -23.360 10.130 1.00 82.38 833 ALA A N 1
ATOM 6585 C CA . ALA A 1 833 ? 31.621 -22.553 9.010 1.00 82.38 833 ALA A CA 1
ATOM 6586 C C . ALA A 1 833 ? 32.492 -21.343 9.428 1.00 82.38 833 ALA A C 1
ATOM 6588 O O . ALA A 1 833 ? 33.055 -20.674 8.562 1.00 82.38 833 ALA A O 1
ATOM 6589 N N . ARG A 1 834 ? 32.608 -21.065 10.734 1.00 79.19 834 ARG A N 1
ATOM 6590 C CA . ARG A 1 834 ? 33.437 -20.008 11.346 1.00 79.19 834 ARG A CA 1
ATOM 6591 C C . ARG A 1 834 ? 34.627 -20.576 12.140 1.00 79.19 834 ARG A C 1
ATOM 6593 O O . ARG A 1 834 ? 35.172 -19.882 12.990 1.00 79.19 834 ARG A O 1
ATOM 6600 N N . ASP A 1 835 ? 35.016 -21.832 11.901 1.00 82.38 835 ASP A N 1
ATOM 6601 C CA . ASP A 1 835 ? 36.068 -22.557 12.638 1.00 82.38 835 ASP A CA 1
ATOM 6602 C C . ASP A 1 835 ? 35.804 -22.721 14.161 1.00 82.38 835 ASP A C 1
ATOM 6604 O O . ASP A 1 835 ? 36.745 -22.848 14.952 1.00 82.38 835 ASP A O 1
ATOM 6608 N N . TYR A 1 836 ? 34.538 -22.757 14.609 1.00 84.94 836 TYR A N 1
ATOM 6609 C CA . TYR A 1 836 ? 34.210 -23.169 15.986 1.00 84.94 836 TYR A CA 1
ATOM 6610 C C . TYR A 1 836 ? 34.272 -24.705 16.160 1.00 84.94 836 TYR A C 1
ATOM 6612 O O . TYR A 1 836 ? 33.859 -25.430 15.254 1.00 84.94 836 TYR A O 1
ATOM 6620 N N . PRO A 1 837 ? 34.716 -25.223 17.327 1.00 83.25 837 PRO A N 1
ATOM 6621 C CA . PRO A 1 837 ? 34.768 -26.665 17.588 1.00 83.25 837 PRO A CA 1
ATOM 6622 C C . PRO A 1 837 ? 33.393 -27.353 17.589 1.00 83.25 837 PRO A C 1
ATOM 6624 O O . PRO A 1 837 ? 32.431 -26.842 18.166 1.00 83.25 837 PRO A O 1
ATOM 6627 N N . ASP A 1 838 ? 33.326 -28.563 17.029 1.00 84.50 838 ASP A N 1
ATOM 6628 C CA . ASP A 1 838 ? 32.124 -29.404 17.058 1.00 84.50 838 ASP A CA 1
ATOM 6629 C C . ASP A 1 838 ? 31.896 -30.038 18.448 1.00 84.50 838 ASP A C 1
ATOM 6631 O O . ASP A 1 838 ? 32.779 -30.698 19.000 1.00 84.50 838 ASP A O 1
ATOM 6635 N N . ILE A 1 839 ? 30.690 -29.863 19.000 1.00 82.62 839 ILE A N 1
ATOM 6636 C CA . ILE A 1 839 ? 30.223 -30.501 20.248 1.00 82.62 839 ILE A CA 1
ATOM 6637 C C . ILE A 1 839 ? 29.128 -31.557 19.991 1.00 82.62 839 ILE A C 1
ATOM 6639 O O . ILE A 1 839 ? 28.683 -32.225 20.924 1.00 82.62 839 ILE A O 1
ATOM 6643 N N . GLY A 1 840 ? 28.625 -31.681 18.759 1.00 83.81 840 GLY A N 1
ATOM 6644 C CA . GLY A 1 840 ? 27.471 -32.515 18.403 1.00 83.81 840 GLY A CA 1
ATOM 6645 C C . GLY A 1 840 ? 26.101 -31.992 18.873 1.00 83.81 840 GLY A C 1
ATOM 6646 O O . GLY A 1 840 ? 25.092 -32.667 18.666 1.00 83.81 840 GLY A O 1
ATOM 6647 N N . TRP A 1 841 ? 26.041 -30.817 19.507 1.00 89.12 841 TRP A N 1
ATOM 6648 C CA . TRP A 1 841 ? 24.809 -30.136 19.930 1.00 89.12 841 TRP A CA 1
ATOM 6649 C C . TRP A 1 841 ? 25.023 -28.617 20.017 1.00 89.12 841 TRP A C 1
ATOM 6651 O O . TRP A 1 841 ? 26.161 -28.148 20.064 1.00 89.12 841 TRP A O 1
ATOM 6661 N N . ASP A 1 842 ? 23.929 -27.859 20.053 1.00 89.31 842 ASP A N 1
ATOM 6662 C CA . ASP A 1 842 ? 23.919 -26.396 20.017 1.00 89.31 842 ASP A CA 1
ATOM 6663 C C . ASP A 1 842 ? 23.353 -25.776 21.318 1.00 89.31 842 ASP A C 1
ATOM 6665 O O . ASP A 1 842 ? 22.138 -25.830 21.555 1.00 89.31 842 ASP A O 1
ATOM 6669 N N . PRO A 1 843 ? 24.201 -25.155 22.164 1.00 87.50 843 PRO A N 1
ATOM 6670 C CA . PRO A 1 843 ? 23.750 -24.425 23.348 1.00 87.50 843 PRO A CA 1
ATOM 6671 C C . PRO A 1 843 ? 23.221 -23.009 23.037 1.00 87.50 843 PRO A C 1
ATOM 6673 O O . PRO A 1 843 ? 22.423 -22.478 23.810 1.00 87.50 843 PRO A O 1
ATOM 6676 N N . VAL A 1 844 ? 23.638 -22.393 21.926 1.00 87.00 844 VAL A N 1
ATOM 6677 C CA . VAL A 1 844 ? 23.417 -20.974 21.586 1.00 87.00 844 VAL A CA 1
ATOM 6678 C C . VAL A 1 844 ? 22.009 -20.748 21.039 1.00 87.00 844 VAL A C 1
ATOM 6680 O O . VAL A 1 844 ? 21.326 -19.793 21.423 1.00 87.00 844 VAL A O 1
ATOM 6683 N N . GLU A 1 845 ? 21.535 -21.621 20.153 1.00 87.75 845 GLU A N 1
ATOM 6684 C CA . GLU A 1 845 ? 20.138 -21.606 19.701 1.00 87.75 845 GLU A CA 1
ATOM 6685 C C . GLU A 1 845 ? 19.205 -22.165 20.782 1.00 87.75 845 GLU A C 1
ATOM 6687 O O . GLU A 1 845 ? 18.145 -21.590 21.052 1.00 87.75 845 GLU A O 1
ATOM 6692 N N . GLY A 1 846 ? 19.648 -23.212 21.489 1.00 89.50 846 GLY A N 1
ATOM 6693 C CA . GLY A 1 846 ? 18.921 -23.806 22.609 1.00 89.50 846 GLY A CA 1
ATOM 6694 C C . GLY A 1 846 ? 18.548 -22.795 23.701 1.00 89.50 846 GLY A C 1
ATOM 6695 O O . GLY A 1 846 ? 17.408 -22.796 24.169 1.00 89.50 846 GLY A O 1
ATOM 6696 N N . GLU A 1 847 ? 19.460 -21.886 24.063 1.00 90.06 847 GLU A N 1
ATOM 6697 C CA . GLU A 1 847 ? 19.230 -20.853 25.084 1.00 90.06 847 GLU A CA 1
ATOM 6698 C C . GLU A 1 847 ? 18.038 -19.938 24.753 1.00 90.06 847 GLU A C 1
ATOM 6700 O O . GLU A 1 847 ? 17.203 -19.704 25.626 1.00 90.06 847 GLU A O 1
ATOM 6705 N N . ARG A 1 848 ? 17.857 -19.507 23.495 1.00 90.62 848 ARG A N 1
ATOM 6706 C CA . ARG A 1 848 ? 16.719 -18.642 23.111 1.00 90.62 848 ARG A CA 1
ATOM 6707 C C . ARG A 1 848 ? 15.400 -19.382 22.931 1.00 90.62 848 ARG A C 1
ATOM 6709 O O . ARG A 1 848 ? 14.352 -18.797 23.209 1.00 90.62 848 ARG A O 1
ATOM 6716 N N . TYR A 1 849 ? 15.413 -20.662 22.556 1.00 93.25 849 TYR A N 1
ATOM 6717 C CA . TYR A 1 849 ? 14.196 -21.480 22.624 1.00 93.25 849 TYR A CA 1
ATOM 6718 C C . TYR A 1 849 ? 13.749 -21.703 24.078 1.00 93.25 849 TYR A C 1
ATOM 6720 O O . TYR A 1 849 ? 12.554 -21.616 24.374 1.00 93.25 849 TYR A O 1
ATOM 6728 N N . LEU A 1 850 ? 14.689 -21.901 25.010 1.00 92.88 850 LEU A N 1
ATOM 6729 C CA . LEU A 1 850 ? 14.395 -21.919 26.446 1.00 92.88 850 LEU A CA 1
ATOM 6730 C C . LEU A 1 850 ? 13.887 -20.553 26.938 1.00 92.88 850 LEU A C 1
ATOM 6732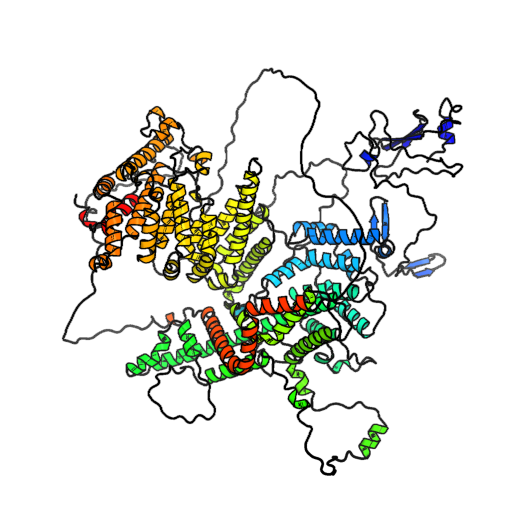 O O . LEU A 1 850 ? 12.934 -20.512 27.715 1.00 92.88 850 LEU A O 1
ATOM 6736 N N . ASP A 1 851 ? 14.450 -19.444 26.450 1.00 90.31 851 ASP A N 1
ATOM 6737 C CA . ASP A 1 851 ? 14.027 -18.079 26.796 1.00 90.31 851 ASP A CA 1
ATOM 6738 C C . ASP A 1 851 ? 12.584 -17.786 26.325 1.00 90.31 851 ASP A C 1
ATOM 6740 O O . ASP A 1 851 ? 11.783 -17.236 27.087 1.00 90.31 851 ASP A O 1
ATOM 6744 N N . PHE A 1 852 ? 12.199 -18.248 25.125 1.00 93.12 852 PHE A N 1
ATOM 6745 C CA . PHE A 1 852 ? 10.810 -18.225 24.639 1.00 93.12 852 PHE A CA 1
ATOM 6746 C C . PHE A 1 852 ? 9.874 -19.007 25.577 1.00 93.12 852 PHE A C 1
ATOM 6748 O O . PHE A 1 852 ? 8.864 -18.470 26.044 1.00 93.12 852 PHE A O 1
ATOM 6755 N N . LEU A 1 853 ? 10.218 -20.258 25.911 1.00 93.69 853 LEU A N 1
ATOM 6756 C CA . LEU A 1 853 ? 9.420 -21.095 26.820 1.00 93.69 853 LEU A CA 1
ATOM 6757 C C . LEU A 1 853 ? 9.323 -20.478 28.226 1.00 93.69 853 LEU A C 1
ATOM 6759 O O . LEU A 1 853 ? 8.266 -20.530 28.855 1.00 93.69 853 LEU A O 1
ATOM 6763 N N . ARG A 1 854 ? 10.388 -19.816 28.695 1.00 91.94 854 ARG A N 1
ATOM 6764 C CA . ARG A 1 854 ? 10.439 -19.105 29.981 1.00 91.94 854 ARG A CA 1
ATOM 6765 C C . ARG A 1 854 ? 9.430 -17.959 30.033 1.00 91.94 854 ARG A C 1
ATOM 6767 O O . ARG A 1 854 ? 8.803 -17.763 31.072 1.00 91.94 854 ARG A O 1
ATOM 6774 N N . PHE A 1 855 ? 9.234 -17.233 28.931 1.00 90.88 855 PHE A N 1
ATOM 6775 C CA . PHE A 1 855 ? 8.178 -16.221 28.819 1.00 90.88 855 PHE A CA 1
ATOM 6776 C C . PHE A 1 855 ? 6.769 -16.817 28.641 1.00 90.88 855 PHE A C 1
ATOM 6778 O O . PHE A 1 855 ? 5.802 -16.144 28.976 1.00 90.88 855 PHE A O 1
ATOM 6785 N N . CYS A 1 856 ? 6.621 -18.065 28.178 1.00 91.94 856 CYS A N 1
ATOM 6786 C CA . CYS A 1 856 ? 5.312 -18.734 28.085 1.00 91.94 856 CYS A CA 1
ATOM 6787 C C . CYS A 1 856 ? 4.758 -19.175 29.451 1.00 91.94 856 CYS A C 1
ATOM 6789 O O . CYS A 1 856 ? 3.541 -19.226 29.633 1.00 91.94 856 CYS A O 1
ATOM 6791 N N . VAL A 1 857 ? 5.638 -19.531 30.397 1.00 90.69 857 VAL A N 1
ATOM 6792 C CA . VAL A 1 857 ? 5.252 -20.073 31.717 1.00 90.69 857 VAL A CA 1
ATOM 6793 C C . VAL A 1 857 ? 5.284 -19.043 32.848 1.00 90.69 857 VAL A C 1
ATOM 6795 O O . VAL A 1 857 ? 4.611 -19.242 33.856 1.00 90.69 857 VAL A O 1
ATOM 6798 N N . TRP A 1 858 ? 6.052 -17.955 32.713 1.00 89.06 858 TRP A N 1
ATOM 6799 C CA . TRP A 1 858 ? 6.292 -16.998 33.798 1.00 89.06 858 TRP A CA 1
ATOM 6800 C C . TRP A 1 858 ? 6.153 -15.543 33.340 1.00 89.06 858 TRP A C 1
ATOM 6802 O O . TRP A 1 858 ? 7.017 -15.012 32.638 1.00 89.06 858 TRP A O 1
ATOM 6812 N N . ILE A 1 859 ? 5.077 -14.879 33.772 1.00 86.69 859 ILE A N 1
ATOM 6813 C CA . ILE A 1 859 ? 4.677 -13.549 33.284 1.00 86.69 859 ILE A CA 1
ATOM 6814 C C . ILE A 1 859 ? 4.257 -12.672 34.463 1.00 86.69 859 ILE A C 1
ATOM 6816 O O . ILE A 1 859 ? 3.586 -13.140 35.374 1.00 86.69 859 ILE A O 1
ATOM 6820 N N . ASN A 1 860 ? 4.673 -11.400 34.475 1.00 84.44 860 ASN A N 1
ATOM 6821 C CA . ASN A 1 860 ? 4.359 -10.410 35.523 1.00 84.44 860 ASN A CA 1
ATOM 6822 C C . ASN A 1 860 ? 4.722 -10.812 36.982 1.00 84.44 860 ASN A C 1
ATOM 6824 O O . ASN A 1 860 ? 4.453 -10.047 37.906 1.00 84.44 860 ASN A O 1
ATOM 6828 N N . GLY A 1 861 ? 5.398 -11.950 37.194 1.00 82.69 861 GLY A N 1
ATOM 6829 C CA . GLY A 1 861 ? 5.715 -12.517 38.514 1.00 82.69 861 GLY A CA 1
ATOM 6830 C C . GLY A 1 861 ? 4.838 -13.706 38.932 1.00 82.69 861 GLY A C 1
ATOM 6831 O O . GLY A 1 861 ? 4.977 -14.178 40.057 1.00 82.69 861 GLY A O 1
ATOM 6832 N N . GLU A 1 862 ? 3.965 -14.185 38.045 1.00 84.25 862 GLU A N 1
ATOM 6833 C CA . GLU A 1 862 ? 3.010 -15.275 38.265 1.00 84.25 862 GLU A CA 1
ATOM 6834 C C . GLU A 1 862 ? 3.344 -16.487 37.369 1.00 84.25 862 GLU A C 1
ATOM 6836 O O . GLU A 1 862 ? 3.899 -16.330 36.275 1.00 84.25 862 GLU A O 1
ATOM 6841 N N . ASN A 1 863 ? 3.001 -17.700 37.825 1.00 87.31 863 ASN A N 1
ATOM 6842 C CA . ASN A 1 863 ? 3.159 -18.947 37.066 1.00 87.31 863 ASN A CA 1
ATOM 6843 C C . ASN A 1 863 ? 1.862 -19.298 36.318 1.00 87.31 863 ASN A C 1
ATOM 6845 O O . ASN A 1 863 ? 0.792 -19.400 36.922 1.00 87.31 863 ASN A O 1
ATOM 6849 N N . VAL A 1 864 ? 1.962 -19.551 35.015 1.00 88.75 864 VAL A N 1
ATOM 6850 C CA . VAL A 1 864 ? 0.857 -20.047 34.189 1.00 88.75 864 VAL A CA 1
ATOM 6851 C C . VAL A 1 864 ? 0.813 -21.580 34.294 1.00 88.75 864 VAL A C 1
ATOM 6853 O O . VAL A 1 864 ? 1.388 -22.276 33.456 1.00 88.75 864 VAL A O 1
ATOM 6856 N N . GLU A 1 865 ? 0.140 -22.118 35.330 1.00 85.06 865 GLU A N 1
ATOM 6857 C CA . GLU A 1 865 ? 0.143 -23.568 35.643 1.00 85.06 865 GLU A CA 1
ATOM 6858 C C . GLU A 1 865 ? -0.183 -24.455 34.421 1.00 85.06 865 GLU A C 1
ATOM 6860 O O . GLU A 1 865 ? 0.402 -25.528 34.280 1.00 85.06 865 GLU A O 1
ATOM 6865 N N . GLU A 1 866 ? -1.089 -24.046 33.527 1.00 86.56 866 GLU A N 1
ATOM 6866 C CA . GLU A 1 866 ? -1.475 -24.845 32.350 1.00 86.56 866 GLU A CA 1
ATOM 6867 C C . GLU A 1 866 ? -0.330 -24.960 31.328 1.00 86.56 866 GLU A C 1
ATOM 6869 O O . GLU A 1 866 ? 0.043 -26.075 30.943 1.00 86.56 866 GLU A O 1
ATOM 6874 N N . ASN A 1 867 ? 0.310 -23.836 30.989 1.00 91.06 867 ASN A N 1
ATOM 6875 C CA . ASN A 1 867 ? 1.488 -23.801 30.118 1.00 91.06 867 ASN A CA 1
ATOM 6876 C C . ASN A 1 867 ? 2.665 -24.546 30.755 1.00 91.06 867 ASN A C 1
ATOM 6878 O O . ASN A 1 867 ? 3.309 -25.347 30.084 1.00 91.06 867 ASN A O 1
ATOM 6882 N N . ALA A 1 868 ? 2.920 -24.357 32.053 1.00 90.50 868 ALA A N 1
ATOM 6883 C CA . ALA A 1 868 ? 3.981 -25.065 32.771 1.00 90.50 868 ALA A CA 1
ATOM 6884 C C . ALA A 1 868 ? 3.791 -26.594 32.733 1.00 90.50 868 ALA A C 1
ATOM 6886 O O . ALA A 1 868 ? 4.726 -27.337 32.424 1.00 90.50 868 ALA A O 1
ATOM 6887 N N . ASN A 1 869 ? 2.567 -27.079 32.972 1.00 88.94 869 ASN A N 1
ATOM 6888 C CA . ASN A 1 869 ? 2.242 -28.507 32.886 1.00 88.94 869 ASN A CA 1
ATOM 6889 C C . ASN A 1 869 ? 2.291 -29.052 31.448 1.00 88.94 869 ASN A C 1
ATOM 6891 O O . ASN A 1 869 ? 2.461 -30.259 31.263 1.00 88.94 869 ASN A O 1
ATOM 6895 N N . LEU A 1 870 ? 2.132 -28.214 30.422 1.00 91.12 870 LEU A N 1
ATOM 6896 C CA . LEU A 1 870 ? 2.360 -28.609 29.033 1.00 91.12 870 LEU A CA 1
ATOM 6897 C C . LEU A 1 870 ? 3.856 -28.640 28.689 1.00 91.12 870 LEU A C 1
ATOM 6899 O O . LEU A 1 870 ? 4.334 -29.668 28.219 1.00 91.12 870 LEU A O 1
ATOM 6903 N N . VAL A 1 871 ? 4.617 -27.590 29.000 1.00 92.75 871 VAL A N 1
ATOM 6904 C CA . VAL A 1 871 ? 6.066 -27.521 28.742 1.00 92.75 871 VAL A CA 1
ATOM 6905 C C . VAL A 1 871 ? 6.810 -28.674 29.426 1.00 92.75 871 VAL A C 1
ATOM 6907 O O . VAL A 1 871 ? 7.597 -29.351 28.768 1.00 92.75 871 VAL A O 1
ATOM 6910 N N . ILE A 1 872 ? 6.489 -29.004 30.687 1.00 91.00 872 ILE A N 1
ATOM 6911 C CA . ILE A 1 872 ? 7.043 -30.198 31.356 1.00 91.00 872 ILE A CA 1
ATOM 6912 C C . ILE A 1 872 ? 6.733 -31.476 30.553 1.00 91.00 872 ILE A C 1
ATOM 6914 O O . ILE A 1 872 ? 7.635 -32.281 30.332 1.00 91.00 872 ILE A O 1
ATOM 6918 N N . ARG A 1 873 ? 5.488 -31.669 30.084 1.00 90.81 873 ARG A N 1
ATOM 6919 C CA . ARG A 1 873 ? 5.093 -32.849 29.284 1.00 90.81 873 ARG A CA 1
ATOM 6920 C C . ARG A 1 873 ? 5.814 -32.923 27.935 1.00 90.81 873 ARG A C 1
ATOM 6922 O O . ARG A 1 873 ? 6.155 -34.022 27.508 1.00 90.81 873 ARG A O 1
ATOM 6929 N N . LEU A 1 874 ? 6.042 -31.787 27.275 1.00 92.00 874 LEU A N 1
ATOM 6930 C CA . LEU A 1 874 ? 6.754 -31.719 25.996 1.00 92.00 874 LEU A CA 1
ATOM 6931 C C . LEU A 1 874 ? 8.244 -32.050 26.157 1.00 92.00 874 LEU A C 1
ATOM 6933 O O . LEU A 1 874 ? 8.778 -32.814 25.354 1.00 92.00 874 LEU A O 1
ATOM 6937 N N . LEU A 1 875 ? 8.886 -31.539 27.215 1.00 90.50 875 LEU A N 1
ATOM 6938 C CA . LEU A 1 875 ? 10.299 -31.792 27.516 1.00 90.50 875 LEU A CA 1
ATOM 6939 C C . LEU A 1 875 ? 10.554 -33.248 27.940 1.00 90.50 875 LEU A C 1
ATOM 6941 O O . LEU A 1 875 ? 11.434 -33.892 27.382 1.00 90.50 875 LEU A O 1
ATOM 6945 N N . ILE A 1 876 ? 9.760 -33.833 28.848 1.00 88.31 876 ILE A N 1
ATOM 6946 C CA . ILE A 1 876 ? 9.970 -35.243 29.256 1.00 88.31 876 ILE A CA 1
ATOM 6947 C C . ILE A 1 876 ? 9.637 -36.259 28.150 1.00 88.31 876 ILE A C 1
ATOM 6949 O O . ILE A 1 876 ? 10.038 -37.416 28.240 1.00 88.31 876 ILE A O 1
ATOM 6953 N N . ARG A 1 877 ? 8.902 -35.845 27.109 1.00 91.00 877 ARG A N 1
ATOM 6954 C CA . ARG A 1 877 ? 8.625 -36.656 25.911 1.00 91.00 877 ARG A CA 1
ATOM 6955 C C . ARG A 1 877 ? 9.776 -36.624 24.894 1.00 91.00 877 ARG A C 1
ATOM 6957 O O . ARG A 1 877 ? 9.807 -37.478 24.012 1.00 91.00 877 ARG A O 1
ATOM 6964 N N . ARG A 1 878 ? 10.683 -35.650 25.011 1.00 90.69 878 ARG A N 1
ATOM 6965 C CA . ARG A 1 878 ? 11.853 -35.430 24.150 1.00 90.69 878 ARG A CA 1
ATOM 6966 C C . ARG A 1 878 ? 13.075 -35.123 25.033 1.00 90.69 878 ARG A C 1
ATOM 6968 O O . ARG A 1 878 ? 13.447 -33.953 25.159 1.00 90.69 878 ARG A O 1
ATOM 6975 N N . PRO A 1 879 ? 13.677 -36.128 25.706 1.00 87.31 879 PRO A N 1
ATOM 6976 C CA . PRO A 1 879 ? 14.799 -35.912 26.629 1.00 87.31 879 PRO A CA 1
ATOM 6977 C C . PRO A 1 879 ? 16.013 -35.242 25.965 1.00 87.31 879 PRO A C 1
ATOM 6979 O O . PRO A 1 879 ? 16.866 -34.687 26.653 1.00 87.31 879 PRO A O 1
ATOM 6982 N N . GLU A 1 880 ? 16.073 -35.233 24.633 1.00 88.38 880 GLU A N 1
ATOM 6983 C CA . GLU A 1 880 ? 17.033 -34.485 23.826 1.00 88.38 880 GLU A CA 1
ATOM 6984 C C . GLU A 1 880 ? 17.051 -32.987 24.172 1.00 88.38 880 GLU A C 1
ATOM 6986 O O . GLU A 1 880 ? 18.126 -32.391 24.224 1.00 88.38 880 GLU A O 1
ATOM 6991 N N . CYS A 1 881 ? 15.885 -32.404 24.484 1.00 89.69 881 CYS A N 1
ATOM 6992 C CA . CYS A 1 881 ? 15.713 -30.989 24.827 1.00 89.69 881 CYS A CA 1
ATOM 6993 C C . CYS A 1 881 ? 16.397 -30.560 26.135 1.00 89.69 881 CYS A C 1
ATOM 6995 O O . CYS A 1 881 ? 16.500 -29.364 26.399 1.00 89.69 881 CYS A O 1
ATOM 6997 N N . LEU A 1 882 ? 16.816 -31.504 26.986 1.00 87.38 882 LEU A N 1
ATOM 6998 C CA . LEU A 1 882 ? 17.418 -31.210 28.293 1.00 87.38 882 LEU A CA 1
ATOM 6999 C C . LEU A 1 882 ? 18.940 -30.969 28.223 1.00 87.38 882 LEU A C 1
ATOM 7001 O O . LEU A 1 882 ? 19.566 -30.706 29.248 1.00 87.38 882 LEU A O 1
ATOM 7005 N N . GLY A 1 883 ? 19.540 -31.055 27.030 1.00 83.50 883 GLY A N 1
ATOM 7006 C CA . GLY A 1 883 ? 20.993 -31.021 26.845 1.00 83.50 883 GLY A CA 1
ATOM 7007 C C . GLY A 1 883 ? 21.664 -32.342 27.236 1.00 83.50 883 GLY A C 1
ATOM 7008 O O . GLY A 1 883 ? 21.120 -33.148 27.991 1.00 83.50 883 GLY A O 1
ATOM 7009 N N . VAL A 1 884 ? 22.859 -32.593 26.693 1.00 82.75 884 VAL A N 1
ATOM 7010 C CA . VAL A 1 884 ? 23.565 -33.891 26.776 1.00 82.75 884 VAL A CA 1
ATOM 7011 C C . VAL A 1 884 ? 23.744 -34.402 28.215 1.00 82.75 884 VAL A C 1
ATOM 7013 O O . VAL A 1 884 ? 23.628 -35.602 28.454 1.00 82.75 884 VAL A O 1
ATOM 7016 N N . ALA A 1 885 ? 23.954 -33.510 29.185 1.00 81.00 885 ALA A N 1
ATOM 7017 C CA . ALA A 1 885 ? 24.235 -33.861 30.577 1.00 81.00 885 ALA A CA 1
ATOM 7018 C C . ALA A 1 885 ? 23.033 -34.410 31.365 1.00 81.00 885 ALA A C 1
ATOM 7020 O O . ALA A 1 885 ? 23.235 -35.125 32.346 1.00 81.00 885 ALA A O 1
ATOM 7021 N N . LEU A 1 886 ? 21.806 -34.070 30.947 1.00 79.69 886 LEU A N 1
ATOM 7022 C CA . LEU A 1 886 ? 20.547 -34.438 31.613 1.00 79.69 886 LEU A CA 1
ATOM 7023 C C . LEU A 1 886 ? 19.727 -35.478 30.825 1.00 79.69 886 LEU A C 1
ATOM 7025 O O . LEU A 1 886 ? 18.609 -35.820 31.218 1.00 79.69 886 LEU A O 1
ATOM 7029 N N . LYS A 1 887 ? 20.275 -36.016 29.727 1.00 77.19 887 LYS A N 1
ATOM 7030 C CA . LYS A 1 887 ? 19.751 -37.237 29.092 1.00 77.19 887 LYS A CA 1
ATOM 7031 C C . LYS A 1 887 ? 19.939 -38.423 30.050 1.00 77.19 887 LYS A C 1
ATOM 7033 O O . LYS A 1 887 ? 20.821 -38.398 30.903 1.00 77.19 887 LYS A O 1
ATOM 7038 N N . GLY A 1 888 ? 19.153 -39.490 29.891 1.00 65.12 888 GLY A N 1
ATOM 7039 C CA . GLY A 1 888 ? 19.146 -40.638 30.821 1.00 65.12 888 GLY A CA 1
ATOM 7040 C C . GLY A 1 888 ? 20.462 -41.427 30.951 1.00 65.12 888 GLY A C 1
ATOM 7041 O O . GLY A 1 888 ? 20.577 -42.254 31.849 1.00 65.12 888 GLY A O 1
ATOM 7042 N N . GLU A 1 889 ? 21.440 -41.163 30.081 1.00 65.00 889 GLU A N 1
ATOM 7043 C CA . GLU A 1 889 ? 22.795 -41.741 30.087 1.00 65.00 889 GLU A CA 1
ATOM 7044 C C . GLU A 1 889 ? 23.889 -40.667 30.318 1.00 65.00 889 GLU A C 1
ATOM 7046 O O . GLU A 1 889 ? 25.078 -40.938 30.163 1.00 65.00 889 GLU A O 1
ATOM 7051 N N . GLY A 1 890 ? 23.498 -39.428 30.647 1.00 70.00 890 GLY A N 1
ATOM 7052 C CA . GLY A 1 890 ? 24.388 -38.273 30.781 1.00 70.00 890 GLY A CA 1
ATOM 7053 C C . GLY A 1 890 ? 25.225 -38.256 32.066 1.00 70.00 890 GLY A C 1
ATOM 7054 O O . GLY A 1 890 ? 24.890 -38.888 33.067 1.00 70.00 890 GLY A O 1
ATOM 7055 N N . GLN A 1 891 ? 26.315 -37.480 32.054 1.00 75.75 891 GLN A N 1
ATOM 7056 C CA . GLN A 1 891 ? 27.275 -37.387 33.168 1.00 75.75 891 GLN A CA 1
ATOM 7057 C C . GLN A 1 891 ? 26.766 -36.615 34.409 1.00 75.75 891 GLN A C 1
ATOM 7059 O O . GLN A 1 891 ? 27.476 -36.540 35.412 1.00 75.75 891 GLN A O 1
ATOM 7064 N N . GLY A 1 892 ? 25.560 -36.038 34.365 1.00 85.00 892 GLY A N 1
ATOM 7065 C CA . GLY A 1 892 ? 24.998 -35.224 35.446 1.00 85.00 892 GLY A CA 1
ATOM 7066 C C . GLY A 1 892 ? 25.358 -33.736 35.356 1.00 85.00 892 GLY A C 1
ATOM 7067 O O . GLY A 1 892 ? 26.308 -33.325 34.683 1.00 85.00 892 GLY A O 1
ATOM 7068 N N . LEU A 1 893 ? 24.568 -32.901 36.037 1.00 88.38 893 LEU A N 1
ATOM 7069 C CA . LEU A 1 893 ? 24.620 -31.445 35.880 1.00 88.38 893 LEU A CA 1
ATOM 7070 C C . LEU A 1 893 ? 25.919 -30.843 36.435 1.00 88.38 893 LEU A C 1
ATOM 7072 O O . LEU A 1 893 ? 26.493 -29.946 35.817 1.00 88.38 893 LEU A O 1
ATOM 7076 N N . PHE A 1 894 ? 26.412 -31.344 37.572 1.00 88.06 894 PHE A N 1
ATOM 7077 C CA . PHE A 1 894 ? 27.661 -30.854 38.161 1.00 88.06 894 PHE A CA 1
ATOM 7078 C C . PHE A 1 894 ? 28.890 -31.150 37.284 1.00 88.06 894 PHE A C 1
ATOM 7080 O O . PHE A 1 894 ? 29.786 -30.307 37.191 1.00 88.06 894 PHE A O 1
ATOM 7087 N N . ALA A 1 895 ? 28.923 -32.303 36.605 1.00 87.56 895 ALA A N 1
ATOM 7088 C CA . ALA A 1 895 ? 29.998 -32.645 35.674 1.00 87.56 895 ALA A CA 1
ATOM 7089 C C . ALA A 1 895 ? 30.043 -31.653 34.502 1.00 87.56 895 ALA A C 1
ATOM 7091 O O . ALA A 1 895 ? 31.082 -31.039 34.265 1.00 87.56 895 ALA A O 1
ATOM 7092 N N . ALA A 1 896 ? 28.899 -31.402 33.860 1.00 88.75 896 ALA A N 1
ATOM 7093 C CA . ALA A 1 896 ? 28.806 -30.474 32.735 1.00 88.75 896 ALA A CA 1
ATOM 7094 C C . ALA A 1 896 ? 29.144 -29.022 33.109 1.00 88.75 896 ALA A C 1
ATOM 7096 O O . ALA A 1 896 ? 29.821 -28.337 32.346 1.00 88.75 896 ALA A O 1
ATOM 7097 N N . PHE A 1 897 ? 28.753 -28.553 34.301 1.00 88.69 897 PHE A N 1
ATOM 7098 C CA . PHE A 1 897 ? 29.190 -27.243 34.806 1.00 88.69 897 PHE A CA 1
ATOM 7099 C C . PHE A 1 897 ? 30.717 -27.164 34.958 1.00 88.69 897 PHE A C 1
ATOM 7101 O O . PHE A 1 897 ? 31.313 -26.134 34.651 1.00 88.69 897 PHE A O 1
ATOM 7108 N N . LYS A 1 898 ? 31.367 -28.242 35.411 1.00 87.94 898 LYS A N 1
ATOM 7109 C CA . LYS A 1 898 ? 32.827 -28.297 35.556 1.00 87.94 898 LYS A CA 1
ATOM 7110 C C . LYS A 1 898 ? 33.543 -28.367 34.200 1.00 87.94 898 LYS A C 1
ATOM 7112 O O . LYS A 1 898 ? 34.541 -27.676 34.017 1.00 87.94 898 LYS A O 1
ATOM 7117 N N . GLU A 1 899 ? 33.036 -29.165 33.261 1.00 86.94 899 GLU A N 1
ATOM 7118 C CA . GLU A 1 899 ? 33.557 -29.257 31.889 1.00 86.94 899 GLU A CA 1
ATOM 7119 C C . GLU A 1 899 ? 33.427 -27.912 31.153 1.00 86.94 899 GLU A C 1
ATOM 7121 O O . GLU A 1 899 ? 34.388 -27.457 30.540 1.00 86.94 899 GLU A O 1
ATOM 7126 N N . ALA A 1 900 ? 32.289 -27.223 31.286 1.00 88.19 900 ALA A N 1
ATOM 7127 C CA . ALA A 1 900 ? 32.054 -25.919 30.666 1.00 88.19 900 ALA A CA 1
ATOM 7128 C C . ALA A 1 900 ? 32.927 -24.792 31.254 1.00 88.19 900 ALA A C 1
ATOM 7130 O O . ALA A 1 900 ? 33.391 -23.927 30.511 1.00 88.19 900 ALA A O 1
ATOM 7131 N N . ILE A 1 901 ? 33.208 -24.818 32.566 1.00 86.31 901 ILE A N 1
ATOM 7132 C CA . ILE A 1 901 ? 34.188 -23.909 33.187 1.00 86.31 901 ILE A CA 1
ATOM 7133 C C . ILE A 1 901 ? 35.592 -24.188 32.642 1.00 86.31 901 ILE A C 1
ATOM 7135 O O . ILE A 1 901 ? 36.248 -23.249 32.205 1.00 86.31 901 ILE A O 1
ATOM 7139 N N . SER A 1 902 ? 36.018 -25.458 32.589 1.00 85.75 902 SER A N 1
ATOM 7140 C CA . SER A 1 902 ? 37.314 -25.831 32.002 1.00 85.75 902 SER A CA 1
ATOM 7141 C C . SER A 1 902 ? 37.427 -25.368 30.551 1.00 85.75 902 SER A C 1
ATOM 7143 O O . SER A 1 902 ? 38.453 -24.824 30.176 1.00 85.75 902 SER A O 1
ATOM 7145 N N . LEU A 1 903 ? 36.369 -25.527 29.747 1.00 84.25 903 LEU A N 1
ATOM 7146 C CA . LEU A 1 903 ? 36.348 -25.094 28.349 1.00 84.25 903 LEU A CA 1
ATOM 7147 C C . LEU A 1 903 ? 36.509 -23.569 28.218 1.00 84.25 903 LEU A C 1
ATOM 7149 O O . LEU A 1 903 ? 37.273 -23.111 27.377 1.00 84.25 903 LEU A O 1
ATOM 7153 N N . SER A 1 904 ? 35.835 -22.791 29.069 1.00 85.50 904 SER A N 1
ATOM 7154 C CA . SER A 1 904 ? 35.951 -21.324 29.117 1.00 85.50 904 SER A CA 1
ATOM 7155 C C . SER A 1 904 ? 37.334 -20.852 29.604 1.00 85.50 904 SER A C 1
ATOM 7157 O O . SER A 1 904 ? 37.866 -19.851 29.124 1.00 85.50 904 SER A O 1
ATOM 7159 N N . GLU A 1 905 ? 37.955 -21.588 30.530 1.00 81.94 905 GLU A N 1
ATOM 7160 C CA . GLU A 1 905 ? 39.336 -21.348 30.964 1.00 81.94 905 GLU A CA 1
ATOM 7161 C C . GLU A 1 905 ? 40.334 -21.701 29.845 1.00 81.94 905 GLU A C 1
ATOM 7163 O O . GLU A 1 905 ? 41.156 -20.864 29.484 1.00 81.94 905 GLU A O 1
ATOM 7168 N N . ASP A 1 906 ? 40.209 -22.866 29.205 1.00 80.19 906 ASP A N 1
ATOM 7169 C CA . ASP A 1 906 ? 41.056 -23.290 28.080 1.00 80.19 906 ASP A CA 1
ATOM 7170 C C . ASP A 1 906 ? 40.937 -22.343 26.856 1.00 80.19 906 ASP A C 1
ATOM 7172 O O . ASP A 1 906 ? 41.935 -22.086 26.181 1.00 80.19 906 ASP A O 1
ATOM 7176 N N . VAL A 1 907 ? 39.758 -21.757 26.589 1.00 80.44 907 VAL A N 1
ATOM 7177 C CA . VAL A 1 907 ? 39.583 -20.699 25.565 1.00 80.44 907 VAL A CA 1
ATOM 7178 C C . VAL A 1 907 ? 40.380 -19.436 25.915 1.00 80.44 907 VAL A C 1
ATOM 7180 O O . VAL A 1 907 ? 41.001 -18.850 25.030 1.00 80.44 907 VAL A O 1
ATOM 7183 N N . ARG A 1 908 ? 40.435 -19.028 27.191 1.00 77.44 908 ARG A N 1
ATOM 7184 C CA . ARG A 1 908 ? 41.278 -17.896 27.628 1.00 77.44 908 ARG A CA 1
ATOM 7185 C C . ARG A 1 908 ? 42.768 -18.196 27.487 1.00 77.44 908 ARG A C 1
ATOM 7187 O O . ARG A 1 908 ? 43.504 -17.330 27.033 1.00 77.44 908 ARG A O 1
ATOM 7194 N N . HIS A 1 909 ? 43.204 -19.411 27.818 1.00 75.88 909 HIS A N 1
ATOM 7195 C CA . HIS A 1 909 ? 44.598 -19.827 27.624 1.00 75.88 909 HIS A CA 1
ATOM 7196 C C . HIS A 1 909 ? 45.012 -19.775 26.136 1.00 75.88 909 HIS A C 1
ATOM 7198 O O . HIS A 1 909 ? 46.137 -19.385 25.819 1.00 75.88 909 HIS A O 1
ATOM 7204 N N . LEU A 1 910 ? 44.082 -20.054 25.211 1.00 73.88 910 LEU A N 1
ATOM 7205 C CA . LEU A 1 910 ? 44.273 -19.814 23.775 1.00 73.88 910 LEU A CA 1
ATOM 7206 C C . LEU A 1 910 ? 44.258 -18.318 23.388 1.00 73.88 910 LEU A C 1
ATOM 7208 O O . LEU A 1 910 ? 45.049 -17.928 22.531 1.00 73.88 910 LEU A O 1
ATOM 7212 N N . GLU A 1 911 ? 43.421 -17.466 24.006 1.00 71.38 911 GLU A N 1
ATOM 7213 C CA . GLU A 1 911 ? 43.476 -15.997 23.812 1.00 71.38 911 GLU A CA 1
ATOM 7214 C C . GLU A 1 911 ? 44.815 -15.396 24.293 1.00 71.38 911 GLU A C 1
ATOM 7216 O O . GLU A 1 911 ? 45.332 -14.473 23.665 1.00 71.38 911 GLU A O 1
ATOM 7221 N N . GLU A 1 912 ? 45.393 -15.919 25.381 1.00 73.19 912 GLU A N 1
ATOM 7222 C CA . GLU A 1 912 ? 46.678 -15.469 25.948 1.00 73.19 912 GLU A CA 1
ATOM 7223 C C . GLU A 1 912 ? 47.911 -16.040 25.210 1.00 73.19 912 GLU A C 1
ATOM 7225 O O . GLU A 1 912 ? 49.037 -15.599 25.452 1.00 73.19 912 GLU A O 1
ATOM 7230 N N . GLY A 1 913 ? 47.705 -16.946 24.244 1.00 64.62 913 GLY A N 1
ATOM 7231 C CA . GLY A 1 913 ? 48.739 -17.444 23.331 1.00 64.62 913 GLY A CA 1
ATOM 7232 C C . GLY A 1 913 ? 49.548 -18.642 23.839 1.00 64.62 913 GLY A C 1
ATOM 7233 O O . GLY A 1 913 ? 50.683 -18.832 23.396 1.00 64.62 913 GLY A O 1
ATOM 7234 N N . GLU A 1 914 ? 49.003 -19.438 24.761 1.00 66.75 914 GLU A N 1
ATOM 7235 C CA . GLU A 1 914 ? 49.668 -20.637 25.287 1.00 66.75 914 GLU A CA 1
ATOM 7236 C C . GLU A 1 914 ? 49.554 -21.856 24.343 1.00 66.75 914 GLU A C 1
ATOM 7238 O O . GLU A 1 914 ? 48.647 -21.957 23.514 1.00 66.75 914 GLU A O 1
ATOM 7243 N N . ASP A 1 915 ? 50.494 -22.805 24.456 1.00 63.03 915 ASP A N 1
ATOM 7244 C CA . ASP A 1 915 ? 50.569 -23.984 23.578 1.00 63.03 915 ASP A CA 1
ATOM 7245 C C . ASP A 1 915 ? 49.307 -24.877 23.690 1.00 63.03 915 ASP A C 1
ATOM 7247 O O . ASP A 1 915 ? 49.026 -25.391 24.780 1.00 63.03 915 ASP A O 1
ATOM 7251 N N . PRO A 1 916 ? 48.612 -25.218 22.577 1.00 61.47 916 PRO A N 1
ATOM 7252 C CA . PRO A 1 916 ? 47.406 -26.066 22.591 1.00 61.47 916 PRO A CA 1
ATOM 7253 C C . PRO A 1 916 ? 47.576 -27.474 23.196 1.00 61.47 916 PRO A C 1
ATOM 7255 O O . PRO A 1 916 ? 46.597 -28.175 23.446 1.00 61.47 916 PRO A O 1
ATOM 7258 N N . LEU A 1 917 ? 48.817 -27.907 23.444 1.00 59.78 917 LEU A N 1
ATOM 7259 C CA . LEU A 1 917 ? 49.149 -29.171 24.110 1.00 59.78 917 LEU A CA 1
ATOM 7260 C C . LEU A 1 917 ? 48.972 -29.130 25.642 1.00 59.78 917 LEU A C 1
ATOM 7262 O O . LEU A 1 917 ? 49.014 -30.189 26.271 1.00 59.78 917 LEU A O 1
ATOM 7266 N N . LEU A 1 918 ? 48.797 -27.944 26.238 1.00 62.94 918 LEU A N 1
ATOM 7267 C CA . LEU A 1 918 ? 48.653 -27.743 27.688 1.00 62.94 918 LEU A CA 1
ATOM 7268 C C . LEU A 1 918 ? 47.192 -27.675 28.168 1.00 62.94 918 LEU A C 1
ATOM 7270 O O . LEU A 1 918 ? 46.953 -27.728 29.374 1.00 62.94 918 LEU A O 1
ATOM 7274 N N . LEU A 1 919 ? 46.230 -27.586 27.245 1.00 69.06 919 LEU A N 1
ATOM 7275 C CA . LEU A 1 919 ? 44.802 -27.442 27.547 1.00 69.06 919 LEU A CA 1
ATOM 7276 C C . LEU A 1 919 ? 44.224 -28.682 28.255 1.00 69.06 919 LEU A C 1
ATOM 7278 O O . LEU A 1 919 ? 44.686 -29.813 28.070 1.00 69.06 919 LEU A O 1
ATOM 7282 N N . ASN A 1 920 ? 43.164 -28.486 29.034 1.00 66.69 920 ASN A N 1
ATOM 7283 C CA . ASN A 1 920 ? 42.501 -29.553 29.787 1.00 66.69 920 ASN A CA 1
ATOM 7284 C C . ASN A 1 920 ? 41.413 -30.252 28.954 1.00 66.69 920 ASN A C 1
ATOM 7286 O O . ASN A 1 920 ? 41.295 -31.480 28.981 1.00 66.69 920 ASN A O 1
ATOM 7290 N N . SER A 1 921 ? 40.642 -29.479 28.188 1.00 68.69 921 SER A N 1
ATOM 7291 C CA . SER A 1 921 ? 39.571 -29.943 27.307 1.00 68.69 921 SER A CA 1
ATOM 7292 C C . SER A 1 921 ? 40.098 -30.764 26.128 1.00 68.69 921 SER A C 1
ATOM 7294 O O . SER A 1 921 ? 40.919 -30.303 25.333 1.00 68.69 921 SER A O 1
ATOM 7296 N N . GLN A 1 922 ? 39.570 -31.980 25.966 1.00 67.31 922 GLN A N 1
ATOM 7297 C CA . GLN A 1 922 ? 39.901 -32.858 24.835 1.00 67.31 922 GLN A CA 1
ATOM 7298 C C . GLN A 1 922 ? 39.448 -32.246 23.497 1.00 67.31 922 GLN A C 1
ATOM 7300 O O . GLN A 1 922 ? 40.178 -32.316 22.515 1.00 67.31 922 GLN A O 1
ATOM 7305 N N . ILE A 1 923 ? 38.301 -31.556 23.490 1.00 70.94 923 ILE A N 1
ATOM 7306 C CA . ILE A 1 923 ? 37.704 -30.936 22.296 1.00 70.94 923 ILE A CA 1
ATOM 7307 C C . ILE A 1 923 ? 38.653 -29.890 21.688 1.00 70.94 923 ILE A C 1
ATOM 7309 O O . ILE A 1 923 ? 38.911 -29.906 20.487 1.00 70.94 923 ILE A O 1
ATOM 7313 N N . LEU A 1 924 ? 39.221 -29.002 22.513 1.00 71.50 924 LEU A N 1
ATOM 7314 C CA . LEU A 1 924 ? 40.130 -27.953 22.031 1.00 71.50 924 LEU A CA 1
ATOM 7315 C C . LEU A 1 924 ? 41.514 -28.493 21.654 1.00 71.50 924 LEU A C 1
ATOM 7317 O O . LEU A 1 924 ? 42.140 -27.963 20.739 1.00 71.50 924 LEU A O 1
ATOM 7321 N N . ARG A 1 925 ? 41.980 -29.561 22.312 1.00 66.44 925 ARG A N 1
ATOM 7322 C CA . ARG A 1 925 ? 43.245 -30.229 21.968 1.00 66.44 925 ARG A CA 1
ATOM 7323 C C . ARG A 1 925 ? 43.211 -30.888 20.595 1.00 66.44 925 ARG A C 1
ATOM 7325 O O . ARG A 1 925 ? 44.199 -30.806 19.871 1.00 66.44 925 ARG A O 1
ATOM 7332 N N . ASP A 1 926 ? 42.091 -31.518 20.251 1.00 64.62 926 ASP A N 1
ATOM 7333 C CA . ASP A 1 926 ? 41.925 -32.193 18.963 1.00 64.62 926 ASP A CA 1
ATOM 7334 C C . ASP A 1 926 ? 41.609 -31.190 17.834 1.00 64.62 926 ASP A C 1
ATOM 7336 O O . ASP A 1 926 ? 42.015 -31.405 16.693 1.00 64.62 926 ASP A O 1
ATOM 7340 N N . HIS A 1 927 ? 40.952 -30.062 18.147 1.00 66.44 927 HIS A N 1
ATOM 7341 C CA . HIS A 1 927 ? 40.674 -28.984 17.186 1.00 66.44 927 HIS A CA 1
ATOM 7342 C C . HIS A 1 927 ? 41.885 -28.060 16.934 1.00 66.44 927 HIS A C 1
ATOM 7344 O O . HIS A 1 927 ? 42.080 -27.556 15.829 1.00 66.44 927 HIS A O 1
ATOM 7350 N N . GLY A 1 928 ? 42.715 -27.817 17.956 1.00 61.69 928 GLY A N 1
ATOM 7351 C CA . GLY A 1 928 ? 43.987 -27.083 17.876 1.00 61.69 928 GLY A CA 1
ATOM 7352 C C . GLY A 1 928 ? 43.901 -25.578 17.573 1.00 61.69 928 GLY A C 1
ATOM 7353 O O . GLY A 1 928 ? 44.932 -24.906 17.573 1.00 61.69 928 GLY A O 1
ATOM 7354 N N . LYS A 1 929 ? 42.704 -25.041 17.305 1.00 68.56 929 LYS A N 1
ATOM 7355 C CA . LYS A 1 929 ? 42.425 -23.624 17.020 1.00 68.56 929 LYS A CA 1
ATOM 7356 C C . LYS A 1 929 ? 41.057 -23.207 17.561 1.00 68.56 929 LYS A C 1
ATOM 7358 O O . LYS A 1 929 ? 40.159 -24.039 17.685 1.00 68.56 929 LYS A O 1
ATOM 7363 N N . TYR A 1 930 ? 40.904 -21.907 17.805 1.00 77.88 930 TYR A N 1
ATOM 7364 C CA . TYR A 1 930 ? 39.648 -21.249 18.164 1.00 77.88 930 TYR A CA 1
ATOM 7365 C C . TYR A 1 930 ? 39.566 -19.882 17.448 1.00 77.88 930 TYR A C 1
ATOM 7367 O O . TYR A 1 930 ? 40.624 -19.282 17.218 1.00 77.88 930 TYR A O 1
ATOM 7375 N N . PRO A 1 931 ? 38.375 -19.373 17.077 1.00 79.44 931 PRO A N 1
ATOM 7376 C CA . PRO A 1 931 ? 38.250 -18.102 16.358 1.00 79.44 931 PRO A CA 1
ATOM 7377 C C . PRO A 1 931 ? 38.774 -16.903 17.158 1.00 79.44 931 PRO A C 1
ATOM 7379 O O . PRO A 1 931 ? 38.564 -16.799 18.365 1.00 79.44 931 PRO A O 1
ATOM 7382 N N . SER A 1 932 ? 39.457 -15.969 16.492 1.00 74.62 932 SER A N 1
ATOM 7383 C CA . SER A 1 932 ? 40.018 -14.787 17.156 1.00 74.62 932 SER A CA 1
ATOM 7384 C C . SER A 1 932 ? 38.966 -13.695 17.363 1.00 74.62 932 SER A C 1
ATOM 7386 O O . SER A 1 932 ? 38.284 -13.283 16.424 1.00 74.62 932 SER A O 1
ATOM 7388 N N . LYS A 1 933 ? 38.908 -13.147 18.580 1.00 74.81 933 LYS A N 1
ATOM 7389 C CA . LYS A 1 933 ? 37.993 -12.066 18.992 1.00 74.81 933 LYS A CA 1
ATOM 7390 C C . LYS A 1 933 ? 38.031 -10.821 18.087 1.00 74.81 933 LYS A C 1
ATOM 7392 O O . LYS A 1 933 ? 37.007 -10.174 17.897 1.00 74.81 933 LYS A O 1
ATOM 7397 N N . GLU A 1 934 ? 39.186 -10.504 17.496 1.00 69.25 934 GLU A N 1
ATOM 7398 C CA . GLU A 1 934 ? 39.345 -9.390 16.542 1.00 69.25 934 GLU A CA 1
ATOM 7399 C C . GLU A 1 934 ? 38.676 -9.637 15.176 1.00 69.25 934 GLU A C 1
ATOM 7401 O O . GLU A 1 934 ? 38.369 -8.680 14.468 1.00 69.25 934 GLU A O 1
ATOM 7406 N N . ILE A 1 935 ? 38.442 -10.902 14.808 1.00 73.31 935 ILE A N 1
ATOM 7407 C CA . ILE A 1 935 ? 37.805 -11.313 13.545 1.00 73.31 935 ILE A CA 1
ATOM 7408 C C . ILE A 1 935 ? 36.281 -11.389 13.721 1.00 73.31 935 ILE A C 1
ATOM 7410 O O . ILE A 1 935 ? 35.536 -10.902 12.875 1.00 73.31 935 ILE A O 1
ATOM 7414 N N . GLU A 1 936 ? 35.823 -11.971 14.833 1.00 70.69 936 GLU A N 1
ATOM 7415 C CA . GLU A 1 936 ? 34.397 -12.161 15.154 1.00 70.69 936 GLU A CA 1
ATOM 7416 C C . GLU A 1 936 ? 33.708 -10.890 15.703 1.00 70.69 936 GLU A C 1
ATOM 7418 O O . GLU A 1 936 ? 32.502 -10.701 15.523 1.00 70.69 936 GLU A O 1
ATOM 7423 N N . GLY A 1 937 ? 34.448 -9.991 16.363 1.00 80.25 937 GLY A N 1
ATOM 7424 C CA . GLY A 1 937 ? 33.939 -8.694 16.819 1.00 80.25 937 GLY A CA 1
ATOM 7425 C C . GLY A 1 937 ? 32.763 -8.798 17.802 1.00 80.25 937 GLY A C 1
ATOM 7426 O O . GLY A 1 937 ? 32.913 -9.312 18.909 1.00 80.25 937 GLY A O 1
ATOM 7427 N N . GLU A 1 938 ? 31.594 -8.274 17.414 1.00 72.94 938 GLU A N 1
ATOM 7428 C CA . GLU A 1 938 ? 30.372 -8.291 18.241 1.00 72.94 938 GLU A CA 1
ATOM 7429 C C . GLU A 1 938 ? 29.652 -9.654 18.271 1.00 72.94 938 GLU A C 1
ATOM 7431 O O . GLU A 1 938 ? 28.808 -9.863 19.143 1.00 72.94 938 GLU A O 1
ATOM 7436 N N . ASP A 1 939 ? 29.974 -10.581 17.359 1.00 80.12 939 ASP A N 1
ATOM 7437 C CA . ASP A 1 939 ? 29.410 -11.942 17.358 1.00 80.12 939 ASP A CA 1
ATOM 7438 C C . ASP A 1 939 ? 30.233 -12.947 18.185 1.00 80.12 939 ASP A C 1
ATOM 7440 O O . ASP A 1 939 ? 29.747 -14.047 18.437 1.00 80.12 939 ASP A O 1
ATOM 7444 N N . TYR A 1 940 ? 31.431 -12.572 18.657 1.00 83.56 940 TYR A N 1
ATOM 7445 C CA . TYR A 1 940 ? 32.360 -13.487 19.328 1.00 83.56 940 TYR A CA 1
ATOM 7446 C C . TYR A 1 940 ? 31.751 -14.202 20.543 1.00 83.56 940 TYR A C 1
ATOM 7448 O O . TYR A 1 940 ? 31.296 -13.570 21.504 1.00 83.56 940 TYR A O 1
ATOM 7456 N N . MET A 1 941 ? 31.843 -15.535 20.538 1.00 81.94 941 MET A N 1
ATOM 7457 C CA . MET A 1 941 ? 31.366 -16.402 21.617 1.00 81.94 941 MET A CA 1
ATOM 7458 C C . MET A 1 941 ? 32.473 -17.157 22.355 1.00 81.94 941 MET A C 1
ATOM 7460 O O . MET A 1 941 ? 33.358 -17.764 21.748 1.00 81.94 941 MET A O 1
ATOM 7464 N N . ASP A 1 942 ? 32.329 -17.219 23.680 1.00 85.38 942 ASP A N 1
ATOM 7465 C CA . ASP A 1 942 ? 32.891 -18.273 24.528 1.00 85.38 942 ASP A CA 1
ATOM 7466 C C . ASP A 1 942 ? 31.900 -19.452 24.567 1.00 85.38 942 ASP A C 1
ATOM 7468 O O . ASP A 1 942 ? 30.755 -19.328 25.022 1.00 85.38 942 ASP A O 1
ATOM 7472 N N . LEU A 1 943 ? 32.345 -20.604 24.068 1.00 84.50 943 LEU A N 1
ATOM 7473 C CA . LEU A 1 943 ? 31.549 -21.823 23.961 1.00 84.50 943 LEU A CA 1
ATOM 7474 C C . LEU A 1 943 ? 31.266 -22.461 25.334 1.00 84.50 943 LEU A C 1
ATOM 7476 O O . LEU A 1 943 ? 30.184 -23.002 25.552 1.00 84.50 943 LEU A O 1
ATOM 7480 N N . GLY A 1 944 ? 32.194 -22.345 26.289 1.00 86.44 944 GLY A N 1
ATOM 7481 C CA . GLY A 1 944 ? 32.015 -22.805 27.668 1.00 86.44 944 GLY A CA 1
ATOM 7482 C C . GLY A 1 944 ? 31.008 -21.946 28.429 1.00 86.44 944 GLY A C 1
ATOM 7483 O O . GLY A 1 944 ? 30.093 -22.475 29.062 1.00 86.44 944 GLY A O 1
ATOM 7484 N N . ALA A 1 945 ? 31.098 -20.621 28.293 1.00 86.38 945 ALA A N 1
ATOM 7485 C CA . ALA A 1 945 ? 30.099 -19.704 28.842 1.00 86.38 945 ALA A CA 1
ATOM 7486 C C . ALA A 1 945 ? 28.703 -19.946 28.234 1.00 86.38 945 ALA A C 1
ATOM 7488 O O . ALA A 1 945 ? 27.719 -20.003 28.970 1.00 86.38 945 ALA A O 1
ATOM 7489 N N . SER A 1 946 ? 28.622 -20.211 26.925 1.00 88.31 946 SER A N 1
ATOM 7490 C CA . SER A 1 946 ? 27.362 -20.546 26.239 1.00 88.31 946 SER A CA 1
ATOM 7491 C C . SER A 1 946 ? 26.701 -21.820 26.793 1.00 88.31 946 SER A C 1
ATOM 7493 O O . SER A 1 946 ? 25.484 -21.866 26.968 1.00 88.31 946 SER A O 1
ATOM 7495 N N . ILE A 1 947 ? 27.487 -22.848 27.143 1.00 89.44 947 ILE A N 1
ATOM 7496 C CA . ILE A 1 947 ? 26.977 -24.069 27.796 1.00 89.44 947 ILE A CA 1
ATOM 7497 C C . ILE A 1 947 ? 26.444 -23.768 29.213 1.00 89.44 947 ILE A C 1
ATOM 7499 O O . ILE A 1 947 ? 25.408 -24.311 29.610 1.00 89.44 947 ILE A O 1
ATOM 7503 N N . LEU A 1 948 ? 27.111 -22.890 29.974 1.00 89.75 948 LEU A N 1
ATOM 7504 C CA . LEU A 1 948 ? 26.645 -22.454 31.299 1.00 89.75 948 LEU A CA 1
ATOM 7505 C C . LEU A 1 948 ? 25.345 -21.634 31.209 1.00 89.75 948 LEU A C 1
ATOM 7507 O O . LEU A 1 948 ? 24.433 -21.838 32.018 1.00 89.75 948 LEU A O 1
ATOM 7511 N N . ASP A 1 949 ? 25.222 -20.753 30.214 1.00 89.69 949 ASP A N 1
ATOM 7512 C CA . ASP A 1 949 ? 24.003 -19.983 29.945 1.00 89.69 949 ASP A CA 1
ATOM 7513 C C . ASP A 1 949 ? 22.836 -20.896 29.521 1.00 89.69 949 ASP A C 1
ATOM 7515 O O . ASP A 1 949 ? 21.732 -20.748 30.054 1.00 89.69 949 ASP A O 1
ATOM 7519 N N . PHE A 1 950 ? 23.071 -21.917 28.682 1.00 92.19 950 PHE A N 1
ATOM 7520 C CA . PHE A 1 950 ? 22.060 -22.932 28.346 1.00 92.19 950 PHE A CA 1
ATOM 7521 C C . PHE A 1 950 ? 21.541 -23.666 29.593 1.00 92.19 950 PHE A C 1
ATOM 7523 O O . PHE A 1 950 ? 20.341 -23.634 29.886 1.00 92.19 950 PHE A O 1
ATOM 7530 N N . TYR A 1 951 ? 22.425 -24.314 30.366 1.00 92.06 951 TYR A N 1
ATOM 7531 C CA . TYR A 1 951 ? 21.983 -25.130 31.502 1.00 92.06 951 TYR A CA 1
ATOM 7532 C C . TYR A 1 951 ? 21.393 -24.282 32.636 1.00 92.06 951 TYR A C 1
ATOM 7534 O O . TYR A 1 951 ? 20.431 -24.707 33.277 1.00 92.06 951 TYR A O 1
ATOM 7542 N N . SER A 1 952 ? 21.901 -23.071 32.879 1.00 91.38 952 SER A N 1
ATOM 7543 C CA . SER A 1 952 ? 21.312 -22.175 33.884 1.00 91.38 952 SER A CA 1
ATOM 7544 C C . SER A 1 952 ? 19.961 -21.589 33.453 1.00 91.38 952 SER A C 1
ATOM 7546 O O . SER A 1 952 ? 19.099 -21.385 34.314 1.00 91.38 952 SER A O 1
ATOM 7548 N N . SER A 1 953 ? 19.725 -21.396 32.151 1.00 92.31 953 SER A N 1
ATOM 7549 C CA . SER A 1 953 ? 18.413 -21.019 31.604 1.00 92.31 953 SER A CA 1
ATOM 7550 C C . SER A 1 953 ? 17.411 -22.174 31.670 1.00 92.31 953 SER A C 1
ATOM 7552 O O . SER A 1 953 ? 16.253 -21.963 32.032 1.00 92.31 953 SER A O 1
ATOM 7554 N N . LEU A 1 954 ? 17.856 -23.412 31.423 1.00 92.75 954 LEU A N 1
ATOM 7555 C CA . LEU A 1 954 ? 17.042 -24.618 31.609 1.00 92.75 954 LEU A CA 1
ATOM 7556 C C . LEU A 1 954 ? 16.633 -24.805 33.082 1.00 92.75 954 LEU A C 1
ATOM 7558 O O . LEU A 1 954 ? 15.467 -25.074 33.370 1.00 92.75 954 LEU A O 1
ATOM 7562 N N . VAL A 1 955 ? 17.560 -24.613 34.026 1.00 91.69 955 VAL A N 1
ATOM 7563 C CA . VAL A 1 955 ? 17.268 -24.675 35.471 1.00 91.69 955 VAL A CA 1
ATOM 7564 C C . VAL A 1 955 ? 16.271 -23.586 35.890 1.00 91.69 955 VAL A C 1
ATOM 7566 O O . VAL A 1 955 ? 15.336 -23.880 36.633 1.00 91.69 955 VAL A O 1
ATOM 7569 N N . ASP A 1 956 ? 16.409 -22.354 35.389 1.00 92.00 956 ASP A N 1
ATOM 7570 C CA . ASP A 1 956 ? 15.465 -21.259 35.662 1.00 92.00 956 ASP A CA 1
ATOM 7571 C C . ASP A 1 956 ? 14.071 -21.512 35.051 1.00 92.00 956 ASP A C 1
ATOM 7573 O O . ASP A 1 956 ? 13.056 -21.291 35.718 1.00 92.00 956 ASP A O 1
ATOM 7577 N N . LEU A 1 957 ? 13.997 -22.057 33.829 1.00 93.12 957 LEU A N 1
ATOM 7578 C CA . LEU A 1 957 ? 12.744 -22.506 33.213 1.00 93.12 957 LEU A CA 1
ATOM 7579 C C . LEU A 1 957 ? 12.055 -23.575 34.073 1.00 93.12 957 LEU A C 1
ATOM 7581 O O . LEU A 1 957 ? 10.870 -23.445 34.386 1.00 93.12 957 LEU A O 1
ATOM 7585 N N . LEU A 1 958 ? 12.784 -24.612 34.491 1.00 92.12 958 LEU A N 1
ATOM 7586 C CA . LEU A 1 958 ? 12.238 -25.705 35.300 1.00 92.12 958 LEU A CA 1
ATOM 7587 C C . LEU A 1 958 ? 11.841 -25.243 36.717 1.00 92.12 958 LEU A C 1
ATOM 7589 O O . LEU A 1 958 ? 10.821 -25.696 37.240 1.00 92.12 958 LEU A O 1
ATOM 7593 N N . ALA A 1 959 ? 12.572 -24.292 37.310 1.00 90.38 959 ALA A N 1
ATOM 7594 C CA . ALA A 1 959 ? 12.203 -23.646 38.574 1.00 90.38 959 ALA A CA 1
ATOM 7595 C C . ALA A 1 959 ? 10.897 -22.840 38.452 1.00 90.38 959 ALA A C 1
ATOM 7597 O O . ALA A 1 959 ? 10.056 -22.863 39.354 1.00 90.38 959 ALA A O 1
ATOM 7598 N N . LYS A 1 960 ? 10.697 -22.154 37.322 1.00 90.94 960 LYS A N 1
ATOM 7599 C CA . LYS A 1 960 ? 9.473 -21.395 37.019 1.00 90.94 960 LYS A CA 1
ATOM 7600 C C . LYS A 1 960 ? 8.285 -22.289 36.685 1.00 90.94 960 LYS A C 1
ATOM 7602 O O . LYS A 1 960 ? 7.177 -21.982 37.108 1.00 90.94 960 LYS A O 1
ATOM 7607 N N . CYS A 1 961 ? 8.520 -23.432 36.041 1.00 91.12 961 CYS A N 1
ATOM 7608 C CA . CYS A 1 961 ? 7.497 -24.457 35.830 1.00 91.12 961 CYS A CA 1
ATOM 7609 C C . CYS A 1 961 ? 7.051 -25.155 37.133 1.00 91.12 961 CYS A C 1
ATOM 7611 O O . CYS A 1 961 ? 6.039 -25.856 37.129 1.00 91.12 961 CYS A O 1
ATOM 7613 N N . ALA A 1 962 ? 7.774 -24.990 38.249 1.00 87.88 962 ALA A N 1
ATOM 7614 C CA . ALA A 1 962 ? 7.397 -25.583 39.529 1.00 87.88 962 ALA A CA 1
ATOM 7615 C C . ALA A 1 962 ? 6.039 -25.030 40.022 1.00 87.88 962 ALA A C 1
ATOM 7617 O O . ALA A 1 962 ? 5.906 -23.806 40.154 1.00 87.88 962 ALA A O 1
ATOM 7618 N N . PRO A 1 963 ? 5.043 -25.891 40.326 1.00 83.81 963 PRO A N 1
ATOM 7619 C CA . PRO A 1 963 ? 3.746 -25.463 40.857 1.00 83.81 963 PRO A CA 1
ATOM 7620 C C . PRO A 1 963 ? 3.880 -24.665 42.155 1.00 83.81 963 PRO A C 1
ATOM 7622 O O . PRO A 1 963 ? 4.840 -24.847 42.906 1.00 83.81 963 PRO A O 1
ATOM 7625 N N . ASP A 1 964 ? 2.917 -23.789 42.441 1.00 81.62 964 ASP A N 1
ATOM 7626 C CA . ASP A 1 964 ? 3.046 -22.892 43.587 1.00 81.62 964 ASP A CA 1
ATOM 7627 C C . ASP A 1 964 ? 2.950 -23.627 44.939 1.00 81.62 964 ASP A C 1
ATOM 7629 O O . ASP A 1 964 ? 2.159 -24.566 45.096 1.00 81.62 964 ASP A O 1
ATOM 7633 N N . PRO A 1 965 ? 3.695 -23.180 45.975 1.00 73.69 965 PRO A N 1
ATOM 7634 C CA . PRO A 1 965 ? 3.704 -23.830 47.288 1.00 73.69 965 PRO A CA 1
ATOM 7635 C C . PRO A 1 965 ? 2.311 -24.025 47.901 1.00 73.69 965 PRO A C 1
ATOM 7637 O O . PRO A 1 965 ? 2.082 -25.011 48.599 1.00 73.69 965 PRO A O 1
ATOM 7640 N N . LEU A 1 966 ? 1.369 -23.122 47.608 1.00 77.12 966 LEU A N 1
ATOM 7641 C CA . LEU A 1 966 ? -0.019 -23.199 48.066 1.00 77.12 966 LEU A CA 1
ATOM 7642 C C . LEU A 1 966 ? -0.831 -24.287 47.338 1.00 77.12 966 LEU A C 1
ATOM 7644 O O . LEU A 1 966 ? -1.591 -24.999 47.993 1.00 77.12 966 LEU A O 1
ATOM 7648 N N . THR A 1 967 ? -0.657 -24.480 46.022 1.00 75.31 967 THR A N 1
ATOM 7649 C CA . THR A 1 967 ? -1.372 -25.542 45.279 1.00 75.31 967 THR A CA 1
ATOM 7650 C C . THR A 1 967 ? -0.810 -26.928 45.607 1.00 75.31 967 THR A C 1
ATOM 7652 O O . THR A 1 967 ? -1.559 -27.907 45.659 1.00 75.31 967 THR A O 1
ATOM 7655 N N . ILE A 1 968 ? 0.480 -27.001 45.960 1.00 71.31 968 ILE A N 1
ATOM 7656 C CA . ILE A 1 968 ? 1.117 -28.198 46.527 1.00 71.31 968 ILE A CA 1
ATOM 7657 C C . ILE A 1 968 ? 0.592 -28.496 47.944 1.00 71.31 968 ILE A C 1
ATOM 7659 O O . ILE A 1 968 ? 0.247 -29.643 48.229 1.00 71.31 968 ILE A O 1
ATOM 7663 N N . GLN A 1 969 ? 0.487 -27.495 48.830 1.00 69.88 969 GLN A N 1
ATOM 7664 C CA . GLN A 1 969 ? -0.084 -27.666 50.179 1.00 69.88 969 GLN A CA 1
ATOM 7665 C C . GLN A 1 969 ? -1.565 -28.078 50.148 1.00 69.88 969 GLN A C 1
ATOM 7667 O O . GLN A 1 969 ? -2.005 -28.831 51.013 1.00 69.88 969 GLN A O 1
ATOM 7672 N N . ALA A 1 970 ? -2.316 -27.655 49.126 1.00 74.06 970 ALA A N 1
ATOM 7673 C CA . ALA A 1 970 ? -3.689 -28.095 48.878 1.00 74.06 970 ALA A CA 1
ATOM 7674 C C . ALA A 1 970 ? -3.808 -29.551 48.367 1.00 74.06 970 ALA A C 1
ATOM 7676 O O . ALA A 1 970 ? -4.920 -30.030 48.150 1.00 74.06 970 ALA A O 1
ATOM 7677 N N . GLY A 1 971 ? -2.695 -30.267 48.158 1.00 72.06 971 GLY A N 1
ATOM 7678 C CA . GLY A 1 971 ? -2.696 -31.687 47.788 1.00 72.06 971 GLY A CA 1
ATOM 7679 C C . GLY A 1 971 ? -3.128 -31.985 46.346 1.00 72.06 971 GLY A C 1
ATOM 7680 O O . GLY A 1 971 ? -3.490 -33.122 46.044 1.00 72.06 971 GLY A O 1
ATOM 7681 N N . LYS A 1 972 ? -3.099 -30.989 45.447 1.00 79.25 972 LYS A N 1
ATOM 7682 C CA . LYS A 1 972 ? -3.493 -31.126 44.033 1.00 79.25 972 LYS A CA 1
ATOM 7683 C C . LYS A 1 972 ? -2.591 -32.160 43.337 1.00 79.25 972 LYS A C 1
ATOM 7685 O O . LYS A 1 972 ? -1.394 -31.935 43.160 1.00 79.25 972 LYS A O 1
ATOM 7690 N N . GLY A 1 973 ? -3.159 -33.315 42.976 1.00 80.12 973 GLY A N 1
ATOM 7691 C CA . GLY A 1 973 ? -2.395 -34.521 42.617 1.00 80.12 973 GLY A CA 1
ATOM 7692 C C . GLY A 1 973 ? -1.413 -34.342 41.455 1.00 80.12 973 GLY A C 1
ATOM 7693 O O . GLY A 1 973 ? -0.288 -34.840 41.519 1.00 80.12 973 GLY A O 1
ATOM 7694 N N . ASP A 1 974 ? -1.793 -33.587 40.425 1.00 79.31 974 ASP A N 1
ATOM 7695 C CA . ASP A 1 974 ? -0.921 -33.318 39.278 1.00 79.31 974 ASP A CA 1
ATOM 7696 C C . ASP A 1 974 ? 0.218 -32.348 39.629 1.00 79.31 974 ASP A C 1
ATOM 7698 O O . ASP A 1 974 ? 1.354 -32.587 39.225 1.00 79.31 974 ASP A O 1
ATOM 7702 N N . SER A 1 975 ? -0.023 -31.345 40.485 1.00 83.19 975 SER A N 1
ATOM 7703 C CA . SER A 1 975 ? 1.025 -30.459 41.020 1.00 83.19 975 SER A CA 1
ATOM 7704 C C . SER A 1 975 ? 2.056 -31.236 41.852 1.00 83.19 975 SER A C 1
ATOM 7706 O O . SER A 1 975 ? 3.260 -30.990 41.756 1.00 83.19 975 SER A O 1
ATOM 7708 N N . VAL A 1 976 ? 1.609 -32.229 42.632 1.00 85.00 976 VAL A N 1
ATOM 7709 C CA . VAL A 1 976 ? 2.503 -33.142 43.368 1.00 85.00 976 VAL A CA 1
ATOM 7710 C C . VAL A 1 976 ? 3.298 -34.034 42.404 1.00 85.00 976 VAL A C 1
ATOM 7712 O O . VAL A 1 976 ? 4.503 -34.208 42.600 1.00 85.00 976 VAL A O 1
ATOM 7715 N N . ARG A 1 977 ? 2.673 -34.548 41.332 1.00 86.88 977 ARG A N 1
ATOM 7716 C CA . ARG A 1 977 ? 3.359 -35.341 40.293 1.00 86.88 977 ARG A CA 1
ATOM 7717 C C . ARG A 1 977 ? 4.416 -34.513 39.553 1.00 86.88 977 ARG A C 1
ATOM 7719 O O . ARG A 1 977 ? 5.544 -34.975 39.415 1.00 86.88 977 ARG A O 1
ATOM 7726 N N . ALA A 1 978 ? 4.092 -33.287 39.142 1.00 84.69 978 ALA A N 1
ATOM 7727 C CA . ALA A 1 978 ? 5.030 -32.372 38.492 1.00 84.69 978 ALA A CA 1
ATOM 7728 C C . ALA A 1 978 ? 6.234 -32.057 39.398 1.00 84.69 978 ALA A C 1
ATOM 7730 O O . ALA A 1 978 ? 7.380 -32.171 38.965 1.00 84.69 978 ALA A O 1
ATOM 7731 N N . ARG A 1 979 ? 6.004 -31.771 40.690 1.00 86.88 979 ARG A N 1
ATOM 7732 C CA . ARG A 1 979 ? 7.091 -31.565 41.665 1.00 86.88 979 ARG A CA 1
ATOM 7733 C C . ARG A 1 979 ? 7.972 -32.809 41.842 1.00 86.88 979 ARG A C 1
ATOM 7735 O O . ARG A 1 979 ? 9.180 -32.670 42.018 1.00 86.88 979 ARG A O 1
ATOM 7742 N N . ALA A 1 980 ? 7.394 -34.011 41.798 1.00 87.12 980 ALA A N 1
ATOM 7743 C CA . ALA A 1 980 ? 8.157 -35.258 41.856 1.00 87.12 980 ALA A CA 1
ATOM 7744 C C . ALA A 1 980 ? 9.030 -35.463 40.604 1.00 87.12 980 ALA A C 1
ATOM 7746 O O . ALA A 1 980 ? 10.193 -35.830 40.745 1.00 87.12 980 ALA A O 1
ATOM 7747 N N . ILE A 1 981 ? 8.513 -35.145 39.409 1.00 88.69 981 ILE A N 1
ATOM 7748 C CA . ILE A 1 981 ? 9.278 -35.177 38.151 1.00 88.69 981 ILE A CA 1
ATOM 7749 C C . ILE A 1 981 ? 10.476 -34.221 38.230 1.00 88.69 981 ILE A C 1
ATOM 7751 O O . ILE A 1 981 ? 11.608 -34.653 38.024 1.00 88.69 981 ILE A O 1
ATOM 7755 N N . LEU A 1 982 ? 10.266 -32.958 38.622 1.00 88.88 982 LEU A N 1
ATOM 7756 C CA . LEU A 1 982 ? 11.347 -31.967 38.742 1.00 88.88 982 LEU A CA 1
ATOM 7757 C C . LEU A 1 982 ? 12.461 -32.418 39.707 1.00 88.88 982 LEU A C 1
ATOM 7759 O O . LEU A 1 982 ? 13.638 -32.248 39.405 1.00 88.88 982 LEU A O 1
ATOM 7763 N N . ARG A 1 983 ? 12.104 -33.069 40.824 1.00 88.25 983 ARG A N 1
ATOM 7764 C CA . ARG A 1 983 ? 13.062 -33.657 41.785 1.00 88.25 983 ARG A CA 1
ATOM 7765 C C . ARG A 1 983 ? 13.772 -34.921 41.290 1.00 88.25 983 ARG A C 1
ATOM 7767 O O . ARG A 1 983 ? 14.759 -35.317 41.900 1.00 88.25 983 ARG A O 1
ATOM 7774 N N . SER A 1 984 ? 13.254 -35.578 40.250 1.00 87.81 984 SER A N 1
ATOM 7775 C CA . SER A 1 984 ? 13.896 -36.740 39.618 1.00 87.81 984 SER A CA 1
ATOM 7776 C C . SER A 1 984 ? 14.837 -36.364 38.470 1.00 87.81 984 SER A C 1
ATOM 7778 O O . SER A 1 984 ? 15.726 -37.145 38.153 1.00 87.81 984 SER A O 1
ATOM 7780 N N . LEU A 1 985 ? 14.663 -35.176 37.876 1.00 86.88 985 LEU A N 1
ATOM 7781 C CA . LEU A 1 985 ? 15.508 -34.674 36.786 1.00 86.88 985 LEU A CA 1
ATOM 7782 C C . LEU A 1 985 ? 16.813 -34.034 37.278 1.00 86.88 985 LEU A C 1
ATOM 7784 O O . LEU A 1 985 ? 17.816 -34.102 36.577 1.00 86.88 985 LEU A O 1
ATOM 7788 N N . ILE A 1 986 ? 16.808 -33.393 38.451 1.00 87.31 986 ILE A N 1
ATOM 7789 C CA . ILE A 1 986 ? 17.983 -32.701 39.000 1.00 87.31 986 ILE A CA 1
ATOM 7790 C C . ILE A 1 986 ? 18.134 -33.070 40.473 1.00 87.31 986 ILE A C 1
ATOM 7792 O O . ILE A 1 986 ? 17.214 -32.849 41.261 1.00 87.31 986 ILE A O 1
ATOM 7796 N N . SER A 1 987 ? 19.286 -33.635 40.845 1.00 86.81 987 SER A N 1
ATOM 7797 C CA . SER A 1 987 ? 19.542 -34.054 42.222 1.00 86.81 987 SER A CA 1
ATOM 7798 C C . SER A 1 987 ? 19.828 -32.859 43.142 1.00 86.81 987 SER A C 1
ATOM 7800 O O . SER A 1 987 ? 20.334 -31.815 42.725 1.00 86.81 987 SER A O 1
ATOM 7802 N N . LEU A 1 988 ? 19.530 -33.022 44.434 1.00 85.25 988 LEU A N 1
ATOM 7803 C CA . LEU A 1 988 ? 19.859 -32.021 45.453 1.00 85.25 988 LEU A CA 1
ATOM 7804 C C . LEU A 1 988 ? 21.380 -31.889 45.650 1.00 85.25 988 LEU A C 1
ATOM 7806 O O . LEU A 1 988 ? 21.866 -30.807 45.982 1.00 85.25 988 LEU A O 1
ATOM 7810 N N . ASP A 1 989 ? 22.126 -32.969 45.411 1.00 85.88 989 ASP A N 1
ATOM 7811 C CA . ASP A 1 989 ? 23.576 -32.998 45.569 1.00 85.88 989 ASP A CA 1
ATOM 7812 C C . ASP A 1 989 ? 24.288 -32.272 44.419 1.00 85.88 989 ASP A C 1
ATOM 7814 O O . ASP A 1 989 ? 25.201 -31.496 44.693 1.00 85.88 989 ASP A O 1
ATOM 7818 N N . ASP A 1 990 ? 23.846 -32.413 43.162 1.00 86.50 990 ASP A N 1
ATOM 7819 C CA . ASP A 1 990 ? 24.354 -31.609 42.032 1.00 86.50 990 ASP A CA 1
ATOM 7820 C C . ASP A 1 990 ? 24.265 -30.109 42.348 1.00 86.50 990 ASP A C 1
ATOM 7822 O O . ASP A 1 990 ? 25.248 -29.376 42.239 1.00 86.50 990 ASP A O 1
ATOM 7826 N N . LEU A 1 991 ? 23.091 -29.660 42.805 1.00 87.06 991 LEU A N 1
ATOM 7827 C CA . LEU A 1 991 ? 22.820 -28.256 43.118 1.00 87.06 991 LEU A CA 1
ATOM 7828 C C . LEU A 1 991 ? 23.728 -27.740 44.250 1.00 87.06 991 LEU A C 1
ATOM 7830 O O . LEU A 1 991 ? 24.255 -26.631 44.145 1.00 87.06 991 LEU A O 1
ATOM 7834 N N . ARG A 1 992 ? 23.984 -28.549 45.293 1.00 84.31 992 ARG A N 1
ATOM 7835 C CA . ARG A 1 992 ? 24.964 -28.220 46.350 1.00 84.31 992 ARG A CA 1
ATOM 7836 C C . ARG A 1 992 ? 26.379 -28.061 45.787 1.00 84.31 992 ARG A C 1
ATOM 7838 O O . ARG A 1 992 ? 27.043 -27.069 46.086 1.00 84.31 992 ARG A O 1
ATOM 7845 N N . HIS A 1 993 ? 26.842 -28.997 44.959 1.00 85.38 993 HIS A N 1
ATOM 7846 C CA . HIS A 1 993 ? 28.197 -28.945 44.405 1.00 85.38 993 HIS A CA 1
ATOM 7847 C C . HIS A 1 993 ? 28.378 -27.786 43.405 1.00 85.38 993 HIS A C 1
ATOM 7849 O O . HIS A 1 993 ? 29.421 -27.133 43.420 1.00 85.38 993 HIS A O 1
ATOM 7855 N N . ILE A 1 994 ? 27.352 -27.442 42.616 1.00 86.12 994 ILE A N 1
ATOM 7856 C CA . ILE A 1 994 ? 27.360 -26.261 41.731 1.00 86.12 994 ILE A CA 1
ATOM 7857 C C . ILE A 1 994 ? 27.415 -24.954 42.543 1.00 86.12 994 ILE A C 1
ATOM 7859 O O . ILE A 1 994 ? 28.148 -24.029 42.184 1.00 86.12 994 ILE A O 1
ATOM 7863 N N . LEU A 1 995 ? 26.715 -24.868 43.682 1.00 83.75 995 LEU A N 1
ATOM 7864 C CA . LEU A 1 995 ? 26.845 -23.721 44.591 1.00 83.75 995 LEU A CA 1
ATOM 7865 C C . LEU A 1 995 ? 28.233 -23.625 45.245 1.00 83.75 995 LEU A C 1
ATOM 7867 O O . LEU A 1 995 ? 28.678 -22.508 45.516 1.00 83.75 995 LEU A O 1
ATOM 7871 N N . ALA A 1 996 ? 28.948 -24.738 45.425 1.00 84.88 996 ALA A N 1
ATOM 7872 C CA . ALA A 1 996 ? 30.316 -24.754 45.949 1.00 84.88 996 ALA A CA 1
ATOM 7873 C C . ALA A 1 996 ? 31.398 -24.340 44.921 1.00 84.88 996 ALA A C 1
ATOM 7875 O O . ALA A 1 996 ? 32.503 -23.962 45.322 1.00 84.88 996 ALA A O 1
ATOM 7876 N N . LEU A 1 997 ? 31.105 -24.359 43.611 1.00 83.81 997 LEU A N 1
ATOM 7877 C CA . LEU A 1 997 ? 32.036 -23.898 42.567 1.00 83.81 997 LEU A CA 1
ATOM 7878 C C . LEU A 1 997 ? 32.411 -22.422 42.765 1.00 83.81 997 LEU A C 1
ATOM 7880 O O . LEU A 1 997 ? 31.572 -21.591 43.117 1.00 83.81 997 LEU A O 1
ATOM 7884 N N . ARG A 1 998 ? 33.670 -22.055 42.520 1.00 74.19 998 ARG A N 1
ATOM 7885 C CA . ARG A 1 998 ? 34.113 -20.653 42.600 1.00 74.19 998 ARG A CA 1
ATOM 7886 C C . ARG A 1 998 ? 33.849 -19.947 41.272 1.00 74.19 998 ARG A C 1
ATOM 7888 O O . ARG A 1 998 ? 34.047 -20.536 40.220 1.00 74.19 998 ARG A O 1
ATOM 7895 N N . PHE A 1 999 ? 33.421 -18.689 41.338 1.00 72.88 999 PHE A N 1
ATOM 7896 C CA . PHE A 1 999 ? 33.349 -17.798 40.179 1.00 72.88 999 PHE A CA 1
ATOM 7897 C C . PHE A 1 999 ? 34.473 -16.763 40.243 1.00 72.88 999 PHE A C 1
ATOM 7899 O O . PHE A 1 999 ? 34.891 -16.354 41.332 1.00 72.88 999 PHE A O 1
ATOM 7906 N N . THR A 1 1000 ? 34.958 -16.322 39.085 1.00 61.97 1000 THR A N 1
ATOM 7907 C CA . THR A 1 1000 ? 35.979 -15.275 38.985 1.00 61.97 1000 THR A CA 1
ATOM 7908 C C . THR A 1 1000 ? 35.376 -13.916 39.330 1.00 61.97 1000 THR A C 1
ATOM 7910 O O . THR A 1 1000 ? 34.599 -13.358 38.558 1.00 61.97 1000 THR A O 1
ATOM 7913 N N . ILE A 1 1001 ? 35.746 -13.356 40.484 1.00 65.62 1001 ILE A N 1
ATOM 7914 C CA . ILE A 1 1001 ? 35.461 -11.953 40.806 1.00 65.62 1001 ILE A CA 1
ATOM 7915 C C . ILE A 1 1001 ? 36.456 -11.085 40.014 1.00 65.62 1001 ILE A C 1
ATOM 7917 O O . ILE A 1 1001 ? 37.663 -11.248 40.216 1.00 65.62 1001 ILE A O 1
ATOM 7921 N N . PRO A 1 1002 ? 36.008 -10.166 39.137 1.00 55.88 1002 PRO A N 1
ATOM 7922 C CA . PRO A 1 1002 ? 36.912 -9.309 38.377 1.00 55.88 1002 PRO A CA 1
ATOM 7923 C C . PRO A 1 1002 ? 37.621 -8.314 39.308 1.00 55.88 1002 PRO A C 1
ATOM 7925 O O . PRO A 1 1002 ? 37.039 -7.332 39.772 1.00 55.88 1002 PRO A O 1
ATOM 7928 N N . ASN A 1 1003 ? 38.899 -8.574 39.591 1.00 43.88 1003 ASN A N 1
ATOM 7929 C CA . ASN A 1 1003 ? 39.737 -7.685 40.389 1.00 43.88 1003 ASN A CA 1
ATOM 7930 C C . ASN A 1 1003 ? 40.124 -6.437 39.578 1.00 43.88 1003 ASN A C 1
ATOM 7932 O O . ASN A 1 1003 ? 40.779 -6.535 38.542 1.00 43.88 1003 ASN A O 1
ATOM 7936 N N . LEU A 1 1004 ? 39.792 -5.259 40.113 1.00 44.62 1004 LEU A N 1
ATOM 7937 C CA . LEU A 1 1004 ? 39.964 -3.908 39.541 1.00 44.62 1004 LEU A CA 1
ATOM 7938 C C . 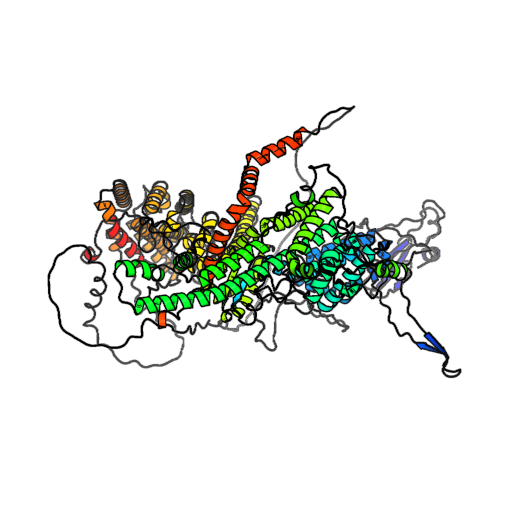LEU A 1 1004 ? 41.428 -3.439 39.319 1.00 44.62 1004 LEU A C 1
ATOM 7940 O O . LEU A 1 1004 ? 41.700 -2.242 39.302 1.00 44.62 1004 LEU A O 1
ATOM 7944 N N . VAL A 1 1005 ? 42.382 -4.364 39.183 1.00 37.00 1005 VAL A N 1
ATOM 7945 C CA . VAL A 1 1005 ? 43.835 -4.095 39.161 1.00 37.00 1005 VAL A CA 1
ATOM 7946 C C . VAL A 1 1005 ? 44.504 -4.564 37.857 1.00 37.00 1005 VAL A C 1
ATOM 7948 O O . VAL A 1 1005 ? 45.553 -4.041 37.488 1.00 37.00 1005 VAL A O 1
ATOM 7951 N N . ALA A 1 1006 ? 43.894 -5.488 37.107 1.00 33.69 1006 ALA A N 1
ATOM 7952 C CA . ALA A 1 1006 ? 44.457 -6.063 35.877 1.00 33.69 1006 ALA A CA 1
ATOM 7953 C C . ALA A 1 1006 ? 44.192 -5.210 34.613 1.00 33.69 1006 ALA A C 1
ATOM 7955 O O . ALA A 1 1006 ? 43.699 -5.705 33.607 1.00 33.69 1006 ALA A O 1
ATOM 7956 N N . SER A 1 1007 ? 44.496 -3.908 34.662 1.00 30.67 1007 SER A N 1
ATOM 7957 C CA . SER A 1 1007 ? 44.391 -2.994 33.508 1.00 30.67 1007 SER A CA 1
ATOM 7958 C C . SER A 1 1007 ? 45.506 -1.940 33.544 1.00 30.67 1007 SER A C 1
ATOM 7960 O O . SER A 1 1007 ? 45.254 -0.739 33.648 1.00 30.67 1007 SER A O 1
ATOM 7962 N N . GLY A 1 1008 ? 46.759 -2.402 33.508 1.00 32.81 1008 GLY A N 1
ATOM 7963 C CA . GLY A 1 1008 ? 47.952 -1.566 33.676 1.00 32.81 1008 GLY A CA 1
ATOM 7964 C C . GLY A 1 1008 ? 49.132 -2.010 32.812 1.00 32.81 1008 GLY A C 1
ATOM 7965 O O . GLY A 1 1008 ? 50.157 -2.419 33.347 1.00 32.81 1008 GLY A O 1
ATOM 7966 N N . GLY A 1 1009 ? 48.996 -1.921 31.485 1.00 25.91 1009 GLY A N 1
ATOM 7967 C CA . GLY A 1 1009 ? 50.045 -2.306 30.534 1.00 25.91 1009 GLY A CA 1
ATOM 7968 C C . GLY A 1 1009 ? 49.807 -1.752 29.127 1.00 25.91 1009 GLY A C 1
ATOM 7969 O O . GLY A 1 1009 ? 49.266 -2.443 28.277 1.00 25.91 1009 GLY A O 1
ATOM 7970 N N . GLY A 1 1010 ? 50.200 -0.497 28.886 1.00 25.64 1010 GLY A N 1
ATOM 7971 C CA . GLY A 1 1010 ? 50.058 0.179 27.587 1.00 25.64 1010 GLY A CA 1
ATOM 7972 C C . GLY A 1 1010 ? 50.171 1.699 27.734 1.00 25.64 1010 GLY A C 1
ATOM 7973 O O . GLY A 1 1010 ? 49.292 2.336 28.307 1.00 25.64 1010 GLY A O 1
ATOM 7974 N N . LEU A 1 1011 ? 51.282 2.291 27.285 1.00 27.59 1011 LEU A N 1
ATOM 7975 C CA . LEU A 1 1011 ? 51.616 3.707 27.516 1.00 27.59 1011 LEU A CA 1
ATOM 7976 C C . LEU A 1 1011 ? 51.161 4.602 26.349 1.00 27.59 1011 LEU A C 1
ATOM 7978 O O . LEU A 1 1011 ? 51.437 4.281 25.197 1.00 27.59 1011 LEU A O 1
ATOM 7982 N N . GLY A 1 1012 ? 50.519 5.745 26.646 1.00 24.98 1012 GLY A N 1
ATOM 7983 C CA . GLY A 1 1012 ? 49.855 6.566 25.614 1.00 24.98 1012 GLY A CA 1
ATOM 7984 C C . GLY A 1 1012 ? 49.613 8.062 25.899 1.00 24.98 1012 GLY A C 1
ATOM 7985 O O . GLY A 1 1012 ? 48.757 8.641 25.251 1.00 24.98 1012 GLY A O 1
ATOM 7986 N N . ASN A 1 1013 ? 50.368 8.695 26.811 1.00 25.11 1013 ASN A N 1
ATOM 7987 C CA . ASN A 1 1013 ? 50.426 10.157 27.067 1.00 25.11 1013 ASN A CA 1
ATOM 7988 C C . ASN A 1 1013 ? 49.147 10.946 27.470 1.00 25.11 1013 ASN A C 1
ATOM 7990 O O . ASN A 1 1013 ? 48.245 11.172 26.674 1.00 25.11 1013 ASN A O 1
ATOM 7994 N N . GLY A 1 1014 ? 49.238 11.631 28.624 1.00 24.16 1014 GLY A N 1
ATOM 7995 C CA . GLY A 1 1014 ? 48.790 13.033 28.750 1.00 24.16 1014 GLY A CA 1
ATOM 7996 C C . GLY A 1 1014 ? 47.582 13.337 29.651 1.00 24.16 1014 GLY A C 1
ATOM 7997 O O . GLY A 1 1014 ? 46.443 13.252 29.211 1.00 24.16 1014 GLY A O 1
ATOM 7998 N N . GLY A 1 1015 ? 47.829 13.839 30.872 1.00 24.52 1015 GLY A N 1
ATOM 7999 C CA . GLY A 1 1015 ? 46.792 14.490 31.697 1.00 24.52 1015 GLY A CA 1
ATOM 8000 C C . GLY A 1 1015 ? 46.948 14.288 33.208 1.00 24.52 1015 GLY A C 1
ATOM 8001 O O . GLY A 1 1015 ? 46.425 13.333 33.770 1.00 24.52 1015 GLY A O 1
ATOM 8002 N N . THR A 1 1016 ? 47.648 15.194 33.895 1.00 25.77 1016 THR A N 1
ATOM 8003 C CA . THR A 1 1016 ? 47.868 15.124 35.352 1.00 25.77 1016 THR A CA 1
ATOM 8004 C C . THR A 1 1016 ? 46.665 15.588 36.180 1.00 25.77 1016 THR A C 1
ATOM 8006 O O . THR A 1 1016 ? 46.235 16.731 36.029 1.00 25.77 1016 THR A O 1
ATOM 8009 N N . VAL A 1 1017 ? 46.263 14.799 37.182 1.00 26.38 1017 VAL A N 1
ATOM 8010 C CA . VAL A 1 1017 ? 45.688 15.300 38.448 1.00 26.38 1017 VAL A CA 1
ATOM 8011 C C . VAL A 1 1017 ? 46.340 14.532 39.606 1.00 26.38 1017 VAL A C 1
ATOM 8013 O O . VAL A 1 1017 ? 46.584 13.334 39.493 1.00 26.38 1017 VAL A O 1
ATOM 8016 N N . ALA A 1 1018 ? 46.683 15.226 40.693 1.00 26.92 1018 ALA A N 1
ATOM 8017 C CA . ALA A 1 1018 ? 47.400 14.646 41.830 1.00 26.92 1018 ALA A CA 1
ATOM 8018 C C . ALA A 1 1018 ? 46.473 13.887 42.798 1.00 26.92 1018 ALA A C 1
ATOM 8020 O O . ALA A 1 1018 ? 45.312 14.252 42.977 1.00 26.92 1018 ALA A O 1
ATOM 8021 N N . GLY A 1 1019 ? 47.011 12.860 43.462 1.00 23.58 1019 GLY A N 1
ATOM 8022 C CA . GLY A 1 1019 ? 46.316 12.136 44.529 1.00 23.58 1019 GLY A CA 1
ATOM 8023 C C . GLY A 1 1019 ? 46.371 12.840 45.891 1.00 23.58 1019 GLY A C 1
ATOM 8024 O O . GLY A 1 1019 ? 47.210 13.713 46.125 1.00 23.58 1019 GLY A O 1
ATOM 8025 N N . HIS A 1 1020 ? 45.495 12.409 46.799 1.00 27.11 1020 HIS A N 1
ATOM 8026 C CA . HIS A 1 1020 ? 45.577 12.619 48.250 1.00 27.11 1020 HIS A CA 1
ATOM 8027 C C . HIS A 1 1020 ? 44.999 11.394 48.974 1.00 27.11 1020 HIS A C 1
ATOM 8029 O O . HIS A 1 1020 ? 44.141 10.694 48.433 1.00 27.11 1020 HIS A O 1
ATOM 8035 N N . ASP A 1 1021 ? 45.497 11.117 50.176 1.00 28.09 1021 ASP A N 1
ATOM 8036 C CA . ASP A 1 1021 ? 45.280 9.853 50.882 1.00 28.09 1021 ASP A CA 1
ATOM 8037 C C . ASP A 1 1021 ? 43.856 9.643 51.414 1.00 28.09 1021 ASP A C 1
ATOM 8039 O O . ASP A 1 1021 ? 43.288 10.507 52.082 1.00 28.09 1021 ASP A O 1
ATOM 8043 N N . VAL A 1 1022 ? 43.338 8.416 51.262 1.00 27.25 1022 VAL A N 1
ATOM 8044 C CA . VAL A 1 1022 ? 42.257 7.877 52.114 1.00 27.25 1022 VAL A CA 1
ATOM 8045 C C . VAL A 1 1022 ? 42.580 6.443 52.550 1.00 27.25 1022 VAL A C 1
ATOM 8047 O O . VAL A 1 1022 ? 41.775 5.521 52.426 1.00 27.25 1022 VAL A O 1
ATOM 8050 N N . ASN A 1 1023 ? 43.769 6.236 53.119 1.00 29.45 1023 ASN A N 1
ATOM 8051 C CA . ASN A 1 1023 ? 44.101 4.987 53.811 1.00 29.45 1023 ASN A CA 1
ATOM 8052 C C . ASN A 1 1023 ? 43.433 4.983 55.210 1.00 29.45 1023 ASN A C 1
ATOM 8054 O O . ASN A 1 1023 ? 44.100 5.080 56.238 1.00 29.45 1023 ASN A O 1
ATOM 8058 N N . GLY A 1 1024 ? 42.088 5.025 55.235 1.00 31.66 1024 GLY A N 1
ATOM 8059 C CA . GLY A 1 1024 ? 41.341 5.567 56.383 1.00 31.66 1024 GLY A CA 1
ATOM 8060 C C . GLY A 1 1024 ? 39.883 5.131 56.605 1.00 31.66 1024 GLY A C 1
ATOM 8061 O O . GLY A 1 1024 ? 39.323 5.509 57.629 1.00 31.66 1024 GLY A O 1
ATOM 8062 N N . ILE A 1 1025 ? 39.256 4.317 55.741 1.00 30.45 1025 ILE A N 1
ATOM 8063 C CA . ILE A 1 1025 ? 37.997 3.610 56.072 1.00 30.45 1025 ILE A CA 1
ATOM 8064 C C . ILE A 1 1025 ? 38.104 2.143 55.629 1.00 30.45 1025 ILE A C 1
ATOM 8066 O O . ILE A 1 1025 ? 37.709 1.782 54.527 1.00 30.45 1025 ILE A O 1
ATOM 8070 N N . LEU A 1 1026 ? 38.608 1.280 56.519 1.00 31.94 1026 LEU A N 1
ATOM 8071 C CA . LEU A 1 1026 ? 38.581 -0.187 56.343 1.00 31.94 1026 LEU A CA 1
ATOM 8072 C C . LEU A 1 1026 ? 37.956 -0.922 57.548 1.00 31.94 1026 LEU A C 1
ATOM 8074 O O . LEU A 1 1026 ? 38.095 -2.129 57.713 1.00 31.94 1026 LEU A O 1
ATOM 8078 N N . LYS A 1 1027 ? 37.237 -0.182 58.404 1.00 33.41 1027 LYS A N 1
ATOM 8079 C CA . LYS A 1 1027 ? 36.415 -0.702 59.508 1.00 33.41 1027 LYS A CA 1
ATOM 8080 C C . LYS A 1 1027 ? 35.146 0.147 59.641 1.00 33.41 1027 LYS A C 1
ATOM 8082 O O . LYS A 1 1027 ? 35.229 1.233 60.202 1.00 33.41 1027 LYS A O 1
ATOM 8087 N N . ASN A 1 1028 ? 34.022 -0.326 59.074 1.00 32.25 1028 ASN A N 1
ATOM 8088 C CA . ASN A 1 1028 ? 32.646 -0.175 59.613 1.00 32.25 1028 ASN A CA 1
ATOM 8089 C C . ASN A 1 1028 ? 31.508 -0.622 58.662 1.00 32.25 1028 ASN A C 1
ATOM 8091 O O . ASN A 1 1028 ? 30.410 -0.880 59.146 1.00 32.25 1028 ASN A O 1
ATOM 8095 N N . ASN A 1 1029 ? 31.712 -0.753 57.344 1.00 29.70 1029 ASN A N 1
ATOM 8096 C CA . ASN A 1 1029 ? 30.576 -0.951 56.417 1.00 29.70 1029 ASN A CA 1
ATOM 8097 C C . ASN A 1 1029 ? 30.038 -2.396 56.279 1.00 29.70 1029 ASN A C 1
ATOM 8099 O O . ASN A 1 1029 ? 28.931 -2.569 55.770 1.00 29.70 1029 ASN A O 1
ATOM 8103 N N . ASN A 1 1030 ? 30.722 -3.422 56.800 1.00 33.22 1030 ASN A N 1
ATOM 8104 C CA . ASN A 1 1030 ? 30.347 -4.840 56.617 1.00 33.22 1030 ASN A CA 1
ATOM 8105 C C . ASN A 1 1030 ? 29.158 -5.340 57.480 1.00 33.22 1030 ASN A C 1
ATOM 8107 O O . ASN A 1 1030 ? 29.040 -6.540 57.709 1.00 33.22 1030 ASN A O 1
ATOM 8111 N N . GLN A 1 1031 ? 28.269 -4.466 57.971 1.00 32.81 1031 GLN A N 1
ATOM 8112 C CA . GLN A 1 1031 ? 27.055 -4.886 58.706 1.00 32.81 1031 GLN A CA 1
ATOM 8113 C C . GLN A 1 1031 ? 25.743 -4.186 58.303 1.00 32.81 1031 GLN A C 1
ATOM 8115 O O . GLN A 1 1031 ? 24.679 -4.653 58.703 1.00 32.81 1031 GLN A O 1
ATOM 8120 N N . ASN A 1 1032 ? 25.769 -3.123 57.486 1.00 33.12 1032 ASN A N 1
ATOM 8121 C CA . ASN A 1 1032 ? 24.575 -2.292 57.232 1.00 33.12 1032 ASN A CA 1
ATOM 8122 C C . ASN A 1 1032 ? 23.931 -2.428 55.837 1.00 33.12 1032 ASN A C 1
ATOM 8124 O O . ASN A 1 1032 ? 22.964 -1.722 55.563 1.00 33.12 1032 ASN A O 1
ATOM 8128 N N . GLN A 1 1033 ? 24.392 -3.340 54.969 1.00 32.84 1033 GLN A N 1
ATOM 8129 C CA . GLN A 1 1033 ? 23.726 -3.604 53.676 1.00 32.84 1033 GLN A CA 1
ATOM 8130 C C . GLN A 1 1033 ? 22.863 -4.881 53.637 1.00 32.84 1033 GLN A C 1
ATOM 8132 O O . GLN A 1 1033 ? 21.930 -4.935 52.842 1.00 32.84 1033 GLN A O 1
ATOM 8137 N N . LEU A 1 1034 ? 23.053 -5.854 54.541 1.00 31.98 1034 LEU A N 1
ATOM 8138 C CA . LEU A 1 1034 ? 22.246 -7.092 54.557 1.00 31.98 1034 LEU A CA 1
ATOM 8139 C C . LEU A 1 1034 ? 20.850 -6.968 55.212 1.00 31.98 1034 LEU A C 1
ATOM 8141 O O . LEU A 1 1034 ? 20.094 -7.934 55.203 1.00 31.98 1034 LEU A O 1
ATOM 8145 N N . LYS A 1 1035 ? 20.474 -5.812 55.786 1.00 30.75 1035 LYS A N 1
ATOM 8146 C CA . LYS A 1 1035 ? 19.233 -5.673 56.589 1.00 30.75 1035 LYS A CA 1
ATOM 8147 C C . LYS A 1 1035 ? 18.083 -4.860 55.981 1.00 30.75 1035 LYS A C 1
ATOM 8149 O O . LYS A 1 1035 ? 17.012 -4.840 56.578 1.00 30.75 1035 LYS A O 1
ATOM 8154 N N . ASN A 1 1036 ? 18.249 -4.246 54.805 1.00 31.23 1036 ASN A N 1
ATOM 8155 C CA . ASN A 1 1036 ? 17.226 -3.348 54.235 1.00 31.23 1036 ASN A CA 1
ATOM 8156 C C . ASN A 1 1036 ? 16.387 -3.916 53.072 1.00 31.23 1036 ASN A C 1
ATOM 8158 O O . ASN A 1 1036 ? 15.449 -3.245 52.652 1.00 31.23 1036 ASN A O 1
ATOM 8162 N N . ASN A 1 1037 ? 16.652 -5.139 52.589 1.00 32.19 1037 ASN A N 1
ATOM 8163 C CA . ASN A 1 1037 ? 15.894 -5.744 51.476 1.00 32.19 1037 ASN A CA 1
ATOM 8164 C C . ASN A 1 1037 ? 14.887 -6.843 51.893 1.00 32.19 1037 ASN A C 1
ATOM 8166 O O . ASN A 1 1037 ? 14.125 -7.309 51.051 1.00 32.19 1037 ASN A O 1
ATOM 8170 N N . TYR A 1 1038 ? 14.822 -7.224 53.175 1.00 30.52 1038 TYR A N 1
ATOM 8171 C CA . TYR A 1 1038 ? 13.915 -8.265 53.697 1.00 30.52 1038 TYR A CA 1
ATOM 8172 C C . TYR A 1 1038 ? 12.893 -7.703 54.704 1.00 30.52 1038 TYR A C 1
ATOM 8174 O O . TYR A 1 1038 ? 12.927 -8.022 55.891 1.00 30.52 1038 TYR A O 1
ATOM 8182 N N . SER A 1 1039 ? 11.980 -6.833 54.250 1.00 28.69 1039 SER A N 1
ATOM 8183 C CA . SER A 1 1039 ? 10.991 -6.199 55.149 1.00 28.69 1039 SER A CA 1
ATOM 8184 C C . SER A 1 1039 ? 9.642 -5.783 54.529 1.00 28.69 1039 SER A C 1
ATOM 8186 O O . SER A 1 1039 ? 8.870 -5.105 55.203 1.00 28.69 1039 SER A O 1
ATOM 8188 N N . ASN A 1 1040 ? 9.306 -6.198 53.296 1.00 28.97 1040 ASN A N 1
ATOM 8189 C CA . ASN A 1 1040 ? 8.071 -5.749 52.611 1.00 28.97 1040 ASN A CA 1
ATOM 8190 C C . ASN A 1 1040 ? 7.133 -6.847 52.058 1.00 28.97 1040 ASN A C 1
ATOM 8192 O O . ASN A 1 1040 ? 6.113 -6.513 51.465 1.00 28.97 1040 ASN A O 1
ATOM 8196 N N . TYR A 1 1041 ? 7.412 -8.138 52.288 1.00 28.75 1041 TYR A N 1
ATOM 8197 C CA . TYR A 1 1041 ? 6.553 -9.255 51.840 1.00 28.75 1041 TYR A CA 1
ATOM 8198 C C . TYR A 1 1041 ? 6.086 -10.184 52.976 1.00 28.75 1041 TYR A C 1
ATOM 8200 O O . TYR A 1 1041 ? 6.017 -11.401 52.826 1.00 28.75 1041 TYR A O 1
ATOM 8208 N N . ARG A 1 1042 ? 5.720 -9.621 54.140 1.00 26.48 1042 ARG A N 1
ATOM 8209 C CA . ARG A 1 1042 ? 5.008 -10.383 55.185 1.00 26.48 1042 ARG A CA 1
ATOM 8210 C C . ARG A 1 1042 ? 4.163 -9.496 56.105 1.00 26.48 1042 ARG A C 1
ATOM 8212 O O . ARG A 1 1042 ? 4.663 -9.033 57.121 1.00 26.48 1042 ARG A O 1
ATOM 8219 N N . ASN A 1 1043 ? 2.895 -9.265 55.735 1.00 25.69 1043 ASN A N 1
ATOM 8220 C CA . ASN A 1 1043 ? 1.728 -9.234 56.645 1.00 25.69 1043 ASN A CA 1
ATOM 8221 C C . ASN A 1 1043 ? 0.455 -8.694 55.966 1.00 25.69 1043 ASN A C 1
ATOM 8223 O O . ASN A 1 1043 ? 0.314 -7.482 55.798 1.00 25.69 1043 ASN A O 1
ATOM 8227 N N . LYS A 1 1044 ? -0.513 -9.585 55.699 1.00 25.48 1044 LYS A N 1
ATOM 8228 C CA . LYS A 1 1044 ? -1.964 -9.342 55.848 1.00 25.48 1044 LYS A CA 1
ATOM 8229 C C . LYS A 1 1044 ? -2.763 -10.621 55.577 1.00 25.48 1044 LYS A C 1
ATOM 8231 O O . LYS A 1 1044 ? -2.950 -10.985 54.426 1.00 25.48 1044 LYS A O 1
ATOM 8236 N N . ASN A 1 1045 ? -3.213 -11.274 56.651 1.00 24.08 1045 ASN A N 1
ATOM 8237 C CA . ASN A 1 1045 ? -4.552 -11.869 56.783 1.00 24.08 1045 ASN A CA 1
ATOM 8238 C C . ASN A 1 1045 ? -4.703 -12.531 58.162 1.00 24.08 1045 ASN A C 1
ATOM 8240 O O . ASN A 1 1045 ? -4.236 -13.647 58.368 1.00 24.08 1045 ASN A O 1
ATOM 8244 N N . ASN A 1 1046 ? -5.323 -11.809 59.104 1.00 24.69 1046 ASN A N 1
ATOM 8245 C CA . ASN A 1 1046 ? -6.545 -12.217 59.823 1.00 24.69 1046 ASN A CA 1
ATOM 8246 C C . ASN A 1 1046 ? -6.754 -11.380 61.101 1.00 24.69 1046 ASN A C 1
ATOM 8248 O O . ASN A 1 1046 ? -5.798 -11.174 61.836 1.00 24.69 1046 ASN A O 1
ATOM 8252 N N . GLN A 1 1047 ? -8.020 -10.996 61.345 1.00 28.45 1047 GLN A N 1
ATOM 8253 C CA . GLN A 1 1047 ? -8.712 -10.935 62.656 1.00 28.45 1047 GLN A CA 1
ATOM 8254 C C . GLN A 1 1047 ? -8.138 -10.055 63.808 1.00 28.45 1047 GLN A C 1
ATOM 8256 O O . GLN A 1 1047 ? -6.940 -9.896 63.971 1.00 28.45 1047 GLN A O 1
ATOM 8261 N N . GLU A 1 1048 ? -8.930 -9.467 64.718 1.00 25.08 1048 GLU A N 1
ATOM 8262 C CA . GLU A 1 1048 ? -10.344 -9.038 64.698 1.00 25.08 1048 GLU A CA 1
ATOM 8263 C C . GLU A 1 1048 ? -10.607 -8.068 65.888 1.00 25.08 1048 GLU A C 1
ATOM 8265 O O . GLU A 1 1048 ? -9.723 -7.819 66.701 1.00 25.08 1048 GLU A O 1
ATOM 8270 N N . TYR A 1 1049 ? -11.829 -7.535 66.007 1.00 24.67 1049 TYR A N 1
ATOM 8271 C CA . TYR A 1 1049 ? -12.443 -6.965 67.226 1.00 24.67 1049 TYR A CA 1
ATOM 8272 C C . TYR A 1 1049 ? -11.678 -5.964 68.147 1.00 24.67 1049 TYR A C 1
ATOM 8274 O O . TYR A 1 1049 ? -11.131 -6.316 69.189 1.00 24.67 1049 TYR A O 1
ATOM 8282 N N . SER A 1 1050 ? -12.031 -4.678 67.969 1.00 23.62 1050 SER A N 1
ATOM 8283 C CA . SER A 1 1050 ? -12.883 -3.908 68.921 1.00 23.62 1050 SER A CA 1
ATOM 8284 C C . SER A 1 1050 ? -12.335 -2.660 69.664 1.00 23.62 1050 SER A C 1
ATOM 8286 O O . SER A 1 1050 ? -11.213 -2.616 70.145 1.00 23.62 1050 SER A O 1
ATOM 8288 N N . LYS A 1 1051 ? -13.266 -1.695 69.836 1.00 26.61 1051 LYS A N 1
ATOM 8289 C CA . LYS A 1 1051 ? -13.408 -0.664 70.901 1.00 26.61 1051 LYS A CA 1
ATOM 8290 C C . LYS A 1 1051 ? -12.368 0.475 71.057 1.00 26.61 1051 LYS A C 1
ATOM 8292 O O . LYS A 1 1051 ? -11.323 0.284 71.650 1.00 26.61 1051 LYS A O 1
ATOM 8297 N N . THR A 1 1052 ? -12.839 1.698 70.732 1.00 23.75 1052 THR A N 1
ATOM 8298 C CA . THR A 1 1052 ? -12.693 2.996 71.470 1.00 23.75 1052 THR A CA 1
ATOM 8299 C C . THR A 1 1052 ? -11.286 3.538 71.823 1.00 23.75 1052 THR A C 1
ATOM 8301 O O . THR A 1 1052 ? -10.453 2.804 72.321 1.00 23.75 1052 THR A O 1
ATOM 8304 N N . SER A 1 1053 ? -10.963 4.839 71.714 1.00 24.34 1053 SER A N 1
ATOM 8305 C CA . SER A 1 1053 ? -11.804 6.059 71.719 1.00 24.34 1053 SER A CA 1
ATOM 8306 C C . SER A 1 1053 ? -11.201 7.257 70.941 1.00 24.34 1053 SER A C 1
ATOM 8308 O O . SER A 1 1053 ? -10.008 7.309 70.667 1.00 24.34 1053 SER A O 1
ATOM 8310 N N . LYS A 1 1054 ? -12.039 8.264 70.637 1.00 24.16 1054 LYS A N 1
ATOM 8311 C CA . LYS A 1 1054 ? -11.669 9.629 70.172 1.00 24.16 1054 LYS A CA 1
ATOM 8312 C C . LYS A 1 1054 ? -11.118 10.497 71.339 1.00 24.16 1054 LYS A C 1
ATOM 8314 O O . LYS A 1 1054 ? -11.368 10.117 72.482 1.00 24.16 1054 LYS A O 1
ATOM 8319 N N . PRO A 1 1055 ? -10.666 11.755 71.114 1.00 40.53 1055 PRO A N 1
ATOM 8320 C CA . PRO A 1 1055 ? -9.676 12.284 70.152 1.00 40.53 1055 PRO A CA 1
ATOM 8321 C C . PRO A 1 1055 ? -8.583 13.127 70.902 1.00 40.53 1055 PRO A C 1
ATOM 8323 O O . PRO A 1 1055 ? -8.525 13.031 72.128 1.00 40.53 1055 PRO A O 1
ATOM 8326 N N . PRO A 1 1056 ? -7.717 13.949 70.249 1.00 32.09 1056 PRO A N 1
ATOM 8327 C CA . PRO A 1 1056 ? -8.130 15.309 69.847 1.00 32.09 1056 PRO A CA 1
ATOM 8328 C C . PRO A 1 1056 ? -7.508 15.886 68.545 1.00 32.09 1056 PRO A C 1
ATOM 8330 O O . PRO A 1 1056 ? -6.563 15.368 67.961 1.00 32.09 1056 PRO A O 1
ATOM 8333 N N . PHE A 1 1057 ? -8.090 17.020 68.138 1.00 23.19 1057 PHE A N 1
ATOM 8334 C CA . PHE A 1 1057 ? -7.589 18.130 67.303 1.00 23.19 1057 PHE A CA 1
ATOM 8335 C C . PHE A 1 1057 ? -6.067 18.431 67.397 1.00 23.19 1057 PHE A C 1
ATOM 8337 O O . PHE A 1 1057 ? -5.472 18.213 68.444 1.00 23.19 1057 PHE A O 1
ATOM 8344 N N . SER A 1 1058 ? -5.386 19.065 66.423 1.00 23.42 1058 SER A N 1
ATOM 8345 C CA . SER A 1 1058 ? -5.771 19.571 65.079 1.00 23.42 1058 SER A CA 1
ATOM 8346 C C . SER A 1 1058 ? -4.545 20.038 64.266 1.00 23.42 1058 SER A C 1
ATOM 8348 O O . SER A 1 1058 ? -3.536 20.412 64.864 1.00 23.42 1058 SER A O 1
ATOM 8350 N N . LYS A 1 1059 ? -4.681 20.151 62.930 1.00 25.00 1059 LYS A N 1
ATOM 8351 C CA . LYS A 1 1059 ? -4.431 21.393 62.149 1.00 25.00 1059 LYS A CA 1
ATOM 8352 C C . LYS A 1 1059 ? -4.767 21.214 60.659 1.00 25.00 1059 LYS A C 1
ATOM 8354 O O . LYS A 1 1059 ? -4.565 20.144 60.100 1.00 25.00 1059 LYS A O 1
ATOM 8359 N N . PHE A 1 1060 ? -5.279 22.275 60.033 1.00 24.20 1060 PHE A N 1
ATOM 8360 C CA . PHE A 1 1060 ? -5.502 22.372 58.584 1.00 24.20 1060 PHE A CA 1
ATOM 8361 C C . PHE A 1 1060 ? -4.223 22.811 57.856 1.00 24.20 1060 PHE A C 1
ATOM 8363 O O . PHE A 1 1060 ? -3.558 23.734 58.324 1.00 24.20 1060 PHE A O 1
ATOM 8370 N N . SER A 1 1061 ? -4.006 22.301 56.640 1.00 23.44 1061 SER A N 1
ATOM 8371 C CA . SER A 1 1061 ? -3.518 23.134 55.530 1.00 23.44 1061 SER A CA 1
ATOM 8372 C C . SER A 1 1061 ? -3.892 22.574 54.147 1.00 23.44 1061 SER A C 1
ATOM 8374 O O . SER A 1 1061 ? -3.538 21.458 53.785 1.00 23.44 1061 SER A O 1
ATOM 8376 N N . SER A 1 1062 ? -4.590 23.420 53.380 1.00 25.42 1062 SER A N 1
ATOM 8377 C CA . SER A 1 1062 ? -4.590 23.523 51.908 1.00 25.42 1062 SER A CA 1
ATOM 8378 C C . SER A 1 1062 ? -4.740 22.255 51.048 1.00 25.42 1062 SER A C 1
ATOM 8380 O O . SER A 1 1062 ? -3.773 21.600 50.658 1.00 25.42 1062 SER A O 1
ATOM 8382 N N . SER A 1 1063 ? -5.973 22.071 50.578 1.00 30.47 1063 SER A N 1
ATOM 8383 C CA . SER A 1 1063 ? -6.290 21.772 49.175 1.00 30.47 1063 SER A CA 1
ATOM 8384 C C . SER A 1 1063 ? -5.264 22.311 48.159 1.00 30.47 1063 SER A C 1
ATOM 8386 O O . SER A 1 1063 ? -4.981 23.505 48.177 1.00 30.47 1063 SER A O 1
ATOM 8388 N N . ASN A 1 1064 ? -4.759 21.439 47.270 1.00 27.52 1064 ASN A N 1
ATOM 8389 C CA . ASN A 1 1064 ? -4.227 21.774 45.925 1.00 27.52 1064 ASN A CA 1
ATOM 8390 C C . ASN A 1 1064 ? -3.885 20.533 45.051 1.00 27.52 1064 ASN A C 1
ATOM 8392 O O . ASN A 1 1064 ? -3.189 20.645 44.047 1.00 27.52 1064 ASN A O 1
ATOM 8396 N N . SER A 1 1065 ? -4.338 19.322 45.416 1.00 26.64 1065 SER A N 1
ATOM 8397 C CA . SER A 1 1065 ? -3.883 18.062 44.783 1.00 26.64 1065 SER A CA 1
ATOM 8398 C C . SER A 1 1065 ? -4.885 17.390 43.822 1.00 26.64 1065 SER A C 1
ATOM 8400 O O . SER A 1 1065 ? -4.559 16.338 43.268 1.00 26.64 1065 SER A O 1
ATOM 8402 N N . MET A 1 1066 ? -6.096 17.932 43.638 1.00 29.23 1066 MET A N 1
ATOM 8403 C CA . MET A 1 1066 ? -7.135 17.316 42.786 1.00 29.23 1066 MET A CA 1
ATOM 8404 C C . MET A 1 1066 ? -7.463 18.101 41.510 1.00 29.23 1066 MET A C 1
ATOM 8406 O O . MET A 1 1066 ? -7.799 17.479 40.509 1.00 29.23 1066 MET A O 1
ATOM 8410 N N . GLU A 1 1067 ? -7.313 19.426 41.486 1.00 26.58 1067 GLU A N 1
ATOM 8411 C CA . GLU A 1 1067 ? -7.608 20.236 40.288 1.00 26.58 1067 GLU A CA 1
ATOM 8412 C C . GLU A 1 1067 ? -6.614 19.950 39.148 1.00 26.58 1067 GLU A C 1
ATOM 8414 O O . GLU A 1 1067 ? -7.021 19.728 38.007 1.00 26.58 1067 GLU A O 1
ATOM 8419 N N . SER A 1 1068 ? -5.331 19.748 39.471 1.00 26.86 1068 SER A N 1
ATOM 8420 C CA . SER A 1 1068 ? -4.306 19.276 38.522 1.00 26.86 1068 SER A CA 1
ATOM 8421 C C . SER A 1 1068 ? -4.527 17.851 37.981 1.00 26.86 1068 SER A C 1
ATOM 8423 O O . SER A 1 1068 ? -3.697 17.371 37.212 1.00 26.86 1068 SER A O 1
ATOM 8425 N N . LYS A 1 1069 ? -5.606 17.154 38.375 1.00 31.12 1069 LYS A N 1
ATOM 8426 C CA . LYS A 1 1069 ? -6.025 15.870 37.786 1.00 31.12 1069 LYS A CA 1
ATOM 8427 C C . LYS A 1 1069 ? -7.230 15.969 36.842 1.00 31.12 1069 LYS A C 1
ATOM 8429 O O . LYS A 1 1069 ? -7.500 14.981 36.174 1.00 31.12 1069 LYS A O 1
ATOM 8434 N N . MET A 1 1070 ? -7.916 17.113 36.739 1.00 29.59 1070 MET A N 1
ATOM 8435 C CA . MET A 1 1070 ? -8.985 17.302 35.738 1.00 29.59 1070 MET A CA 1
ATOM 8436 C C . MET A 1 1070 ? -8.494 17.934 34.427 1.00 29.59 1070 MET A C 1
ATOM 8438 O O . MET A 1 1070 ? -9.042 17.631 33.377 1.00 29.59 1070 MET A O 1
ATOM 8442 N N . HIS A 1 1071 ? -7.414 18.723 34.443 1.00 28.69 1071 HIS A N 1
ATOM 8443 C CA . HIS A 1 1071 ? -6.790 19.263 33.218 1.00 28.69 1071 HIS A CA 1
ATOM 8444 C C . HIS A 1 1071 ? -5.659 18.380 32.640 1.00 28.69 1071 HIS A C 1
ATOM 8446 O O . HIS A 1 1071 ? -4.852 18.841 31.834 1.00 28.69 1071 HIS A O 1
ATOM 8452 N N . GLY A 1 1072 ? -5.565 17.114 33.060 1.00 26.80 1072 GLY A N 1
ATOM 8453 C CA . GLY A 1 1072 ? -4.515 16.181 32.640 1.00 26.80 1072 GLY A CA 1
ATOM 8454 C C . GLY A 1 1072 ? -5.021 15.098 31.689 1.00 26.80 1072 GLY A C 1
ATOM 8455 O O . GLY A 1 1072 ? -5.296 14.003 32.158 1.00 26.80 1072 GLY A O 1
ATOM 8456 N N . LEU A 1 1073 ? -5.089 15.413 30.388 1.00 30.23 1073 LEU A N 1
ATOM 8457 C CA . LEU A 1 1073 ? -5.378 14.510 29.254 1.00 30.23 1073 LEU A CA 1
ATOM 8458 C C . LEU A 1 1073 ? -6.525 13.499 29.471 1.00 30.23 1073 LEU A C 1
ATOM 8460 O O . LEU A 1 1073 ? -6.320 12.371 29.915 1.00 30.23 1073 LEU A O 1
ATOM 8464 N N . VAL A 1 1074 ? -7.722 13.868 29.008 1.00 29.47 1074 VAL A N 1
ATOM 8465 C CA . VAL A 1 1074 ? -8.683 12.877 28.502 1.00 29.47 1074 VAL A CA 1
ATOM 8466 C C . VAL A 1 1074 ? -8.241 12.488 27.090 1.00 29.47 1074 VAL A C 1
ATOM 8468 O O . VAL A 1 1074 ? -8.008 13.367 26.261 1.00 29.47 1074 VAL A O 1
ATOM 8471 N N . ASP A 1 1075 ? -8.156 11.189 26.799 1.00 31.69 1075 ASP A N 1
ATOM 8472 C CA . ASP A 1 1075 ? -8.001 10.690 25.429 1.00 31.69 1075 ASP A CA 1
ATOM 8473 C C . ASP A 1 1075 ? -9.270 11.007 24.619 1.00 31.69 1075 ASP A C 1
ATOM 8475 O O . ASP A 1 1075 ? -10.269 10.275 24.668 1.00 31.69 1075 ASP A O 1
ATOM 8479 N N . THR A 1 1076 ? -9.245 12.085 23.835 1.00 33.31 1076 THR A N 1
ATOM 8480 C CA . THR A 1 1076 ? -10.297 12.381 22.845 1.00 33.31 1076 THR A CA 1
ATOM 8481 C C . THR A 1 1076 ? -10.417 11.255 21.810 1.00 33.31 1076 THR A C 1
ATOM 8483 O O . THR A 1 1076 ? -11.519 10.938 21.376 1.00 33.31 1076 THR A O 1
ATOM 8486 N N . THR A 1 1077 ? -9.318 10.554 21.528 1.00 33.66 1077 THR A N 1
ATOM 8487 C CA . THR A 1 1077 ? -9.222 9.295 20.766 1.00 33.66 1077 THR A CA 1
ATOM 8488 C C . THR A 1 1077 ? -10.107 8.177 21.328 1.00 33.66 1077 THR A C 1
ATOM 8490 O O . THR A 1 1077 ? -11.006 7.693 20.637 1.00 33.66 1077 THR A O 1
ATOM 8493 N N . ASN A 1 1078 ? -9.920 7.792 22.597 1.00 33.12 1078 ASN A N 1
ATOM 8494 C CA . ASN A 1 1078 ? -10.783 6.811 23.268 1.00 33.12 1078 ASN A CA 1
ATOM 8495 C C . ASN A 1 1078 ? -12.229 7.319 23.385 1.00 33.12 1078 ASN A C 1
ATOM 8497 O O . ASN A 1 1078 ? -13.171 6.529 23.332 1.00 33.12 1078 ASN A O 1
ATOM 8501 N N . THR A 1 1079 ? -12.424 8.629 23.521 1.00 35.72 1079 THR A N 1
ATOM 8502 C CA . THR A 1 1079 ? -13.757 9.239 23.577 1.00 35.72 1079 THR A CA 1
ATOM 8503 C C . THR A 1 1079 ? -14.499 9.060 22.246 1.00 35.72 1079 THR A C 1
ATOM 8505 O O . THR A 1 1079 ? -15.588 8.480 22.227 1.00 35.72 1079 THR A O 1
ATOM 8508 N N . PHE A 1 1080 ? -13.871 9.434 21.125 1.00 38.72 1080 PHE A N 1
ATOM 8509 C CA . PHE A 1 1080 ? -14.404 9.247 19.775 1.00 38.72 1080 PHE A CA 1
ATOM 8510 C C . PHE A 1 1080 ? -14.664 7.771 19.468 1.00 38.72 1080 PHE A C 1
ATOM 8512 O O . PHE A 1 1080 ? -15.762 7.442 19.040 1.00 38.72 1080 PHE A O 1
ATOM 8519 N N . ALA A 1 1081 ? -13.731 6.859 19.764 1.00 33.72 1081 ALA A N 1
ATOM 8520 C CA . ALA A 1 1081 ? -13.905 5.424 19.508 1.00 33.72 1081 ALA A CA 1
ATOM 8521 C C . ALA A 1 1081 ? -15.127 4.810 20.231 1.00 33.72 1081 ALA A C 1
ATOM 8523 O O . ALA A 1 1081 ? -15.756 3.879 19.722 1.00 33.72 1081 ALA A O 1
ATOM 8524 N N . ASN A 1 1082 ? -15.509 5.337 21.400 1.00 37.62 1082 ASN A N 1
ATOM 8525 C CA . ASN A 1 1082 ? -16.679 4.860 22.144 1.00 37.62 1082 ASN A CA 1
ATOM 8526 C C . ASN A 1 1082 ? -17.981 5.590 21.761 1.00 37.62 1082 ASN A C 1
ATOM 8528 O O . ASN A 1 1082 ? -19.049 4.972 21.800 1.00 37.62 1082 ASN A O 1
ATOM 8532 N N . ILE A 1 1083 ? -17.903 6.842 21.295 1.00 41.09 1083 ILE A N 1
ATOM 8533 C CA . ILE A 1 1083 ? -19.002 7.519 20.584 1.00 41.09 1083 ILE A CA 1
ATOM 8534 C C . ILE A 1 1083 ? -19.304 6.772 19.284 1.00 41.09 1083 ILE A C 1
ATOM 8536 O O . ILE A 1 1083 ? -20.423 6.307 19.101 1.00 41.09 1083 ILE A O 1
ATOM 8540 N N . ALA A 1 1084 ? -18.294 6.530 18.452 1.00 38.50 1084 ALA A N 1
ATOM 8541 C CA . ALA A 1 1084 ? -18.318 5.685 17.262 1.00 38.50 1084 ALA A CA 1
ATOM 8542 C C . ALA A 1 1084 ? -18.958 4.310 17.508 1.00 38.50 1084 ALA A C 1
ATOM 8544 O O . ALA A 1 1084 ? -19.868 3.914 16.776 1.00 38.50 1084 ALA A O 1
ATOM 8545 N N . ALA A 1 1085 ? -18.535 3.590 18.553 1.00 35.59 1085 ALA A N 1
ATOM 8546 C CA . ALA A 1 1085 ? -19.093 2.284 18.902 1.00 35.59 1085 ALA A CA 1
ATOM 8547 C C . ALA A 1 1085 ? -20.556 2.361 19.383 1.00 35.59 1085 ALA A C 1
ATOM 8549 O O . ALA A 1 1085 ? -21.356 1.483 19.057 1.00 35.59 1085 ALA A O 1
ATOM 8550 N N . THR A 1 1086 ? -20.939 3.410 20.117 1.00 40.25 1086 THR A N 1
ATOM 8551 C CA . THR A 1 1086 ? -22.310 3.554 20.641 1.00 40.25 1086 THR A CA 1
ATOM 8552 C C . THR A 1 1086 ? -23.275 4.116 19.595 1.00 40.25 1086 THR A C 1
ATOM 8554 O O . THR A 1 1086 ? -24.420 3.675 19.524 1.00 40.25 1086 THR A O 1
ATOM 8557 N N . LEU A 1 1087 ? -22.811 5.004 18.711 1.00 42.66 1087 LEU A N 1
ATOM 8558 C CA . LEU A 1 1087 ? -23.501 5.386 17.481 1.00 42.66 1087 LEU A CA 1
ATOM 8559 C C . LEU A 1 1087 ? -23.672 4.165 16.580 1.00 42.66 1087 LEU A C 1
ATOM 8561 O O . LEU A 1 1087 ? -24.785 3.888 16.164 1.00 42.66 1087 LEU A O 1
ATOM 8565 N N . SER A 1 1088 ? -22.631 3.358 16.374 1.00 37.00 1088 SER A N 1
ATOM 8566 C CA . SER A 1 1088 ? -22.721 2.076 15.660 1.00 37.00 1088 SER A CA 1
ATOM 8567 C C . SER A 1 1088 ? -23.745 1.120 16.285 1.00 37.00 1088 SER A C 1
ATOM 8569 O O . SER A 1 1088 ? -24.504 0.467 15.568 1.00 37.00 1088 SER A O 1
ATOM 8571 N N . ALA A 1 1089 ? -23.822 1.048 17.617 1.00 41.00 1089 ALA A N 1
ATOM 8572 C CA . ALA A 1 1089 ? -24.826 0.253 18.323 1.00 41.00 1089 ALA A CA 1
ATOM 8573 C C . ALA A 1 1089 ? -26.250 0.825 18.166 1.00 41.00 1089 ALA A C 1
ATOM 8575 O O . ALA A 1 1089 ? -27.177 0.059 17.902 1.00 41.00 1089 ALA A O 1
ATOM 8576 N N . ARG A 1 1090 ? -26.432 2.152 18.246 1.00 47.84 1090 ARG A N 1
ATOM 8577 C CA . ARG A 1 1090 ? -27.720 2.826 17.994 1.00 47.84 1090 ARG A CA 1
ATOM 8578 C C . ARG A 1 1090 ? -28.175 2.707 16.552 1.00 47.84 1090 ARG A C 1
ATOM 8580 O O . ARG A 1 1090 ? -29.329 2.387 16.312 1.00 47.84 1090 ARG A O 1
ATOM 8587 N N . VAL A 1 1091 ? -27.280 2.927 15.599 1.00 40.22 1091 VAL A N 1
ATOM 8588 C CA . VAL A 1 1091 ? -27.528 2.787 14.165 1.00 40.22 1091 VAL A CA 1
ATOM 8589 C C . VAL A 1 1091 ? -27.846 1.328 13.838 1.00 40.22 1091 VAL A C 1
ATOM 8591 O O . VAL A 1 1091 ? -28.754 1.075 13.051 1.00 40.22 1091 VAL A O 1
ATOM 8594 N N . ARG A 1 1092 ? -27.232 0.345 14.516 1.00 39.09 1092 ARG A N 1
ATOM 8595 C CA . ARG A 1 1092 ? -27.710 -1.050 14.496 1.00 39.09 1092 ARG A CA 1
ATOM 8596 C C . ARG A 1 1092 ? -29.123 -1.181 15.075 1.00 39.09 1092 ARG A C 1
ATOM 8598 O O . ARG A 1 1092 ? -29.977 -1.708 14.379 1.00 39.09 1092 ARG A O 1
ATOM 8605 N N . GLN A 1 1093 ? -29.426 -0.677 16.271 1.00 41.88 1093 GLN A N 1
ATOM 8606 C CA . GLN A 1 1093 ? -30.778 -0.762 16.861 1.00 41.88 1093 GLN A CA 1
ATOM 8607 C C . GLN A 1 1093 ? -31.866 -0.102 15.983 1.00 41.88 1093 GLN A C 1
ATOM 8609 O O . GLN A 1 1093 ? -32.902 -0.713 15.726 1.00 41.88 1093 GLN A O 1
ATOM 8614 N N . GLN A 1 1094 ? -31.611 1.100 15.461 1.00 38.06 1094 GLN A N 1
ATOM 8615 C CA . GLN A 1 1094 ? -32.512 1.856 14.581 1.00 38.06 1094 GLN A CA 1
ATOM 8616 C C . GLN A 1 1094 ? -32.606 1.269 13.166 1.00 38.06 1094 GLN A C 1
ATOM 8618 O O . GLN A 1 1094 ? -33.644 1.393 12.527 1.00 38.06 1094 GLN A O 1
ATOM 8623 N N . SER A 1 1095 ? -31.563 0.600 12.663 1.00 32.12 1095 SER A N 1
ATOM 8624 C CA . SER A 1 1095 ? -31.650 -0.123 11.388 1.00 32.12 1095 SER A CA 1
ATOM 8625 C C . SER A 1 1095 ? -32.239 -1.526 11.540 1.00 32.12 1095 SER A C 1
ATOM 8627 O O . SER A 1 1095 ? -32.811 -2.027 10.580 1.00 32.12 1095 SER A O 1
ATOM 8629 N N . ILE A 1 1096 ? -32.189 -2.156 12.720 1.00 36.66 1096 ILE A N 1
ATOM 8630 C CA . ILE A 1 1096 ? -32.820 -3.461 12.987 1.00 36.66 1096 ILE A CA 1
ATOM 8631 C C . ILE A 1 1096 ? -34.348 -3.375 12.852 1.00 36.66 1096 ILE A C 1
ATOM 8633 O O . ILE A 1 1096 ? -34.939 -4.276 12.256 1.00 36.66 1096 ILE A O 1
ATOM 8637 N N . SER A 1 1097 ? -34.985 -2.286 13.299 1.00 34.66 1097 SER A N 1
ATOM 8638 C CA . SER A 1 1097 ? -36.431 -2.074 13.100 1.00 34.66 1097 SER A CA 1
ATOM 8639 C C . SER A 1 1097 ? -36.825 -1.887 11.625 1.00 34.66 1097 SER A C 1
ATOM 8641 O O . SER A 1 1097 ? -37.941 -2.234 11.244 1.00 34.66 1097 SER A O 1
ATOM 8643 N N . VAL A 1 1098 ? -35.906 -1.417 10.771 1.00 34.69 1098 VAL A N 1
ATOM 8644 C CA . VAL A 1 1098 ? -36.133 -1.201 9.326 1.00 34.69 1098 VAL A CA 1
ATOM 8645 C C . VAL A 1 1098 ? -35.732 -2.422 8.476 1.00 34.69 1098 VAL A C 1
ATOM 8647 O O . VAL A 1 1098 ? -36.404 -2.762 7.501 1.00 34.69 1098 VAL A O 1
ATOM 8650 N N . ASN A 1 1099 ? -34.657 -3.127 8.847 1.00 33.22 1099 ASN A N 1
ATOM 8651 C CA . ASN A 1 1099 ? -34.001 -4.162 8.035 1.00 33.22 1099 ASN A CA 1
ATOM 8652 C C . ASN A 1 1099 ? -34.318 -5.611 8.446 1.00 33.22 1099 ASN A C 1
ATOM 8654 O O . ASN A 1 1099 ? -33.734 -6.543 7.881 1.00 33.22 1099 ASN A O 1
ATOM 8658 N N . TYR A 1 1100 ? -35.269 -5.846 9.358 1.00 33.78 1100 TYR A N 1
ATOM 8659 C CA . TYR A 1 1100 ? -35.630 -7.198 9.828 1.00 33.78 1100 TYR A CA 1
ATOM 8660 C C . TYR A 1 1100 ? -36.105 -8.161 8.712 1.00 33.78 1100 TYR A C 1
ATOM 8662 O O . TYR A 1 1100 ? -36.103 -9.375 8.895 1.00 33.78 1100 TYR A O 1
ATOM 8670 N N . ARG A 1 1101 ? -36.468 -7.648 7.524 1.00 35.81 1101 ARG A N 1
ATOM 8671 C CA . ARG A 1 1101 ? -36.770 -8.453 6.318 1.00 35.81 1101 ARG A CA 1
ATOM 8672 C C . ARG A 1 1101 ? -35.604 -8.613 5.327 1.00 35.81 1101 ARG A C 1
ATOM 8674 O O . ARG A 1 1101 ? -35.709 -9.439 4.428 1.00 35.81 1101 ARG A O 1
ATOM 8681 N N . ALA A 1 1102 ? -34.508 -7.865 5.470 1.00 31.56 1102 ALA A N 1
ATOM 8682 C CA . ALA A 1 1102 ? -33.330 -7.960 4.597 1.00 31.56 1102 ALA A CA 1
ATOM 8683 C C . ALA A 1 1102 ? -32.266 -8.928 5.151 1.00 31.56 1102 ALA A C 1
ATOM 8685 O O . ALA A 1 1102 ? -31.707 -9.734 4.407 1.00 31.56 1102 ALA A O 1
ATOM 8686 N N . SER A 1 1103 ? -32.036 -8.909 6.470 1.00 30.86 1103 SER A N 1
ATOM 8687 C CA . SER A 1 1103 ? -31.050 -9.779 7.138 1.00 30.86 1103 SER A CA 1
ATOM 8688 C C . SER A 1 1103 ? -31.329 -11.277 6.917 1.00 30.86 1103 SER A C 1
ATOM 8690 O O . SER A 1 1103 ? -30.410 -12.073 6.722 1.00 30.86 1103 SER A O 1
ATOM 8692 N N . THR A 1 1104 ? -32.608 -11.660 6.847 1.00 35.22 1104 THR A N 1
ATOM 8693 C CA . THR A 1 1104 ? -33.057 -13.040 6.596 1.00 35.22 1104 THR A CA 1
ATOM 8694 C C . THR A 1 1104 ? -32.672 -13.552 5.202 1.00 35.22 1104 THR A C 1
ATOM 8696 O O . THR A 1 1104 ? -32.324 -14.721 5.062 1.00 35.22 1104 THR A O 1
ATOM 8699 N N . LEU A 1 1105 ? -32.664 -12.684 4.181 1.00 34.84 1105 LEU A N 1
ATOM 8700 C CA . LEU A 1 1105 ? -32.214 -13.035 2.826 1.00 34.84 1105 LEU A CA 1
ATOM 8701 C C . LEU A 1 1105 ? -30.683 -13.141 2.748 1.00 34.84 1105 LEU A C 1
ATOM 8703 O O . LEU A 1 1105 ? -30.160 -14.090 2.167 1.00 34.84 1105 LEU A O 1
ATOM 8707 N N . LEU A 1 1106 ? -29.956 -12.228 3.400 1.00 38.00 1106 LEU A N 1
ATOM 8708 C CA . LEU A 1 1106 ? -28.489 -12.278 3.462 1.00 38.00 1106 LEU A CA 1
ATOM 8709 C C . LEU A 1 1106 ? -27.974 -13.524 4.204 1.00 38.00 1106 LEU A C 1
ATOM 8711 O O . LEU A 1 1106 ? -27.006 -14.143 3.762 1.00 38.00 1106 LEU A O 1
ATOM 8715 N N . LYS A 1 1107 ? -28.650 -13.956 5.279 1.00 37.44 1107 LYS A N 1
ATOM 8716 C CA . LYS A 1 1107 ? -28.327 -15.223 5.961 1.00 37.44 1107 LYS A CA 1
ATOM 8717 C C . LYS A 1 1107 ? -28.627 -16.468 5.119 1.00 37.44 1107 LYS A C 1
ATOM 8719 O O . LYS A 1 1107 ? -27.918 -17.457 5.271 1.00 37.44 1107 LYS A O 1
ATOM 8724 N N . ALA A 1 1108 ? -29.614 -16.431 4.221 1.00 36.81 1108 ALA A N 1
ATOM 8725 C CA . ALA A 1 1108 ? -29.876 -17.540 3.300 1.00 36.81 1108 ALA A CA 1
ATOM 8726 C C . ALA A 1 1108 ? -28.773 -17.677 2.229 1.00 36.81 1108 ALA A C 1
ATOM 8728 O O . ALA A 1 1108 ? -28.325 -18.787 1.933 1.00 36.81 1108 ALA A O 1
ATOM 8729 N N . LEU A 1 1109 ? -28.290 -16.551 1.691 1.00 35.84 1109 LEU A N 1
ATOM 8730 C CA . LEU A 1 1109 ? -27.286 -16.516 0.619 1.00 35.84 1109 LEU A CA 1
ATOM 8731 C C . LEU A 1 1109 ? -25.864 -16.893 1.073 1.00 35.84 1109 LEU A C 1
ATOM 8733 O O . LEU A 1 1109 ? -25.111 -17.458 0.284 1.00 35.84 1109 LEU A O 1
ATOM 8737 N N . ASN A 1 1110 ? -25.498 -16.638 2.334 1.00 36.69 1110 ASN A N 1
ATOM 8738 C CA . ASN A 1 1110 ? -24.140 -16.878 2.849 1.00 36.69 1110 ASN A CA 1
ATOM 8739 C C . ASN A 1 1110 ? -23.871 -18.300 3.390 1.00 36.69 1110 ASN A C 1
ATOM 8741 O O . ASN A 1 1110 ? -22.833 -18.532 4.009 1.00 36.69 1110 ASN A O 1
ATOM 8745 N N . THR A 1 1111 ? -24.753 -19.276 3.151 1.00 41.25 1111 THR A N 1
ATOM 8746 C CA . THR A 1 1111 ? -24.473 -20.683 3.499 1.00 41.25 1111 THR A CA 1
ATOM 8747 C C . THR A 1 1111 ? -23.696 -21.395 2.378 1.00 41.25 1111 THR A C 1
ATOM 8749 O O . THR A 1 1111 ? -24.041 -21.241 1.203 1.00 41.25 1111 THR A O 1
ATOM 8752 N N . PRO A 1 1112 ? -22.667 -22.217 2.681 1.00 36.69 1112 PRO A N 1
ATOM 8753 C CA . PRO A 1 1112 ? -21.850 -22.866 1.647 1.00 36.69 1112 PRO A CA 1
ATOM 8754 C C . PRO A 1 1112 ? -22.647 -23.842 0.764 1.00 36.69 1112 PRO A C 1
ATOM 8756 O O . PRO A 1 1112 ? -22.333 -23.994 -0.415 1.00 36.69 1112 PRO A O 1
ATOM 8759 N N . ALA A 1 1113 ? -23.729 -24.431 1.287 1.00 33.41 1113 ALA A N 1
ATOM 8760 C CA . ALA A 1 1113 ? -24.647 -25.276 0.519 1.00 33.41 1113 ALA A CA 1
ATOM 8761 C C . ALA A 1 1113 ? -25.334 -24.527 -0.645 1.00 33.41 1113 ALA A C 1
ATOM 8763 O O . ALA A 1 1113 ? -25.559 -25.110 -1.704 1.00 33.41 1113 ALA A O 1
ATOM 8764 N N . SER A 1 1114 ? -25.616 -23.228 -0.483 1.00 34.88 1114 SER A N 1
ATOM 8765 C CA . SER A 1 1114 ? -26.265 -22.403 -1.514 1.00 34.88 1114 SER A CA 1
ATOM 8766 C C . SER A 1 1114 ? -25.377 -22.220 -2.755 1.00 34.88 1114 SER A C 1
ATOM 8768 O O . SER A 1 1114 ? -25.846 -22.324 -3.891 1.00 34.88 1114 SER A O 1
ATOM 8770 N N . LYS A 1 1115 ? -24.058 -22.057 -2.554 1.00 34.72 1115 LYS A N 1
ATOM 8771 C CA . LYS A 1 1115 ? -23.078 -21.937 -3.650 1.00 34.72 1115 LYS A CA 1
ATOM 8772 C C . LYS A 1 1115 ? -22.998 -23.203 -4.513 1.00 34.72 1115 LYS A C 1
ATOM 8774 O O . LYS A 1 1115 ? -22.846 -23.095 -5.727 1.00 34.72 1115 LYS A O 1
ATOM 8779 N N . ALA A 1 1116 ? -23.138 -24.385 -3.908 1.00 35.34 1116 ALA A N 1
ATOM 8780 C CA . ALA A 1 1116 ? -23.133 -25.656 -4.634 1.00 35.34 1116 ALA A CA 1
ATOM 8781 C C . ALA A 1 1116 ? -24.405 -25.860 -5.481 1.00 35.34 1116 ALA A C 1
ATOM 8783 O O . ALA A 1 1116 ? -24.319 -26.332 -6.614 1.00 35.34 1116 ALA A O 1
ATOM 8784 N N . ALA A 1 1117 ? -25.574 -25.466 -4.962 1.00 34.41 1117 ALA A N 1
ATOM 8785 C CA . ALA A 1 1117 ? -26.852 -25.622 -5.660 1.00 34.41 1117 ALA A CA 1
ATOM 8786 C C . ALA A 1 1117 ? -26.907 -24.823 -6.977 1.00 34.41 1117 ALA A C 1
ATOM 8788 O O . ALA A 1 1117 ? -27.265 -25.377 -8.017 1.00 34.41 1117 ALA A O 1
ATOM 8789 N N . LEU A 1 1118 ? -26.482 -23.553 -6.954 1.00 35.19 1118 LEU A N 1
ATOM 8790 C CA . LEU A 1 1118 ? -26.444 -22.697 -8.148 1.00 35.19 1118 LEU A CA 1
ATOM 8791 C C . LEU A 1 1118 ? -25.474 -23.217 -9.221 1.00 35.19 1118 LEU A C 1
ATOM 8793 O O . LEU A 1 1118 ? -25.822 -23.233 -10.401 1.00 35.19 1118 LEU A O 1
ATOM 8797 N N . PHE A 1 1119 ? -24.297 -23.717 -8.826 1.00 32.56 1119 PHE A N 1
ATOM 8798 C CA . PHE A 1 1119 ? -23.344 -24.324 -9.765 1.00 32.56 1119 PHE A CA 1
ATOM 8799 C C . PHE A 1 1119 ? -23.920 -25.562 -10.472 1.00 32.56 1119 PHE A C 1
ATOM 8801 O O . PHE A 1 1119 ? -23.717 -25.742 -11.673 1.00 32.56 1119 PHE A O 1
ATOM 8808 N N . HIS A 1 1120 ? -24.689 -26.392 -9.760 1.00 34.16 1120 HIS A N 1
ATOM 8809 C CA . HIS A 1 1120 ? -25.320 -27.579 -10.344 1.00 34.16 1120 HIS A CA 1
ATOM 8810 C C . HIS A 1 1120 ? -26.487 -27.255 -11.294 1.00 34.16 1120 HIS A C 1
ATOM 8812 O O . HIS A 1 1120 ? -26.752 -28.020 -12.227 1.00 34.16 1120 HIS A O 1
ATOM 8818 N N . GLN A 1 1121 ? -27.176 -26.128 -11.085 1.00 32.44 1121 GLN A N 1
ATOM 8819 C CA . GLN A 1 1121 ? -28.306 -25.703 -11.918 1.00 32.44 1121 GLN A CA 1
ATOM 8820 C C . GLN A 1 1121 ? -27.870 -25.157 -13.287 1.00 32.44 1121 GLN A C 1
ATOM 8822 O O . GLN A 1 1121 ? -28.525 -25.434 -14.289 1.00 32.44 1121 GLN A O 1
ATOM 8827 N N . ILE A 1 1122 ? -26.735 -24.454 -13.358 1.00 34.72 1122 ILE A N 1
ATOM 8828 C CA . ILE A 1 1122 ? -26.200 -23.913 -14.622 1.00 34.72 1122 ILE A CA 1
ATOM 8829 C C . ILE A 1 1122 ? -25.724 -25.042 -15.556 1.00 34.72 1122 ILE A C 1
ATOM 8831 O O . ILE A 1 1122 ? -25.944 -24.994 -16.764 1.00 34.72 1122 ILE A O 1
ATOM 8835 N N . ILE A 1 1123 ? -25.132 -26.104 -15.001 1.00 34.00 1123 ILE A N 1
ATOM 8836 C CA . ILE A 1 1123 ? -24.603 -27.245 -15.773 1.00 34.00 1123 ILE A CA 1
ATOM 8837 C C . ILE A 1 1123 ? -25.723 -28.138 -16.353 1.00 34.00 1123 ILE A C 1
ATOM 8839 O O . ILE A 1 1123 ? -25.480 -28.910 -17.278 1.00 34.00 1123 ILE A O 1
ATOM 8843 N N . THR A 1 1124 ? -26.961 -28.041 -15.853 1.00 31.88 1124 THR A N 1
ATOM 8844 C CA . THR A 1 1124 ? -28.047 -28.986 -16.188 1.00 31.88 1124 THR A CA 1
ATOM 8845 C C . THR A 1 1124 ? -29.072 -28.494 -17.218 1.00 31.88 1124 THR A C 1
ATOM 8847 O O . THR A 1 1124 ? -29.940 -29.279 -17.593 1.00 31.88 1124 THR A O 1
ATOM 8850 N N . GLN A 1 1125 ? -28.973 -27.258 -17.729 1.00 29.75 1125 GLN A N 1
ATOM 8851 C CA . GLN A 1 1125 ? -29.933 -26.724 -18.719 1.00 29.75 1125 GLN A CA 1
ATOM 8852 C C . GLN A 1 1125 ? -29.468 -26.751 -20.189 1.00 29.75 1125 GLN A C 1
ATOM 8854 O O . GLN A 1 1125 ? -30.311 -26.685 -21.079 1.00 29.75 1125 GLN A O 1
ATOM 8859 N N . ASN A 1 1126 ? -28.171 -26.921 -20.473 1.00 31.38 1126 ASN A N 1
ATOM 8860 C CA . ASN A 1 1126 ? -27.655 -26.992 -21.849 1.00 31.38 1126 ASN A CA 1
ATOM 8861 C C . ASN A 1 1126 ? -27.482 -28.443 -22.322 1.00 31.38 1126 ASN A C 1
ATOM 8863 O O . ASN A 1 1126 ? -26.448 -29.062 -22.066 1.00 31.38 1126 ASN A O 1
ATOM 8867 N N . ASN A 1 1127 ? -28.474 -28.999 -23.028 1.00 28.69 1127 ASN A N 1
ATOM 8868 C CA . ASN A 1 1127 ? -28.330 -30.293 -23.707 1.00 28.69 1127 ASN A CA 1
ATOM 8869 C C . ASN A 1 1127 ? -29.375 -30.522 -24.823 1.00 28.69 1127 ASN A C 1
ATOM 8871 O O . ASN A 1 1127 ? -30.406 -29.859 -24.824 1.00 28.69 1127 ASN A O 1
ATOM 8875 N N . VAL A 1 1128 ? -29.135 -31.536 -25.679 1.00 30.02 1128 VAL A N 1
ATOM 8876 C CA . VAL A 1 1128 ? -30.015 -32.066 -26.763 1.00 30.02 1128 VAL A CA 1
ATOM 8877 C C . VAL A 1 1128 ? -30.047 -31.236 -28.081 1.00 30.02 1128 VAL A C 1
ATOM 8879 O O . VAL A 1 1128 ? -30.460 -30.082 -28.045 1.00 30.02 1128 VAL A O 1
ATOM 8882 N N . PRO A 1 1129 ? -29.795 -31.823 -29.285 1.00 39.41 1129 PRO A N 1
ATOM 8883 C CA . PRO A 1 1129 ? -28.959 -33.006 -29.586 1.00 39.41 1129 PRO A CA 1
ATOM 8884 C C . PRO A 1 1129 ? -28.191 -32.986 -30.957 1.00 39.41 1129 PRO A C 1
ATOM 8886 O O . PRO A 1 1129 ? -28.476 -32.188 -31.837 1.00 39.41 1129 PRO A O 1
ATOM 8889 N N . ASN A 1 1130 ? -27.288 -33.965 -31.166 1.00 27.61 1130 ASN A N 1
ATOM 8890 C CA . ASN A 1 1130 ? -27.024 -34.750 -32.409 1.00 27.61 1130 ASN A CA 1
ATOM 8891 C C . ASN A 1 1130 ? -27.106 -34.093 -33.821 1.00 27.61 1130 ASN A C 1
ATOM 8893 O O . ASN A 1 1130 ? -28.155 -33.616 -34.230 1.00 27.61 1130 ASN A O 1
ATOM 8897 N N . THR A 1 1131 ? -26.131 -34.215 -34.743 1.00 26.14 1131 THR A N 1
ATOM 8898 C CA . THR A 1 1131 ? -25.008 -35.179 -34.970 1.00 26.14 1131 THR A CA 1
ATOM 8899 C C . THR A 1 1131 ? -23.862 -34.474 -35.787 1.00 26.14 1131 THR A C 1
ATOM 8901 O O . THR A 1 1131 ? -23.856 -33.252 -35.785 1.00 26.14 1131 THR A O 1
ATOM 8904 N N . ASN A 1 1132 ? -22.861 -35.043 -36.506 1.00 26.75 1132 ASN A N 1
ATOM 8905 C CA . ASN A 1 1132 ? -22.537 -36.409 -36.985 1.00 26.75 1132 ASN A CA 1
ATOM 8906 C C . ASN A 1 1132 ? -21.060 -36.593 -37.451 1.00 26.75 1132 ASN A C 1
ATOM 8908 O O . ASN A 1 1132 ? -20.307 -35.634 -37.545 1.00 26.75 1132 ASN A O 1
ATOM 8912 N N . LYS A 1 1133 ? -20.717 -37.838 -37.829 1.00 26.92 1133 LYS A N 1
ATOM 8913 C CA . LYS A 1 1133 ? -19.608 -38.313 -38.701 1.00 26.92 1133 LYS A CA 1
ATOM 8914 C C . LYS A 1 1133 ? -18.174 -37.770 -38.509 1.00 26.92 1133 LYS A C 1
ATOM 8916 O O . LYS A 1 1133 ? -17.708 -36.874 -39.202 1.00 26.92 1133 LYS A O 1
ATOM 8921 N N . GLN A 1 1134 ? -17.438 -38.533 -37.700 1.00 23.19 1134 GLN A N 1
ATOM 8922 C CA . GLN A 1 1134 ? -16.010 -38.893 -37.836 1.00 23.19 1134 GLN A CA 1
ATOM 8923 C C . GLN A 1 1134 ? -15.637 -39.404 -39.263 1.00 23.19 1134 GLN A C 1
ATOM 8925 O O . GLN A 1 1134 ? -16.562 -39.813 -39.977 1.00 23.19 1134 GLN A O 1
ATOM 8930 N N . PRO A 1 1135 ? -14.340 -39.455 -39.687 1.00 35.06 1135 PRO A N 1
ATOM 8931 C CA . PRO A 1 1135 ? -13.368 -40.417 -39.107 1.00 35.06 1135 PRO A CA 1
ATOM 8932 C C . PRO A 1 1135 ? -11.849 -40.056 -39.076 1.00 35.06 1135 PRO A C 1
ATOM 8934 O O . PRO A 1 1135 ? -11.353 -39.395 -39.974 1.00 35.06 1135 PRO A O 1
ATOM 8937 N N . GLN A 1 1136 ? -11.134 -40.656 -38.098 1.00 24.92 1136 GLN A N 1
ATOM 8938 C CA . GLN A 1 1136 ? -9.769 -41.270 -38.167 1.00 24.92 1136 GLN A CA 1
ATOM 8939 C C . GLN A 1 1136 ? -8.529 -40.418 -38.591 1.00 24.92 1136 GLN A C 1
ATOM 8941 O O . GLN A 1 1136 ? -8.621 -39.549 -39.441 1.00 24.92 1136 GLN A O 1
ATOM 8946 N N . SER A 1 1137 ? -7.295 -40.628 -38.086 1.00 23.78 1137 SER A N 1
ATOM 8947 C CA . SER A 1 1137 ? -6.753 -41.558 -37.058 1.00 23.78 1137 SER A CA 1
ATOM 8948 C C . SER A 1 1137 ? -5.290 -41.232 -36.658 1.00 23.78 1137 SER A C 1
ATOM 8950 O O . SER A 1 1137 ? -4.541 -40.762 -37.509 1.00 23.78 1137 SER A O 1
ATOM 8952 N N . ASN A 1 1138 ? -4.865 -41.682 -35.460 1.00 24.11 1138 ASN A N 1
ATOM 8953 C CA . ASN A 1 1138 ? -3.469 -41.856 -34.972 1.00 24.11 1138 ASN A CA 1
ATOM 8954 C C . ASN A 1 1138 ? -2.660 -40.560 -34.673 1.00 24.11 1138 ASN A C 1
ATOM 8956 O O . ASN A 1 1138 ? -2.958 -39.513 -35.229 1.00 24.11 1138 ASN A O 1
ATOM 8960 N N . TYR A 1 1139 ? -1.642 -40.526 -33.791 1.00 26.42 1139 TYR A N 1
ATOM 8961 C CA . TYR A 1 1139 ? -0.927 -41.574 -33.020 1.00 26.42 1139 TYR A CA 1
ATOM 8962 C C . TYR A 1 1139 ? -0.765 -41.210 -31.519 1.00 26.42 1139 TYR A C 1
ATOM 8964 O O . TYR A 1 1139 ? -1.080 -40.098 -31.107 1.00 26.42 1139 TYR A O 1
ATOM 8972 N N . GLN A 1 1140 ? -0.258 -42.148 -30.703 1.00 24.67 1140 GLN A N 1
ATOM 8973 C CA . GLN A 1 1140 ? 0.037 -41.971 -29.269 1.00 24.67 1140 GLN A CA 1
ATOM 8974 C C . GLN A 1 1140 ? 1.526 -41.698 -28.963 1.00 24.67 1140 GLN A C 1
ATOM 8976 O O . GLN A 1 1140 ? 2.410 -42.186 -29.658 1.00 24.67 1140 GLN A O 1
ATOM 8981 N N . THR A 1 1141 ? 1.744 -40.967 -27.865 1.00 25.19 1141 THR A N 1
ATOM 8982 C CA . THR A 1 1141 ? 2.773 -41.109 -26.807 1.00 25.19 1141 THR A CA 1
ATOM 8983 C C . THR A 1 1141 ? 4.087 -41.870 -27.077 1.00 25.19 1141 THR A C 1
ATOM 8985 O O . THR A 1 1141 ? 4.073 -43.082 -27.276 1.00 25.19 1141 THR A O 1
ATOM 8988 N N . ALA A 1 1142 ? 5.230 -41.209 -26.832 1.00 24.44 1142 ALA A N 1
ATOM 8989 C CA . ALA A 1 1142 ? 6.487 -41.840 -26.391 1.00 24.44 1142 ALA A CA 1
ATOM 8990 C C . ALA A 1 1142 ? 7.381 -40.841 -25.615 1.00 24.44 1142 ALA A C 1
ATOM 8992 O O . ALA A 1 1142 ? 7.246 -39.632 -25.789 1.00 24.44 1142 ALA A O 1
ATOM 8993 N N . ASN A 1 1143 ? 8.294 -41.349 -24.774 1.00 24.97 1143 ASN A N 1
ATOM 8994 C CA . ASN A 1 1143 ? 9.172 -40.566 -23.889 1.00 24.97 1143 ASN A CA 1
ATOM 8995 C C . ASN A 1 1143 ? 10.660 -40.617 -24.310 1.00 24.97 1143 ASN A C 1
ATOM 8997 O O . ASN A 1 1143 ? 11.106 -41.607 -24.881 1.00 24.97 1143 ASN A O 1
ATOM 9001 N N . ASN A 1 1144 ? 11.423 -39.636 -23.809 1.00 26.00 1144 ASN A N 1
ATOM 9002 C CA . ASN A 1 1144 ? 12.824 -39.724 -23.349 1.00 26.00 1144 ASN A CA 1
ATOM 9003 C C . ASN A 1 1144 ? 14.037 -39.842 -24.313 1.00 26.00 1144 ASN A C 1
ATOM 9005 O O . ASN A 1 1144 ? 14.093 -40.621 -25.255 1.00 26.00 1144 ASN A O 1
ATOM 9009 N N . SER A 1 1145 ? 15.101 -39.175 -23.831 1.00 24.86 1145 SER A N 1
ATOM 9010 C CA . SER A 1 1145 ? 16.506 -39.625 -23.678 1.00 24.86 1145 SER A CA 1
ATOM 9011 C C . SER A 1 1145 ? 17.612 -39.335 -24.721 1.00 24.86 1145 SER A C 1
ATOM 9013 O O . SER A 1 1145 ? 17.644 -39.889 -25.809 1.00 24.86 1145 SER A O 1
ATOM 9015 N N . ILE A 1 1146 ? 18.637 -38.631 -24.202 1.00 24.86 1146 ILE A N 1
ATOM 9016 C CA . ILE A 1 1146 ? 20.079 -38.996 -24.174 1.00 24.86 1146 ILE A CA 1
ATOM 9017 C C . ILE A 1 1146 ? 21.015 -38.585 -25.348 1.00 24.86 1146 ILE A C 1
ATOM 9019 O O . ILE A 1 1146 ? 21.100 -39.216 -26.391 1.00 24.86 1146 ILE A O 1
ATOM 9023 N N . ALA A 1 1147 ? 21.825 -37.562 -25.025 1.00 23.78 1147 ALA A N 1
ATOM 9024 C CA . ALA A 1 1147 ? 23.298 -37.477 -25.099 1.00 23.78 1147 ALA A CA 1
ATOM 9025 C C . ALA A 1 1147 ? 24.092 -37.433 -26.436 1.00 23.78 1147 ALA A C 1
ATOM 9027 O O . ALA A 1 1147 ? 24.264 -38.419 -27.138 1.00 23.78 1147 ALA A O 1
ATOM 9028 N N . SER A 1 1148 ? 24.751 -36.278 -26.627 1.00 25.14 1148 SER A N 1
ATOM 9029 C CA . SER A 1 1148 ? 26.197 -36.048 -26.884 1.00 25.14 1148 SER A CA 1
ATOM 9030 C C . SER A 1 1148 ? 27.041 -36.966 -27.794 1.00 25.14 1148 SER A C 1
ATOM 9032 O O . SER A 1 1148 ? 27.127 -38.168 -27.566 1.00 25.14 1148 SER A O 1
ATOM 9034 N N . THR A 1 1149 ? 27.894 -36.351 -28.633 1.00 25.45 1149 THR A N 1
ATOM 9035 C CA . THR A 1 1149 ? 29.388 -36.477 -28.677 1.00 25.45 1149 THR A CA 1
ATOM 9036 C C . THR A 1 1149 ? 29.960 -35.711 -29.902 1.00 25.45 1149 THR A C 1
ATOM 9038 O O . THR A 1 1149 ? 29.177 -35.307 -30.754 1.00 25.45 1149 THR A O 1
ATOM 9041 N N . ARG A 1 1150 ? 31.276 -35.504 -30.140 1.00 25.34 1150 ARG A N 1
ATOM 9042 C CA . ARG A 1 1150 ? 32.451 -35.109 -29.303 1.00 25.34 1150 ARG A CA 1
ATOM 9043 C C . ARG A 1 1150 ? 33.749 -35.191 -30.146 1.00 25.34 1150 ARG A C 1
ATOM 9045 O O . ARG A 1 1150 ? 34.097 -36.286 -30.568 1.00 25.34 1150 ARG A O 1
ATOM 9052 N N . SER A 1 1151 ? 34.527 -34.106 -30.263 1.00 26.22 1151 SER A N 1
ATOM 9053 C CA . SER A 1 1151 ? 35.973 -34.114 -30.626 1.00 26.22 1151 SER A CA 1
ATOM 9054 C C . SER A 1 1151 ? 36.550 -32.686 -30.505 1.00 26.22 1151 SER A C 1
ATOM 9056 O O . SER A 1 1151 ? 35.999 -31.792 -31.134 1.00 26.22 1151 SER A O 1
ATOM 9058 N N . ASN A 1 1152 ? 37.473 -32.383 -29.577 1.00 25.34 1152 ASN A N 1
ATOM 9059 C CA . ASN A 1 1152 ? 38.953 -32.535 -29.643 1.00 25.34 1152 ASN A CA 1
ATOM 9060 C C . ASN A 1 1152 ? 39.629 -31.407 -30.479 1.00 25.34 1152 ASN A C 1
ATOM 9062 O O . ASN A 1 1152 ? 39.044 -30.972 -31.460 1.00 25.34 1152 ASN A O 1
ATOM 9066 N N . SER A 1 1153 ? 40.824 -30.875 -30.162 1.00 24.98 1153 SER A N 1
ATOM 9067 C CA . SER A 1 1153 ? 41.954 -31.399 -29.356 1.00 24.98 1153 SER A CA 1
ATOM 9068 C C . SER A 1 1153 ? 42.888 -30.307 -28.753 1.00 24.98 1153 SER A C 1
ATOM 9070 O O . SER A 1 1153 ? 42.967 -29.230 -29.327 1.00 24.98 1153 SER A O 1
ATOM 9072 N N . SER A 1 1154 ? 43.609 -30.637 -27.657 1.00 24.55 1154 SER A N 1
ATOM 9073 C CA . SER A 1 1154 ? 45.022 -30.304 -27.248 1.00 24.55 1154 SER A CA 1
ATOM 9074 C C . SER A 1 1154 ? 45.818 -29.135 -27.898 1.00 24.55 1154 SER A C 1
ATOM 9076 O O . SER A 1 1154 ? 45.697 -28.941 -29.101 1.00 24.55 1154 SER A O 1
ATOM 9078 N N . SER A 1 1155 ? 46.810 -28.450 -27.289 1.00 24.47 1155 SER A N 1
ATOM 9079 C CA . SER A 1 1155 ? 47.465 -28.371 -25.941 1.00 24.47 1155 SER A CA 1
ATOM 9080 C C . SER A 1 1155 ? 48.566 -27.249 -26.020 1.00 24.47 1155 SER A C 1
ATOM 9082 O O . SER A 1 1155 ? 48.481 -26.464 -26.957 1.00 24.47 1155 SER A O 1
ATOM 9084 N N . GLU A 1 1156 ? 49.614 -27.024 -25.195 1.00 24.38 1156 GLU A N 1
ATOM 9085 C CA . GLU A 1 1156 ? 50.250 -27.632 -23.995 1.00 24.38 1156 GLU A CA 1
ATOM 9086 C C . GLU A 1 1156 ? 51.247 -26.619 -23.333 1.00 24.38 1156 GLU A C 1
ATOM 9088 O O . GLU A 1 1156 ? 51.804 -25.816 -24.075 1.00 24.38 1156 GLU A O 1
ATOM 9093 N N . LYS A 1 1157 ? 51.577 -26.758 -22.024 1.00 24.14 1157 LYS A N 1
ATOM 9094 C CA . LYS A 1 1157 ? 52.732 -26.149 -21.269 1.00 24.14 1157 LYS A CA 1
ATOM 9095 C C . LYS A 1 1157 ? 52.844 -24.597 -21.213 1.00 24.14 1157 LYS A C 1
ATOM 9097 O O . LYS A 1 1157 ? 52.296 -23.899 -22.050 1.00 24.14 1157 LYS A O 1
ATOM 9102 N N . GLY A 1 1158 ? 53.540 -23.957 -20.255 1.00 22.89 1158 GLY A N 1
ATOM 9103 C CA . GLY A 1 1158 ? 54.091 -24.416 -18.960 1.00 22.89 1158 GLY A CA 1
ATOM 9104 C C . GLY A 1 1158 ? 55.621 -24.286 -18.781 1.00 22.89 1158 GLY A C 1
ATOM 9105 O O . GLY A 1 1158 ? 56.323 -25.227 -19.141 1.00 22.89 1158 GLY A O 1
ATOM 9106 N N . SER A 1 1159 ? 56.115 -23.184 -18.185 1.00 24.22 1159 SER A N 1
ATOM 9107 C CA . SER A 1 1159 ? 57.484 -23.011 -17.624 1.00 24.22 1159 SER A CA 1
ATOM 9108 C C . SER A 1 1159 ? 57.627 -21.694 -16.818 1.00 24.22 1159 SER A C 1
ATOM 9110 O O . SER A 1 1159 ? 56.784 -20.810 -16.960 1.00 24.22 1159 SER A O 1
ATOM 9112 N N . GLU A 1 1160 ? 58.679 -21.568 -15.995 1.00 25.34 1160 GLU A N 1
ATOM 9113 C CA . GLU A 1 1160 ? 58.874 -20.537 -14.943 1.00 25.34 1160 GLU A CA 1
ATOM 9114 C C . GLU A 1 1160 ? 60.046 -19.545 -15.240 1.00 25.34 1160 GLU A C 1
ATOM 9116 O O . GLU A 1 1160 ? 60.477 -19.442 -16.387 1.00 25.34 1160 GLU A O 1
ATOM 9121 N N . ASP A 1 1161 ? 60.559 -18.870 -14.188 1.00 25.06 1161 ASP A N 1
ATOM 9122 C CA . ASP A 1 1161 ? 61.848 -18.136 -14.044 1.00 25.06 1161 ASP A CA 1
ATOM 9123 C C . ASP A 1 1161 ? 62.026 -16.685 -14.595 1.00 25.06 1161 ASP A C 1
ATOM 9125 O O . ASP A 1 1161 ? 61.584 -16.376 -15.696 1.00 25.06 1161 ASP A O 1
ATOM 9129 N N . ASN A 1 1162 ? 62.759 -15.740 -13.946 1.00 24.98 1162 ASN A N 1
ATOM 9130 C CA . ASN A 1 1162 ? 63.107 -15.507 -12.513 1.00 24.98 1162 ASN A CA 1
ATOM 9131 C C . ASN A 1 1162 ? 63.807 -14.109 -12.282 1.00 24.98 1162 ASN A C 1
ATOM 9133 O O . ASN A 1 1162 ? 64.177 -13.453 -13.251 1.00 24.98 1162 ASN A O 1
ATOM 9137 N N . ILE A 1 1163 ? 64.097 -13.744 -11.009 1.00 26.42 1163 ILE A N 1
ATOM 9138 C CA . ILE A 1 1163 ? 65.184 -12.852 -10.474 1.00 26.42 1163 ILE A CA 1
ATOM 9139 C C . ILE A 1 1163 ? 65.024 -11.294 -10.349 1.00 26.42 1163 ILE A C 1
ATOM 9141 O O . ILE A 1 1163 ? 64.988 -10.566 -11.333 1.00 26.42 1163 ILE A O 1
ATOM 9145 N N . SER A 1 1164 ? 65.142 -10.819 -9.081 1.00 24.83 1164 SER A N 1
ATOM 9146 C CA . SER A 1 1164 ? 65.559 -9.491 -8.509 1.00 24.83 1164 SER A CA 1
ATOM 9147 C C . SER A 1 1164 ? 64.836 -8.164 -8.869 1.00 24.83 1164 SER A C 1
ATOM 9149 O O . SER A 1 1164 ? 64.382 -7.995 -9.990 1.00 24.83 1164 SER A O 1
ATOM 9151 N N . GLY A 1 1165 ? 64.792 -7.129 -8.004 1.00 23.81 1165 GLY A N 1
ATOM 9152 C CA . GLY A 1 1165 ? 65.281 -6.989 -6.611 1.00 23.81 1165 GLY A CA 1
ATOM 9153 C C . GLY A 1 1165 ? 65.255 -5.536 -6.058 1.00 23.81 1165 GLY A C 1
ATOM 9154 O O . GLY A 1 1165 ? 65.078 -4.595 -6.823 1.00 23.81 1165 GLY A O 1
ATOM 9155 N N . ASP A 1 1166 ? 65.475 -5.398 -4.740 1.00 24.98 1166 ASP A N 1
ATOM 9156 C CA . ASP A 1 1166 ? 65.758 -4.189 -3.918 1.00 24.98 1166 ASP A CA 1
ATOM 9157 C C . ASP A 1 1166 ? 64.706 -3.065 -3.659 1.00 24.98 1166 ASP A C 1
ATOM 9159 O O . ASP A 1 1166 ? 64.476 -2.164 -4.459 1.00 24.98 1166 ASP A O 1
ATOM 9163 N N . ASN A 1 1167 ? 64.210 -3.064 -2.408 1.00 25.52 1167 ASN A N 1
ATOM 9164 C CA . ASN A 1 1167 ? 64.219 -1.977 -1.396 1.00 25.52 1167 ASN A CA 1
ATOM 9165 C C . ASN A 1 1167 ? 63.724 -0.543 -1.720 1.00 25.52 1167 ASN A C 1
ATOM 9167 O O . ASN A 1 1167 ? 64.426 0.241 -2.358 1.00 25.52 1167 ASN A O 1
ATOM 9171 N N . ASN A 1 1168 ? 62.662 -0.099 -1.021 1.00 26.16 1168 ASN A N 1
ATOM 9172 C CA . ASN A 1 1168 ? 62.816 0.818 0.133 1.00 26.16 1168 ASN A CA 1
ATOM 9173 C C . ASN A 1 1168 ? 61.508 1.065 0.921 1.00 26.16 1168 ASN A C 1
ATOM 9175 O O . ASN A 1 1168 ? 60.406 0.816 0.438 1.00 26.16 1168 ASN A O 1
ATOM 9179 N N . GLU A 1 1169 ? 61.655 1.554 2.154 1.00 24.95 1169 GLU A N 1
ATOM 9180 C CA . GLU A 1 1169 ? 60.582 1.834 3.122 1.00 24.95 1169 GLU A CA 1
ATOM 9181 C C . GLU A 1 1169 ? 59.912 3.207 2.896 1.00 24.95 1169 GLU A C 1
ATOM 9183 O O . GLU A 1 1169 ? 60.579 4.155 2.485 1.00 24.95 1169 GLU A O 1
ATOM 9188 N N . THR A 1 1170 ? 58.636 3.377 3.280 1.00 25.14 1170 THR A N 1
ATOM 9189 C CA . THR A 1 1170 ? 58.231 4.317 4.362 1.00 25.14 1170 THR A CA 1
ATOM 9190 C C . THR A 1 1170 ? 56.724 4.301 4.673 1.00 25.14 1170 THR A C 1
ATOM 9192 O O . THR A 1 1170 ? 55.879 3.933 3.864 1.00 25.14 1170 THR A O 1
ATOM 9195 N N . SER A 1 1171 ? 56.416 4.695 5.906 1.00 24.22 1171 SER A N 1
ATOM 9196 C CA . SER A 1 1171 ? 55.122 4.711 6.595 1.00 24.22 1171 SER A CA 1
ATOM 9197 C C . SER A 1 1171 ? 53.983 5.530 5.962 1.00 24.22 1171 SER A C 1
ATOM 9199 O O . SER A 1 1171 ? 54.172 6.651 5.499 1.00 24.22 1171 SER A O 1
ATOM 9201 N N . THR A 1 1172 ? 52.745 5.049 6.143 1.00 25.66 1172 THR A N 1
ATOM 9202 C CA . THR A 1 1172 ? 51.541 5.897 6.294 1.00 25.66 1172 THR A CA 1
ATOM 9203 C C . THR A 1 1172 ? 50.646 5.345 7.410 1.00 25.66 1172 THR A C 1
ATOM 9205 O O . THR A 1 1172 ? 50.524 4.134 7.574 1.00 25.66 1172 THR A O 1
ATOM 9208 N N . THR A 1 1173 ? 50.054 6.227 8.221 1.00 25.33 1173 THR A N 1
ATOM 9209 C CA . THR A 1 1173 ? 49.241 5.861 9.397 1.00 25.33 1173 THR A CA 1
ATOM 9210 C C . THR A 1 1173 ? 47.739 5.901 9.098 1.00 25.33 1173 THR A C 1
ATOM 9212 O O . THR A 1 1173 ? 47.284 6.905 8.543 1.00 25.33 1173 THR A O 1
ATOM 9215 N N . PRO A 1 1174 ? 46.942 4.905 9.527 1.00 27.77 1174 PRO A N 1
ATOM 9216 C CA . PRO A 1 1174 ? 45.487 4.993 9.473 1.00 27.77 1174 PRO A CA 1
ATOM 9217 C C . PRO A 1 1174 ? 44.955 5.976 10.531 1.00 27.77 1174 PRO A C 1
ATOM 9219 O O . PRO A 1 1174 ? 45.423 6.007 11.668 1.00 27.77 1174 PRO A O 1
ATOM 9222 N N . ILE A 1 1175 ? 43.967 6.785 10.143 1.00 26.20 1175 ILE A N 1
ATOM 9223 C CA . ILE A 1 1175 ? 43.280 7.762 11.003 1.00 26.20 1175 ILE A CA 1
ATOM 9224 C C . ILE A 1 1175 ? 41.959 7.129 11.484 1.00 26.20 1175 ILE A C 1
ATOM 9226 O O . ILE A 1 1175 ? 41.265 6.527 10.662 1.00 26.20 1175 ILE A O 1
ATOM 9230 N N . PRO A 1 1176 ? 41.588 7.232 12.776 1.00 27.25 1176 PRO A N 1
ATOM 9231 C CA . PRO A 1 1176 ? 40.408 6.552 13.309 1.00 27.25 1176 PRO A CA 1
ATOM 9232 C C . PRO A 1 1176 ? 39.076 7.191 12.859 1.00 27.25 1176 PRO A C 1
ATOM 9234 O O . PRO A 1 1176 ? 39.010 8.412 12.678 1.00 27.25 1176 PRO A O 1
ATOM 9237 N N . PRO A 1 1177 ? 37.993 6.398 12.727 1.00 26.94 1177 PRO A N 1
ATOM 9238 C CA . PRO A 1 1177 ? 36.642 6.906 12.484 1.00 26.94 1177 PRO A CA 1
ATOM 9239 C C . PRO A 1 1177 ? 36.054 7.621 13.724 1.00 26.94 1177 PRO A C 1
ATOM 9241 O O . PRO A 1 1177 ? 36.507 7.391 14.848 1.00 26.94 1177 PRO A O 1
ATOM 9244 N N . PRO A 1 1178 ? 35.052 8.506 13.549 1.00 26.25 1178 PRO A N 1
ATOM 9245 C CA . PRO A 1 1178 ? 34.568 9.384 14.615 1.00 26.25 1178 PRO A CA 1
ATOM 9246 C C . PRO A 1 1178 ? 33.635 8.694 15.624 1.00 26.25 1178 PRO A C 1
ATOM 9248 O O . PRO A 1 1178 ? 32.785 7.880 15.270 1.00 26.25 1178 PRO A O 1
ATOM 9251 N N . LEU A 1 1179 ? 33.750 9.108 16.889 1.00 24.67 1179 LEU A N 1
ATOM 9252 C CA . LEU A 1 1179 ? 32.886 8.683 17.994 1.00 24.67 1179 LEU A CA 1
ATOM 9253 C C . LEU A 1 1179 ? 31.478 9.294 17.891 1.00 24.67 1179 LEU A C 1
ATOM 9255 O O . LEU A 1 1179 ? 31.328 10.506 17.722 1.00 24.67 1179 LEU A O 1
ATOM 9259 N N . TYR A 1 1180 ? 30.447 8.466 18.081 1.00 24.53 1180 TYR A N 1
ATOM 9260 C CA . TYR A 1 1180 ? 29.072 8.932 18.287 1.00 24.53 1180 TYR A CA 1
ATOM 9261 C C . TYR A 1 1180 ? 28.918 9.585 19.665 1.00 24.53 1180 TYR A C 1
ATOM 9263 O O . TYR A 1 1180 ? 29.415 9.079 20.669 1.00 24.53 1180 TYR A O 1
ATOM 9271 N N . ASN A 1 1181 ? 28.196 10.704 19.713 1.00 24.06 1181 ASN A N 1
ATOM 9272 C CA . ASN A 1 1181 ? 28.050 11.524 20.912 1.00 24.06 1181 ASN A CA 1
ATOM 9273 C C . ASN A 1 1181 ? 26.607 11.415 21.448 1.00 24.06 1181 ASN A C 1
ATOM 9275 O O . ASN A 1 1181 ? 25.730 12.178 21.040 1.00 24.06 1181 ASN A O 1
ATOM 9279 N N . GLU A 1 1182 ? 26.334 10.448 22.331 1.00 25.83 1182 GLU A N 1
ATOM 9280 C CA . GLU A 1 1182 ? 25.035 10.367 23.018 1.00 25.83 1182 GLU A CA 1
ATOM 9281 C C . GLU A 1 1182 ? 24.896 11.498 24.050 1.00 25.83 1182 GLU A C 1
ATOM 9283 O O . GLU A 1 1182 ? 25.670 11.588 25.005 1.00 25.83 1182 GLU A O 1
ATOM 9288 N N . GLY A 1 1183 ? 23.881 12.357 23.902 1.00 22.77 1183 GLY A N 1
ATOM 9289 C CA . GLY A 1 1183 ? 23.699 13.500 24.796 1.00 22.77 1183 GLY A CA 1
ATOM 9290 C C . GLY A 1 1183 ? 22.280 14.068 24.850 1.00 22.77 1183 GLY A C 1
ATOM 9291 O O . GLY A 1 1183 ? 21.655 14.327 23.831 1.00 22.77 1183 GLY A O 1
ATOM 9292 N N . LEU A 1 1184 ? 21.829 14.343 26.081 1.00 24.11 1184 LEU A N 1
ATOM 9293 C CA . LEU A 1 1184 ? 20.643 15.131 26.457 1.00 24.11 1184 LEU A CA 1
ATOM 9294 C C . LEU A 1 1184 ? 19.255 14.631 25.991 1.00 24.11 1184 LEU A C 1
ATOM 9296 O O . LEU A 1 1184 ? 18.648 15.172 25.072 1.00 24.11 1184 LEU A O 1
ATOM 9300 N N . PHE A 1 1185 ? 18.640 13.767 26.809 1.00 24.61 1185 PHE A N 1
ATOM 9301 C CA . PHE A 1 1185 ? 17.176 13.743 26.977 1.00 24.61 1185 PHE A CA 1
ATOM 9302 C C . PHE A 1 1185 ? 16.754 14.523 28.236 1.00 24.61 1185 PHE A C 1
ATOM 9304 O O . PHE A 1 1185 ? 17.372 14.412 29.299 1.00 24.61 1185 PHE A O 1
ATOM 9311 N N . CYS A 1 1186 ? 15.686 15.323 28.144 1.00 23.97 1186 CYS A N 1
ATOM 9312 C CA . CYS A 1 1186 ? 15.235 16.182 29.243 1.00 23.97 1186 CYS A CA 1
ATOM 9313 C C . CYS A 1 1186 ? 14.522 15.414 30.373 1.00 23.97 1186 CYS A C 1
ATOM 9315 O O . CYS A 1 1186 ? 13.665 14.564 30.141 1.00 23.97 1186 CYS A O 1
ATOM 9317 N N . ARG A 1 1187 ? 14.798 15.792 31.630 1.00 25.69 1187 ARG A N 1
ATOM 9318 C CA . ARG A 1 1187 ? 14.116 15.253 32.821 1.00 25.69 1187 ARG A CA 1
ATOM 9319 C C . ARG A 1 1187 ? 12.645 15.696 32.906 1.00 25.69 1187 ARG A C 1
ATOM 9321 O O . ARG A 1 1187 ? 12.373 16.883 33.077 1.00 25.69 1187 ARG A O 1
ATOM 9328 N N . ARG A 1 1188 ? 11.721 14.738 33.028 1.00 24.00 1188 ARG A N 1
ATOM 9329 C CA . ARG A 1 1188 ? 10.491 14.876 33.839 1.00 24.00 1188 ARG A CA 1
ATOM 9330 C C . ARG A 1 1188 ? 10.368 13.683 34.795 1.00 24.00 1188 ARG A C 1
ATOM 9332 O O . ARG A 1 1188 ? 10.942 12.629 34.549 1.00 24.00 1188 ARG A O 1
ATOM 9339 N N . LYS A 1 1189 ? 9.702 13.882 35.939 1.00 27.33 1189 LYS A N 1
ATOM 9340 C CA . LYS A 1 1189 ? 9.594 12.887 37.021 1.00 27.33 1189 LYS A CA 1
ATOM 9341 C C . LYS A 1 1189 ? 8.324 12.046 36.861 1.00 27.33 1189 LYS A C 1
ATOM 9343 O O . LYS A 1 1189 ? 7.240 12.618 36.819 1.00 27.33 1189 LYS A O 1
ATOM 9348 N N . GLY A 1 1190 ? 8.455 10.722 36.890 1.00 22.06 1190 GLY A N 1
ATOM 9349 C CA . GLY A 1 1190 ? 7.335 9.782 36.983 1.00 22.06 1190 GLY A CA 1
ATOM 9350 C C . GLY A 1 1190 ? 7.835 8.343 37.125 1.00 22.06 1190 GLY A C 1
ATOM 9351 O O . GLY A 1 1190 ? 8.649 7.924 36.319 1.00 22.06 1190 GLY A O 1
ATOM 9352 N N . VAL A 1 1191 ? 7.378 7.649 38.176 1.00 23.61 1191 VAL A N 1
ATOM 9353 C CA . VAL A 1 1191 ? 7.509 6.200 38.467 1.00 23.61 1191 VAL A CA 1
ATOM 9354 C C . VAL A 1 1191 ? 8.842 5.525 38.082 1.00 23.61 1191 VAL A C 1
ATOM 9356 O O . VAL A 1 1191 ? 9.058 5.112 36.948 1.00 23.61 1191 VAL A O 1
ATOM 9359 N N . SER A 1 1192 ? 9.704 5.287 39.074 1.00 23.31 1192 SER A N 1
ATOM 9360 C CA . SER A 1 1192 ? 10.858 4.392 38.931 1.00 23.31 1192 SER A CA 1
ATOM 9361 C C . SER A 1 1192 ? 10.452 2.923 39.110 1.00 23.31 1192 SER A C 1
ATOM 9363 O O . SER A 1 1192 ? 10.259 2.471 40.239 1.00 23.31 1192 SER A O 1
ATOM 9365 N N . LEU A 1 1193 ? 10.381 2.178 38.009 1.00 23.94 1193 LEU A N 1
ATOM 9366 C CA . LEU A 1 1193 ? 10.436 0.710 37.984 1.00 23.94 1193 LEU A CA 1
ATOM 9367 C C . LEU A 1 1193 ? 11.821 0.266 37.465 1.00 23.94 1193 LEU A C 1
ATOM 9369 O O . LEU A 1 1193 ? 12.506 1.060 36.810 1.00 23.94 1193 LEU A O 1
ATOM 9373 N N . PRO A 1 1194 ? 12.310 -0.932 37.833 1.00 22.62 1194 PRO A N 1
ATOM 9374 C CA . PRO A 1 1194 ? 13.733 -1.237 37.750 1.00 22.62 1194 PRO A CA 1
ATOM 9375 C C . PRO A 1 1194 ? 14.209 -1.411 36.307 1.00 22.62 1194 PRO A C 1
ATOM 9377 O O . PRO A 1 1194 ? 13.832 -2.357 35.619 1.00 22.62 1194 PRO A O 1
ATOM 9380 N N . LYS A 1 1195 ? 15.150 -0.558 35.885 1.00 21.58 1195 LYS A N 1
ATOM 9381 C CA . LYS A 1 1195 ? 16.032 -0.884 34.763 1.00 21.58 1195 LYS A CA 1
ATOM 9382 C C . LYS A 1 1195 ? 16.891 -2.093 35.154 1.00 21.58 1195 LYS A C 1
ATOM 9384 O O . LYS A 1 1195 ? 17.955 -1.917 35.741 1.00 21.58 1195 LYS A O 1
ATOM 9389 N N . ARG A 1 1196 ? 16.491 -3.303 34.746 1.00 23.55 1196 ARG A N 1
ATOM 9390 C CA . ARG A 1 1196 ? 17.497 -4.254 34.256 1.00 23.55 1196 ARG A CA 1
ATOM 9391 C C . ARG A 1 1196 ? 18.053 -3.632 32.980 1.00 23.55 1196 ARG A C 1
ATOM 9393 O O . ARG A 1 1196 ? 17.406 -3.655 31.938 1.00 23.55 1196 ARG A O 1
ATOM 9400 N N . SER A 1 1197 ? 19.212 -2.991 33.089 1.00 23.47 1197 SER A N 1
ATOM 9401 C CA . SER A 1 1197 ? 20.026 -2.697 31.918 1.00 23.47 1197 SER A CA 1
ATOM 9402 C C . SER A 1 1197 ? 20.380 -4.030 31.271 1.00 23.47 1197 SER A C 1
ATOM 9404 O O . SER A 1 1197 ? 21.074 -4.833 31.892 1.00 23.47 1197 SER A O 1
ATOM 9406 N N . ALA A 1 1198 ? 19.909 -4.260 30.048 1.00 27.23 1198 ALA A N 1
ATOM 9407 C CA . ALA A 1 1198 ? 20.573 -5.203 29.166 1.00 27.23 1198 ALA A CA 1
ATOM 9408 C C . ALA A 1 1198 ? 21.954 -4.607 28.872 1.00 27.23 1198 ALA A C 1
ATOM 9410 O O . ALA A 1 1198 ? 22.090 -3.674 28.081 1.00 27.23 1198 ALA A O 1
ATOM 9411 N N . CYS A 1 1199 ? 22.962 -5.057 29.617 1.00 25.41 1199 CYS A N 1
ATOM 9412 C CA . CYS A 1 1199 ? 24.350 -4.847 29.250 1.00 25.41 1199 CYS A CA 1
ATOM 9413 C C . CYS A 1 1199 ? 24.578 -5.731 28.024 1.00 25.41 1199 CYS A C 1
ATOM 9415 O O . CYS A 1 1199 ? 24.732 -6.940 28.170 1.00 25.41 1199 CYS A O 1
ATOM 9417 N N . ASN A 1 1200 ? 24.536 -5.138 26.829 1.00 36.72 1200 ASN A N 1
ATOM 9418 C CA . ASN A 1 1200 ? 24.871 -5.839 25.596 1.00 36.72 1200 ASN A CA 1
ATOM 9419 C C . ASN A 1 1200 ? 26.370 -6.167 25.600 1.00 36.72 1200 ASN A C 1
ATOM 9421 O O . ASN A 1 1200 ? 27.203 -5.381 25.160 1.00 36.72 1200 ASN A O 1
ATOM 9425 N N . THR A 1 1201 ? 26.682 -7.339 26.134 1.00 32.59 1201 THR A N 1
ATOM 9426 C CA . THR A 1 1201 ? 27.920 -8.087 25.933 1.00 32.59 1201 THR A CA 1
ATOM 9427 C C . THR A 1 1201 ? 27.509 -9.515 25.604 1.00 32.59 1201 THR A C 1
ATOM 9429 O O . THR A 1 1201 ? 26.514 -9.984 26.163 1.00 32.59 1201 THR A O 1
ATOM 9432 N N . GLY A 1 1202 ? 28.269 -10.211 24.755 1.00 41.06 1202 GLY A N 1
ATOM 9433 C CA . GLY A 1 1202 ? 28.117 -11.658 24.570 1.00 41.06 1202 GLY A CA 1
ATOM 9434 C C . GLY A 1 1202 ? 28.297 -12.448 25.881 1.00 41.06 1202 GLY A C 1
ATOM 9435 O O . GLY A 1 1202 ? 28.582 -11.841 26.925 1.00 41.06 1202 GLY A O 1
ATOM 9436 N N . PRO A 1 1203 ? 28.129 -13.785 25.847 1.00 48.94 1203 PRO A N 1
ATOM 9437 C CA . PRO A 1 1203 ? 28.255 -14.640 27.029 1.00 48.94 1203 PRO A CA 1
ATOM 9438 C C . PRO A 1 1203 ? 29.587 -14.361 27.739 1.00 48.94 1203 PRO A C 1
ATOM 9440 O O . PRO A 1 1203 ? 30.663 -14.511 27.159 1.00 48.94 1203 PRO A O 1
ATOM 9443 N N . GLN A 1 1204 ? 29.516 -13.848 28.973 1.00 56.62 1204 GLN A N 1
ATOM 9444 C CA . GLN A 1 1204 ? 30.713 -13.380 29.674 1.00 56.62 1204 GLN A CA 1
ATOM 9445 C C . GLN A 1 1204 ? 31.512 -14.587 30.178 1.00 56.62 1204 GLN A C 1
ATOM 9447 O O . GLN A 1 1204 ? 30.926 -15.454 30.825 1.00 56.62 1204 GLN A O 1
ATOM 9452 N N . PRO A 1 1205 ? 32.831 -14.649 29.920 1.00 58.97 1205 PRO A N 1
ATOM 9453 C CA . PRO A 1 1205 ? 33.601 -15.867 30.128 1.00 58.97 1205 PRO A CA 1
ATOM 9454 C C . PRO A 1 1205 ? 33.679 -16.284 31.608 1.00 58.97 1205 PRO A C 1
ATOM 9456 O O . PRO A 1 1205 ? 33.949 -15.467 32.499 1.00 58.97 1205 PRO A O 1
ATOM 9459 N N . GLY A 1 1206 ? 33.518 -17.582 31.856 1.00 67.56 1206 GLY A N 1
ATOM 9460 C CA . GLY A 1 1206 ? 33.520 -18.226 33.170 1.00 67.56 1206 GLY A CA 1
ATOM 9461 C C . GLY A 1 1206 ? 32.151 -18.292 33.864 1.00 67.56 1206 GLY A C 1
ATOM 9462 O O . GLY A 1 1206 ? 31.134 -17.809 33.377 1.00 67.56 1206 GLY A O 1
ATOM 9463 N N . LEU A 1 1207 ? 32.127 -18.908 35.050 1.00 77.62 1207 LEU A N 1
ATOM 9464 C CA . LEU A 1 1207 ? 30.926 -18.995 35.887 1.00 77.62 1207 LEU A CA 1
ATOM 9465 C C . LEU A 1 1207 ? 30.510 -17.606 36.402 1.00 77.62 1207 LEU A C 1
ATOM 9467 O O . LEU A 1 1207 ? 31.329 -16.884 36.970 1.00 77.62 1207 LEU A O 1
ATOM 9471 N N . LEU A 1 1208 ? 29.225 -17.263 36.284 1.00 80.25 1208 LEU A N 1
ATOM 9472 C CA . LEU A 1 1208 ? 28.663 -15.969 36.681 1.00 80.25 1208 LEU A CA 1
ATOM 9473 C C . LEU A 1 1208 ? 27.722 -16.089 37.898 1.00 80.25 1208 LEU A C 1
ATOM 9475 O O . LEU A 1 1208 ? 27.085 -17.127 38.102 1.00 80.25 1208 LEU A O 1
ATOM 9479 N N . PRO A 1 1209 ? 27.524 -15.007 38.684 1.00 79.12 1209 PRO A N 1
ATOM 9480 C CA . PRO A 1 1209 ? 26.535 -14.984 39.768 1.00 79.12 1209 PRO A CA 1
ATOM 9481 C C . PRO A 1 1209 ? 25.102 -15.314 39.313 1.00 79.12 1209 PRO A C 1
ATOM 9483 O O . PRO A 1 1209 ? 24.345 -15.922 40.069 1.00 79.12 1209 PRO A O 1
ATOM 9486 N N . ASN A 1 1210 ? 24.742 -14.964 38.071 1.00 78.62 1210 ASN A N 1
ATOM 9487 C CA . ASN A 1 1210 ? 23.433 -15.270 37.485 1.00 78.62 1210 ASN A CA 1
ATOM 9488 C C . ASN A 1 1210 ? 23.189 -16.784 37.375 1.00 78.62 1210 ASN A C 1
ATOM 9490 O O . ASN A 1 1210 ? 22.099 -17.244 37.707 1.00 78.62 1210 ASN A O 1
ATOM 9494 N N . HIS A 1 1211 ? 24.206 -17.569 36.996 1.00 83.25 1211 HIS A N 1
ATOM 9495 C CA . HIS A 1 1211 ? 24.090 -19.028 36.866 1.00 83.25 1211 HIS A CA 1
ATOM 9496 C C . HIS A 1 1211 ? 23.727 -19.682 38.206 1.00 83.25 1211 HIS A C 1
ATOM 9498 O O . HIS A 1 1211 ? 22.868 -20.561 38.276 1.00 83.25 1211 HIS A O 1
ATOM 9504 N N . LYS A 1 1212 ? 24.322 -19.186 39.301 1.00 83.31 1212 LYS A N 1
ATOM 9505 C CA . LYS A 1 1212 ? 23.967 -19.598 40.668 1.00 83.31 1212 LYS A CA 1
ATOM 9506 C C . LYS A 1 1212 ? 22.595 -19.090 41.113 1.00 83.31 1212 LYS A C 1
ATOM 9508 O O . LYS A 1 1212 ? 21.940 -19.765 41.903 1.00 83.31 1212 LYS A O 1
ATOM 9513 N N . GLN A 1 1213 ? 22.132 -17.941 40.615 1.00 85.75 1213 GLN A N 1
ATOM 9514 C CA . GLN A 1 1213 ? 20.790 -17.447 40.928 1.00 85.75 1213 GLN A CA 1
ATOM 9515 C C . GLN A 1 1213 ? 19.703 -18.403 40.408 1.00 85.75 1213 GLN A C 1
ATOM 9517 O O . GLN A 1 1213 ? 18.762 -18.681 41.150 1.00 85.75 1213 GLN A O 1
ATOM 9522 N N . SER A 1 1214 ? 19.856 -18.970 39.205 1.00 85.81 1214 SER A N 1
ATOM 9523 C CA . SER A 1 1214 ? 18.947 -20.008 38.685 1.00 85.81 1214 SER A CA 1
ATOM 9524 C C . SER A 1 1214 ? 18.890 -21.238 39.601 1.00 85.81 1214 SER A C 1
ATOM 9526 O O . SER A 1 1214 ? 17.811 -21.721 39.941 1.00 85.81 1214 SER A O 1
ATOM 9528 N N . VAL A 1 1215 ? 20.054 -21.705 40.068 1.00 86.25 1215 VAL A N 1
ATOM 9529 C CA . VAL A 1 1215 ? 20.183 -22.839 41.004 1.00 86.25 1215 VAL A CA 1
ATOM 9530 C C . VAL A 1 1215 ? 19.490 -22.561 42.345 1.00 86.25 1215 VAL A C 1
ATOM 9532 O O . VAL A 1 1215 ? 18.769 -23.422 42.852 1.00 86.25 1215 VAL A O 1
ATOM 9535 N N . LEU A 1 1216 ? 19.636 -21.352 42.899 1.00 86.69 1216 LEU A N 1
ATOM 9536 C CA . LEU A 1 1216 ? 18.944 -20.946 44.129 1.00 86.69 1216 LEU A CA 1
ATOM 9537 C C . LEU A 1 1216 ? 17.418 -20.869 43.946 1.00 86.69 1216 LEU A C 1
ATOM 9539 O O . LEU A 1 1216 ? 16.684 -21.337 44.813 1.00 86.69 1216 LEU A O 1
ATOM 9543 N N . LEU A 1 1217 ? 16.933 -20.348 42.812 1.00 86.12 1217 LEU A N 1
ATOM 9544 C CA . LEU A 1 1217 ? 15.498 -20.310 42.488 1.00 86.12 1217 LEU A CA 1
ATOM 9545 C C . LEU A 1 1217 ? 14.890 -21.719 42.368 1.00 86.12 1217 LEU A C 1
ATOM 9547 O O . LEU A 1 1217 ? 13.741 -21.933 42.759 1.00 86.12 1217 LEU A O 1
ATOM 9551 N N . PHE A 1 1218 ? 15.659 -22.693 41.869 1.00 87.88 1218 PHE A N 1
ATOM 9552 C CA . PHE A 1 1218 ? 15.240 -24.095 41.814 1.00 87.88 1218 PHE A CA 1
ATOM 9553 C C . PHE A 1 1218 ? 15.178 -24.735 43.211 1.00 87.88 1218 PHE A C 1
ATOM 9555 O O . PHE A 1 1218 ? 14.202 -25.414 43.534 1.00 87.88 1218 PHE A O 1
ATOM 9562 N N . LEU A 1 1219 ? 16.176 -24.496 44.071 1.00 87.69 1219 LEU A N 1
ATOM 9563 C CA . LEU A 1 1219 ? 16.179 -24.983 45.459 1.00 87.69 1219 LEU A CA 1
ATOM 9564 C C . LEU A 1 1219 ? 15.005 -24.417 46.278 1.00 87.69 1219 LEU A C 1
ATOM 9566 O O . LEU A 1 1219 ? 14.328 -25.174 46.979 1.00 87.69 1219 LEU A O 1
ATOM 9570 N N . ASP A 1 1220 ? 14.713 -23.126 46.124 1.00 85.31 1220 ASP A N 1
ATOM 9571 C CA . ASP A 1 1220 ? 13.548 -22.469 46.721 1.00 85.31 1220 ASP A CA 1
ATOM 9572 C C . ASP A 1 1220 ? 12.235 -23.109 46.226 1.00 85.31 1220 ASP A C 1
ATOM 9574 O O . ASP A 1 1220 ? 11.550 -23.807 46.981 1.00 85.31 1220 ASP A O 1
ATOM 9578 N N . ARG A 1 1221 ? 11.907 -22.994 44.930 1.00 85.50 1221 ARG A N 1
ATOM 9579 C CA . ARG A 1 1221 ? 10.593 -23.430 44.418 1.00 85.50 1221 ARG A CA 1
ATOM 9580 C C . ARG A 1 1221 ? 10.394 -24.954 44.417 1.00 85.50 1221 ARG A C 1
ATOM 9582 O O . ARG A 1 1221 ? 9.309 -25.436 44.753 1.00 85.50 1221 ARG A O 1
ATOM 9589 N N . VAL A 1 1222 ? 11.412 -25.752 44.079 1.00 85.69 1222 VAL A N 1
ATOM 9590 C CA . VAL A 1 1222 ? 11.274 -27.219 43.944 1.00 85.69 1222 VAL A CA 1
ATOM 9591 C C . VAL A 1 1222 ? 11.531 -27.948 45.263 1.00 85.69 1222 VAL A C 1
ATOM 9593 O O . VAL A 1 1222 ? 10.758 -28.848 45.630 1.00 85.69 1222 VAL A O 1
ATOM 9596 N N . TYR A 1 1223 ? 12.556 -27.566 46.027 1.00 84.69 1223 TYR A N 1
ATOM 9597 C CA . TYR A 1 1223 ? 12.870 -28.225 47.300 1.00 84.69 1223 TYR A CA 1
ATOM 9598 C C . TYR A 1 1223 ? 12.189 -27.569 48.507 1.00 84.69 1223 TYR A C 1
ATOM 9600 O O . TYR A 1 1223 ? 11.717 -28.309 49.373 1.00 84.69 1223 TYR A O 1
ATOM 9608 N N . GLY A 1 1224 ? 11.973 -26.251 48.498 1.00 75.44 1224 GLY A N 1
ATOM 9609 C CA . GLY A 1 1224 ? 11.404 -25.504 49.627 1.00 75.44 1224 GLY A CA 1
ATOM 9610 C C . GLY A 1 1224 ? 12.465 -25.105 50.650 1.00 75.44 1224 GLY A C 1
ATOM 9611 O O . GLY A 1 1224 ? 12.208 -25.179 51.850 1.00 75.44 1224 GLY A O 1
ATOM 9612 N N . ILE A 1 1225 ? 13.673 -24.785 50.178 1.00 74.56 1225 ILE A N 1
ATOM 9613 C CA . ILE A 1 1225 ? 14.811 -24.386 51.008 1.00 74.56 1225 ILE A CA 1
ATOM 9614 C C . ILE A 1 1225 ? 14.966 -22.868 50.873 1.00 74.56 1225 ILE A C 1
ATOM 9616 O O . ILE A 1 1225 ? 15.474 -22.394 49.859 1.00 74.56 1225 ILE A O 1
ATOM 9620 N N . ASP A 1 1226 ? 14.515 -22.124 51.890 1.00 54.94 1226 ASP A N 1
ATOM 9621 C CA . ASP A 1 1226 ? 14.653 -20.662 51.952 1.00 54.94 1226 ASP A CA 1
ATOM 9622 C C . ASP A 1 1226 ? 16.118 -20.258 51.721 1.00 54.94 1226 ASP A C 1
ATOM 9624 O O . ASP A 1 1226 ? 17.025 -20.792 52.365 1.00 54.94 1226 ASP A O 1
ATOM 9628 N N . SER A 1 1227 ? 16.369 -19.248 50.882 1.00 48.47 1227 SER A N 1
ATOM 9629 C CA . SER A 1 1227 ? 17.737 -18.821 50.543 1.00 48.47 1227 SER A CA 1
ATOM 9630 C C . SER A 1 1227 ? 18.576 -18.371 51.753 1.00 48.47 1227 SER A C 1
ATOM 9632 O O . SER A 1 1227 ? 19.799 -18.388 51.682 1.00 48.47 1227 SER A O 1
ATOM 9634 N N . GLN A 1 1228 ? 17.941 -18.008 52.875 1.00 43.34 1228 GLN A N 1
ATOM 9635 C CA . GLN A 1 1228 ? 18.619 -17.673 54.139 1.00 43.34 1228 GLN A CA 1
ATOM 9636 C C . GLN A 1 1228 ? 19.230 -18.894 54.855 1.00 43.34 1228 GLN A C 1
ATOM 9638 O O . GLN A 1 1228 ? 20.061 -18.720 55.741 1.00 43.34 1228 GLN A O 1
ATOM 9643 N N . ALA A 1 1229 ? 18.846 -20.123 54.490 1.00 40.53 1229 ALA A N 1
ATOM 9644 C CA . ALA A 1 1229 ? 19.455 -21.342 55.021 1.00 40.53 1229 ALA A CA 1
ATOM 9645 C C . ALA A 1 1229 ? 20.804 -21.670 54.354 1.00 40.53 1229 ALA A C 1
ATOM 9647 O O . ALA A 1 1229 ? 21.626 -22.355 54.954 1.00 40.53 1229 ALA A O 1
ATOM 9648 N N . CYS A 1 1230 ? 21.047 -21.172 53.135 1.00 42.28 1230 CYS A N 1
ATOM 9649 C CA . CYS A 1 1230 ? 22.278 -21.427 52.380 1.00 42.28 1230 CYS A CA 1
ATOM 9650 C C . CYS A 1 1230 ? 23.443 -20.485 52.738 1.00 42.28 1230 CYS A C 1
ATOM 9652 O O . CYS A 1 1230 ? 24.571 -20.778 52.365 1.00 42.28 1230 CYS A O 1
ATOM 9654 N N . ASP A 1 1231 ? 23.204 -19.401 53.483 1.00 36.31 1231 ASP A N 1
ATOM 9655 C CA . ASP A 1 1231 ? 24.256 -18.501 53.997 1.00 36.31 1231 ASP A CA 1
ATOM 9656 C C . ASP A 1 1231 ? 25.005 -19.082 55.230 1.00 36.31 1231 ASP A C 1
ATOM 9658 O O . ASP A 1 1231 ? 25.799 -18.381 55.864 1.00 36.31 1231 ASP A O 1
ATOM 9662 N N . HIS A 1 1232 ? 24.727 -20.337 55.618 1.00 31.42 1232 HIS A N 1
ATOM 9663 C CA . HIS A 1 1232 ? 25.165 -20.936 56.889 1.00 31.42 1232 HIS A CA 1
ATOM 9664 C C . HIS A 1 1232 ? 25.984 -22.244 56.798 1.00 31.42 1232 HIS A C 1
ATOM 9666 O O . HIS A 1 1232 ? 26.502 -22.652 57.841 1.00 31.42 1232 HIS A O 1
ATOM 9672 N N . ASP A 1 1233 ? 26.130 -22.849 55.609 1.00 27.75 1233 ASP A N 1
ATOM 9673 C CA . ASP A 1 1233 ? 26.963 -24.043 55.319 1.00 27.75 1233 ASP A CA 1
ATOM 9674 C C . ASP A 1 1233 ? 28.224 -23.644 54.511 1.00 27.75 1233 ASP A C 1
ATOM 9676 O O . ASP A 1 1233 ? 28.056 -23.032 53.430 1.00 27.75 1233 ASP A O 1
#

Secondary structure (DSSP, 8-state):
---HHHHHHTSS-GGGHHHH---EEEEEETTTTEEEEEETTEEEEEEEE--TT------------SS----------TT---HHHHH-GGGTT--S----TT-------S---PPPPSS---EEEEEEETTTEEEEEE-------EEEETTTTEEEETTTGGG-HHHHHHHHHHHHHHHHHTGGG-HHHHHHHTTTS-HHHHHHHHH-TTS-HHHHHHHHHHHIIIIIHHHHHHHHHTTT-EEEEE-HHHHTT--TTSSSS--SS-S--S---S--PPP--BPP-------S-----PPP--S----SS-SS--S-PPPPPBP--HHHHHHHHHHHHHHHHHHHHTT-S--TTSSHHHHHHHHHHHHHHHHHHT---HHHHHHHHHHH-HHHH--GGGTTSSSS-----GGGS---HHHHHHHHHHHHHHHHHHHHHHHHHHHHHHHHHHHHHHHHHHHHHHHHHHS---HHHHHHHGGGGTS-HHHHHHHHT------TT------TT-------S-HHHHHHHHHHHHHHHHHHS-----GGGTTSS----------------HHHHHHHHH--PPP---SSHHHHTS-HHHHHHHHHHHHHHHHHHHS----HHHHHHHHHHHHHHHHHHHHHHHHHTTEEEEEGGGHHHHHHHHHHHHHHHHHTTS---HHHHHHHHHHHHHHHTSHHHHH-HHHHHHTTHHHHHHHHHHHHHHHHHHHHHHHHTS----TTHHHHHHHHHHHHHHHHHHHHH-HHHHHHHHTTHHHHHHTTTTTTT-GGGTTSSHHHHHHHTTTT-HHHHTT--HHHHHHHHHHHHHHTTS--HHHHTTTPPP-SS-HHHHHHHHHHHHHHHEETTEE-HHHHHHHHHHHHT-GGGG-GGGSTTS--HHHHHHHHHHHHHHHHHHHTT--TTS-S-HHHHHH-----HHHHGGG---HHHHHHHHHHHHHHHHHHTSPPHHHHHTT-HHHHHHHHHHHHHS-HHHHHHHHHS------TT-----------------TT--SS-TTSSTTSSSSSS-----------------------SSGGGTSS---HHHHHHHHHHHHHHHHHHHHHHHHTTTHHHHHHHTSHHHHHHHHHHHHTS-----------------------------------------------PPPPPPPP----PPP--------------SS-SS--HHHHHHHHHHIIIII---GGGGGG-

Solvent-accessible surface area (backbone atoms only — not comparable to full-atom values): 76640 Å² total; per-residue (Å²): 140,82,58,70,71,61,59,45,70,65,46,96,72,65,80,65,43,86,79,74,56,83,56,74,48,79,49,76,42,87,88,82,31,39,41,38,40,26,41,78,86,40,80,53,81,52,69,44,82,56,68,86,93,65,85,84,78,95,77,85,92,78,82,89,84,63,94,84,74,80,80,90,79,77,57,66,57,90,98,49,70,14,70,46,23,76,76,34,83,91,36,52,85,41,77,68,61,58,88,58,96,83,76,72,91,82,80,92,68,100,72,81,93,78,76,81,72,97,71,76,74,62,68,49,76,48,74,78,42,94,90,76,33,71,49,76,48,66,88,60,88,78,85,85,61,70,46,73,41,85,92,75,76,44,73,42,52,61,69,48,32,77,86,36,59,71,61,40,54,51,49,34,52,50,35,51,47,51,29,60,61,18,42,86,68,34,29,72,48,27,30,56,48,48,77,79,52,43,72,71,56,52,58,47,55,81,67,43,62,79,41,53,21,65,57,48,42,28,55,44,49,31,52,36,35,45,60,40,39,64,53,29,54,53,34,61,75,45,68,72,52,43,41,35,56,58,45,80,92,69,35,72,86,38,58,68,63,44,78,86,65,39,36,42,57,44,68,64,69,73,89,83,69,53,68,67,82,76,91,68,59,33,77,62,67,72,78,84,72,87,74,89,68,84,96,68,93,73,77,79,90,68,95,72,90,82,86,79,87,88,79,81,90,68,81,90,78,80,71,45,39,38,55,72,71,59,66,66,49,51,59,46,49,54,53,50,50,56,51,50,49,52,40,55,73,69,64,58,82,86,37,42,29,68,38,70,47,48,42,44,37,52,50,45,55,51,51,42,46,38,49,64,59,61,75,66,48,61,71,55,52,52,48,52,47,28,51,40,36,27,85,70,52,51,63,87,82,67,68,83,82,58,101,64,86,74,80,62,26,55,74,73,53,97,66,44,68,71,35,50,40,48,55,49,52,45,56,46,54,52,47,53,46,31,50,49,46,52,52,51,22,50,49,35,52,50,53,56,52,47,54,54,51,51,52,52,51,52,51,53,52,52,50,62,72,72,50,93,69,57,72,69,57,46,52,62,70,48,42,60,82,70,44,57,72,64,59,26,47,51,47,55,67,49,62,75,81,85,67,91,82,71,77,86,75,89,71,94,87,66,94,70,86,70,41,81,55,58,67,69,62,50,47,54,55,46,55,51,50,51,36,47,51,60,74,46,44,64,76,80,78,66,70,60,81,82,68,71,88,68,83,85,81,93,78,87,86,85,82,88,75,80,82,76,54,72,66,57,64,52,46,55,76,76,47,94,69,82,87,75,81,84,80,61,62,76,65,68,42,49,40,11,52,60,50,49,52,48,50,52,55,52,48,56,54,45,53,69,71,75,44,92,79,84,53,71,64,45,55,51,52,52,54,51,55,52,48,45,63,67,40,36,60,57,54,50,48,56,44,56,74,32,51,47,65,41,63,51,92,48,50,66,67,47,53,55,42,52,56,37,51,49,59,51,60,53,47,70,79,44,89,78,49,76,71,52,44,61,47,46,54,49,31,57,49,53,46,67,73,34,69,56,56,75,74,39,49,65,57,48,55,70,67,39,50,65,56,56,48,48,48,50,45,47,57,51,52,54,51,51,52,56,50,50,60,51,33,79,76,51,88,63,88,79,94,61,73,71,69,60,46,63,53,45,30,49,47,21,34,51,49,33,53,50,22,74,66,33,79,68,44,7,54,61,49,45,78,46,32,70,62,29,57,79,50,32,80,50,73,47,91,41,63,68,45,72,68,18,32,40,45,42,32,40,42,38,21,32,53,82,36,72,73,51,47,76,64,63,51,72,70,62,55,47,53,49,53,52,52,30,30,44,23,40,63,37,49,53,67,73,46,51,74,58,55,42,80,85,75,55,37,29,36,68,53,32,34,54,52,43,50,44,52,35,51,50,19,44,43,93,89,46,66,38,66,71,49,19,60,46,52,54,55,56,40,74,74,37,46,43,49,62,37,74,35,61,28,101,86,35,79,32,66,43,51,49,54,51,52,23,39,46,39,25,50,41,52,47,44,54,75,77,68,52,67,56,86,73,50,83,42,67,68,54,47,77,60,62,61,70,69,54,61,87,78,46,55,73,48,42,72,40,69,16,16,30,44,47,51,24,54,27,46,49,39,36,36,54,24,48,43,37,57,54,72,66,52,47,73,69,62,39,65,65,44,49,51,52,47,52,51,57,58,70,73,51,55,74,64,39,54,53,55,54,67,68,54,84,56,81,76,86,66,99,70,89,82,82,86,85,90,82,83,89,84,92,78,85,88,79,89,74,97,77,80,93,81,78,72,94,73,75,74,86,72,80,83,82,84,85,90,84,88,90,88,78,90,80,89,84,81,89,82,88,86,83,88,88,85,90,82,78,90,79,83,60,68,77,60,75,80,55,77,81,58,62,49,60,49,48,57,40,48,51,51,49,50,46,50,48,53,46,58,65,42,48,79,73,37,68,77,51,57,62,54,54,62,57,64,73,38,76,69,49,61,54,53,57,58,55,54,67,70,69,70,78,75,88,79,90,87,85,83,85,83,88,81,89,86,82,90,88,81,89,86,86,83,90,87,89,82,88,79,92,88,80,86,91,86,85,90,85,86,89,84,85,91,85,88,82,91,84,80,89,78,84,83,85,83,86,81,90,76,87,81,84,90,79,91,76,85,93,70,86,79,77,73,81,73,92,64,58,57,62,76,40,58,52,76,66,47,51,48,19,52,50,47,26,38,30,54,66,72,66,47,60,76,80,64,64,81,74,119

InterPro domains:
  IPR000699 RIH domain [PF01365] (662-885)
  IPR001870 B30.2/SPRY domain [PS50188] (1-79)
  IPR003877 SPRY domain [PF00622] (14-76)
  IPR015925 Ryanodine/Inositol 1,4,5-trisphosphate receptor [PTHR46399] (1-1229)
  IPR043136 B30.2/SPRY domain superfamily [G3DSA:2.60.120.920] (13-95)
  IPR048581 Ryanodine receptor, junctional solenoid domain [PF21119] (171-628)

Radius of gyration: 43.94 Å; Cα contacts (8 Å, |Δi|>4): 1131; chains: 1; bounding box: 137×92×145 Å

Foldseek 3Di:
DDDVVLLLVLDDDNPVCVPPPKDKDWDADLVQQKIWIDTPRHTSVDIDHHDPPDDDDDDDDDDDDDPCTDDDDQDDDPPDATPVLVPDVVCVVPRDGDDDPVDDDDDDDPDDDADDDPDDFDKDWDQPDPVVGIDIDTPDDDDFDWDADPVVRDIHGLLCCVVVVVVVVVVLVVLVVLLVQLPLPPQVSLLVVCVVAPLVNLLVLCQDLSHALSVSLSSLSSCCSQAQVLLLVQLVLCLLFFEAADDPVAQQVQLQLDLVPFFLAAQQADDFRTDTADDDADARDDDPPPPDDDDDDDDDDDDDDDDDDPDPPDDDDDHHGHDHPVVSVVVSLLVLLVVLLVCQLVVPCRARNHDQCSRQLSSLVSVLSCLSSPVAHRVSVLVVVCQAAVCRRNDPVVPPPDDDDSRDHPLNGDHDLSNLLSVLSSLVSSVSSSLSSVVSSLLSVLVVLVVVQLVQVVVLVVVLVVDDDDPVVNCLSCVLVVDDPLVSLVLQLPADDPPPPDDDDDDPPDPDSHRPDDVVSNVSLVVSLVSSCVLQADDPPPPCVVVVPDDDDDDDDDDDDPDDDPVVVVVCVVDPDDDDPDPCVVVSTSCNSVSSLCSLLVSLVVVVVPDDDDDPSSVVSSVVSNVCSRCSLVVSLVSLVSHFYHYPVCVVLVSQLSVLLSLLLSCLPPDDDPVSLSSVLVSLVSNVVGPCVQVPLVNVVSSVSLVSLVSVLVVLLVVVVVVVVVCVVPPDDDPDPPRSQVSQQSSQLSLLVSLVRDLVSLQVLLVCLQVLLVQQPPPQLFLLSPSRHSLNSNLSSCAQPPVSLVVDDLVSLLSLLVVLLVQLQAFDPVCVVQLAFDPRHHLRSLLSSLVSLLRSQAHPRDGPQVSLLSNLVSCVVRVSNLHQQLRPPHPADLVLLVLLQLQLVQVVCVQVPHALVPRDDPRSNVSVDDHDCVVCPLRDDRPSLSSLSSNLSSLLSLLSSQDFPVCVVVVVPSSVVSLVSSCVRHPPVSLVSSVVDDWDDDDPPPPDDDDDDDDDDDDDDDPDDPPDDVPPPVPPPPDDPDDDDDDDDDDDDDDDDDDDDDDDPPVVVSPPDDPSRSSSSSVSVSSSVVSCVVVCVVCVVPVVVVVVCPDPVNVVVVVVVVVPPDDDDDDDDDDDDDDDDDDDYDDDDDDDDDDDDDDDDDDDDDDDDDDDDDDDDDDDDDDDDDDDDDDDDDPPPPPSHHSDRRDDPSSSVSSLSNCCSSVVDPPVNVVPD

Mean predicted aligned error: 18.36 Å

Sequence (1233 aa):
MLNAAELLSTVADPSNTKVSGLLIGCLIDTSIGELAFYAQGQDTGMRFKLEPEALLFPSVFVQPTSQEILQFELGRIKFTYPLSSAVFKSSAKALIPYCPPRLCVENLRSVHWARVPSKTLRASAIKLSDSIGWSVLCDEPVRALMVYIPERDESIDILELIEKPDLLAFHERTLCLYCKLAAHGNQRVAHQLCSHVDEKQLIFAVRNPNLSGPMRQGLVNFLIAVHLKTHADARLSMAKEFIIPLVEDGLNDKHVFDAKSEGRYPQILGSVVGILPTMKADPVLQPKMPVSAPLVLSPVPTVRDSCSTAADSSSSNRLLPPQLNFLRLKEHVMNAFRMATRNAVLSCRDFMGGGNLEHFEPILKLLDSLLIIGLITDEELVEILQLIHPTSFGSNKIHNDTFTPVAKGLADIELAEGVKLQLVSILEHLCDIQVRHRIESLAAFSDGFVAELQQDQCRRYLEIKQTEMPPAEAAKRTKEFRCPPKEQMYRLLNCKVKEDGAMRYIDDEADEDQCPTSDNLQDQLREFCQSLVFKVSHKRISISEREGSKVKEEGQIEEEEEELSWVDKLAQLLISVPPIDRQNSNKDEHQGTEKFRQLIVLTLRRWANESEIESNELIRAIFALLLRQYSGVVEMMDSIGQTYVLHERNLDDVKIFIEYLMQIRELLNVQLESTEEGILKRGLWQLMNNRIFFQHPDLMRLLRVHEDVMTIMMNVLTRQQSAVEAAESGGGDLPGQTNASEMVVACSRFLCYFCRTSRLNQKAMFEHLSFLLDNATMLLARPSLRGSVPLDVAYSSFMDNNELALALKEEELDKVAVYLMRCGLQPNSELLARDYPDIGWDPVEGERYLDFLRFCVWINGENVEENANLVIRLLIRRPECLGVALKGEGQGLFAAFKEAISLSEDVRHLEEGEDPLLLNSQILRDHGKYPSKEIEGEDYMDLGASILDFYSSLVDLLAKCAPDPLTIQAGKGDSVRARAILRSLISLDDLRHILALRFTIPNLVASGGGLGNGGTVAGHDVNGILKNNNQNQLKNNYSNYRNKNNQEYSKTSKPPFSKFSSSNSMESKMHGLVDTTNTFANIAATLSARVRQQSISVNYRASTLLKALNTPASKAALFHQIITQNNVPNTNKQPQSNYQTANNSIASTRSNSSSEKGSEDNISGDNNETSTTPIPPPLYNEGLFCRRKGVSLPKRSACNTGPQPGLLPNHKQSVLLFLDRVYGIDSQACDHD